Protein AF-L1IZF7-F1 (afdb_monomer_lite)

Structure (mmCIF, N/CA/C/O backbone):
data_AF-L1IZF7-F1
#
_entry.id   AF-L1IZF7-F1
#
loop_
_atom_site.group_PDB
_atom_site.id
_atom_site.type_symbol
_atom_site.label_atom_id
_atom_site.label_alt_id
_atom_site.label_comp_id
_atom_site.label_asym_id
_atom_site.label_entity_id
_atom_site.label_seq_id
_atom_site.pdbx_PDB_ins_code
_atom_site.Cartn_x
_atom_site.Cartn_y
_atom_site.Cartn_z
_atom_site.occupancy
_atom_site.B_iso_or_equiv
_atom_site.auth_seq_id
_atom_site.auth_comp_id
_atom_site.auth_asym_id
_atom_site.auth_atom_id
_atom_site.pdbx_PDB_model_num
ATOM 1 N N . MET A 1 1 ? -32.899 -19.266 -0.370 1.00 35.06 1 MET A N 1
ATOM 2 C CA . MET A 1 1 ? -34.193 -18.893 0.239 1.00 35.06 1 MET A CA 1
ATOM 3 C C . MET A 1 1 ? -34.477 -19.880 1.362 1.00 35.06 1 MET A C 1
ATOM 5 O O . MET A 1 1 ? -35.020 -20.938 1.061 1.00 35.06 1 MET A O 1
ATOM 9 N N . PRO A 1 2 ? -34.074 -19.610 2.613 1.00 37.34 2 PRO A N 1
ATOM 10 C CA . PRO A 1 2 ? -34.600 -20.327 3.761 1.00 37.34 2 PRO A CA 1
ATOM 11 C C . PRO A 1 2 ? -35.810 -19.590 4.349 1.00 37.34 2 PRO A C 1
ATOM 13 O O . PRO A 1 2 ? -35.950 -18.375 4.216 1.00 37.34 2 PRO A O 1
ATOM 16 N N . ARG A 1 3 ? -36.713 -20.398 4.902 1.00 35.22 3 ARG A N 1
ATOM 17 C CA . ARG A 1 3 ? -38.053 -20.082 5.401 1.00 35.22 3 ARG A CA 1
ATOM 18 C C . ARG A 1 3 ? -38.032 -19.204 6.650 1.00 35.22 3 ARG A C 1
ATOM 20 O O . ARG A 1 3 ? -37.208 -19.403 7.533 1.00 35.22 3 ARG A O 1
ATOM 27 N N . ASP A 1 4 ? -39.032 -18.329 6.711 1.00 38.19 4 ASP A N 1
ATOM 28 C CA . ASP A 1 4 ? -39.434 -17.505 7.847 1.00 38.19 4 ASP A CA 1
ATOM 29 C C . ASP A 1 4 ? -39.510 -18.294 9.165 1.00 38.19 4 ASP A C 1
ATOM 31 O O . ASP A 1 4 ? -40.453 -19.053 9.405 1.00 38.19 4 ASP A O 1
ATOM 35 N N . SER A 1 5 ? -38.560 -18.045 10.063 1.00 36.78 5 SER A N 1
ATOM 36 C CA . SER A 1 5 ? -38.731 -18.248 11.498 1.00 36.78 5 SER A CA 1
ATOM 37 C C . SER A 1 5 ? -39.550 -17.079 12.048 1.00 36.78 5 SER A C 1
ATOM 39 O O . SER A 1 5 ? -39.012 -16.061 12.487 1.00 36.78 5 SER A O 1
ATOM 41 N N . ARG A 1 6 ? -40.879 -17.214 11.993 1.00 37.16 6 ARG A N 1
ATOM 42 C CA . ARG A 1 6 ? -41.798 -16.423 12.819 1.00 37.16 6 ARG A CA 1
ATOM 43 C C . ARG A 1 6 ? -41.490 -16.727 14.287 1.00 37.16 6 ARG A C 1
ATOM 45 O O . ARG A 1 6 ? -42.014 -17.687 14.840 1.00 37.16 6 ARG A O 1
ATOM 52 N N . GLN A 1 7 ? -40.636 -15.915 14.904 1.00 38.44 7 GLN A N 1
ATOM 53 C CA . GLN A 1 7 ? -40.633 -15.761 16.352 1.00 38.44 7 GLN A CA 1
ATOM 54 C C . GLN A 1 7 ? -41.974 -15.133 16.736 1.00 38.44 7 GLN A C 1
ATOM 56 O O . GLN A 1 7 ? -42.218 -13.949 16.505 1.00 38.44 7 GLN A O 1
ATOM 61 N N . GLU A 1 8 ? -42.868 -15.955 17.278 1.00 35.47 8 GLU A N 1
ATOM 62 C CA . GLU A 1 8 ? -43.982 -15.487 18.088 1.00 35.47 8 GLU A CA 1
ATOM 63 C C . GLU A 1 8 ? -43.396 -14.734 19.287 1.00 35.47 8 GLU A C 1
ATOM 65 O O . GLU A 1 8 ? -43.051 -15.325 20.308 1.00 35.47 8 GLU A O 1
ATOM 70 N N . GLN A 1 9 ? -43.276 -13.411 19.167 1.00 35.44 9 GLN A N 1
ATOM 71 C CA . GLN A 1 9 ? -43.191 -12.537 20.328 1.00 35.44 9 GLN A CA 1
ATOM 72 C C . GLN A 1 9 ? -44.522 -12.647 21.076 1.00 35.44 9 GLN A C 1
ATOM 74 O O . GLN A 1 9 ? -45.452 -11.865 20.870 1.00 35.44 9 GLN A O 1
ATOM 79 N N . ARG A 1 10 ? -44.632 -13.655 21.944 1.00 34.66 10 ARG A N 1
ATOM 80 C CA . ARG A 1 10 ? -45.578 -13.617 23.052 1.00 34.66 10 ARG A CA 1
ATOM 81 C C . ARG A 1 10 ? -45.154 -12.432 23.908 1.00 34.66 10 ARG A C 1
ATOM 83 O O . ARG A 1 10 ? -44.202 -12.531 24.673 1.00 34.66 10 ARG A O 1
ATOM 90 N N . LYS A 1 11 ? -45.834 -11.297 23.730 1.00 37.59 11 LYS A N 1
ATOM 91 C CA . LYS A 1 11 ? -45.825 -10.204 24.701 1.00 37.59 11 LYS A CA 1
ATOM 92 C C . LYS A 1 11 ? -46.247 -10.815 26.035 1.00 37.59 11 LYS A C 1
ATOM 94 O O . LYS A 1 11 ? -47.429 -11.086 26.241 1.00 37.59 11 LYS A O 1
ATOM 99 N N . LEU A 1 12 ? -45.272 -11.111 26.890 1.00 37.41 12 LEU A N 1
ATOM 100 C CA . LEU A 1 12 ? -45.535 -11.399 28.289 1.00 37.41 12 LEU A CA 1
ATOM 101 C C . LEU A 1 12 ? -46.241 -10.153 28.853 1.00 37.41 12 LEU A C 1
ATOM 103 O O . LEU A 1 12 ? -45.780 -9.036 28.596 1.00 37.41 12 LEU A O 1
ATOM 107 N N . PRO A 1 13 ? -47.400 -10.303 29.513 1.00 39.31 13 PRO A N 1
ATOM 108 C CA . PRO A 1 13 ? -48.092 -9.171 30.114 1.00 39.31 13 PRO A CA 1
ATOM 109 C C . PRO A 1 13 ? -47.156 -8.493 31.122 1.00 39.31 13 PRO A C 1
ATOM 111 O O . PRO A 1 13 ? -46.421 -9.176 31.833 1.00 39.31 13 PRO A O 1
ATOM 114 N N . ALA A 1 14 ? -47.164 -7.158 31.158 1.00 39.84 14 ALA A N 1
ATOM 115 C CA . ALA A 1 14 ? -46.320 -6.371 32.053 1.00 39.84 14 ALA A CA 1
ATOM 116 C C . ALA A 1 14 ? -46.393 -6.910 33.507 1.00 39.84 14 ALA A C 1
ATOM 118 O O . ALA A 1 14 ? -47.497 -7.044 34.044 1.00 39.84 14 ALA A O 1
ATOM 119 N N . PRO A 1 15 ? -45.255 -7.224 34.158 1.00 48.81 15 PRO A N 1
ATOM 120 C CA . PRO A 1 15 ? -45.225 -8.005 35.402 1.00 48.81 15 PRO A CA 1
ATOM 121 C C . PRO A 1 15 ? -45.613 -7.225 36.671 1.00 48.81 15 PRO A C 1
ATOM 123 O O . PRO A 1 15 ? -45.678 -7.808 37.752 1.00 48.81 15 PRO A O 1
ATOM 126 N N . ALA A 1 16 ? -45.934 -5.932 36.572 1.00 46.88 16 ALA A N 1
ATOM 127 C CA . ALA A 1 16 ? -46.246 -5.090 37.731 1.00 46.88 16 ALA A CA 1
ATOM 128 C C . ALA A 1 16 ? -47.527 -5.506 38.495 1.00 46.88 16 ALA A C 1
ATOM 130 O O . ALA A 1 16 ? -47.706 -5.128 39.649 1.00 46.88 16 ALA A O 1
ATOM 131 N N . GLY A 1 17 ? -48.416 -6.299 37.884 1.00 42.44 17 GLY A N 1
ATOM 132 C CA . GLY A 1 17 ? -49.736 -6.604 38.451 1.00 42.44 17 GLY A CA 1
ATOM 133 C C . GLY A 1 17 ? -49.812 -7.774 39.440 1.00 42.44 17 GLY A C 1
ATOM 134 O O . GLY A 1 17 ? -50.772 -7.841 40.203 1.00 42.44 17 GLY A O 1
ATOM 135 N N . TRP A 1 18 ? -48.847 -8.703 39.456 1.00 48.69 18 TRP A N 1
ATOM 136 C CA . TRP A 1 18 ? -48.986 -9.936 40.255 1.00 48.69 18 TRP A CA 1
ATOM 137 C C . TRP A 1 18 ? -48.656 -9.750 41.742 1.00 48.69 18 TRP A C 1
ATOM 139 O O . TRP A 1 18 ? -49.381 -10.269 42.584 1.00 48.69 18 TRP A O 1
ATOM 149 N N . MET A 1 19 ? -47.646 -8.947 42.094 1.00 49.00 19 MET A N 1
ATOM 150 C CA . MET A 1 19 ? -47.310 -8.717 43.511 1.00 49.00 19 MET A CA 1
ATOM 151 C C . MET A 1 19 ? -48.323 -7.823 44.247 1.00 49.00 19 MET A C 1
ATOM 153 O O . MET A 1 19 ? -48.448 -7.907 45.465 1.00 49.00 19 MET A O 1
ATOM 157 N N . GLN A 1 20 ? -49.077 -6.981 43.532 1.00 47.53 20 GLN A N 1
ATOM 158 C CA . GLN A 1 20 ? -50.066 -6.087 44.150 1.00 47.53 20 GLN A CA 1
ATOM 159 C C . GLN A 1 20 ? -51.388 -6.790 44.502 1.00 47.53 20 GLN A C 1
ATOM 161 O O . GLN A 1 20 ? -52.106 -6.331 45.390 1.00 47.53 20 GLN A O 1
ATOM 166 N N . ALA A 1 21 ? -51.708 -7.908 43.843 1.00 49.97 21 ALA A N 1
ATOM 167 C CA . ALA A 1 21 ? -52.974 -8.614 44.035 1.00 49.97 21 ALA A CA 1
ATOM 168 C C . ALA A 1 21 ? -53.045 -9.397 45.362 1.00 49.97 21 ALA A C 1
ATOM 170 O O . ALA A 1 21 ? -54.133 -9.548 45.917 1.00 49.97 21 ALA A O 1
ATOM 171 N N . GLU A 1 22 ? -51.913 -9.835 45.919 1.00 50.59 22 GLU A N 1
ATOM 172 C CA . GLU A 1 22 ? -51.895 -10.638 47.154 1.00 50.59 22 GLU A CA 1
ATOM 173 C C . GLU A 1 22 ? -52.050 -9.808 48.444 1.00 50.59 22 GLU A C 1
ATOM 175 O O . GLU A 1 22 ? -52.328 -10.358 49.507 1.00 50.59 22 GLU A O 1
ATOM 180 N N . PHE A 1 23 ? -51.965 -8.475 48.372 1.00 49.16 23 PHE A N 1
ATOM 181 C CA . PHE A 1 23 ? -51.952 -7.610 49.561 1.00 49.16 23 PHE A CA 1
ATOM 182 C C . PHE A 1 23 ? -53.331 -7.206 50.115 1.00 49.16 23 PHE A C 1
ATOM 184 O O . PHE A 1 23 ? -53.407 -6.642 51.204 1.00 49.16 23 PHE A O 1
ATOM 191 N N . THR A 1 24 ? -54.436 -7.462 49.407 1.00 51.88 24 THR A N 1
ATOM 192 C CA . THR A 1 24 ? -55.748 -6.862 49.754 1.00 51.88 24 THR A CA 1
ATOM 193 C C . THR A 1 24 ? -56.676 -7.732 50.618 1.00 51.88 24 THR A C 1
ATOM 195 O O . THR A 1 24 ? -57.789 -7.309 50.920 1.00 51.88 24 THR A O 1
ATOM 198 N N . GLY A 1 25 ? -56.247 -8.922 51.059 1.00 46.09 25 GLY A N 1
ATOM 199 C CA . GLY A 1 25 ? -57.148 -9.932 51.645 1.00 46.09 25 GLY A CA 1
ATOM 200 C C . GLY A 1 25 ? -57.039 -10.261 53.145 1.00 46.09 25 GLY A C 1
ATOM 201 O O . GLY A 1 25 ? -57.684 -11.214 53.568 1.00 46.09 25 GLY A O 1
ATOM 202 N N . VAL A 1 26 ? -56.243 -9.558 53.957 1.00 42.91 26 VAL A N 1
ATOM 203 C CA . VAL A 1 26 ? -55.770 -10.085 55.263 1.00 42.91 26 VAL A CA 1
ATOM 204 C C . VAL A 1 26 ? -56.316 -9.250 56.439 1.00 42.91 26 VAL A C 1
ATOM 206 O O . VAL A 1 26 ? -55.850 -8.135 56.666 1.00 42.91 26 VAL A O 1
ATOM 209 N N . THR A 1 27 ? -57.346 -9.748 57.150 1.00 43.06 27 THR A N 1
ATOM 210 C CA . THR A 1 27 ? -57.890 -9.133 58.389 1.00 43.06 27 THR A CA 1
ATOM 211 C C . THR A 1 27 ? -58.424 -10.173 59.406 1.00 43.06 27 THR A C 1
ATOM 213 O O . THR A 1 27 ? -59.620 -10.443 59.446 1.00 43.06 27 THR A O 1
ATOM 216 N N . SER A 1 28 ? -57.571 -10.749 60.268 1.00 48.47 28 SER A N 1
ATOM 217 C CA . SER A 1 28 ? -57.886 -11.297 61.613 1.00 48.47 28 SER A CA 1
ATOM 218 C C . SER A 1 28 ? -56.651 -11.848 62.369 1.00 48.47 28 SER A C 1
ATOM 220 O O . SER A 1 28 ? -55.726 -12.401 61.785 1.00 48.47 28 SER A O 1
ATOM 222 N N . ASP A 1 29 ? -56.649 -11.762 63.706 1.00 48.00 29 ASP A N 1
ATOM 223 C CA . ASP A 1 29 ? -55.490 -11.934 64.614 1.00 48.00 29 ASP A CA 1
ATOM 224 C C . ASP A 1 29 ? -54.727 -13.286 64.598 1.00 48.00 29 ASP A C 1
ATOM 226 O O . ASP A 1 29 ? -53.644 -13.384 65.180 1.00 48.00 29 ASP A O 1
ATOM 230 N N . THR A 1 30 ? -55.197 -14.322 63.893 1.00 52.34 30 THR A N 1
ATOM 231 C CA . THR A 1 30 ? -54.391 -15.531 63.589 1.00 52.34 30 THR A CA 1
ATOM 232 C C . THR A 1 30 ? -53.387 -15.334 62.440 1.00 52.34 30 THR A C 1
ATOM 234 O O . THR A 1 30 ? -52.627 -16.245 62.119 1.00 52.34 30 THR A O 1
ATOM 237 N N . GLU A 1 31 ? -53.356 -14.154 61.815 1.00 53.88 31 GLU A N 1
ATOM 238 C CA . GLU A 1 31 ? -52.564 -13.852 60.615 1.00 53.88 31 GLU A CA 1
ATOM 239 C C . GLU A 1 31 ? -51.146 -13.323 60.894 1.00 53.88 31 GLU A C 1
ATOM 241 O O . GLU A 1 31 ? -50.328 -13.307 59.980 1.00 53.88 31 GLU A O 1
ATOM 246 N N . ARG A 1 32 ? -50.780 -12.968 62.137 1.00 56.44 32 ARG A N 1
ATOM 247 C CA . ARG A 1 32 ? -49.423 -12.454 62.453 1.00 56.44 32 ARG A CA 1
ATOM 248 C C . ARG A 1 32 ? -48.290 -13.452 62.190 1.00 56.44 32 ARG A C 1
ATOM 250 O O . ARG A 1 32 ? -47.156 -13.045 61.944 1.00 56.44 32 ARG A O 1
ATOM 257 N N . SER A 1 33 ? -48.561 -14.754 62.282 1.00 59.12 33 SER A N 1
ATOM 258 C CA . SER A 1 33 ? -47.608 -15.794 61.872 1.00 59.12 33 SER A CA 1
ATOM 259 C C . SER A 1 33 ? -47.566 -15.957 60.350 1.00 59.12 33 SER A C 1
ATOM 261 O O . SER A 1 33 ? -46.487 -16.186 59.809 1.00 59.12 33 SER A O 1
ATOM 263 N N . ARG A 1 34 ? -48.696 -15.752 59.657 1.00 64.75 34 ARG A N 1
ATOM 264 C CA . ARG A 1 34 ? -48.788 -15.817 58.189 1.00 64.75 34 ARG A CA 1
ATOM 265 C C . ARG A 1 34 ? -48.078 -14.651 57.510 1.00 64.75 34 ARG A C 1
ATOM 267 O O . ARG A 1 34 ? -47.304 -14.892 56.600 1.00 64.75 34 ARG A O 1
ATOM 274 N N . THR A 1 35 ? -48.199 -13.423 58.018 1.00 70.44 35 THR A N 1
ATOM 275 C CA . THR A 1 35 ? -47.506 -12.260 57.429 1.00 70.44 35 THR A CA 1
ATOM 276 C C . THR A 1 35 ? -45.982 -12.401 57.456 1.00 70.44 35 THR A C 1
ATOM 278 O O . THR A 1 35 ? -45.311 -11.999 56.510 1.00 70.44 35 THR A O 1
ATOM 281 N N . LYS A 1 36 ? -45.409 -13.028 58.494 1.00 75.38 36 LYS A N 1
ATOM 282 C CA . LYS A 1 36 ? -43.968 -13.340 58.539 1.00 75.38 36 LYS A CA 1
ATOM 283 C C . LYS A 1 36 ? -43.570 -14.416 57.526 1.00 75.38 36 LYS A C 1
ATOM 285 O O . LYS A 1 36 ? -42.488 -14.325 56.950 1.00 75.38 36 LYS A O 1
ATOM 290 N N . GLU A 1 37 ? -44.406 -15.431 57.327 1.00 77.88 37 GLU A N 1
ATOM 291 C CA . GLU A 1 37 ? -44.184 -16.465 56.308 1.00 77.88 37 GLU A CA 1
ATOM 292 C C . GLU A 1 37 ? -44.324 -15.902 54.888 1.00 77.88 37 GLU A C 1
ATOM 294 O O . GLU A 1 37 ? -43.490 -16.210 54.040 1.00 77.88 37 GLU A O 1
ATOM 299 N N . ASP A 1 38 ? -45.295 -15.024 54.646 1.00 77.44 38 ASP A N 1
ATOM 300 C CA . ASP A 1 38 ? -45.519 -14.380 53.350 1.00 77.44 38 ASP A CA 1
ATOM 301 C C . ASP A 1 38 ? -44.386 -13.403 53.000 1.00 77.44 38 ASP A C 1
ATOM 303 O O . ASP A 1 38 ? -43.889 -13.423 51.875 1.00 77.44 38 ASP A O 1
ATOM 307 N N . ILE A 1 39 ? -43.870 -12.634 53.973 1.00 77.31 39 ILE A N 1
ATOM 308 C CA . ILE A 1 39 ? -42.662 -11.808 53.782 1.00 77.31 39 ILE A CA 1
ATOM 309 C C . ILE A 1 39 ? -41.464 -12.688 53.410 1.00 77.31 39 ILE A C 1
ATOM 311 O O . ILE A 1 39 ? -40.759 -12.377 52.455 1.00 77.31 39 ILE A O 1
ATOM 315 N N . ARG A 1 40 ? -41.247 -13.814 54.106 1.00 81.81 40 ARG A N 1
ATOM 316 C CA . ARG A 1 40 ? -40.154 -14.745 53.767 1.00 81.81 40 ARG A CA 1
ATOM 317 C C . ARG A 1 40 ? -40.312 -15.335 52.365 1.00 81.81 40 ARG A C 1
ATOM 319 O O . ARG A 1 40 ? -39.318 -15.477 51.662 1.00 81.81 40 ARG A O 1
ATOM 326 N N . ARG A 1 41 ? -41.538 -15.667 51.945 1.00 83.88 41 ARG A N 1
ATOM 327 C CA . ARG A 1 41 ? -41.822 -16.163 50.586 1.00 83.88 41 ARG A CA 1
ATOM 328 C C . ARG A 1 41 ? -41.537 -15.105 49.526 1.00 83.88 41 ARG A C 1
ATOM 330 O O . ARG A 1 41 ? -40.911 -15.432 48.524 1.00 83.88 41 ARG A O 1
ATOM 337 N N . LEU A 1 42 ? -41.938 -13.855 49.758 1.00 81.56 42 LEU A N 1
ATOM 338 C CA . LEU A 1 42 ? -41.636 -12.736 48.862 1.00 81.56 42 LEU A CA 1
ATOM 339 C C . LEU A 1 42 ? -40.130 -12.464 48.787 1.00 81.56 42 LEU A C 1
ATOM 341 O O . LEU A 1 42 ? -39.592 -12.300 47.695 1.00 81.56 42 LEU A O 1
ATOM 345 N N . GLU A 1 43 ? -39.428 -12.480 49.923 1.00 83.56 43 GLU A N 1
ATOM 346 C CA . GLU A 1 43 ? -37.972 -12.327 49.947 1.00 83.56 43 GLU A CA 1
ATOM 347 C C . GLU A 1 43 ? -37.258 -13.444 49.184 1.00 83.56 43 GLU A C 1
ATOM 349 O O . GLU A 1 43 ? -36.295 -13.161 48.470 1.00 83.56 43 GLU A O 1
ATOM 354 N N . LEU A 1 44 ? -37.735 -14.687 49.311 1.00 89.00 44 LEU A N 1
ATOM 355 C CA . LEU A 1 44 ? -37.211 -15.831 48.572 1.00 89.00 44 LEU A CA 1
ATOM 356 C C . LEU A 1 44 ? -37.498 -15.703 47.071 1.00 89.00 44 LEU A C 1
ATOM 358 O O . LEU A 1 44 ? -36.588 -15.883 46.271 1.00 89.00 44 LEU A O 1
ATOM 362 N N . ALA A 1 45 ? -38.722 -15.338 46.680 1.00 84.94 45 ALA A N 1
ATOM 363 C CA . ALA A 1 45 ? -39.100 -15.153 45.278 1.00 84.94 45 ALA A CA 1
ATOM 364 C C . ALA A 1 45 ? -38.262 -14.062 44.593 1.00 84.94 45 ALA A C 1
ATOM 366 O O . ALA A 1 45 ? -37.805 -14.231 43.465 1.00 84.94 45 ALA A O 1
ATOM 367 N N . TRP A 1 46 ? -38.002 -12.959 45.293 1.00 86.44 46 TRP A N 1
ATOM 368 C CA . TRP A 1 46 ? -37.107 -11.909 44.818 1.00 86.44 46 TRP A CA 1
ATOM 369 C C . TRP A 1 46 ? -35.652 -12.333 44.734 1.00 86.44 46 TRP A C 1
ATOM 371 O O . TRP A 1 46 ? -34.969 -11.984 43.777 1.00 86.44 46 TRP A O 1
ATOM 381 N N . GLN A 1 47 ? -35.172 -13.090 45.716 1.00 89.06 47 GLN A N 1
ATOM 382 C CA . GLN A 1 47 ? -33.820 -13.624 45.664 1.00 89.06 47 GLN A CA 1
ATOM 383 C C . GLN A 1 47 ? -33.653 -14.603 44.499 1.00 89.06 47 GLN A C 1
ATOM 385 O O . GLN A 1 47 ? -32.658 -14.524 43.793 1.00 89.06 47 GLN A O 1
ATOM 390 N N . MET A 1 48 ? -34.650 -15.453 44.237 1.00 90.12 48 MET A N 1
ATOM 391 C CA . MET A 1 48 ? -34.660 -16.322 43.059 1.00 90.12 48 MET A CA 1
ATOM 392 C C . MET A 1 48 ? -34.630 -15.521 41.755 1.00 90.12 48 MET A C 1
ATOM 394 O O . MET A 1 48 ? -33.900 -15.895 40.847 1.00 90.12 48 MET A O 1
ATOM 398 N N . ARG A 1 49 ? -35.376 -14.414 41.661 1.00 88.75 49 ARG A N 1
ATOM 399 C CA . ARG A 1 49 ? -35.354 -13.551 40.474 1.00 88.75 49 ARG A CA 1
ATOM 400 C C . ARG A 1 49 ? -33.983 -12.912 40.244 1.00 88.75 49 ARG A C 1
ATOM 402 O O . ARG A 1 49 ? -33.452 -13.035 39.152 1.00 88.75 49 ARG A O 1
ATOM 409 N N . ILE A 1 50 ? -33.392 -12.317 41.281 1.00 87.50 50 ILE A N 1
ATOM 410 C CA . ILE A 1 50 ? -32.047 -11.728 41.195 1.00 87.50 50 ILE A CA 1
ATOM 411 C C . ILE A 1 50 ? -31.021 -12.792 40.788 1.00 87.50 50 ILE A C 1
ATOM 413 O O . ILE A 1 50 ? -30.165 -12.516 39.957 1.00 87.50 50 ILE A O 1
ATOM 417 N N . ASN A 1 51 ? -31.116 -14.007 41.338 1.00 93.00 51 ASN A N 1
ATOM 418 C CA . ASN A 1 51 ? -30.230 -15.105 40.958 1.00 93.00 51 ASN A CA 1
ATOM 419 C C . ASN A 1 51 ? -30.400 -15.492 39.480 1.00 93.00 51 ASN A C 1
ATOM 421 O O . ASN A 1 51 ? -29.401 -15.661 38.793 1.00 93.00 51 ASN A O 1
ATOM 425 N N . LEU A 1 52 ? -31.636 -15.572 38.972 1.00 94.00 52 LEU A N 1
ATOM 426 C CA . LEU A 1 52 ? -31.893 -15.842 37.552 1.00 94.00 52 LEU A CA 1
ATOM 427 C C . LEU A 1 52 ? -31.316 -14.745 36.646 1.00 94.00 52 LEU A C 1
ATOM 429 O O . LEU A 1 52 ? -30.685 -15.057 35.640 1.00 94.00 52 LEU A O 1
ATOM 433 N N . ASP A 1 53 ? -31.477 -13.473 37.013 1.00 91.12 53 ASP A N 1
ATOM 434 C CA . ASP A 1 53 ? -30.922 -12.362 36.236 1.00 91.12 53 ASP A CA 1
ATOM 435 C C . ASP A 1 53 ? -29.380 -12.341 36.294 1.00 91.12 53 ASP A C 1
ATOM 437 O O . ASP A 1 53 ? -28.725 -12.012 35.304 1.00 91.12 53 ASP A O 1
ATOM 441 N N . LEU A 1 54 ? -28.778 -12.733 37.426 1.00 91.44 54 LEU A N 1
ATOM 442 C CA . LEU A 1 54 ? -27.327 -12.921 37.552 1.00 91.44 54 LEU A CA 1
ATOM 443 C C . LEU A 1 54 ? -26.822 -14.070 36.666 1.00 91.44 54 LEU A C 1
ATOM 445 O O . LEU A 1 54 ? -25.846 -13.878 35.945 1.00 91.44 54 LEU A O 1
ATOM 449 N N . GLU A 1 55 ? -27.516 -15.211 36.625 1.00 95.62 55 GLU A N 1
ATOM 450 C CA . GLU A 1 55 ? -27.195 -16.308 35.698 1.00 95.62 55 GLU A CA 1
ATOM 451 C C . GLU A 1 55 ? -27.304 -15.866 34.226 1.00 95.62 55 GLU A C 1
ATOM 453 O O . GLU A 1 55 ? -26.523 -16.294 33.374 1.00 95.62 55 GLU A O 1
ATOM 458 N N . GLU A 1 56 ? -28.272 -15.006 33.884 1.00 94.75 56 GLU A N 1
ATOM 459 C CA . GLU A 1 56 ? -28.381 -14.432 32.537 1.00 94.75 56 GLU A CA 1
ATOM 460 C C . GLU A 1 56 ? -27.218 -13.486 32.204 1.00 94.75 56 GLU A C 1
ATOM 462 O O . GLU A 1 56 ? -26.743 -13.476 31.061 1.00 94.75 56 GLU A O 1
ATOM 467 N N . VAL A 1 57 ? -26.737 -12.712 33.185 1.00 94.56 57 VAL A N 1
ATOM 468 C CA . VAL A 1 57 ? -25.527 -11.887 33.054 1.00 94.56 57 VAL A CA 1
ATOM 469 C C . VAL A 1 57 ? -24.304 -12.771 32.817 1.00 94.56 57 VAL A C 1
ATOM 471 O O . VAL A 1 57 ? -23.570 -12.519 31.863 1.00 94.56 57 VAL A O 1
ATOM 474 N N . GLU A 1 58 ? -24.117 -13.824 33.612 1.00 95.38 58 GLU A N 1
ATOM 475 C CA . GLU A 1 58 ? -22.997 -14.766 33.479 1.00 95.38 58 GLU A CA 1
ATOM 476 C C . GLU A 1 58 ? -22.985 -15.441 32.102 1.00 95.38 58 GLU A C 1
ATOM 478 O O . GLU A 1 58 ? -21.974 -15.393 31.397 1.00 95.38 58 GLU A O 1
ATOM 483 N N . LYS A 1 59 ? -24.134 -15.952 31.639 1.00 97.06 59 LYS A N 1
ATOM 484 C CA . LYS A 1 59 ? -24.273 -16.532 30.289 1.00 97.06 59 LYS A CA 1
ATOM 485 C C . LYS A 1 59 ? -23.912 -15.529 29.192 1.00 97.06 59 LYS A C 1
ATOM 487 O O . LYS A 1 59 ? -23.212 -15.864 28.237 1.00 97.06 59 LYS A O 1
ATOM 492 N N . ALA A 1 60 ? -24.364 -14.281 29.315 1.00 94.44 60 ALA A N 1
ATOM 493 C CA . ALA A 1 60 ? -24.041 -13.241 28.343 1.00 94.44 60 ALA A CA 1
ATOM 494 C C . ALA A 1 60 ? -22.556 -12.819 28.401 1.00 94.44 60 ALA A C 1
ATOM 496 O O . ALA A 1 60 ? -21.984 -12.436 27.379 1.00 94.44 60 ALA A O 1
ATOM 497 N N . GLU A 1 61 ? -21.899 -12.918 29.556 1.00 94.44 61 GLU A N 1
ATOM 498 C CA . GLU A 1 61 ? -20.456 -12.700 29.698 1.00 94.44 61 GLU A CA 1
ATOM 499 C C . GLU A 1 61 ? -19.627 -13.833 29.081 1.00 94.44 61 GLU A C 1
ATOM 501 O O . GLU A 1 61 ? -18.626 -13.564 28.411 1.00 94.44 61 GLU A O 1
ATOM 506 N N . GLU A 1 62 ? -20.060 -15.085 29.218 1.00 96.75 62 GLU A N 1
ATOM 507 C CA . GLU A 1 62 ? -19.471 -16.217 28.496 1.00 96.75 62 GLU A CA 1
ATOM 508 C C . GLU A 1 62 ? -19.593 -16.054 26.975 1.00 96.75 62 GLU A C 1
ATOM 510 O O . GLU A 1 62 ? -18.633 -16.304 26.242 1.00 96.75 62 GLU A O 1
ATOM 515 N N . GLU A 1 63 ? -20.737 -15.569 26.480 1.00 95.75 63 GLU A N 1
ATOM 516 C CA . GLU A 1 63 ? -20.906 -15.226 25.063 1.00 95.75 63 GLU A CA 1
ATOM 517 C C . GLU A 1 63 ? -19.920 -14.131 24.615 1.00 95.75 63 GLU A C 1
ATOM 519 O O . GLU A 1 63 ? -19.356 -14.221 23.521 1.00 95.75 63 GLU A O 1
ATOM 524 N N . ILE A 1 64 ? -19.644 -13.121 25.455 1.00 95.94 64 ILE A N 1
ATOM 525 C CA . ILE A 1 64 ? -18.617 -12.104 25.162 1.00 95.94 64 ILE A CA 1
ATOM 526 C C . ILE A 1 64 ? -17.231 -12.740 25.058 1.00 95.94 64 ILE A C 1
ATOM 528 O O . ILE A 1 64 ? -16.504 -12.403 24.120 1.00 95.94 64 ILE A O 1
ATOM 532 N N . LYS A 1 65 ? -16.869 -13.652 25.972 1.00 96.50 65 LYS A N 1
ATOM 533 C CA . LYS A 1 65 ? -15.580 -14.368 25.932 1.00 96.50 65 LYS A CA 1
ATOM 534 C C . LYS A 1 65 ? -15.434 -15.153 24.623 1.00 96.50 65 LYS A C 1
ATOM 536 O O . LYS A 1 65 ? -14.462 -14.942 23.898 1.00 96.50 65 LYS A O 1
ATOM 541 N N . LYS A 1 66 ? -16.454 -15.932 24.239 1.00 97.25 66 LYS A N 1
ATOM 542 C CA . LYS A 1 66 ? -16.485 -16.671 22.960 1.00 97.25 66 LYS A CA 1
ATOM 543 C C . LYS A 1 66 ? -16.344 -15.741 21.750 1.00 97.25 66 LYS A C 1
ATOM 545 O O . LYS A 1 66 ? -15.562 -16.004 20.838 1.00 97.25 66 LYS A O 1
ATOM 550 N N . MET A 1 67 ? -17.052 -14.609 21.732 1.00 96.12 67 MET A N 1
ATOM 551 C CA . MET A 1 67 ? -16.926 -13.632 20.640 1.00 96.12 67 MET A CA 1
ATOM 552 C C . MET A 1 67 ? -15.560 -12.937 20.625 1.00 96.12 67 MET A C 1
ATOM 554 O O . MET A 1 67 ? -15.055 -12.592 19.556 1.00 96.12 67 MET A O 1
ATOM 558 N N . GLN A 1 68 ? -14.934 -12.732 21.783 1.00 96.31 68 GLN A N 1
ATOM 559 C CA . GLN A 1 68 ? -13.587 -12.178 21.883 1.00 96.31 68 GLN A CA 1
ATOM 560 C C . GLN A 1 68 ? -12.537 -13.131 21.299 1.00 96.31 68 GLN A C 1
ATOM 562 O O . GLN A 1 68 ? -11.665 -12.673 20.557 1.00 96.31 68 GLN A O 1
ATOM 567 N N . GLU A 1 69 ? -12.661 -14.436 21.536 1.00 96.88 69 GLU A N 1
ATOM 568 C CA . GLU A 1 69 ? -11.828 -15.459 20.891 1.00 96.88 69 GLU A CA 1
ATOM 569 C C . GLU A 1 69 ? -12.007 -15.450 19.368 1.00 96.88 69 GLU A C 1
ATOM 571 O O . GLU A 1 69 ? -11.025 -15.400 18.627 1.00 96.88 69 GLU A O 1
ATOM 576 N N . GLN A 1 70 ? -13.250 -15.388 18.876 1.00 96.62 70 GLN A N 1
ATOM 577 C CA . GLN A 1 70 ? -13.527 -15.309 17.435 1.00 96.62 70 GLN A CA 1
ATOM 578 C C . GLN A 1 70 ? -12.943 -14.048 16.781 1.00 96.62 70 GLN A C 1
ATOM 580 O O . GLN A 1 70 ? -12.406 -14.116 15.671 1.00 96.62 70 GLN A O 1
ATOM 585 N N . VAL A 1 71 ? -13.021 -12.897 17.457 1.00 95.88 71 VAL A N 1
ATOM 586 C CA . VAL A 1 71 ? -12.368 -11.653 17.015 1.00 95.88 71 VAL A CA 1
ATOM 587 C C . VAL A 1 71 ? -10.845 -11.830 16.987 1.00 95.88 71 VAL A C 1
ATOM 589 O O . VAL A 1 71 ? -10.204 -11.378 16.037 1.00 95.88 71 VAL A O 1
ATOM 592 N N . GLY A 1 72 ? -10.270 -12.536 17.965 1.00 95.38 72 GLY A N 1
ATOM 593 C CA . GLY A 1 72 ? -8.854 -12.910 17.992 1.00 95.38 72 GLY A CA 1
ATOM 594 C C . GLY A 1 72 ? -8.442 -13.772 16.794 1.00 95.38 72 GLY A C 1
ATOM 595 O O . GLY A 1 72 ? -7.470 -13.448 16.110 1.00 95.38 72 GLY A O 1
ATOM 596 N N . ILE A 1 73 ? -9.225 -14.804 16.465 1.00 96.62 73 ILE A N 1
ATOM 597 C CA . ILE A 1 73 ? -8.995 -15.675 15.299 1.00 96.62 73 ILE A CA 1
ATOM 598 C C . ILE A 1 73 ? -9.024 -14.862 13.996 1.00 96.62 73 ILE A C 1
ATOM 600 O O . ILE A 1 73 ? -8.109 -14.975 13.174 1.00 96.62 73 ILE A O 1
ATOM 604 N N . CYS A 1 74 ? -10.026 -13.994 13.816 1.00 95.12 74 CYS A N 1
ATOM 605 C CA . CYS A 1 74 ? -10.119 -13.125 12.638 1.00 95.12 74 CYS A CA 1
ATOM 606 C C . CYS A 1 74 ? -8.971 -12.115 12.561 1.00 95.12 74 CYS A C 1
ATOM 608 O O . CYS A 1 74 ? -8.431 -11.884 11.480 1.00 95.12 74 CYS A O 1
ATOM 610 N N . SER A 1 75 ? -8.550 -11.554 13.696 1.00 95.44 75 SER A N 1
ATOM 611 C CA . SER A 1 75 ? -7.373 -10.683 13.764 1.00 95.44 75 SER A CA 1
ATOM 612 C C . SER A 1 75 ? -6.104 -11.428 13.339 1.00 95.44 75 SER A C 1
ATOM 614 O O . SER A 1 75 ? -5.315 -10.906 12.555 1.00 95.44 75 SER A O 1
ATOM 616 N N . GLY A 1 76 ? -5.914 -12.668 13.798 1.00 95.69 76 GLY A N 1
ATOM 617 C CA . GLY A 1 76 ? -4.781 -13.506 13.402 1.00 95.69 76 GLY A CA 1
ATOM 618 C C . GLY A 1 76 ? -4.795 -13.880 11.915 1.00 95.69 76 GLY A C 1
ATOM 619 O O . GLY A 1 76 ? -3.748 -13.896 11.266 1.00 95.69 76 GLY A O 1
ATOM 620 N N . ALA A 1 77 ? -5.969 -14.157 11.339 1.00 95.69 77 ALA A N 1
ATOM 621 C CA . ALA A 1 77 ? -6.121 -14.380 9.898 1.00 95.69 77 ALA A CA 1
ATOM 622 C C . ALA A 1 77 ? -5.791 -13.116 9.082 1.00 95.69 77 ALA A C 1
ATOM 624 O O . ALA A 1 77 ? -5.074 -13.191 8.083 1.00 95.69 77 ALA A O 1
ATOM 625 N N . LEU A 1 78 ? -6.247 -11.947 9.541 1.00 95.44 78 LEU A N 1
ATOM 626 C CA . LEU A 1 78 ? -5.933 -10.658 8.928 1.00 95.44 78 LEU A CA 1
ATOM 627 C C . LEU A 1 78 ? -4.443 -10.338 8.939 1.00 95.44 78 LEU A C 1
ATOM 629 O O . LEU A 1 78 ? -3.914 -9.912 7.914 1.00 95.44 78 LEU A O 1
ATOM 633 N N . SER A 1 79 ? -3.766 -10.566 10.066 1.00 95.19 79 SER A N 1
ATOM 634 C CA . SER A 1 79 ? -2.323 -10.351 10.181 1.00 95.19 79 SER A CA 1
ATOM 635 C C . SER A 1 79 ? -1.539 -11.216 9.195 1.00 95.19 79 SER A C 1
ATOM 637 O O . SER A 1 79 ? -0.668 -10.692 8.504 1.00 95.19 79 SER A O 1
ATOM 639 N N . ARG A 1 80 ? -1.900 -12.501 9.055 1.00 97.12 80 ARG A N 1
ATOM 640 C CA . ARG A 1 80 ? -1.272 -13.420 8.088 1.00 97.12 80 ARG A CA 1
ATOM 641 C C . ARG A 1 80 ? -1.436 -12.940 6.644 1.00 97.12 80 ARG A C 1
ATOM 643 O O . ARG A 1 80 ? -0.452 -12.823 5.922 1.00 97.12 80 ARG A O 1
ATOM 650 N N . ILE A 1 81 ? -2.650 -12.562 6.241 1.00 96.19 81 ILE A N 1
ATOM 651 C CA . ILE A 1 81 ? -2.900 -12.061 4.878 1.00 96.19 81 ILE A CA 1
ATOM 652 C C . ILE A 1 81 ? -2.183 -10.727 4.635 1.00 96.19 81 ILE A C 1
ATOM 654 O O . ILE A 1 81 ? -1.618 -10.508 3.564 1.00 96.19 81 ILE A O 1
ATOM 658 N N . ALA A 1 82 ? -2.176 -9.823 5.617 1.00 94.06 82 ALA A N 1
ATOM 659 C CA . ALA A 1 82 ? -1.463 -8.556 5.503 1.00 94.06 82 ALA A CA 1
ATOM 660 C C . ALA A 1 82 ? 0.052 -8.770 5.339 1.00 94.06 82 ALA A C 1
ATOM 662 O O . ALA A 1 82 ? 0.702 -8.039 4.588 1.00 94.06 82 ALA A O 1
ATOM 663 N N . GLU A 1 83 ? 0.616 -9.776 6.007 1.00 96.44 83 GLU A N 1
ATOM 664 C CA . GLU A 1 83 ? 2.013 -10.168 5.847 1.00 96.44 83 GLU A CA 1
ATOM 665 C C . GLU A 1 83 ? 2.292 -10.754 4.457 1.00 96.44 83 GLU A C 1
ATOM 667 O O . GLU A 1 83 ? 3.221 -10.299 3.791 1.00 96.44 83 GLU A O 1
ATOM 672 N N . GLU A 1 84 ? 1.443 -11.651 3.951 1.00 96.44 84 GLU A N 1
ATOM 673 C CA . GLU A 1 84 ? 1.544 -12.172 2.579 1.00 96.44 84 GLU A CA 1
ATOM 674 C C . GLU A 1 84 ? 1.485 -11.050 1.528 1.00 96.44 84 GLU A C 1
ATOM 676 O O . GLU A 1 84 ? 2.266 -11.037 0.572 1.00 96.44 84 GLU A O 1
ATOM 681 N N . VAL A 1 85 ? 0.608 -10.053 1.713 1.00 95.81 85 VAL A N 1
ATOM 682 C CA . VAL A 1 85 ? 0.544 -8.869 0.839 1.00 95.81 85 VAL A CA 1
ATOM 683 C C . VAL A 1 85 ? 1.866 -8.096 0.863 1.00 95.81 85 VAL A C 1
ATOM 685 O O . VAL A 1 85 ? 2.332 -7.660 -0.195 1.00 95.81 85 VAL A O 1
ATOM 688 N N . ARG A 1 86 ? 2.496 -7.935 2.035 1.00 94.81 86 ARG A N 1
ATOM 689 C CA . ARG A 1 86 ? 3.809 -7.275 2.156 1.00 94.81 86 ARG A CA 1
ATOM 690 C C . ARG A 1 86 ? 4.913 -8.089 1.488 1.00 94.81 86 ARG A C 1
ATOM 692 O O . ARG A 1 86 ? 5.691 -7.508 0.734 1.00 94.81 86 ARG A O 1
ATOM 699 N N . GLN A 1 87 ? 4.953 -9.404 1.699 1.00 95.38 87 GLN A N 1
ATOM 700 C CA . GLN A 1 87 ? 5.923 -10.299 1.059 1.00 95.38 87 GLN A CA 1
ATOM 701 C C . GLN A 1 87 ? 5.800 -10.230 -0.473 1.00 95.38 87 GLN A C 1
ATOM 703 O O . GLN A 1 87 ? 6.784 -10.001 -1.174 1.00 95.38 87 GLN A O 1
ATOM 708 N N . GLN A 1 88 ? 4.579 -10.295 -1.016 1.00 94.00 88 GLN A N 1
ATOM 709 C CA . GLN A 1 88 ? 4.339 -10.129 -2.456 1.00 94.00 88 GLN A CA 1
ATOM 710 C C . GLN A 1 88 ? 4.744 -8.738 -2.962 1.00 94.00 88 GLN A C 1
ATOM 712 O O . GLN A 1 88 ? 5.234 -8.592 -4.082 1.00 94.00 88 GLN A O 1
ATOM 717 N N . GLN A 1 89 ? 4.573 -7.695 -2.149 1.00 93.75 89 GLN A N 1
ATOM 718 C CA . GLN A 1 89 ? 5.010 -6.348 -2.504 1.00 93.75 89 GLN A CA 1
ATOM 719 C C . GLN A 1 89 ? 6.539 -6.219 -2.545 1.00 93.75 89 GLN A C 1
ATOM 721 O O . GLN A 1 89 ? 7.055 -5.570 -3.458 1.00 93.75 89 GLN A O 1
ATOM 726 N N . GLN A 1 90 ? 7.258 -6.877 -1.632 1.00 94.69 90 GLN A N 1
ATOM 727 C CA . GLN A 1 90 ? 8.722 -6.960 -1.658 1.00 94.69 90 GLN A CA 1
ATOM 728 C C . GLN A 1 90 ? 9.217 -7.694 -2.910 1.00 94.69 90 GLN A C 1
ATOM 730 O O . GLN A 1 90 ? 10.136 -7.214 -3.571 1.00 94.69 90 GLN A O 1
ATOM 735 N N . LEU A 1 91 ? 8.545 -8.776 -3.321 1.00 93.94 91 LEU A N 1
ATOM 736 C CA . LEU A 1 91 ? 8.877 -9.503 -4.554 1.00 93.94 91 LEU A CA 1
ATOM 737 C C . LEU A 1 91 ? 8.689 -8.665 -5.826 1.00 93.94 91 LEU A C 1
ATOM 739 O O . LEU A 1 91 ? 9.374 -8.899 -6.817 1.00 93.94 91 LEU A O 1
ATOM 743 N N . VAL A 1 92 ? 7.796 -7.671 -5.831 1.00 94.12 92 VAL A N 1
ATOM 744 C CA . VAL A 1 92 ? 7.572 -6.797 -6.998 1.00 94.12 92 VAL A CA 1
ATOM 745 C C . VAL A 1 92 ? 8.696 -5.767 -7.187 1.00 94.12 92 VAL A C 1
ATOM 747 O O . VAL A 1 92 ? 8.964 -5.369 -8.325 1.00 94.12 92 VAL A O 1
ATOM 750 N N . ALA A 1 93 ? 9.365 -5.338 -6.115 1.00 91.81 93 ALA A N 1
ATOM 751 C CA . ALA A 1 93 ? 10.433 -4.337 -6.164 1.00 91.81 93 ALA A CA 1
ATOM 752 C C . ALA A 1 93 ? 11.595 -4.690 -7.127 1.00 91.81 93 ALA A C 1
ATOM 754 O O . ALA A 1 93 ? 11.894 -3.863 -7.999 1.00 91.81 93 ALA A O 1
ATOM 755 N N . PRO A 1 94 ? 12.203 -5.896 -7.090 1.00 94.75 94 PRO A N 1
ATOM 756 C CA . PRO A 1 94 ? 13.292 -6.250 -8.004 1.00 94.75 94 PRO A CA 1
ATOM 757 C C . PRO A 1 94 ? 12.857 -6.254 -9.476 1.00 94.75 94 PRO A C 1
ATOM 759 O O . PRO A 1 94 ? 13.614 -5.811 -10.339 1.00 94.75 94 PRO A O 1
ATOM 762 N N . PHE A 1 95 ? 11.617 -6.652 -9.793 1.00 94.00 95 PHE A N 1
ATOM 763 C CA . PHE A 1 95 ? 11.104 -6.564 -11.168 1.00 94.00 95 PHE A CA 1
ATOM 764 C C . PHE A 1 95 ? 10.943 -5.117 -11.632 1.00 94.00 95 PHE A C 1
ATOM 766 O O . PHE A 1 95 ? 11.187 -4.821 -12.800 1.00 94.00 95 PHE A O 1
ATOM 773 N N . GLN A 1 96 ? 10.560 -4.200 -10.739 1.00 93.81 96 GLN A N 1
ATOM 774 C CA . GLN A 1 96 ? 10.509 -2.775 -11.068 1.00 93.81 96 GLN A CA 1
ATOM 775 C C . GLN A 1 96 ? 11.909 -2.200 -11.306 1.00 93.81 96 GLN A C 1
ATOM 777 O O . GLN A 1 96 ? 12.083 -1.466 -12.280 1.00 93.81 96 GLN A O 1
ATOM 782 N N . LYS A 1 97 ? 12.899 -2.562 -10.475 1.00 96.19 97 LYS A N 1
ATOM 783 C CA . LYS A 1 97 ? 14.312 -2.173 -10.653 1.00 96.19 97 LYS A CA 1
ATOM 784 C C . LYS A 1 97 ? 14.843 -2.694 -11.994 1.00 96.19 97 LYS A C 1
ATOM 786 O O . LYS A 1 97 ? 15.310 -1.906 -12.812 1.00 96.19 97 LYS A O 1
ATOM 791 N N . ARG A 1 98 ? 14.631 -3.982 -12.294 1.00 96.38 98 ARG A N 1
ATOM 792 C CA . ARG A 1 98 ? 15.023 -4.603 -13.571 1.00 96.38 98 ARG A CA 1
ATOM 793 C C . ARG A 1 98 ? 14.325 -3.972 -14.778 1.00 96.38 98 ARG A C 1
ATOM 795 O O . ARG A 1 98 ? 14.974 -3.687 -15.778 1.00 96.38 98 ARG A O 1
ATOM 802 N N . MET A 1 99 ? 13.020 -3.711 -14.694 1.00 96.38 99 MET A N 1
ATOM 803 C CA . MET A 1 99 ? 12.265 -3.057 -15.769 1.00 96.38 99 MET A CA 1
ATOM 804 C C . MET A 1 99 ? 12.776 -1.638 -16.044 1.00 96.38 99 MET A C 1
ATOM 806 O O . MET A 1 99 ? 12.904 -1.264 -17.206 1.00 96.38 99 MET A O 1
ATOM 810 N N . LYS A 1 100 ? 13.085 -0.857 -14.999 1.00 96.81 100 LYS A N 1
ATOM 811 C CA . LYS A 1 100 ? 13.699 0.471 -15.148 1.00 96.81 100 LYS A CA 1
ATOM 812 C C . LYS A 1 100 ? 15.075 0.375 -15.809 1.00 96.81 100 LYS A C 1
ATOM 814 O O . LYS A 1 100 ? 15.312 1.104 -16.763 1.00 96.81 100 LYS A O 1
ATOM 819 N N . GLY A 1 101 ? 15.924 -0.556 -15.368 1.00 97.00 101 GLY A N 1
ATOM 820 C CA . GLY A 1 101 ? 17.244 -0.783 -15.967 1.00 97.00 101 GLY A CA 1
ATOM 821 C C . GLY A 1 101 ? 17.171 -1.107 -17.462 1.00 97.00 101 GLY A C 1
ATOM 822 O O . GLY A 1 101 ? 17.864 -0.486 -18.260 1.00 97.00 101 GLY A O 1
ATOM 823 N N . ILE A 1 102 ? 16.258 -2.000 -17.865 1.00 96.56 102 ILE A N 1
ATOM 824 C CA . ILE A 1 102 ? 16.052 -2.338 -19.285 1.00 96.56 102 ILE A CA 1
ATOM 825 C C . ILE A 1 102 ? 15.562 -1.124 -20.091 1.00 96.56 102 ILE A C 1
ATOM 827 O O . ILE A 1 102 ? 15.984 -0.935 -21.228 1.00 96.56 102 ILE A O 1
ATOM 831 N N . LEU A 1 103 ? 14.676 -0.294 -19.529 1.00 96.94 103 LEU A N 1
ATOM 832 C CA . LEU A 1 103 ? 14.182 0.908 -20.211 1.00 96.94 103 LEU A CA 1
ATOM 833 C C . LEU A 1 103 ? 15.279 1.961 -20.413 1.00 96.94 103 LEU A C 1
ATOM 835 O O . LEU A 1 103 ? 15.339 2.542 -21.492 1.00 96.94 103 LEU A O 1
ATOM 839 N N . ILE A 1 104 ? 16.143 2.167 -19.416 1.00 97.31 104 ILE A N 1
ATOM 840 C CA . ILE A 1 104 ? 17.297 3.075 -19.512 1.00 97.31 104 ILE A CA 1
ATOM 841 C C . ILE A 1 104 ? 18.269 2.581 -20.590 1.00 97.31 104 ILE A C 1
ATOM 843 O O . ILE A 1 104 ? 18.703 3.357 -21.436 1.00 97.31 104 ILE A O 1
ATOM 847 N N . GLU A 1 105 ? 18.565 1.279 -20.619 1.00 96.44 105 GLU A N 1
ATOM 848 C CA . GLU A 1 105 ? 19.464 0.718 -21.633 1.00 96.44 105 GLU A CA 1
ATOM 849 C C . GLU A 1 105 ? 18.855 0.786 -23.044 1.00 96.44 105 GLU A C 1
ATOM 851 O O . GLU A 1 105 ? 19.554 1.081 -24.013 1.00 96.44 105 GLU A O 1
ATOM 856 N N . LEU A 1 106 ? 17.538 0.591 -23.182 1.00 96.31 106 LEU A N 1
ATOM 857 C CA . LEU A 1 106 ? 16.839 0.809 -24.451 1.00 96.31 106 LEU A CA 1
ATOM 858 C C . LEU A 1 106 ? 16.904 2.270 -24.907 1.00 96.31 106 LEU A C 1
ATOM 860 O O . LEU A 1 106 ? 17.062 2.516 -26.101 1.00 96.31 106 LEU A O 1
ATOM 864 N N . GLU A 1 107 ? 16.782 3.232 -23.991 1.00 96.12 107 GLU A N 1
ATOM 865 C CA . GLU A 1 107 ? 16.939 4.658 -24.295 1.00 96.12 107 GLU A CA 1
ATOM 866 C C . GLU A 1 107 ? 18.369 4.966 -24.762 1.00 96.12 107 GLU A C 1
ATOM 868 O O . GLU A 1 107 ? 18.546 5.559 -25.828 1.00 96.12 107 GLU A O 1
ATOM 873 N N . ARG A 1 108 ? 19.381 4.434 -24.066 1.00 97.25 108 ARG A N 1
ATOM 874 C CA . ARG A 1 108 ? 20.796 4.533 -24.458 1.00 97.25 108 ARG A CA 1
ATOM 875 C C . ARG A 1 108 ? 21.052 3.974 -25.861 1.00 97.25 108 ARG A C 1
ATOM 877 O O . ARG A 1 108 ? 21.669 4.639 -26.691 1.00 97.25 108 ARG A O 1
ATOM 884 N N . LEU A 1 109 ? 20.529 2.785 -26.174 1.00 96.31 109 LEU A N 1
ATOM 885 C CA . LEU A 1 109 ? 20.655 2.190 -27.513 1.00 96.31 109 LEU A CA 1
ATOM 886 C C . LEU A 1 109 ? 19.876 2.968 -28.584 1.00 96.31 109 LEU A C 1
ATOM 888 O O . LEU A 1 109 ? 20.277 2.991 -29.748 1.00 96.31 109 LEU A O 1
ATOM 892 N N . GLN A 1 110 ? 18.767 3.624 -28.229 1.00 96.00 110 GLN A N 1
ATOM 893 C CA . GLN A 1 110 ? 18.055 4.507 -29.156 1.00 96.00 110 GLN A CA 1
ATOM 894 C C . GLN A 1 110 ? 18.870 5.756 -29.495 1.00 96.00 110 GLN A C 1
ATOM 896 O O . GLN A 1 110 ? 18.836 6.195 -30.647 1.00 96.00 110 GLN A O 1
ATOM 901 N N . GLU A 1 111 ? 19.589 6.323 -28.530 1.00 96.25 111 GLU A N 1
ATOM 902 C CA . GLU A 1 111 ? 20.528 7.422 -28.759 1.00 96.25 111 GLU A CA 1
ATOM 903 C C . GLU A 1 111 ? 21.712 6.970 -29.617 1.00 96.25 111 GLU A C 1
ATOM 905 O O . GLU A 1 111 ? 22.021 7.623 -30.614 1.00 96.25 111 GLU A O 1
ATOM 910 N N . GLU A 1 112 ? 22.294 5.803 -29.325 1.00 95.50 112 GLU A N 1
ATOM 911 C CA . GLU A 1 112 ? 23.356 5.205 -30.144 1.00 95.50 112 GLU A CA 1
ATOM 912 C C . GLU A 1 112 ? 22.880 4.971 -31.586 1.00 95.50 112 GLU A C 1
ATOM 914 O O . GLU A 1 112 ? 23.561 5.334 -32.543 1.00 95.50 112 GLU A O 1
ATOM 919 N N . ARG A 1 113 ? 21.650 4.478 -31.774 1.00 95.06 113 ARG A N 1
ATOM 920 C CA . ARG A 1 113 ? 21.036 4.324 -33.100 1.00 95.06 113 ARG A CA 1
ATOM 921 C C . ARG A 1 113 ? 20.849 5.658 -33.826 1.00 95.06 113 ARG A C 1
ATOM 923 O O . ARG A 1 113 ? 20.944 5.689 -35.053 1.00 95.06 113 ARG A O 1
ATOM 930 N N . ARG A 1 114 ? 20.538 6.750 -33.117 1.00 94.38 114 ARG A N 1
ATOM 931 C CA . ARG A 1 114 ? 20.456 8.095 -33.720 1.00 94.38 114 ARG A CA 1
ATOM 932 C C . ARG A 1 114 ? 21.839 8.573 -34.152 1.00 94.38 114 ARG A C 1
ATOM 934 O O . ARG A 1 114 ? 21.969 8.985 -35.297 1.00 94.38 114 ARG A O 1
ATOM 941 N N . SER A 1 115 ? 22.851 8.405 -33.301 1.00 95.31 115 SER A N 1
ATOM 942 C CA . SER A 1 115 ? 24.249 8.711 -33.629 1.00 95.31 115 SER A CA 1
ATOM 943 C C . SER A 1 115 ? 24.724 7.936 -34.865 1.00 95.31 115 SER A C 1
ATOM 945 O O . SER A 1 115 ? 25.206 8.523 -35.827 1.00 95.31 115 SER A O 1
ATOM 947 N N . ILE A 1 116 ? 24.463 6.625 -34.925 1.00 94.12 116 ILE A N 1
ATOM 948 C CA . ILE A 1 116 ? 24.808 5.782 -36.082 1.00 94.12 116 ILE A CA 1
ATOM 949 C C . ILE A 1 116 ? 24.084 6.239 -37.357 1.00 94.12 116 ILE A C 1
ATOM 951 O O . ILE A 1 116 ? 24.653 6.157 -38.441 1.00 94.12 116 ILE A O 1
ATOM 955 N N . ARG A 1 117 ? 22.843 6.736 -37.265 1.00 92.75 117 ARG A N 1
ATOM 956 C CA . ARG A 1 117 ? 22.132 7.301 -38.427 1.00 92.75 117 ARG A CA 1
ATOM 957 C C . ARG A 1 117 ? 22.750 8.610 -38.899 1.00 92.75 117 ARG A C 1
ATOM 959 O O . ARG A 1 117 ? 22.834 8.818 -40.104 1.00 92.75 117 ARG A O 1
ATOM 966 N N . GLU A 1 118 ? 23.175 9.472 -37.981 1.00 93.88 118 GLU A N 1
ATOM 967 C CA . GLU A 1 118 ? 23.900 10.699 -38.320 1.00 93.88 118 GLU A CA 1
ATOM 968 C C . GLU A 1 118 ? 25.235 10.358 -38.998 1.00 93.88 118 GLU A C 1
ATOM 970 O O . GLU A 1 118 ? 25.521 10.880 -40.077 1.00 93.88 118 GLU A O 1
ATOM 975 N N . GLU A 1 119 ? 25.983 9.389 -38.459 1.00 91.75 119 GLU A N 1
ATOM 976 C CA . GLU A 1 119 ? 27.188 8.845 -39.096 1.00 91.75 119 GLU A CA 1
ATOM 977 C C . GLU A 1 119 ? 26.878 8.233 -40.476 1.00 91.75 119 GLU A C 1
ATOM 979 O O . GLU A 1 119 ? 27.610 8.465 -41.437 1.00 91.75 119 GLU A O 1
ATOM 984 N N . GLU A 1 120 ? 25.779 7.485 -40.629 1.00 90.88 120 GLU A N 1
ATOM 985 C CA . GLU A 1 120 ? 25.362 6.919 -41.918 1.00 90.88 120 GLU A CA 1
ATOM 986 C C . GLU A 1 120 ? 25.014 8.020 -42.931 1.00 90.88 120 GLU A C 1
ATOM 988 O O . GLU A 1 120 ? 25.369 7.910 -44.106 1.00 90.88 120 GLU A O 1
ATOM 993 N N . GLU A 1 121 ? 24.360 9.102 -42.501 1.00 90.12 121 GLU A N 1
ATOM 994 C CA . GLU A 1 121 ? 24.076 10.273 -43.333 1.00 90.12 121 GLU A CA 1
ATOM 995 C C . GLU A 1 121 ? 25.350 11.026 -43.736 1.00 90.12 121 GLU A C 1
ATOM 997 O O . GLU A 1 121 ? 25.457 11.480 -44.880 1.00 90.12 121 GLU A O 1
ATOM 1002 N N . GLU A 1 122 ? 26.329 11.145 -42.839 1.00 88.00 122 GLU A N 1
ATOM 1003 C CA . GLU A 1 122 ? 27.642 11.719 -43.138 1.00 88.00 122 GLU A CA 1
ATOM 1004 C C . GLU A 1 122 ? 28.421 10.861 -44.129 1.00 88.00 122 GLU A C 1
ATOM 1006 O O . GLU A 1 122 ? 28.882 11.365 -45.157 1.00 88.00 122 GLU A O 1
ATOM 1011 N N . VAL A 1 123 ? 28.484 9.549 -43.897 1.00 86.56 123 VAL A N 1
ATOM 1012 C CA . VAL A 1 123 ? 29.084 8.604 -44.838 1.00 86.56 123 VAL A CA 1
ATOM 1013 C C . VAL A 1 123 ? 28.339 8.665 -46.173 1.00 86.56 123 VAL A C 1
ATOM 1015 O O . VAL A 1 123 ? 28.965 8.681 -47.229 1.00 86.56 123 VAL A O 1
ATOM 1018 N N . ARG A 1 124 ? 27.014 8.816 -46.192 1.00 82.88 124 ARG A N 1
ATOM 1019 C CA . ARG A 1 124 ? 26.240 8.933 -47.438 1.00 82.88 124 ARG A CA 1
ATOM 1020 C C . ARG A 1 124 ? 26.559 10.190 -48.254 1.00 82.88 124 ARG A C 1
ATOM 1022 O O . ARG A 1 124 ? 26.374 10.160 -49.471 1.00 82.88 124 ARG A O 1
ATOM 1029 N N . LYS A 1 125 ? 27.049 11.274 -47.641 1.00 82.62 125 LYS A N 1
ATOM 1030 C CA . LYS A 1 125 ? 27.481 12.487 -48.368 1.00 82.62 125 LYS A CA 1
ATOM 1031 C C . LYS A 1 125 ? 28.750 12.251 -49.207 1.00 82.62 125 LYS A C 1
ATOM 1033 O O . LYS A 1 125 ? 28.999 13.015 -50.144 1.00 82.62 125 LYS A O 1
ATOM 1038 N N . GLY A 1 126 ? 29.478 11.160 -48.947 1.00 73.38 126 GLY A N 1
ATOM 1039 C CA . GLY A 1 126 ? 30.732 10.815 -49.616 1.00 73.38 126 GLY A CA 1
ATOM 1040 C C . GLY A 1 126 ? 31.914 11.644 -49.095 1.00 73.38 126 GLY A C 1
ATOM 1041 O O . GLY A 1 126 ? 31.710 12.650 -48.413 1.00 73.38 126 GLY A O 1
ATOM 1042 N N . PRO A 1 127 ? 33.163 11.254 -49.400 1.00 73.12 127 PRO A N 1
ATOM 1043 C CA . PRO A 1 127 ? 34.325 12.053 -49.034 1.00 73.12 127 PRO A CA 1
ATOM 1044 C C . PRO A 1 127 ? 34.253 13.429 -49.713 1.00 73.12 127 PRO A C 1
ATOM 1046 O O . PRO A 1 127 ? 34.008 13.544 -50.919 1.00 73.12 127 PRO A O 1
ATOM 1049 N N . THR A 1 128 ? 34.458 14.491 -48.934 1.00 67.06 128 THR A N 1
ATOM 1050 C CA . THR A 1 128 ? 34.488 15.869 -49.428 1.00 67.06 128 THR A CA 1
ATOM 1051 C C . THR A 1 128 ? 35.734 16.077 -50.284 1.00 67.06 128 THR A C 1
ATOM 1053 O O . THR A 1 128 ? 36.815 16.371 -49.785 1.00 67.06 128 THR A O 1
ATOM 1056 N N . LEU A 1 129 ? 35.596 15.905 -51.598 1.00 62.69 129 LEU A N 1
ATOM 1057 C CA . LEU A 1 129 ? 36.625 16.288 -52.562 1.00 62.69 129 LEU A CA 1
ATOM 1058 C C . LEU A 1 129 ? 36.627 17.817 -52.697 1.00 62.69 129 LEU A C 1
ATOM 1060 O O . LEU A 1 129 ? 35.879 18.371 -53.506 1.00 62.69 129 LEU A O 1
ATOM 1064 N N . GLU A 1 130 ? 37.446 18.493 -51.890 1.00 60.00 130 GLU A N 1
ATOM 1065 C CA . GLU A 1 130 ? 37.619 19.956 -51.933 1.00 60.00 130 GLU A CA 1
ATOM 1066 C C . GLU A 1 130 ? 38.198 20.447 -53.277 1.00 60.00 130 GLU A C 1
ATOM 1068 O O . GLU A 1 130 ? 37.931 21.572 -53.698 1.00 60.00 130 GLU A O 1
ATOM 1073 N N . ASP A 1 131 ? 38.855 19.575 -54.045 1.00 51.91 131 ASP A N 1
ATOM 1074 C CA . ASP A 1 131 ? 39.446 19.910 -55.344 1.00 51.91 131 ASP A CA 1
ATOM 1075 C C . ASP A 1 131 ? 38.541 19.539 -56.533 1.00 51.91 131 ASP A C 1
ATOM 1077 O O . ASP A 1 131 ? 38.831 18.645 -57.332 1.00 51.91 131 ASP A O 1
ATOM 1081 N N . ARG A 1 132 ? 37.418 20.246 -56.713 1.00 52.66 132 ARG A N 1
ATOM 1082 C CA . ARG A 1 132 ? 36.588 20.086 -57.924 1.00 52.66 132 ARG A CA 1
ATOM 1083 C C . ARG A 1 132 ? 37.039 20.987 -59.072 1.00 52.66 132 ARG A C 1
ATOM 1085 O O . ARG A 1 132 ? 36.472 22.050 -59.327 1.00 52.66 132 ARG A O 1
ATOM 1092 N N . ASN A 1 133 ? 37.927 20.446 -59.904 1.00 50.31 133 ASN A N 1
ATOM 1093 C CA . ASN A 1 133 ? 37.836 20.692 -61.341 1.00 50.31 133 ASN A CA 1
ATOM 1094 C C . ASN A 1 133 ? 36.598 19.952 -61.885 1.00 50.31 133 ASN A C 1
ATOM 1096 O O . ASN A 1 133 ? 36.480 18.739 -61.772 1.00 50.31 133 ASN A O 1
ATOM 1100 N N . LYS A 1 134 ? 35.655 20.705 -62.465 1.00 53.34 134 LYS A N 1
ATOM 1101 C CA . LYS A 1 134 ? 34.292 20.310 -62.896 1.00 53.34 134 LYS A CA 1
ATOM 1102 C C . LYS A 1 134 ? 34.202 19.259 -64.025 1.00 53.34 134 LYS A C 1
ATOM 1104 O O . LYS A 1 134 ? 33.321 19.363 -64.878 1.00 53.34 134 LYS A O 1
ATOM 1109 N N . ARG A 1 135 ? 35.107 18.289 -64.133 1.00 52.91 135 ARG A N 1
ATOM 1110 C CA . ARG A 1 135 ? 35.170 17.420 -65.318 1.00 52.91 135 ARG A CA 1
ATOM 1111 C C . ARG A 1 135 ? 34.684 16.006 -65.003 1.00 52.91 135 ARG A C 1
ATOM 1113 O O . ARG A 1 135 ? 35.452 15.153 -64.593 1.00 52.91 135 ARG A O 1
ATOM 1120 N N . THR A 1 136 ? 33.399 15.820 -65.325 1.00 61.91 136 THR A N 1
ATOM 1121 C CA . THR A 1 136 ? 32.588 14.590 -65.468 1.00 61.91 136 THR A CA 1
ATOM 1122 C C . THR A 1 136 ? 31.767 14.159 -64.242 1.00 61.91 136 THR A C 1
ATOM 1124 O O . THR A 1 136 ? 32.286 13.937 -63.153 1.00 61.91 136 THR A O 1
ATOM 1127 N N . MET A 1 137 ? 30.440 14.061 -64.439 1.00 65.69 137 MET A N 1
ATOM 1128 C CA . MET A 1 137 ? 29.482 13.554 -63.441 1.00 65.69 137 MET A CA 1
ATOM 1129 C C . MET A 1 137 ? 29.785 12.105 -63.029 1.00 65.69 137 MET A C 1
ATOM 1131 O O . MET A 1 137 ? 29.460 11.701 -61.913 1.00 65.69 137 MET A O 1
ATOM 1135 N N . GLU A 1 138 ? 30.433 11.350 -63.915 1.00 69.00 138 GLU A N 1
ATOM 1136 C CA . GLU A 1 138 ? 30.772 9.938 -63.739 1.00 69.00 138 GLU A CA 1
ATOM 1137 C C . GLU A 1 138 ? 31.706 9.732 -62.539 1.00 69.00 138 GLU A C 1
ATOM 1139 O O . GLU A 1 138 ? 31.362 8.967 -61.639 1.00 69.00 138 GLU A O 1
ATOM 1144 N N . PHE A 1 139 ? 32.793 10.506 -62.410 1.00 69.00 139 PHE A N 1
ATOM 1145 C CA . PHE A 1 139 ? 33.689 10.396 -61.247 1.00 69.00 139 PHE A CA 1
ATOM 1146 C C . PHE A 1 139 ? 33.025 10.820 -59.936 1.00 69.00 139 PHE A C 1
ATOM 1148 O O . PHE A 1 139 ? 33.254 10.198 -58.902 1.00 69.00 139 PHE A O 1
ATOM 1155 N N . SER A 1 140 ? 32.159 11.839 -59.955 1.00 70.38 140 SER A N 1
ATOM 1156 C CA . SER A 1 140 ? 31.416 12.219 -58.747 1.00 70.38 140 SER A CA 1
ATOM 1157 C C . SER A 1 140 ? 30.410 11.154 -58.313 1.00 70.38 140 SER A C 1
ATOM 1159 O O . SER A 1 140 ? 30.235 10.955 -57.115 1.00 70.38 140 SER A O 1
ATOM 1161 N N . SER A 1 141 ? 29.783 10.457 -59.267 1.00 76.06 141 SER A N 1
ATOM 1162 C CA . SER A 1 141 ? 28.856 9.362 -58.967 1.00 76.06 141 SER A CA 1
ATOM 1163 C C . SER A 1 141 ? 29.583 8.138 -58.409 1.00 76.06 141 SER A C 1
ATOM 1165 O O . SER A 1 141 ? 29.116 7.542 -57.441 1.00 76.06 141 SER A O 1
ATOM 1167 N N . LEU A 1 142 ? 30.773 7.841 -58.942 1.00 75.62 142 LEU A N 1
ATOM 1168 C CA . LEU A 1 142 ? 31.621 6.746 -58.489 1.00 75.62 142 LEU A CA 1
ATOM 1169 C C . LEU A 1 142 ? 32.115 6.968 -57.053 1.00 75.62 142 LEU A C 1
ATOM 1171 O O . LEU A 1 142 ? 32.099 6.049 -56.247 1.00 75.62 142 LEU A O 1
ATOM 1175 N N . VAL A 1 143 ? 32.478 8.202 -56.700 1.00 73.00 143 VAL A N 1
ATOM 1176 C CA . VAL A 1 143 ? 32.946 8.540 -55.346 1.00 73.00 143 VAL A CA 1
ATOM 1177 C C . VAL A 1 143 ? 31.808 8.587 -54.316 1.00 73.00 143 VAL A C 1
ATOM 1179 O O . VAL A 1 143 ? 32.034 8.311 -53.143 1.00 73.00 143 VAL A O 1
ATOM 1182 N N . GLN A 1 144 ? 30.583 8.941 -54.719 1.00 71.44 144 GLN A N 1
ATOM 1183 C CA . GLN A 1 144 ? 29.442 9.026 -53.795 1.00 71.44 144 GLN A CA 1
ATOM 1184 C C . GLN A 1 144 ? 28.706 7.696 -53.600 1.00 71.44 144 GLN A C 1
ATOM 1186 O O . GLN A 1 144 ? 28.170 7.438 -52.521 1.00 71.44 144 GLN A O 1
ATOM 1191 N N . TYR A 1 145 ? 28.639 6.866 -54.641 1.00 74.12 145 TYR A N 1
ATOM 1192 C CA . TYR A 1 145 ? 27.780 5.681 -54.656 1.00 74.12 145 TYR A CA 1
ATOM 1193 C C . TYR A 1 145 ? 28.466 4.414 -55.168 1.00 74.12 145 TYR A C 1
ATOM 1195 O O . TYR A 1 145 ? 27.888 3.338 -55.009 1.00 74.12 145 TYR A O 1
ATOM 1203 N N . GLY A 1 146 ? 29.653 4.529 -55.764 1.00 69.75 146 GLY A N 1
ATOM 1204 C CA . GLY A 1 146 ? 30.352 3.412 -56.384 1.00 69.75 146 GLY A CA 1
ATOM 1205 C C . GLY A 1 146 ? 30.960 2.455 -55.367 1.00 69.75 146 GLY A C 1
ATOM 1206 O O . GLY A 1 146 ? 31.414 2.849 -54.292 1.00 69.75 146 GLY A O 1
ATOM 1207 N N . ARG A 1 147 ? 30.964 1.175 -55.722 1.00 80.69 147 ARG A N 1
ATOM 1208 C CA . ARG A 1 147 ? 31.789 0.144 -55.091 1.00 80.69 147 ARG A CA 1
ATOM 1209 C C . ARG A 1 147 ? 33.198 0.162 -55.699 1.00 80.69 147 ARG A C 1
ATOM 1211 O O . ARG A 1 147 ? 33.368 0.667 -56.811 1.00 80.69 147 ARG A O 1
ATOM 1218 N N . PRO A 1 148 ? 34.205 -0.424 -55.029 1.00 78.19 148 PRO A N 1
ATOM 1219 C CA . PRO A 1 148 ? 35.539 -0.596 -55.611 1.00 78.19 148 PRO A CA 1
ATOM 1220 C C . PRO A 1 148 ? 35.494 -1.283 -56.987 1.00 78.19 148 PRO A C 1
ATOM 1222 O O . PRO A 1 148 ? 36.181 -0.858 -57.916 1.00 78.19 148 PRO A O 1
ATOM 1225 N N . ASP A 1 149 ? 34.598 -2.260 -57.150 1.00 81.88 149 ASP A N 1
ATOM 1226 C CA . ASP A 1 149 ? 34.371 -2.977 -58.411 1.00 81.88 149 ASP A CA 1
ATOM 1227 C C . ASP A 1 149 ? 33.878 -2.055 -59.539 1.00 81.88 149 ASP A C 1
ATOM 1229 O O . ASP A 1 149 ? 34.276 -2.209 -60.695 1.00 81.88 149 ASP A O 1
ATOM 1233 N N . ASP A 1 150 ? 33.060 -1.047 -59.216 1.00 82.44 150 ASP A N 1
ATOM 1234 C CA . ASP A 1 150 ? 32.548 -0.083 -60.197 1.00 82.44 150 ASP A CA 1
ATOM 1235 C C . ASP A 1 150 ? 33.682 0.799 -60.743 1.00 82.44 150 ASP A C 1
ATOM 1237 O O . ASP A 1 150 ? 33.657 1.208 -61.907 1.00 82.44 150 ASP A O 1
ATOM 1241 N N . ALA A 1 151 ? 34.709 1.064 -59.925 1.00 81.31 151 ALA A N 1
ATOM 1242 C CA . ALA A 1 151 ? 35.888 1.814 -60.345 1.00 81.31 151 ALA A CA 1
ATOM 1243 C C . ALA A 1 151 ? 36.731 0.998 -61.332 1.00 81.31 151 ALA A C 1
ATOM 1245 O O . ALA A 1 151 ? 37.196 1.536 -62.338 1.00 81.31 151 ALA A O 1
ATOM 1246 N N . GLU A 1 152 ? 36.876 -0.308 -61.093 1.00 83.38 152 GLU A N 1
ATOM 1247 C CA . GLU A 1 152 ? 37.544 -1.216 -62.028 1.00 83.38 152 GLU A CA 1
ATOM 1248 C C . GLU A 1 152 ? 36.763 -1.385 -63.332 1.00 83.38 152 GLU A C 1
ATOM 1250 O O . GLU A 1 152 ? 37.355 -1.375 -64.412 1.00 83.38 152 GLU A O 1
ATOM 1255 N N . HIS A 1 153 ? 35.436 -1.496 -63.258 1.00 84.88 153 HIS A N 1
ATOM 1256 C CA . HIS A 1 153 ? 34.581 -1.548 -64.440 1.00 84.88 153 HIS A CA 1
ATOM 1257 C C . HIS A 1 153 ? 34.681 -0.270 -65.277 1.00 84.88 153 HIS A C 1
ATOM 1259 O O . HIS A 1 153 ? 34.755 -0.356 -66.505 1.00 84.88 153 HIS A O 1
ATOM 1265 N N . LEU A 1 154 ? 34.749 0.903 -64.639 1.00 83.38 154 LEU A N 1
ATOM 1266 C CA . LEU A 1 154 ? 34.927 2.175 -65.336 1.00 83.38 154 LEU A CA 1
ATOM 1267 C C . LEU A 1 154 ? 36.302 2.266 -66.016 1.00 83.38 154 LEU A C 1
ATOM 1269 O O . LEU A 1 154 ? 36.378 2.710 -67.160 1.00 83.38 154 LEU A O 1
ATOM 1273 N N . ILE A 1 155 ? 37.371 1.795 -65.359 1.00 85.38 155 ILE A N 1
ATOM 1274 C CA . ILE A 1 155 ? 38.707 1.692 -65.972 1.00 85.38 155 ILE A CA 1
ATOM 1275 C C . ILE A 1 155 ? 38.645 0.804 -67.220 1.00 85.38 155 ILE A C 1
ATOM 1277 O O . ILE A 1 155 ? 39.016 1.263 -68.299 1.00 85.38 155 ILE A O 1
ATOM 1281 N N . ARG A 1 156 ? 38.089 -0.411 -67.107 1.00 87.50 156 ARG A N 1
ATOM 1282 C CA . ARG A 1 156 ? 37.967 -1.350 -68.238 1.00 87.50 156 ARG A CA 1
ATOM 1283 C C . ARG A 1 156 ? 37.112 -0.787 -69.378 1.00 87.50 156 ARG A C 1
ATOM 1285 O O . ARG A 1 156 ? 37.419 -1.015 -70.544 1.00 87.50 156 ARG A O 1
ATOM 1292 N N . SER A 1 157 ? 36.055 -0.035 -69.063 1.00 86.88 157 SER A N 1
ATOM 1293 C CA . SER A 1 157 ? 35.215 0.633 -70.068 1.00 86.88 157 SER A CA 1
ATOM 1294 C C . SER A 1 157 ? 35.991 1.709 -70.828 1.00 86.88 157 SER A C 1
ATOM 1296 O O . SER A 1 157 ? 35.919 1.763 -72.052 1.00 86.88 157 SER A O 1
ATOM 1298 N N . ILE A 1 158 ? 36.769 2.540 -70.125 1.00 85.31 158 ILE A N 1
ATOM 1299 C CA . ILE A 1 158 ? 37.600 3.587 -70.742 1.00 85.31 158 ILE A CA 1
ATOM 1300 C C . ILE A 1 158 ? 38.717 2.970 -71.591 1.00 85.31 158 ILE A C 1
ATOM 1302 O O . ILE A 1 158 ? 39.004 3.471 -72.679 1.00 85.31 158 ILE A O 1
ATOM 1306 N N . GLU A 1 159 ? 39.335 1.887 -71.118 1.00 85.38 159 GLU A N 1
ATOM 1307 C CA . GLU A 1 159 ? 40.340 1.130 -71.871 1.00 85.38 159 GLU A CA 1
ATOM 1308 C C . GLU A 1 159 ? 39.734 0.532 -73.148 1.00 85.38 159 GLU A C 1
ATOM 1310 O O . GLU A 1 159 ? 40.280 0.734 -74.229 1.00 85.38 159 GLU A O 1
ATOM 1315 N N . SER A 1 160 ? 38.550 -0.085 -73.069 1.00 85.94 160 SER A N 1
ATOM 1316 C CA . SER A 1 160 ? 37.850 -0.642 -74.235 1.00 85.94 160 SER A CA 1
ATOM 1317 C C . SER A 1 160 ? 37.402 0.431 -75.245 1.00 85.94 160 SER A C 1
ATOM 1319 O O . SER A 1 160 ? 37.552 0.266 -76.461 1.00 85.94 160 SER A O 1
ATOM 1321 N N . GLU A 1 161 ? 36.902 1.579 -74.775 1.00 84.50 161 GLU A N 1
ATOM 1322 C CA . GLU A 1 161 ? 36.603 2.733 -75.634 1.00 84.50 161 GLU A CA 1
ATOM 1323 C C . GLU A 1 161 ? 37.864 3.270 -76.319 1.00 84.50 161 GLU A C 1
ATOM 1325 O O . GLU A 1 161 ? 37.830 3.678 -77.482 1.00 84.50 161 GLU A O 1
ATOM 1330 N N . PHE A 1 162 ? 39.000 3.273 -75.624 1.00 84.62 162 PHE A N 1
ATOM 1331 C CA . PHE A 1 162 ? 40.265 3.671 -76.219 1.00 84.62 162 PHE A CA 1
ATOM 1332 C C . PHE A 1 162 ? 40.730 2.664 -77.275 1.00 84.62 162 PHE A C 1
ATOM 1334 O O . PHE A 1 162 ? 41.020 3.072 -78.396 1.00 84.62 162 PHE A O 1
ATOM 1341 N N . GLU A 1 163 ? 40.723 1.366 -76.971 1.00 83.56 163 GLU A N 1
ATOM 1342 C CA . GLU A 1 163 ? 41.100 0.290 -77.898 1.00 83.56 163 GLU A CA 1
ATOM 1343 C C . GLU A 1 163 ? 40.263 0.312 -79.182 1.00 83.56 163 GLU A C 1
ATOM 1345 O O . GLU A 1 163 ? 40.803 0.219 -80.286 1.00 83.56 163 GLU A O 1
ATOM 1350 N N . THR A 1 164 ? 38.948 0.509 -79.066 1.00 84.12 164 THR A N 1
ATOM 1351 C CA . THR A 1 164 ? 38.053 0.619 -80.231 1.00 84.12 164 THR A CA 1
ATOM 1352 C C . THR A 1 164 ? 38.330 1.876 -81.063 1.00 84.12 164 THR A C 1
ATOM 1354 O O . THR A 1 164 ? 38.336 1.813 -82.298 1.00 84.12 164 THR A O 1
ATOM 1357 N N . ASN A 1 165 ? 38.627 3.009 -80.418 1.00 81.06 165 ASN A N 1
ATOM 1358 C CA . ASN A 1 165 ? 39.016 4.247 -81.098 1.00 81.06 165 ASN A CA 1
ATOM 1359 C C . ASN A 1 165 ? 40.392 4.140 -81.781 1.00 81.06 165 ASN A C 1
ATOM 1361 O O . ASN A 1 165 ? 40.553 4.636 -82.901 1.00 81.06 165 ASN A O 1
ATOM 1365 N N . VAL A 1 166 ? 41.360 3.467 -81.148 1.00 81.62 166 VAL A N 1
ATOM 1366 C CA . VAL A 1 166 ? 42.689 3.172 -81.708 1.00 81.62 166 VAL A CA 1
ATOM 1367 C C . VAL A 1 166 ? 42.556 2.250 -82.911 1.00 81.62 166 VAL A C 1
ATOM 1369 O O . VAL A 1 166 ? 42.989 2.630 -83.995 1.00 81.62 166 VAL A O 1
ATOM 1372 N N . ALA A 1 167 ? 41.859 1.119 -82.783 1.00 80.81 167 ALA A N 1
ATOM 1373 C CA . ALA A 1 167 ? 41.636 0.183 -83.884 1.00 80.81 167 ALA A CA 1
ATOM 1374 C C . ALA A 1 167 ? 40.940 0.856 -85.084 1.00 80.81 167 ALA A C 1
ATOM 1376 O O . ALA A 1 167 ? 41.328 0.664 -86.239 1.00 80.81 167 ALA A O 1
ATOM 1377 N N . GLY A 1 168 ? 39.942 1.711 -84.827 1.00 81.50 168 GLY A N 1
ATOM 1378 C CA . GLY A 1 168 ? 39.258 2.482 -85.867 1.00 81.50 168 GLY A CA 1
ATOM 1379 C C . GLY A 1 168 ? 40.150 3.524 -86.556 1.00 81.50 168 GLY A C 1
ATOM 1380 O O . GLY A 1 168 ? 39.977 3.799 -87.748 1.00 81.50 168 GLY A O 1
ATOM 1381 N N . ALA A 1 169 ? 41.105 4.111 -85.837 1.00 77.56 169 ALA A N 1
ATOM 1382 C CA . ALA A 1 169 ? 42.046 5.086 -86.378 1.00 77.56 169 ALA A CA 1
ATOM 1383 C C . ALA A 1 169 ? 43.239 4.423 -87.094 1.00 77.56 169 ALA A C 1
ATOM 1385 O O . ALA A 1 169 ? 43.630 4.883 -88.169 1.00 77.56 169 ALA A O 1
ATOM 1386 N N . GLU A 1 170 ? 43.748 3.300 -86.587 1.00 77.44 170 GLU A N 1
ATOM 1387 C CA . GLU A 1 170 ? 44.762 2.462 -87.236 1.00 77.44 170 GLU A CA 1
ATOM 1388 C C . GLU A 1 170 ? 44.249 1.868 -88.550 1.00 77.44 170 GLU A C 1
ATOM 1390 O O . GLU A 1 170 ? 44.949 1.924 -89.561 1.00 77.44 170 GLU A O 1
ATOM 1395 N N . ALA A 1 171 ? 42.996 1.400 -88.594 1.00 80.62 171 ALA A N 1
ATOM 1396 C CA . ALA A 1 171 ? 42.367 0.939 -89.832 1.00 80.62 171 ALA A CA 1
ATOM 1397 C C . ALA A 1 171 ? 42.302 2.054 -90.896 1.00 80.62 171 ALA A C 1
ATOM 1399 O O . ALA A 1 171 ? 42.622 1.832 -92.069 1.00 80.62 171 ALA A O 1
ATOM 1400 N N . LYS A 1 172 ? 41.953 3.287 -90.493 1.00 77.69 172 LYS A N 1
ATOM 1401 C CA . LYS A 1 172 ? 41.965 4.466 -91.383 1.00 77.69 172 LYS A CA 1
ATOM 1402 C C . LYS A 1 172 ? 43.382 4.819 -91.842 1.00 77.69 172 LYS A C 1
ATOM 1404 O O . LYS A 1 172 ? 43.567 5.185 -93.006 1.00 77.69 172 LYS A O 1
ATOM 1409 N N . PHE A 1 173 ? 44.374 4.683 -90.965 1.00 73.69 173 PHE A N 1
ATOM 1410 C CA . PHE A 1 173 ? 45.781 4.934 -91.272 1.00 73.69 173 PHE A CA 1
ATOM 1411 C C . PHE A 1 173 ? 46.347 3.894 -92.255 1.00 73.69 173 PHE A C 1
ATOM 1413 O O . PHE A 1 173 ? 46.949 4.263 -93.264 1.00 73.69 173 PHE A O 1
ATOM 1420 N N . ALA A 1 174 ? 46.062 2.606 -92.047 1.00 77.81 174 ALA A N 1
ATOM 1421 C CA . ALA A 1 174 ? 46.438 1.517 -92.950 1.00 77.81 174 ALA A CA 1
ATOM 1422 C C . ALA A 1 174 ? 45.820 1.684 -94.353 1.00 77.81 174 ALA A C 1
ATOM 1424 O O . ALA A 1 174 ? 46.500 1.514 -95.368 1.00 77.81 174 ALA A O 1
ATOM 1425 N N . MET A 1 175 ? 44.551 2.107 -94.437 1.00 74.62 175 MET A N 1
ATOM 1426 C CA . MET A 1 175 ? 43.898 2.431 -95.715 1.00 74.62 175 MET A CA 1
ATOM 1427 C C . MET A 1 175 ? 44.522 3.633 -96.436 1.00 74.62 175 MET A C 1
ATOM 1429 O O . MET A 1 175 ? 44.474 3.704 -97.668 1.00 74.62 175 MET A O 1
ATOM 1433 N N . LEU A 1 176 ? 45.066 4.601 -95.695 1.00 69.56 176 LEU A N 1
ATOM 1434 C CA . LEU A 1 176 ? 45.754 5.758 -96.266 1.00 69.56 176 LEU A CA 1
ATOM 1435 C C . LEU A 1 176 ? 47.133 5.368 -96.809 1.00 69.56 176 LEU A C 1
ATOM 1437 O O . LEU A 1 176 ? 47.439 5.754 -97.934 1.00 69.56 176 LEU A O 1
ATOM 1441 N N . MET A 1 177 ? 47.909 4.561 -96.078 1.00 71.00 177 MET A N 1
ATOM 1442 C CA . MET A 1 177 ? 49.270 4.142 -96.457 1.00 71.00 177 MET A CA 1
ATOM 1443 C C . MET A 1 177 ? 49.319 3.203 -97.673 1.00 71.00 177 MET A C 1
ATOM 1445 O O . MET A 1 177 ? 50.297 3.213 -98.415 1.00 71.00 177 MET A O 1
ATOM 1449 N N . ASN A 1 178 ? 48.246 2.455 -97.943 1.00 72.69 178 ASN A N 1
ATOM 1450 C CA . ASN A 1 178 ? 48.155 1.554 -99.099 1.00 72.69 178 ASN A CA 1
ATOM 1451 C C . ASN A 1 178 ? 47.813 2.254 -100.435 1.00 72.69 178 ASN A C 1
ATOM 1453 O O . ASN A 1 178 ? 47.654 1.585 -101.457 1.00 72.69 178 ASN A O 1
ATOM 1457 N N . LYS A 1 179 ? 47.685 3.590 -100.471 1.00 71.88 179 LYS A N 1
ATOM 1458 C CA . LYS A 1 179 ? 47.409 4.346 -101.708 1.00 71.88 179 LYS A CA 1
ATOM 1459 C C . LYS A 1 179 ? 48.717 4.867 -102.332 1.00 71.88 179 LYS A C 1
ATOM 1461 O O . LYS A 1 179 ? 49.350 5.729 -101.731 1.00 71.88 179 LYS A O 1
ATOM 1466 N N . PRO A 1 180 ? 49.101 4.462 -103.561 1.00 57.88 180 PRO A N 1
ATOM 1467 C CA . PRO A 1 180 ? 50.420 4.767 -104.137 1.00 57.88 180 PRO A CA 1
ATOM 1468 C C . PRO A 1 180 ? 50.666 6.236 -104.553 1.00 57.88 180 PRO A C 1
ATOM 1470 O O . PRO A 1 180 ? 51.696 6.520 -105.145 1.00 57.88 180 PRO A O 1
ATOM 1473 N N . ASN A 1 181 ? 49.769 7.182 -104.242 1.00 64.19 181 ASN A N 1
ATOM 1474 C CA . ASN A 1 181 ? 49.933 8.625 -104.493 1.00 64.19 181 ASN A CA 1
ATOM 1475 C C . ASN A 1 181 ? 49.131 9.448 -103.462 1.00 64.19 181 ASN A C 1
ATOM 1477 O O . ASN A 1 181 ? 48.118 10.073 -103.786 1.00 64.19 181 ASN A O 1
ATOM 1481 N N . ILE A 1 182 ? 49.534 9.418 -102.188 1.00 60.78 182 ILE A N 1
ATOM 1482 C CA . ILE A 1 182 ? 48.893 10.223 -101.134 1.00 60.78 182 ILE A CA 1
ATOM 1483 C C . ILE A 1 182 ? 49.144 11.709 -101.415 1.00 60.78 182 ILE A C 1
ATOM 1485 O O . ILE A 1 182 ? 50.282 12.176 -101.452 1.00 60.78 182 ILE A O 1
ATOM 1489 N N . SER A 1 183 ? 48.073 12.481 -101.602 1.00 66.19 183 SER A N 1
ATOM 1490 C CA . SER A 1 183 ? 48.172 13.932 -101.767 1.00 66.19 183 SER A CA 1
ATOM 1491 C C . SER A 1 183 ? 48.788 14.584 -100.519 1.00 66.19 183 SER A C 1
ATOM 1493 O O . SER A 1 183 ? 48.585 14.124 -99.394 1.00 66.19 183 SER A O 1
ATOM 1495 N N . LYS A 1 184 ? 49.459 15.737 -100.672 1.00 69.25 184 LYS A N 1
ATOM 1496 C CA . LYS A 1 184 ? 49.951 16.544 -99.529 1.00 69.25 184 LYS A CA 1
ATOM 1497 C C . LYS A 1 184 ? 48.854 16.849 -98.490 1.00 69.25 184 LYS A C 1
ATOM 1499 O O . LYS A 1 184 ? 49.155 17.073 -97.321 1.00 69.25 184 LYS A O 1
ATOM 1504 N N . THR A 1 185 ? 47.583 16.857 -98.901 1.00 68.88 185 THR A N 1
ATOM 1505 C CA . THR A 1 185 ? 46.419 17.015 -98.016 1.00 68.88 185 THR A CA 1
ATOM 1506 C C . THR A 1 185 ? 46.049 15.733 -97.260 1.00 68.88 185 THR A C 1
ATOM 1508 O O . THR A 1 185 ? 45.625 15.830 -96.112 1.00 68.88 185 THR A O 1
ATOM 1511 N N . GLY A 1 186 ? 46.251 14.547 -97.844 1.00 70.19 186 GLY A N 1
ATOM 1512 C CA . GLY A 1 186 ? 46.078 13.254 -97.171 1.00 70.19 186 GLY A CA 1
ATOM 1513 C C . GLY A 1 186 ? 47.133 13.001 -96.092 1.00 70.19 186 GLY A C 1
ATOM 1514 O O . GLY A 1 186 ? 46.788 12.550 -95.005 1.00 70.19 186 GLY A O 1
ATOM 1515 N N . LEU A 1 187 ? 48.386 13.404 -96.339 1.00 71.56 187 LEU A N 1
ATOM 1516 C CA . LEU A 1 187 ? 49.466 13.305 -95.350 1.00 71.56 187 LEU A CA 1
ATOM 1517 C C . LEU A 1 187 ? 49.210 14.205 -94.127 1.00 71.56 187 LEU A C 1
ATOM 1519 O O . LEU A 1 187 ? 49.355 13.758 -92.996 1.00 71.56 187 LEU A O 1
ATOM 1523 N N . LYS A 1 188 ? 48.740 15.447 -94.339 1.00 76.25 188 LYS A N 1
ATOM 1524 C CA . LYS A 1 188 ? 48.364 16.363 -93.243 1.00 76.25 188 LYS A CA 1
ATOM 1525 C C . LYS A 1 188 ? 47.200 15.840 -92.397 1.00 76.25 188 LYS A C 1
ATOM 1527 O O . LYS A 1 188 ? 47.186 16.065 -91.189 1.00 76.25 188 LYS A O 1
ATOM 1532 N N . LYS A 1 189 ? 46.226 15.159 -93.016 1.00 77.88 189 LYS A N 1
ATOM 1533 C CA . LYS A 1 189 ? 45.124 14.508 -92.290 1.00 77.88 189 LYS A CA 1
ATOM 1534 C C . LYS A 1 189 ? 45.638 13.344 -91.448 1.00 77.88 189 LYS A C 1
ATOM 1536 O O . LYS A 1 189 ? 45.384 13.347 -90.256 1.00 77.88 189 LYS A O 1
ATOM 1541 N N . ALA A 1 190 ? 46.462 12.464 -92.018 1.00 74.62 190 ALA A N 1
ATOM 1542 C CA . ALA A 1 190 ? 47.071 11.355 -91.283 1.00 74.62 190 ALA A CA 1
ATOM 1543 C C . ALA A 1 190 ? 47.896 11.829 -90.068 1.00 74.62 190 ALA A C 1
ATOM 1545 O O . ALA A 1 190 ? 47.753 11.282 -88.980 1.00 74.62 190 ALA A O 1
ATOM 1546 N N . THR A 1 191 ? 48.692 12.898 -90.206 1.00 77.19 191 THR A N 1
ATOM 1547 C CA . THR A 1 191 ? 49.444 13.474 -89.074 1.00 77.19 191 THR A CA 1
ATOM 1548 C C . THR A 1 191 ? 48.546 14.150 -88.034 1.00 77.19 191 THR A C 1
ATOM 1550 O O . THR A 1 191 ? 48.851 14.119 -86.845 1.00 77.19 191 THR A O 1
ATOM 1553 N N . ASN A 1 192 ? 47.439 14.771 -88.458 1.00 81.69 192 ASN A N 1
ATOM 1554 C CA . ASN A 1 192 ? 46.484 15.381 -87.533 1.00 81.69 192 ASN A CA 1
ATOM 1555 C C . ASN A 1 192 ? 45.706 14.306 -86.763 1.00 81.69 192 ASN A C 1
ATOM 1557 O O . ASN A 1 192 ? 45.574 14.424 -85.549 1.00 81.69 192 ASN A O 1
ATOM 1561 N N . ASP A 1 193 ? 45.288 13.236 -87.441 1.00 78.44 193 ASP A N 1
ATOM 1562 C CA . ASP A 1 193 ? 44.608 12.079 -86.852 1.00 78.44 193 ASP A CA 1
ATOM 1563 C C . ASP A 1 193 ? 45.534 11.339 -85.870 1.00 78.44 193 ASP A C 1
ATOM 1565 O O . ASP A 1 193 ? 45.120 11.026 -84.758 1.00 78.44 193 ASP A O 1
ATOM 1569 N N . GLN A 1 194 ? 46.821 11.177 -86.205 1.00 78.44 194 GLN A N 1
ATOM 1570 C CA . GLN A 1 194 ? 47.835 10.650 -85.282 1.00 78.44 194 GLN A CA 1
ATOM 1571 C C . GLN A 1 194 ? 48.037 11.569 -84.064 1.00 78.44 194 GLN A C 1
ATOM 1573 O O . GLN A 1 194 ? 48.135 11.103 -82.932 1.00 78.44 194 GLN A O 1
ATOM 1578 N N . SER A 1 195 ? 48.047 12.892 -84.261 1.00 79.12 195 SER A N 1
ATOM 1579 C CA . SER A 1 195 ? 48.127 13.843 -83.144 1.00 79.12 195 SER A CA 1
ATOM 1580 C C . SER A 1 195 ? 46.853 13.873 -82.287 1.00 79.12 195 SER A C 1
ATOM 1582 O O . SER A 1 195 ? 46.930 14.158 -81.094 1.00 79.12 195 SER A O 1
ATOM 1584 N N . ALA A 1 196 ? 45.688 13.576 -82.871 1.00 79.00 196 ALA A N 1
ATOM 1585 C CA . ALA A 1 196 ? 44.419 13.451 -82.164 1.00 79.00 196 ALA A CA 1
ATOM 1586 C C . ALA A 1 196 ? 44.369 12.159 -81.337 1.00 79.00 196 ALA A C 1
ATOM 1588 O O . ALA A 1 196 ? 43.952 12.214 -80.184 1.00 79.00 196 ALA A O 1
ATOM 1589 N N . LEU A 1 197 ? 44.882 11.048 -81.877 1.00 80.75 197 LEU A N 1
ATOM 1590 C CA . LEU A 1 197 ? 45.096 9.789 -81.157 1.00 80.75 197 LEU A CA 1
ATOM 1591 C C . LEU A 1 197 ? 45.995 9.976 -79.935 1.00 80.75 197 LEU A C 1
ATOM 1593 O O . LEU A 1 197 ? 45.585 9.637 -78.836 1.00 80.75 197 LEU A O 1
ATOM 1597 N N . LEU A 1 198 ? 47.163 10.610 -80.091 1.00 82.50 198 LEU A N 1
ATOM 1598 C CA . LEU A 1 198 ? 48.074 10.872 -78.967 1.00 82.50 198 LEU A CA 1
ATOM 1599 C C . LEU A 1 198 ? 47.449 11.790 -77.900 1.00 82.50 198 LEU A C 1
ATOM 1601 O O . LEU A 1 198 ? 47.739 11.668 -76.711 1.00 82.50 198 LEU A O 1
ATOM 1605 N N . ARG A 1 199 ? 46.575 12.729 -78.297 1.00 82.88 199 ARG A N 1
ATOM 1606 C CA . ARG A 1 199 ? 45.807 13.545 -77.339 1.00 82.88 199 ARG A CA 1
ATOM 1607 C C . ARG A 1 199 ? 44.726 12.726 -76.634 1.00 82.88 199 ARG A C 1
ATOM 1609 O O . ARG A 1 199 ? 44.528 12.949 -75.444 1.00 82.88 199 ARG A O 1
ATOM 1616 N N . ALA A 1 200 ? 44.052 11.819 -77.340 1.00 80.62 200 ALA A N 1
ATOM 1617 C CA . ALA A 1 200 ? 43.066 10.909 -76.763 1.00 80.62 200 ALA A CA 1
ATOM 1618 C C . ALA A 1 200 ? 43.729 9.925 -75.787 1.00 80.62 200 ALA A C 1
ATOM 1620 O O . ALA A 1 200 ? 43.256 9.791 -74.669 1.00 80.62 200 ALA A O 1
ATOM 1621 N N . GLU A 1 201 ? 44.879 9.355 -76.150 1.00 83.25 201 GLU A N 1
ATOM 1622 C CA . GLU A 1 201 ? 45.703 8.486 -75.300 1.00 83.25 201 GLU A CA 1
ATOM 1623 C C . GLU A 1 201 ? 46.166 9.209 -74.034 1.00 83.25 201 GLU A C 1
ATOM 1625 O O . GLU A 1 201 ? 46.007 8.729 -72.916 1.00 83.25 201 GLU A O 1
ATOM 1630 N N . LYS A 1 202 ? 46.671 10.439 -74.181 1.00 86.00 202 LYS A N 1
ATOM 1631 C CA . LYS A 1 202 ? 47.035 11.257 -73.022 1.00 86.00 202 LYS A CA 1
ATOM 1632 C C . LYS A 1 202 ? 45.828 11.527 -72.115 1.00 86.00 202 LYS A C 1
ATOM 1634 O O . LYS A 1 202 ? 45.986 11.563 -70.899 1.00 86.00 202 LYS A O 1
ATOM 1639 N N . GLN A 1 203 ? 44.637 11.724 -72.685 1.00 83.56 203 GLN A N 1
ATOM 1640 C CA . GLN A 1 203 ? 43.405 11.931 -71.921 1.00 83.56 203 GLN A CA 1
ATOM 1641 C C . GLN A 1 203 ? 42.914 10.651 -71.233 1.00 83.56 203 GLN A C 1
ATOM 1643 O O . GLN A 1 203 ? 42.441 10.743 -70.103 1.00 83.56 203 GLN A O 1
ATOM 1648 N N . THR A 1 204 ? 43.036 9.478 -71.856 1.00 82.94 204 THR A N 1
ATOM 1649 C CA . THR A 1 204 ? 42.633 8.194 -71.258 1.00 82.94 204 THR A CA 1
ATOM 1650 C C . THR A 1 204 ? 43.592 7.779 -70.152 1.00 82.94 204 THR A C 1
ATOM 1652 O O . THR A 1 204 ? 43.130 7.489 -69.053 1.00 82.94 204 THR A O 1
ATOM 1655 N N . ILE A 1 205 ? 44.909 7.891 -70.364 1.00 83.75 205 ILE A N 1
ATOM 1656 C CA . ILE A 1 205 ? 45.921 7.688 -69.312 1.00 83.75 205 ILE A CA 1
ATOM 1657 C C . ILE A 1 205 ? 45.663 8.636 -68.138 1.00 83.75 205 ILE A C 1
ATOM 1659 O O . ILE A 1 205 ? 45.713 8.223 -66.980 1.00 83.75 205 ILE A O 1
ATOM 1663 N N . GLN A 1 206 ? 45.343 9.904 -68.418 1.00 85.75 206 GLN A N 1
ATOM 1664 C CA . GLN A 1 206 ? 45.020 10.863 -67.369 1.00 85.75 206 GLN A CA 1
ATOM 1665 C C . GLN A 1 206 ? 43.760 10.445 -66.589 1.00 85.75 206 GLN A C 1
ATOM 1667 O O . GLN A 1 206 ? 43.820 10.400 -65.362 1.00 85.75 206 GLN A O 1
ATOM 1672 N N . ARG A 1 207 ? 42.670 10.057 -67.266 1.00 81.19 207 ARG A N 1
ATOM 1673 C CA . ARG A 1 207 ? 41.435 9.566 -66.621 1.00 81.19 207 ARG A CA 1
ATOM 1674 C C . ARG A 1 207 ? 41.665 8.304 -65.788 1.00 81.19 207 ARG A C 1
ATOM 1676 O O . ARG A 1 207 ? 41.221 8.254 -64.649 1.00 81.19 207 ARG A O 1
ATOM 1683 N N . ILE A 1 208 ? 42.400 7.319 -66.306 1.00 84.56 208 ILE A N 1
ATOM 1684 C CA . ILE A 1 208 ? 42.735 6.085 -65.573 1.00 84.56 208 ILE A CA 1
ATOM 1685 C C . ILE A 1 208 ? 43.591 6.414 -64.345 1.00 84.56 208 ILE A C 1
ATOM 1687 O O . ILE A 1 208 ? 43.340 5.901 -63.258 1.00 84.56 208 ILE A O 1
ATOM 1691 N N . SER A 1 209 ? 44.560 7.328 -64.472 1.00 84.44 209 SER A N 1
ATOM 1692 C CA . SER A 1 209 ? 45.370 7.776 -63.333 1.00 84.44 209 SER A CA 1
ATOM 1693 C C . SER A 1 209 ? 44.545 8.510 -62.268 1.00 84.44 209 SER A C 1
ATOM 1695 O O . SER A 1 209 ? 44.833 8.386 -61.080 1.00 84.44 209 SER A O 1
ATOM 1697 N N . GLU A 1 210 ? 43.515 9.257 -62.676 1.00 83.81 210 GLU A N 1
ATOM 1698 C CA . GLU A 1 210 ? 42.574 9.924 -61.776 1.00 83.81 210 GLU A CA 1
ATOM 1699 C C . GLU A 1 210 ? 41.677 8.894 -61.064 1.00 83.81 210 GLU A C 1
ATOM 1701 O O . GLU A 1 210 ? 41.542 8.977 -59.846 1.00 83.81 210 GLU A O 1
ATOM 1706 N N . ILE A 1 211 ? 41.172 7.861 -61.758 1.00 83.12 211 ILE A N 1
ATOM 1707 C CA . ILE A 1 211 ? 40.423 6.760 -61.116 1.00 83.12 211 ILE A CA 1
ATOM 1708 C C . ILE A 1 211 ? 41.305 5.992 -60.129 1.00 83.12 211 ILE A C 1
ATOM 1710 O O . ILE A 1 211 ? 40.888 5.755 -58.999 1.00 83.12 211 ILE A O 1
ATOM 1714 N N . ASN A 1 212 ? 42.541 5.654 -60.502 1.00 83.94 212 ASN A N 1
ATOM 1715 C CA . ASN A 1 212 ? 43.460 4.928 -59.620 1.00 83.94 212 ASN A CA 1
ATOM 1716 C C . ASN A 1 212 ? 43.817 5.720 -58.352 1.00 83.94 212 ASN A C 1
ATOM 1718 O O . ASN A 1 212 ? 44.048 5.122 -57.306 1.00 83.94 212 ASN A O 1
ATOM 1722 N N . LYS A 1 213 ? 43.820 7.059 -58.411 1.00 85.69 213 LYS A N 1
ATOM 1723 C CA . LYS A 1 213 ? 43.958 7.912 -57.218 1.00 85.69 213 LYS A CA 1
ATOM 1724 C C . LYS A 1 213 ? 42.701 7.916 -56.344 1.00 85.69 213 LYS A C 1
ATOM 1726 O O . LYS A 1 213 ? 42.816 8.072 -55.134 1.00 85.69 213 LYS A O 1
ATOM 1731 N N . LEU A 1 214 ? 41.519 7.760 -56.942 1.00 80.88 214 LEU A N 1
ATOM 1732 C CA . LEU A 1 214 ? 40.235 7.726 -56.235 1.00 80.88 214 LEU A CA 1
ATOM 1733 C C . LEU A 1 214 ? 39.909 6.345 -55.648 1.00 80.88 214 LEU A C 1
ATOM 1735 O O . LEU A 1 214 ? 39.221 6.280 -54.634 1.00 80.88 214 LEU A O 1
ATOM 1739 N N . LYS A 1 215 ? 40.425 5.257 -56.231 1.00 82.31 215 LYS A N 1
ATOM 1740 C CA . LYS A 1 215 ? 40.201 3.875 -55.778 1.00 82.31 215 LYS A CA 1
ATOM 1741 C C . LYS A 1 215 ? 40.435 3.654 -54.269 1.00 82.31 215 LYS A C 1
ATOM 1743 O O . LYS A 1 215 ? 39.492 3.210 -53.620 1.00 82.31 215 LYS A O 1
ATOM 1748 N N . PRO A 1 216 ? 41.582 4.035 -53.664 1.00 83.31 216 PRO A N 1
ATOM 1749 C CA . PRO A 1 216 ? 41.791 3.832 -52.226 1.00 83.31 216 PRO A CA 1
ATOM 1750 C C . PRO A 1 216 ? 40.830 4.658 -51.356 1.00 83.31 216 PRO A C 1
ATOM 1752 O O . PRO A 1 216 ? 40.484 4.246 -50.254 1.00 83.31 216 PRO A O 1
ATOM 1755 N N . LEU A 1 217 ? 40.360 5.814 -51.842 1.00 81.38 217 LEU A N 1
ATOM 1756 C CA . LEU A 1 217 ? 39.364 6.623 -51.130 1.00 81.38 217 LEU A CA 1
ATOM 1757 C C . LEU A 1 217 ? 37.972 5.980 -51.182 1.00 81.38 217 LEU A C 1
ATOM 1759 O O . LEU A 1 217 ? 37.227 6.071 -50.209 1.00 81.38 217 LEU A O 1
ATOM 1763 N N . ILE A 1 218 ? 37.630 5.327 -52.298 1.00 82.75 218 ILE A N 1
ATOM 1764 C CA . ILE A 1 218 ? 36.384 4.564 -52.462 1.00 82.75 218 ILE A CA 1
ATOM 1765 C C . ILE A 1 218 ? 36.410 3.309 -51.582 1.00 82.75 218 ILE A C 1
ATOM 1767 O O . ILE A 1 218 ? 35.419 3.026 -50.917 1.00 82.75 218 ILE A O 1
ATOM 1771 N N . GLU A 1 219 ? 37.538 2.599 -51.519 1.00 85.69 219 GLU A N 1
ATOM 1772 C CA . GLU A 1 219 ? 37.728 1.436 -50.637 1.00 85.69 219 GLU A CA 1
ATOM 1773 C C . GLU A 1 219 ? 37.578 1.825 -49.159 1.00 85.69 219 GLU A C 1
ATOM 1775 O O . GLU A 1 219 ? 36.721 1.277 -48.469 1.00 85.69 219 GLU A O 1
ATOM 1780 N N . GLN A 1 220 ? 38.289 2.859 -48.695 1.00 86.12 220 GLN A N 1
ATOM 1781 C CA . GLN A 1 220 ? 38.159 3.360 -47.317 1.00 86.12 220 GLN A CA 1
ATOM 1782 C C . GLN A 1 220 ? 36.740 3.840 -46.983 1.00 86.12 220 GLN A C 1
ATOM 1784 O O . GLN A 1 220 ? 36.284 3.739 -45.843 1.00 86.12 220 GLN A O 1
ATOM 1789 N N . HIS A 1 221 ? 36.034 4.417 -47.956 1.00 82.81 221 HIS A N 1
ATOM 1790 C CA . HIS A 1 221 ? 34.653 4.855 -47.772 1.00 82.81 221 HIS A CA 1
ATOM 1791 C C . HIS A 1 221 ? 33.681 3.676 -47.696 1.00 82.81 221 HIS A C 1
ATOM 1793 O O . HIS A 1 221 ? 32.788 3.676 -46.847 1.00 82.81 221 HIS A O 1
ATOM 1799 N N . ALA A 1 222 ? 33.884 2.656 -48.532 1.00 84.50 222 ALA A N 1
ATOM 1800 C CA . ALA A 1 222 ? 33.112 1.422 -48.512 1.00 84.50 222 ALA A CA 1
ATOM 1801 C C . ALA A 1 222 ? 33.287 0.669 -47.184 1.00 84.50 222 ALA A C 1
ATOM 1803 O O . ALA A 1 222 ? 32.281 0.303 -46.580 1.00 84.50 222 ALA A O 1
ATOM 1804 N N . GLU A 1 223 ? 34.519 0.544 -46.682 1.00 88.62 223 GLU A N 1
ATOM 1805 C CA . GLU A 1 223 ? 34.819 -0.056 -45.373 1.00 88.62 223 GLU A CA 1
ATOM 1806 C C . GLU A 1 223 ? 34.135 0.704 -44.229 1.00 88.62 223 GLU A C 1
ATOM 1808 O O . GLU A 1 223 ? 33.456 0.109 -43.395 1.00 88.62 223 GLU A O 1
ATOM 1813 N N . LYS A 1 224 ? 34.225 2.043 -44.214 1.00 89.12 224 LYS A N 1
ATOM 1814 C CA . LYS A 1 224 ? 33.519 2.867 -43.215 1.00 89.12 224 LYS A CA 1
ATOM 1815 C C . LYS A 1 224 ? 32.006 2.675 -43.280 1.00 89.12 224 LYS A C 1
ATOM 1817 O O . LYS A 1 224 ? 31.346 2.589 -42.248 1.00 89.12 224 LYS A O 1
ATOM 1822 N N . LYS A 1 225 ? 31.445 2.598 -44.487 1.00 88.88 225 LYS A N 1
ATOM 1823 C CA . LYS A 1 225 ? 30.012 2.374 -44.709 1.00 88.88 225 LYS A CA 1
ATOM 1824 C C . LYS A 1 225 ? 29.566 0.991 -44.246 1.00 88.88 225 LYS A C 1
ATOM 1826 O O . LYS A 1 225 ? 28.462 0.860 -43.724 1.00 88.88 225 LYS A O 1
ATOM 1831 N N . GLU A 1 226 ? 30.391 -0.027 -44.446 1.00 89.50 226 GLU A N 1
ATOM 1832 C CA . GLU A 1 226 ? 30.141 -1.377 -43.949 1.00 89.50 226 GLU A CA 1
ATOM 1833 C C . GLU A 1 226 ? 30.221 -1.427 -42.420 1.00 89.50 226 GLU A C 1
ATOM 1835 O O . GLU A 1 226 ? 29.255 -1.855 -41.794 1.00 89.50 226 GLU A O 1
ATOM 1840 N N . GLY A 1 227 ? 31.249 -0.831 -41.808 1.00 92.56 227 GLY A N 1
ATOM 1841 C CA . GLY A 1 227 ? 31.377 -0.760 -40.348 1.00 92.56 227 GLY A CA 1
ATOM 1842 C C . GLY A 1 227 ? 30.252 0.023 -39.650 1.00 92.56 227 GLY A C 1
ATOM 1843 O O . GLY A 1 227 ? 29.829 -0.335 -38.553 1.00 92.56 227 GLY A O 1
ATOM 1844 N N . VAL A 1 228 ? 29.706 1.077 -40.273 1.00 93.44 228 VAL A N 1
ATOM 1845 C CA . VAL A 1 228 ? 28.497 1.768 -39.768 1.00 93.44 228 VAL A CA 1
ATOM 1846 C C . VAL A 1 228 ? 27.266 0.856 -39.851 1.00 93.44 228 VAL A C 1
ATOM 1848 O O . VAL A 1 228 ? 26.458 0.827 -38.924 1.00 93.44 228 VAL A O 1
ATOM 1851 N N . ARG A 1 229 ? 27.126 0.067 -40.925 1.00 91.19 229 ARG A N 1
ATOM 1852 C CA . ARG A 1 229 ? 26.009 -0.882 -41.088 1.00 91.19 229 ARG A CA 1
ATOM 1853 C C . ARG A 1 229 ? 26.084 -2.055 -40.121 1.00 91.19 229 ARG A C 1
ATOM 1855 O O . ARG A 1 229 ? 25.041 -2.493 -39.645 1.00 91.19 229 ARG A O 1
ATOM 1862 N N . GLU A 1 230 ? 27.275 -2.571 -39.847 1.00 94.50 230 GLU A N 1
ATOM 1863 C CA . GLU A 1 230 ? 27.480 -3.631 -38.857 1.00 94.50 230 GLU A CA 1
ATOM 1864 C C . GLU A 1 230 ? 27.110 -3.140 -37.458 1.00 94.50 230 GLU A C 1
ATOM 1866 O O . GLU A 1 230 ? 26.232 -3.733 -36.833 1.00 94.50 230 GLU A O 1
ATOM 1871 N N . ARG A 1 231 ? 27.630 -1.978 -37.033 1.00 94.69 231 ARG A N 1
ATOM 1872 C CA . ARG A 1 231 ? 27.225 -1.343 -35.765 1.00 94.69 231 ARG A CA 1
ATOM 1873 C C . ARG A 1 231 ? 25.715 -1.097 -35.693 1.00 94.69 231 ARG A C 1
ATOM 1875 O O . ARG A 1 231 ? 25.099 -1.360 -34.664 1.00 94.69 231 ARG A O 1
ATOM 1882 N N . ALA A 1 232 ? 25.086 -0.658 -36.789 1.00 94.50 232 ALA A N 1
ATOM 1883 C CA . ALA A 1 232 ? 23.633 -0.481 -36.843 1.00 94.50 232 ALA A CA 1
ATOM 1884 C C . ALA A 1 232 ? 22.870 -1.795 -36.592 1.00 94.50 232 ALA A C 1
ATOM 1886 O O . ALA A 1 232 ? 21.882 -1.794 -35.855 1.00 94.50 232 ALA A O 1
ATOM 1887 N N . ARG A 1 233 ? 23.326 -2.910 -37.182 1.00 95.06 233 ARG A N 1
ATOM 1888 C CA . ARG A 1 233 ? 22.733 -4.242 -36.978 1.00 95.06 233 ARG A CA 1
ATOM 1889 C C . ARG A 1 233 ? 22.937 -4.738 -35.550 1.00 95.06 233 ARG A C 1
ATOM 1891 O O . ARG A 1 233 ? 21.987 -5.241 -34.962 1.00 95.06 233 ARG A O 1
ATOM 1898 N N . GLU A 1 234 ? 24.130 -4.560 -34.986 1.00 96.00 234 GLU A N 1
ATOM 1899 C CA . GLU A 1 234 ? 24.431 -4.947 -33.602 1.00 96.00 234 GLU A CA 1
ATOM 1900 C C . GLU A 1 234 ? 23.552 -4.199 -32.594 1.00 96.00 234 GLU A C 1
ATOM 1902 O O . GLU A 1 234 ? 22.983 -4.813 -31.689 1.00 96.00 234 GLU A O 1
ATOM 1907 N N . VAL A 1 235 ? 23.398 -2.880 -32.759 1.00 95.94 235 VAL A N 1
ATOM 1908 C CA . VAL A 1 235 ? 22.511 -2.066 -31.913 1.00 95.94 235 VAL A CA 1
ATOM 1909 C C . VAL A 1 235 ? 21.057 -2.506 -32.074 1.00 95.94 235 VAL A C 1
ATOM 1911 O O . VAL A 1 235 ? 20.348 -2.652 -31.080 1.00 95.94 235 VAL A O 1
ATOM 1914 N N . GLU A 1 236 ? 20.604 -2.780 -33.300 1.00 95.62 236 GLU A N 1
ATOM 1915 C CA . GLU A 1 236 ? 19.243 -3.264 -33.543 1.00 95.62 236 GLU A CA 1
ATOM 1916 C C . GLU A 1 236 ? 18.988 -4.642 -32.909 1.00 95.62 236 GLU A C 1
ATOM 1918 O O . GLU A 1 236 ? 17.928 -4.865 -32.322 1.00 95.62 236 GLU A O 1
ATOM 1923 N N . GLU A 1 237 ? 19.956 -5.556 -32.962 1.00 96.62 237 GLU A N 1
ATOM 1924 C CA . GLU A 1 237 ? 19.845 -6.865 -32.323 1.00 96.62 237 GLU A CA 1
ATOM 1925 C C . GLU A 1 237 ? 19.817 -6.754 -30.791 1.00 96.62 237 GLU A C 1
ATOM 1927 O O . GLU A 1 237 ? 18.963 -7.371 -30.146 1.00 96.62 237 GLU A O 1
ATOM 1932 N N . LYS A 1 238 ? 20.680 -5.914 -30.199 1.00 96.94 238 LYS A N 1
ATOM 1933 C CA . LYS A 1 238 ? 20.657 -5.616 -28.756 1.00 96.94 238 LYS A CA 1
ATOM 1934 C C . LYS A 1 238 ? 19.314 -5.022 -28.325 1.00 96.94 238 LYS A C 1
ATOM 1936 O O . LYS A 1 238 ? 18.753 -5.466 -27.324 1.00 96.94 238 LYS A O 1
ATOM 1941 N N . MET A 1 239 ? 18.757 -4.090 -29.105 1.00 96.56 239 MET A N 1
ATOM 1942 C CA . MET A 1 239 ? 17.424 -3.535 -28.848 1.00 96.56 239 MET A CA 1
ATOM 1943 C C . MET A 1 239 ? 16.345 -4.625 -28.861 1.00 96.56 239 MET A C 1
ATOM 1945 O O . MET A 1 239 ? 15.555 -4.695 -27.924 1.00 96.56 239 MET A O 1
ATOM 1949 N N . ARG A 1 240 ? 16.337 -5.522 -29.860 1.00 97.00 240 ARG A N 1
ATOM 1950 C CA . ARG A 1 240 ? 15.358 -6.626 -29.935 1.00 97.00 240 ARG A CA 1
ATOM 1951 C C . ARG A 1 240 ? 15.454 -7.576 -28.736 1.00 97.00 240 ARG A C 1
ATOM 1953 O O . ARG A 1 240 ? 14.424 -7.998 -28.213 1.00 97.00 240 ARG A O 1
ATOM 1960 N N . ARG A 1 241 ? 16.672 -7.898 -28.279 1.00 97.31 241 ARG A N 1
ATOM 1961 C CA . ARG A 1 241 ? 16.894 -8.735 -27.084 1.00 97.31 241 ARG A CA 1
ATOM 1962 C C . ARG A 1 241 ? 16.343 -8.062 -25.821 1.00 97.31 241 ARG A C 1
ATOM 1964 O O . ARG A 1 241 ? 15.580 -8.682 -25.087 1.00 97.31 241 ARG A O 1
ATOM 1971 N N . LEU A 1 242 ? 16.636 -6.777 -25.616 1.00 96.94 242 LEU A N 1
ATOM 1972 C CA . LEU A 1 242 ? 16.120 -6.020 -24.471 1.00 96.94 242 LEU A CA 1
ATOM 1973 C C . LEU A 1 242 ? 14.598 -5.819 -24.519 1.00 96.94 242 LEU A C 1
ATOM 1975 O O . LEU A 1 242 ? 13.942 -5.869 -23.482 1.00 96.94 242 LEU A O 1
ATOM 1979 N N . GLU A 1 243 ? 14.005 -5.631 -25.700 1.00 97.19 243 GLU A N 1
ATOM 1980 C CA . GLU A 1 243 ? 12.546 -5.588 -25.867 1.00 97.19 243 GLU A CA 1
ATOM 1981 C C . GLU A 1 243 ? 11.890 -6.928 -25.503 1.00 97.19 243 GLU A C 1
ATOM 1983 O O . GLU A 1 243 ? 10.833 -6.952 -24.859 1.00 97.19 243 GLU A O 1
ATOM 1988 N N . HIS A 1 244 ? 12.526 -8.044 -25.868 1.00 97.50 244 HIS A N 1
ATOM 1989 C CA . HIS A 1 244 ? 12.083 -9.375 -25.471 1.00 97.50 244 HIS A CA 1
ATOM 1990 C C . HIS A 1 244 ? 12.146 -9.553 -23.948 1.00 97.50 244 HIS A C 1
ATOM 1992 O O . HIS A 1 244 ? 11.124 -9.886 -23.340 1.00 97.50 244 HIS A O 1
ATOM 1998 N N . ASP A 1 245 ? 13.276 -9.232 -23.316 1.00 96.62 245 ASP A N 1
ATOM 1999 C CA . ASP A 1 245 ? 13.440 -9.287 -21.858 1.00 96.62 245 ASP A CA 1
ATOM 2000 C C . ASP A 1 245 ? 12.438 -8.381 -21.133 1.00 96.62 245 ASP A C 1
ATOM 2002 O O . ASP A 1 245 ? 11.815 -8.787 -20.147 1.00 96.62 245 ASP A O 1
ATOM 2006 N N . LEU A 1 246 ? 12.202 -7.174 -21.657 1.00 96.81 246 LEU A N 1
ATOM 2007 C CA . LEU A 1 246 ? 11.191 -6.255 -21.142 1.00 96.81 246 LEU A CA 1
ATOM 2008 C C . LEU A 1 246 ? 9.796 -6.889 -21.180 1.00 96.81 246 LEU A C 1
ATOM 2010 O O . LEU A 1 246 ? 9.009 -6.702 -20.252 1.00 96.81 246 LEU A O 1
ATOM 2014 N N . SER A 1 247 ? 9.473 -7.637 -22.237 1.00 96.88 247 SER A N 1
ATOM 2015 C CA . SER A 1 247 ? 8.191 -8.338 -22.352 1.00 96.88 247 SER A CA 1
ATOM 2016 C C . SER A 1 247 ? 8.045 -9.457 -21.312 1.00 96.88 247 SER A C 1
ATOM 2018 O O . SER A 1 247 ? 6.967 -9.603 -20.729 1.00 96.88 247 SER A O 1
ATOM 2020 N N . ILE A 1 248 ? 9.125 -10.191 -21.017 1.00 97.31 248 ILE A N 1
ATOM 2021 C CA . ILE A 1 248 ? 9.151 -11.241 -19.989 1.00 97.31 248 ILE A CA 1
ATOM 2022 C C . ILE A 1 248 ? 8.950 -10.621 -18.604 1.00 97.31 248 ILE A C 1
ATOM 2024 O O . ILE A 1 248 ? 8.035 -11.019 -17.880 1.00 97.31 248 ILE A O 1
ATOM 2028 N N . VAL A 1 249 ? 9.741 -9.596 -18.265 1.00 97.25 249 VAL A N 1
ATOM 2029 C CA . VAL A 1 249 ? 9.657 -8.896 -16.973 1.00 97.25 249 VAL A CA 1
ATOM 2030 C C . VAL A 1 249 ? 8.277 -8.266 -16.783 1.00 97.25 249 VAL A C 1
ATOM 2032 O O . VAL A 1 249 ? 7.700 -8.360 -15.699 1.00 97.25 249 VAL A O 1
ATOM 2035 N N . LYS A 1 250 ? 7.686 -7.687 -17.838 1.00 96.38 250 LYS A N 1
ATOM 2036 C CA . LYS A 1 250 ? 6.312 -7.163 -17.791 1.00 96.38 250 LYS A CA 1
ATOM 2037 C C . LYS A 1 250 ? 5.302 -8.258 -17.462 1.00 96.38 250 LYS A C 1
ATOM 2039 O O . LYS A 1 250 ? 4.537 -8.073 -16.519 1.00 96.38 250 LYS A O 1
ATOM 2044 N N . ARG A 1 251 ? 5.331 -9.406 -18.152 1.00 96.75 251 ARG A N 1
ATOM 2045 C CA . ARG A 1 251 ? 4.420 -10.535 -17.873 1.00 96.75 251 ARG A CA 1
ATOM 2046 C C . ARG A 1 251 ? 4.566 -11.056 -16.443 1.00 96.75 251 ARG A C 1
ATOM 2048 O O . ARG A 1 251 ? 3.557 -11.261 -15.773 1.00 96.75 251 ARG A O 1
ATOM 2055 N N . GLN A 1 252 ? 5.798 -11.217 -15.959 1.00 96.44 252 GLN A N 1
ATOM 2056 C CA . GLN A 1 252 ? 6.064 -11.641 -14.579 1.00 96.44 252 GLN A CA 1
ATOM 2057 C C . GLN A 1 252 ? 5.527 -10.620 -13.567 1.00 96.44 252 GLN A C 1
ATOM 2059 O O . GLN A 1 252 ? 4.803 -10.984 -12.640 1.00 96.44 252 GLN A O 1
ATOM 2064 N N . SER A 1 253 ? 5.785 -9.327 -13.792 1.00 95.31 253 SER A N 1
ATOM 2065 C CA . SER A 1 253 ? 5.279 -8.254 -12.930 1.00 95.31 253 SER A CA 1
ATOM 2066 C C . SER A 1 253 ? 3.748 -8.160 -12.936 1.00 95.31 253 SER A C 1
ATOM 2068 O O . SER A 1 253 ? 3.139 -7.888 -11.904 1.00 95.31 253 SER A O 1
ATOM 2070 N N . GLU A 1 254 ? 3.099 -8.407 -14.077 1.00 95.19 254 GLU A N 1
ATOM 2071 C CA . GLU A 1 254 ? 1.641 -8.433 -14.191 1.00 95.19 254 GLU A CA 1
ATOM 2072 C C . GLU A 1 254 ? 1.041 -9.636 -13.467 1.00 95.19 254 GLU A C 1
ATOM 2074 O O . GLU A 1 254 ? 0.017 -9.480 -12.804 1.00 95.19 254 GLU A O 1
ATOM 2079 N N . SER A 1 255 ? 1.684 -10.804 -13.547 1.00 96.31 255 SER A N 1
ATOM 2080 C CA . SER A 1 255 ? 1.276 -11.995 -12.799 1.00 96.31 255 SER A CA 1
ATOM 2081 C C . SER A 1 255 ? 1.292 -11.732 -11.290 1.00 96.31 255 SER A C 1
ATOM 2083 O O . SER A 1 255 ? 0.278 -11.940 -10.629 1.00 96.31 255 SER A O 1
ATOM 2085 N N . LEU A 1 256 ? 2.385 -11.168 -10.759 1.00 95.44 256 LEU A N 1
ATOM 2086 C CA . LEU A 1 256 ? 2.494 -10.793 -9.340 1.00 95.44 256 LEU A CA 1
ATOM 2087 C C . LEU A 1 256 ? 1.502 -9.695 -8.931 1.00 95.44 256 LEU A C 1
ATOM 2089 O O . LEU A 1 256 ? 0.980 -9.674 -7.819 1.00 95.44 256 LEU A O 1
ATOM 2093 N N . ARG A 1 257 ? 1.191 -8.758 -9.831 1.00 94.62 257 ARG A N 1
ATOM 2094 C CA . ARG A 1 257 ? 0.154 -7.750 -9.560 1.00 94.62 257 ARG A CA 1
ATOM 2095 C C . ARG A 1 257 ? -1.237 -8.372 -9.463 1.00 94.62 257 ARG A C 1
ATOM 2097 O O . ARG A 1 257 ? -2.041 -7.881 -8.675 1.00 94.62 257 ARG A O 1
ATOM 2104 N N . ARG A 1 258 ? -1.540 -9.416 -10.243 1.00 95.94 258 ARG A N 1
ATOM 2105 C CA . ARG A 1 258 ? -2.829 -10.127 -10.162 1.00 95.94 258 ARG A CA 1
ATOM 2106 C C . ARG A 1 258 ? -2.967 -10.857 -8.829 1.00 95.94 258 ARG A C 1
ATOM 2108 O O . ARG A 1 258 ? -3.962 -10.621 -8.149 1.00 95.94 258 ARG A O 1
ATOM 2115 N N . THR A 1 259 ? -1.950 -11.614 -8.413 1.00 96.31 259 THR A N 1
ATOM 2116 C CA . THR A 1 259 ? -1.948 -12.302 -7.108 1.00 96.31 259 THR A CA 1
ATOM 2117 C C . THR A 1 259 ? -2.063 -11.306 -5.952 1.00 96.31 259 THR A C 1
ATOM 2119 O O . THR A 1 259 ? -2.871 -11.490 -5.048 1.00 96.31 259 THR A O 1
ATOM 2122 N N . MET A 1 260 ? -1.362 -10.169 -6.015 1.00 96.56 260 MET A N 1
ATOM 2123 C CA . MET A 1 260 ? -1.485 -9.108 -5.009 1.00 96.56 260 MET A CA 1
ATOM 2124 C C . MET A 1 260 ? -2.894 -8.494 -4.956 1.00 96.56 260 MET A C 1
ATOM 2126 O O . MET A 1 260 ? -3.384 -8.152 -3.881 1.00 96.56 260 MET A O 1
ATOM 2130 N N . VAL A 1 261 ? -3.563 -8.320 -6.100 1.00 96.75 261 VAL A N 1
ATOM 2131 C CA . VAL A 1 261 ? -4.950 -7.825 -6.133 1.00 96.75 261 VAL A CA 1
ATOM 2132 C C . VAL A 1 261 ? -5.914 -8.852 -5.539 1.00 96.75 261 VAL A C 1
ATOM 2134 O O . VAL A 1 261 ? -6.862 -8.455 -4.863 1.00 96.75 261 VAL A O 1
ATOM 2137 N N . GLU A 1 262 ? -5.686 -10.143 -5.767 1.00 96.69 262 GLU A N 1
ATOM 2138 C CA . GLU A 1 262 ? -6.463 -11.225 -5.154 1.00 96.69 262 GLU A CA 1
ATOM 2139 C C . GLU A 1 262 ? -6.277 -11.250 -3.634 1.00 96.69 262 GLU A C 1
ATOM 2141 O O . GLU A 1 262 ? -7.276 -11.195 -2.918 1.00 96.69 262 GLU A O 1
ATOM 2146 N N . LEU A 1 263 ? -5.038 -11.174 -3.138 1.00 96.38 263 LEU A N 1
ATOM 2147 C CA . LEU A 1 263 ? -4.752 -11.088 -1.701 1.00 96.38 263 LEU A CA 1
ATOM 2148 C C . LEU A 1 263 ? -5.356 -9.836 -1.049 1.00 96.38 263 LEU A C 1
ATOM 2150 O O . LEU A 1 263 ? -5.923 -9.898 0.033 1.00 96.38 263 LEU A O 1
ATOM 2154 N N . LYS A 1 264 ? -5.337 -8.683 -1.723 1.00 96.50 264 LYS A N 1
ATOM 2155 C CA . LYS A 1 264 ? -6.013 -7.478 -1.205 1.00 96.50 264 LYS A CA 1
ATOM 2156 C C . LYS A 1 264 ? -7.534 -7.626 -1.158 1.00 96.50 264 LYS A C 1
ATOM 2158 O O . LYS A 1 264 ? -8.194 -6.992 -0.335 1.00 96.50 264 LYS A O 1
ATOM 2163 N N . ARG A 1 265 ? -8.122 -8.431 -2.049 1.00 97.19 265 ARG A N 1
ATOM 2164 C CA . ARG A 1 265 ? -9.559 -8.744 -2.001 1.00 97.19 265 ARG A CA 1
ATOM 2165 C C . ARG A 1 265 ? -9.880 -9.683 -0.843 1.00 97.19 265 ARG A C 1
ATOM 2167 O O . ARG A 1 265 ? -10.893 -9.447 -0.188 1.00 97.19 265 ARG A O 1
ATOM 2174 N N . THR A 1 266 ? -9.050 -10.696 -0.586 1.00 96.50 266 THR A N 1
ATOM 2175 C CA . THR A 1 266 ? -9.225 -11.588 0.571 1.00 96.50 266 THR A CA 1
ATOM 2176 C C . THR A 1 266 ? -9.012 -10.829 1.878 1.00 96.50 266 THR A C 1
ATOM 2178 O O . THR A 1 266 ? -9.850 -10.934 2.766 1.00 96.50 266 THR A O 1
ATOM 2181 N N . GLU A 1 267 ? -8.007 -9.952 1.955 1.00 96.69 267 GLU A N 1
ATOM 2182 C CA . GLU A 1 267 ? -7.789 -9.044 3.087 1.00 96.69 267 GLU A CA 1
ATOM 2183 C C . GLU A 1 267 ? -9.027 -8.175 3.350 1.00 96.69 267 GLU A C 1
ATOM 2185 O O . GLU A 1 267 ? -9.536 -8.117 4.466 1.00 96.69 267 GLU A O 1
ATOM 2190 N N . ALA A 1 268 ? -9.575 -7.532 2.314 1.00 95.62 268 ALA A N 1
ATOM 2191 C CA . ALA A 1 268 ? -10.768 -6.701 2.452 1.00 95.62 268 ALA A CA 1
ATOM 2192 C C . ALA A 1 268 ? -12.022 -7.501 2.852 1.00 95.62 268 ALA A C 1
ATOM 2194 O O . ALA A 1 268 ? -12.914 -6.949 3.497 1.00 95.62 268 ALA A O 1
ATOM 2195 N N . ALA A 1 269 ? -12.123 -8.773 2.456 1.00 96.88 269 ALA A N 1
ATOM 2196 C CA . ALA A 1 269 ? -13.200 -9.659 2.893 1.00 96.88 269 ALA A CA 1
ATOM 2197 C C . ALA A 1 269 ? -13.046 -10.027 4.376 1.00 96.88 269 ALA A C 1
ATOM 2199 O O . ALA A 1 269 ? -14.003 -9.884 5.133 1.00 96.88 269 ALA A O 1
ATOM 2200 N N . GLN A 1 270 ? -11.834 -10.385 4.800 1.00 95.62 270 GLN A N 1
ATOM 2201 C CA . GLN A 1 270 ? -11.513 -10.704 6.192 1.00 95.62 270 GLN A CA 1
ATOM 2202 C C . GLN A 1 270 ? -11.679 -9.496 7.121 1.00 95.62 270 GLN A C 1
ATOM 2204 O O . GLN A 1 270 ? -12.160 -9.643 8.239 1.00 95.62 270 GLN A O 1
ATOM 2209 N N . ARG A 1 271 ? -11.385 -8.275 6.648 1.00 96.06 271 ARG A N 1
ATOM 2210 C CA . ARG A 1 271 ? -11.600 -7.047 7.436 1.00 96.06 271 ARG A CA 1
ATOM 2211 C C . ARG A 1 271 ? -13.081 -6.836 7.721 1.00 96.06 271 ARG A C 1
ATOM 2213 O O . ARG A 1 271 ? -13.453 -6.547 8.847 1.00 96.06 271 ARG A O 1
ATOM 2220 N N . LYS A 1 272 ? -13.937 -7.066 6.722 1.00 96.81 272 LYS A N 1
ATOM 2221 C CA . LYS A 1 272 ? -15.393 -6.992 6.908 1.00 96.81 272 LYS A CA 1
ATOM 2222 C C . LYS A 1 272 ? -15.911 -8.046 7.878 1.00 96.81 272 LYS A C 1
ATOM 2224 O O . LYS A 1 272 ? -16.846 -7.760 8.616 1.00 96.81 272 LYS A O 1
ATOM 2229 N N . GLU A 1 273 ? -15.345 -9.251 7.849 1.00 96.19 273 GLU A N 1
ATOM 2230 C CA . GLU A 1 273 ? -15.712 -10.314 8.787 1.00 96.19 273 GLU A CA 1
ATOM 2231 C C . GLU A 1 273 ? -15.292 -9.961 10.220 1.00 96.19 273 GLU A C 1
ATOM 2233 O O . GLU A 1 273 ? -16.102 -10.067 11.140 1.00 96.19 273 GLU A O 1
ATOM 2238 N N . TYR A 1 274 ? -14.066 -9.461 10.396 1.00 97.44 274 TYR A N 1
ATOM 2239 C CA . TYR A 1 274 ? -13.573 -8.942 11.670 1.00 97.44 274 TYR A CA 1
ATOM 2240 C C . TYR A 1 274 ? -14.467 -7.817 12.211 1.00 97.44 274 TYR A C 1
ATOM 2242 O O . TYR A 1 274 ? -14.914 -7.891 13.354 1.00 97.44 274 TYR A O 1
ATOM 2250 N N . ASP A 1 275 ? -14.799 -6.824 11.382 1.00 95.75 275 ASP A N 1
ATOM 2251 C CA . ASP A 1 275 ? -15.663 -5.704 11.770 1.00 95.75 275 ASP A CA 1
ATOM 2252 C C . ASP A 1 275 ? -17.074 -6.179 12.154 1.00 95.75 275 ASP A C 1
ATOM 2254 O O . ASP A 1 275 ? -17.663 -5.674 13.112 1.00 95.75 275 ASP A O 1
ATOM 2258 N N . ALA A 1 276 ? -17.622 -7.169 11.440 1.00 96.88 276 ALA A N 1
ATOM 2259 C CA . ALA A 1 276 ? -18.923 -7.754 11.758 1.00 96.88 276 ALA A CA 1
ATOM 2260 C C . ALA A 1 276 ? -18.909 -8.454 13.128 1.00 96.88 276 ALA A C 1
ATOM 2262 O O . ALA A 1 276 ? -19.767 -8.168 13.966 1.00 96.88 276 ALA A O 1
ATOM 2263 N N . LYS A 1 277 ? -17.898 -9.289 13.399 1.00 96.25 277 LYS A N 1
ATOM 2264 C CA . LYS A 1 277 ? -17.725 -9.965 14.698 1.00 96.25 277 LYS A CA 1
ATOM 2265 C C . LYS A 1 277 ? -17.482 -8.975 15.836 1.00 96.25 277 LYS A C 1
ATOM 2267 O O . LYS A 1 277 ? -18.028 -9.131 16.927 1.00 96.25 277 LYS A O 1
ATOM 2272 N N . LEU A 1 278 ? -16.728 -7.907 15.578 1.00 96.00 278 LEU A N 1
ATOM 2273 C CA . LEU A 1 278 ? -16.508 -6.827 16.538 1.00 96.00 278 LEU A CA 1
ATOM 2274 C C . LEU A 1 278 ? -17.821 -6.111 16.897 1.00 96.00 278 LEU A C 1
ATOM 2276 O O . LEU A 1 278 ? -18.080 -5.835 18.070 1.00 96.00 278 LEU A O 1
ATOM 2280 N N . GLN A 1 279 ? -18.674 -5.844 15.903 1.00 95.06 279 GLN A N 1
ATOM 2281 C CA . GLN A 1 279 ? -20.001 -5.265 16.124 1.00 95.06 279 GLN A CA 1
ATOM 2282 C C . GLN A 1 279 ? -20.916 -6.201 16.916 1.00 95.06 279 GLN A C 1
ATOM 2284 O O . GLN A 1 279 ? -21.636 -5.733 17.797 1.00 95.06 279 GLN A O 1
ATOM 2289 N N . GLU A 1 280 ? -20.900 -7.503 16.633 1.00 95.94 280 GLU A N 1
ATOM 2290 C CA . GLU A 1 280 ? -21.670 -8.497 17.389 1.00 95.94 280 GLU A CA 1
ATOM 2291 C C . GLU A 1 280 ? -21.215 -8.568 18.850 1.00 95.94 280 GLU A C 1
ATOM 2293 O O . GLU A 1 280 ? -22.046 -8.415 19.746 1.00 95.94 280 GLU A O 1
ATOM 2298 N N . ARG A 1 281 ? -19.903 -8.643 19.106 1.00 96.75 281 ARG A N 1
ATOM 2299 C CA . ARG A 1 281 ? -19.340 -8.562 20.464 1.00 96.75 281 ARG A CA 1
ATOM 2300 C C . ARG A 1 281 ? -19.801 -7.298 21.194 1.00 96.75 281 ARG A C 1
ATOM 2302 O O . ARG A 1 281 ? -20.220 -7.359 22.347 1.00 96.75 281 ARG A O 1
ATOM 2309 N N . ASN A 1 282 ? -19.752 -6.142 20.529 1.00 94.56 282 ASN A N 1
ATOM 2310 C CA . ASN A 1 282 ? -20.166 -4.874 21.133 1.00 94.56 282 ASN A CA 1
ATOM 2311 C C . ASN A 1 282 ? -21.676 -4.839 21.438 1.00 94.56 282 ASN A C 1
ATOM 2313 O O . ASN A 1 282 ? -22.073 -4.271 22.453 1.00 94.56 282 ASN A O 1
ATOM 2317 N N . LYS A 1 283 ? -22.526 -5.477 20.620 1.00 95.25 283 LYS A N 1
ATOM 2318 C CA . LYS A 1 283 ? -23.964 -5.620 20.920 1.00 95.25 283 LYS A CA 1
ATOM 2319 C C . LYS A 1 283 ? -24.201 -6.450 22.182 1.00 95.25 283 LYS A C 1
ATOM 2321 O O . LYS A 1 283 ? -25.027 -6.056 23.002 1.00 95.25 283 LYS A O 1
ATOM 2326 N N . ILE A 1 284 ? -23.478 -7.557 22.352 1.00 94.19 284 ILE A N 1
ATOM 2327 C CA . ILE A 1 284 ? -23.596 -8.407 23.549 1.00 94.19 284 ILE A CA 1
ATOM 2328 C C . ILE A 1 284 ? -23.077 -7.658 24.779 1.00 94.19 284 ILE A C 1
ATOM 2330 O O . ILE A 1 284 ? -23.748 -7.637 25.804 1.00 94.19 284 ILE A O 1
ATOM 2334 N N . ARG A 1 285 ? -21.962 -6.928 24.662 1.00 94.25 285 ARG A N 1
ATOM 2335 C CA . ARG A 1 285 ? -21.457 -6.062 25.740 1.00 94.25 285 ARG A CA 1
ATOM 2336 C C . ARG A 1 285 ? -22.496 -5.047 26.215 1.00 94.25 285 ARG A C 1
ATOM 2338 O O . ARG A 1 285 ? -22.720 -4.914 27.412 1.00 94.25 285 ARG A O 1
ATOM 2345 N N . MET A 1 286 ? -23.186 -4.390 25.285 1.00 92.94 286 MET A N 1
ATOM 2346 C CA . MET A 1 286 ? -24.282 -3.478 25.621 1.00 92.94 286 MET A CA 1
ATOM 2347 C C . MET A 1 286 ? -25.464 -4.195 26.293 1.00 92.94 286 MET A C 1
ATOM 2349 O O . MET A 1 286 ? -26.120 -3.605 27.148 1.00 92.94 286 MET A O 1
ATOM 2353 N N . LYS A 1 287 ? -25.751 -5.452 25.924 1.00 94.69 287 LYS A N 1
ATOM 2354 C CA . LYS A 1 287 ? -26.769 -6.282 26.589 1.00 94.69 287 LYS A CA 1
ATOM 2355 C C . LYS A 1 287 ? -26.358 -6.614 28.029 1.00 94.69 287 LYS A C 1
ATOM 2357 O O . LYS A 1 287 ? -27.173 -6.424 28.922 1.00 94.69 287 LYS A O 1
ATOM 2362 N N . VAL A 1 288 ? -25.108 -7.023 28.259 1.00 94.44 288 VAL A N 1
ATOM 2363 C CA . VAL A 1 288 ? -24.559 -7.281 29.605 1.00 94.44 288 VAL A CA 1
ATOM 2364 C C . VAL A 1 288 ? -24.609 -6.028 30.475 1.00 94.44 288 VAL A C 1
ATOM 2366 O O . VAL A 1 288 ? -25.047 -6.090 31.618 1.00 94.44 288 VAL A O 1
ATOM 2369 N N . GLU A 1 289 ? -24.216 -4.869 29.939 1.00 92.31 289 GLU A N 1
ATOM 2370 C CA . GLU A 1 289 ? -24.289 -3.599 30.673 1.00 92.31 289 GLU A CA 1
ATOM 2371 C C . GLU A 1 289 ? -25.726 -3.255 31.092 1.00 92.31 289 GLU A C 1
ATOM 2373 O O . GLU A 1 289 ? -25.930 -2.814 32.221 1.00 92.31 289 GLU A O 1
ATOM 2378 N N . ARG A 1 290 ? -26.718 -3.501 30.223 1.00 89.94 290 ARG A N 1
ATOM 2379 C CA . ARG A 1 290 ? -28.141 -3.317 30.555 1.00 89.94 290 ARG A CA 1
ATOM 2380 C C . ARG A 1 290 ? -28.607 -4.287 31.637 1.00 89.94 290 ARG A C 1
ATOM 2382 O O . ARG A 1 290 ? -29.134 -3.829 32.639 1.00 89.94 290 ARG A O 1
ATOM 2389 N N . LEU A 1 291 ? -28.329 -5.584 31.496 1.00 91.38 291 LEU A N 1
ATOM 2390 C CA . LEU A 1 291 ? -28.709 -6.581 32.504 1.00 91.38 291 LEU A CA 1
ATOM 2391 C C . LEU A 1 291 ? -28.082 -6.276 33.875 1.00 91.38 291 LEU A C 1
ATOM 2393 O O . LEU A 1 291 ? -28.760 -6.323 34.893 1.00 91.38 291 LEU A O 1
ATOM 2397 N N . ARG A 1 292 ? -26.811 -5.853 33.919 1.00 92.00 292 ARG A N 1
ATOM 2398 C CA . ARG A 1 292 ? -26.160 -5.413 35.167 1.00 92.00 292 ARG A CA 1
ATOM 2399 C C . ARG A 1 292 ? -26.835 -4.182 35.785 1.00 92.00 292 ARG A C 1
ATOM 2401 O O . ARG A 1 292 ? -26.851 -4.049 37.008 1.00 92.00 292 ARG A O 1
ATOM 2408 N N . GLN A 1 293 ? -27.346 -3.258 34.969 1.00 88.38 293 GLN A N 1
ATOM 2409 C CA . GLN A 1 293 ? -28.120 -2.110 35.452 1.00 88.38 293 GLN A CA 1
ATOM 2410 C C . GLN A 1 293 ? -29.485 -2.546 35.988 1.00 88.38 293 GLN A C 1
ATOM 2412 O O . GLN A 1 293 ? -29.866 -2.090 37.065 1.00 88.38 293 GLN A O 1
ATOM 2417 N N . ASP A 1 294 ? -30.163 -3.457 35.293 1.00 86.50 294 ASP A N 1
ATOM 2418 C CA . ASP A 1 294 ? -31.456 -4.007 35.703 1.00 86.50 294 ASP A CA 1
ATOM 2419 C C . ASP A 1 294 ? -31.323 -4.755 37.041 1.00 86.50 294 ASP A C 1
ATOM 2421 O O . ASP A 1 294 ? -32.025 -4.424 37.994 1.00 86.50 294 ASP A O 1
ATOM 2425 N N . VAL A 1 295 ? -30.323 -5.632 37.191 1.00 90.00 295 VAL A N 1
ATOM 2426 C CA . VAL A 1 295 ? -30.018 -6.328 38.458 1.00 90.00 295 VAL A CA 1
ATOM 2427 C C . VAL A 1 295 ? -29.746 -5.340 39.600 1.00 90.00 295 VAL A C 1
ATOM 2429 O O . VAL A 1 295 ? -30.242 -5.510 40.715 1.00 90.00 295 VAL A O 1
ATOM 2432 N N . LYS A 1 296 ? -28.981 -4.268 39.350 1.00 88.69 296 LYS A N 1
ATOM 2433 C CA . LYS A 1 296 ? -28.738 -3.220 40.358 1.00 88.69 296 LYS A CA 1
ATOM 2434 C C . LYS A 1 296 ? -30.020 -2.480 40.740 1.00 88.69 296 LYS A C 1
ATOM 2436 O O . LYS A 1 296 ? -30.213 -2.194 41.923 1.00 88.69 296 LYS A O 1
ATOM 2441 N N . ALA A 1 297 ? -30.882 -2.181 39.770 1.00 85.06 297 ALA A N 1
ATOM 2442 C CA . ALA A 1 297 ? -32.171 -1.544 40.013 1.00 85.06 297 ALA A CA 1
ATOM 2443 C C . ALA A 1 297 ? -33.097 -2.457 40.833 1.00 85.06 297 ALA A C 1
ATOM 2445 O O . ALA A 1 297 ? -33.671 -1.997 41.821 1.00 85.06 297 ALA A O 1
ATOM 2446 N N . GLU A 1 298 ? -33.162 -3.752 40.511 1.00 85.56 298 GLU A N 1
ATOM 2447 C CA . GLU A 1 298 ? -33.938 -4.738 41.271 1.00 85.56 298 GLU A CA 1
ATOM 2448 C C . GLU A 1 298 ? -33.411 -4.911 42.702 1.00 85.56 298 GLU A C 1
ATOM 2450 O O . GLU A 1 298 ? -34.191 -4.910 43.656 1.00 85.56 298 GLU A O 1
ATOM 2455 N N . MET A 1 299 ? -32.088 -4.970 42.901 1.00 85.81 299 MET A N 1
ATOM 2456 C CA . MET A 1 299 ? -31.490 -4.995 44.242 1.00 85.81 299 MET A CA 1
ATOM 2457 C C . MET A 1 299 ? -31.817 -3.730 45.052 1.00 85.81 299 MET A C 1
ATOM 2459 O O . MET A 1 299 ? -32.095 -3.806 46.255 1.00 85.81 299 MET A O 1
ATOM 2463 N N . ALA A 1 300 ? -31.803 -2.559 44.414 1.00 84.94 300 ALA A N 1
ATOM 2464 C CA . ALA A 1 300 ? -32.135 -1.301 45.072 1.00 84.94 300 ALA A CA 1
ATOM 2465 C C . ALA A 1 300 ? -33.632 -1.206 45.415 1.00 84.94 300 ALA A C 1
ATOM 2467 O O . ALA A 1 300 ? -33.986 -0.776 46.519 1.00 84.94 300 ALA A O 1
ATOM 2468 N N . GLU A 1 301 ? -34.516 -1.670 44.527 1.00 84.88 301 GLU A N 1
ATOM 2469 C CA . GLU A 1 301 ? -35.944 -1.812 44.817 1.00 84.88 301 GLU A CA 1
ATOM 2470 C C . GLU A 1 301 ? -36.173 -2.806 45.963 1.00 84.88 301 GLU A C 1
ATOM 2472 O O . GLU A 1 301 ? -36.987 -2.544 46.860 1.00 84.88 301 GLU A O 1
ATOM 2477 N N . ARG A 1 302 ? -35.381 -3.886 46.011 1.00 86.06 302 ARG A N 1
ATOM 2478 C CA . ARG A 1 302 ? -35.419 -4.852 47.107 1.00 86.06 302 ARG A CA 1
ATOM 2479 C C . ARG A 1 302 ? -35.120 -4.230 48.454 1.00 86.06 302 ARG A C 1
ATOM 2481 O O . ARG A 1 302 ? -35.887 -4.398 49.406 1.00 86.06 302 ARG A O 1
ATOM 2488 N N . ASN A 1 303 ? -34.040 -3.466 48.528 1.00 85.62 303 ASN A N 1
ATOM 2489 C CA . ASN A 1 303 ? -33.663 -2.759 49.745 1.00 85.62 303 ASN A CA 1
ATOM 2490 C C . ASN A 1 303 ? -34.710 -1.707 50.135 1.00 85.62 303 ASN A C 1
ATOM 2492 O O . ASN A 1 303 ? -35.070 -1.603 51.307 1.00 85.62 303 ASN A O 1
ATOM 2496 N N . LYS A 1 304 ? -35.291 -1.001 49.158 1.00 86.25 304 LYS A N 1
ATOM 2497 C CA . LYS A 1 304 ? -36.378 -0.042 49.393 1.00 86.25 304 LYS A CA 1
ATOM 2498 C C . LYS A 1 304 ? -37.610 -0.703 50.010 1.00 86.25 304 LYS A C 1
ATOM 2500 O O . LYS A 1 304 ? -38.196 -0.148 50.939 1.00 86.25 304 LYS A O 1
ATOM 2505 N N . GLN A 1 305 ? -38.021 -1.875 49.525 1.00 83.56 305 GLN A N 1
ATOM 2506 C CA . GLN A 1 305 ? -39.143 -2.595 50.128 1.00 83.56 305 GLN A CA 1
ATOM 2507 C C . GLN A 1 305 ? -38.796 -3.146 51.515 1.00 83.56 305 GLN A C 1
ATOM 2509 O O . GLN A 1 305 ? -39.616 -3.015 52.421 1.00 83.56 305 GLN A O 1
ATOM 2514 N N . ARG A 1 306 ? -37.582 -3.672 51.733 1.00 85.06 306 ARG A N 1
ATOM 2515 C CA . ARG A 1 306 ? -37.122 -4.102 53.067 1.00 85.06 306 ARG A CA 1
ATOM 2516 C C . ARG A 1 306 ? -37.201 -2.982 54.100 1.00 85.06 306 ARG A C 1
ATOM 2518 O O . ARG A 1 306 ? -37.725 -3.206 55.190 1.00 85.06 306 ARG A O 1
ATOM 2525 N N . GLU A 1 307 ? -36.761 -1.776 53.750 1.00 84.44 307 GLU A N 1
ATOM 2526 C CA . GLU A 1 307 ? -36.867 -0.619 54.647 1.00 84.44 307 GLU A CA 1
ATOM 2527 C C . GLU A 1 307 ? -38.319 -0.184 54.877 1.00 84.44 307 GLU A C 1
ATOM 2529 O O . GLU A 1 307 ? -38.703 0.114 56.007 1.00 84.44 307 GLU A O 1
ATOM 2534 N N . ARG A 1 308 ? -39.179 -0.239 53.848 1.00 84.88 308 ARG A N 1
ATOM 2535 C CA . ARG A 1 308 ? -40.626 -0.010 54.021 1.00 84.88 308 ARG A CA 1
ATOM 2536 C C . ARG A 1 308 ? -41.248 -1.010 55.000 1.00 84.88 308 ARG A C 1
ATOM 2538 O O . ARG A 1 308 ? -42.035 -0.604 55.851 1.00 84.88 308 ARG A O 1
ATOM 2545 N N . TYR A 1 309 ? -40.883 -2.291 54.924 1.00 83.94 309 TYR A N 1
ATOM 2546 C CA . TYR A 1 309 ? -41.359 -3.297 55.876 1.00 83.94 309 TYR A CA 1
ATOM 2547 C C . TYR A 1 309 ? -40.818 -3.059 57.290 1.00 83.94 309 TYR A C 1
ATOM 2549 O O . TYR A 1 309 ? -41.591 -3.135 58.243 1.00 83.94 309 TYR A O 1
ATOM 2557 N N . ARG A 1 310 ? -39.532 -2.713 57.447 1.00 82.00 310 ARG A N 1
ATOM 2558 C CA . ARG A 1 310 ? -38.946 -2.342 58.752 1.00 82.00 310 ARG A CA 1
ATOM 2559 C C . ARG A 1 310 ? -39.686 -1.166 59.383 1.00 82.00 310 ARG A C 1
ATOM 2561 O O . ARG A 1 310 ? -40.055 -1.238 60.554 1.00 82.00 310 ARG A O 1
ATOM 2568 N N . PHE A 1 311 ? -39.977 -0.137 58.590 1.00 85.81 311 PHE A N 1
ATOM 2569 C CA . PHE A 1 311 ? -40.764 1.013 59.020 1.00 85.81 311 PHE A CA 1
ATOM 2570 C C . PHE A 1 311 ? -42.180 0.616 59.462 1.00 85.81 311 PHE A C 1
ATOM 2572 O O . PHE A 1 311 ? -42.610 1.008 60.546 1.00 85.81 311 PHE A O 1
ATOM 2579 N N . LEU A 1 312 ? -42.894 -0.196 58.671 1.00 85.50 312 LEU A N 1
ATOM 2580 C CA . LEU A 1 312 ? -44.246 -0.655 59.015 1.00 85.50 312 LEU A CA 1
ATOM 2581 C C . LEU A 1 312 ? -44.264 -1.485 60.306 1.00 85.50 312 LEU A C 1
ATOM 2583 O O . LEU A 1 312 ? -45.127 -1.269 61.154 1.00 85.50 312 LEU A O 1
ATOM 2587 N N . ILE A 1 313 ? -43.290 -2.382 60.493 1.00 82.69 313 ILE A N 1
ATOM 2588 C CA . ILE A 1 313 ? -43.152 -3.182 61.720 1.00 82.69 313 ILE A CA 1
ATOM 2589 C C . ILE A 1 313 ? -42.883 -2.274 62.929 1.00 82.69 313 ILE A C 1
ATOM 2591 O O . ILE A 1 313 ? -43.509 -2.442 63.978 1.00 82.69 313 ILE A O 1
ATOM 2595 N N . ALA A 1 314 ? -41.984 -1.293 62.794 1.00 84.00 314 ALA A N 1
ATOM 2596 C CA . ALA A 1 314 ? -41.689 -0.335 63.858 1.00 84.00 314 ALA A CA 1
ATOM 2597 C C . ALA A 1 314 ? -42.914 0.533 64.202 1.00 84.00 314 ALA A C 1
ATOM 2599 O O . ALA A 1 314 ? -43.225 0.731 65.377 1.00 84.00 314 ALA A O 1
ATOM 2600 N N . GLN A 1 315 ? -43.664 0.981 63.190 1.00 88.50 315 GLN A N 1
ATOM 2601 C CA . GLN A 1 315 ? -44.909 1.730 63.360 1.00 88.50 315 GLN A CA 1
ATOM 2602 C C . GLN A 1 315 ? -45.999 0.898 64.049 1.00 88.50 315 GLN A C 1
ATOM 2604 O O . GLN A 1 315 ? -46.694 1.408 64.929 1.00 88.50 315 GLN A O 1
ATOM 2609 N N . GLU A 1 316 ? -46.163 -0.375 63.680 1.00 85.94 316 GLU A N 1
ATOM 2610 C CA . GLU A 1 316 ? -47.126 -1.263 64.333 1.00 85.94 316 GLU A CA 1
ATOM 2611 C C . GLU A 1 316 ? -46.750 -1.488 65.804 1.00 85.94 316 GLU A C 1
ATOM 2613 O O . GLU A 1 316 ? -47.608 -1.356 66.680 1.00 85.94 316 GLU A O 1
ATOM 2618 N N . ARG A 1 317 ? -45.465 -1.742 66.097 1.00 86.38 317 ARG A N 1
ATOM 2619 C CA . ARG A 1 317 ? -44.958 -1.892 67.471 1.00 86.38 317 ARG A CA 1
ATOM 2620 C C . ARG A 1 317 ? -45.196 -0.629 68.298 1.00 86.38 317 ARG A C 1
ATOM 2622 O O . ARG A 1 317 ? -45.698 -0.725 69.415 1.00 86.38 317 ARG A O 1
ATOM 2629 N N . GLU A 1 318 ? -44.918 0.547 67.739 1.00 89.31 318 GLU A N 1
ATOM 2630 C CA . GLU A 1 318 ? -45.216 1.837 68.370 1.00 89.31 318 GLU A CA 1
ATOM 2631 C C . GLU A 1 318 ? -46.717 1.966 68.694 1.00 89.31 318 GLU A C 1
ATOM 2633 O O . GLU A 1 318 ? -47.087 2.323 69.813 1.00 89.31 318 GLU A O 1
ATOM 2638 N N . MET A 1 319 ? -47.609 1.641 67.749 1.00 89.06 319 MET A N 1
ATOM 2639 C CA . MET A 1 319 ? -49.059 1.697 67.981 1.00 89.06 319 MET A CA 1
ATOM 2640 C C . MET A 1 319 ? -49.526 0.714 69.061 1.00 89.06 319 MET A C 1
ATOM 2642 O O . MET A 1 319 ? -50.357 1.085 69.897 1.00 89.06 319 MET A O 1
ATOM 2646 N N . GLN A 1 320 ? -48.992 -0.511 69.069 1.00 88.56 320 GLN A N 1
ATOM 2647 C CA . GLN A 1 320 ? -49.295 -1.527 70.080 1.00 88.56 320 GLN A CA 1
ATOM 2648 C C . GLN A 1 320 ? -48.844 -1.072 71.473 1.00 88.56 320 GLN A C 1
ATOM 2650 O O . GLN A 1 320 ? -49.636 -1.131 72.412 1.00 88.56 320 GLN A O 1
ATOM 2655 N N . LEU A 1 321 ? -47.629 -0.528 71.598 1.00 91.19 321 LEU A N 1
ATOM 2656 C CA . LEU A 1 321 ? -47.108 0.007 72.859 1.00 91.19 321 LEU A CA 1
ATOM 2657 C C . LEU A 1 321 ? -47.908 1.225 73.337 1.00 91.19 321 LEU A C 1
ATOM 2659 O O . LEU A 1 321 ? -48.255 1.301 74.511 1.00 91.19 321 LEU A O 1
ATOM 2663 N N . ARG A 1 322 ? -48.325 2.132 72.439 1.00 91.62 322 ARG A N 1
ATOM 2664 C CA . ARG A 1 322 ? -49.247 3.237 72.786 1.00 91.62 322 ARG A CA 1
ATOM 2665 C C . ARG A 1 322 ? -50.616 2.740 73.247 1.00 91.62 322 ARG A C 1
ATOM 2667 O O . ARG A 1 322 ? -51.283 3.403 74.041 1.00 91.62 322 ARG A O 1
ATOM 2674 N N . HIS A 1 323 ? -51.101 1.628 72.702 1.00 91.00 323 HIS A N 1
ATOM 2675 C CA . HIS A 1 323 ? -52.357 1.024 73.137 1.00 91.00 323 HIS A CA 1
ATOM 2676 C C . HIS A 1 323 ? -52.209 0.365 74.512 1.00 91.00 323 HIS A C 1
ATOM 2678 O O . HIS A 1 323 ? -53.021 0.643 75.392 1.00 91.00 323 HIS A O 1
ATOM 2684 N N . LEU A 1 324 ? -51.150 -0.424 74.720 1.00 89.94 324 LEU A N 1
ATOM 2685 C CA . LEU A 1 324 ? -50.816 -1.026 76.013 1.00 89.94 324 LEU A CA 1
ATOM 2686 C C . LEU A 1 324 ? -50.613 0.036 77.090 1.00 89.94 324 LEU A C 1
ATOM 2688 O O . LEU A 1 324 ? -51.185 -0.094 78.162 1.00 89.94 324 LEU A O 1
ATOM 2692 N N . LEU A 1 325 ? -49.908 1.128 76.779 1.00 92.38 325 LEU A N 1
ATOM 2693 C CA . LEU A 1 325 ? -49.719 2.258 77.687 1.00 92.38 325 LEU A CA 1
ATOM 2694 C C . LEU A 1 325 ? -51.054 2.891 78.105 1.00 92.38 325 LEU A C 1
ATOM 2696 O O . LEU A 1 325 ? -51.256 3.235 79.264 1.00 92.38 325 LEU A O 1
ATOM 2700 N N . ARG A 1 326 ? -51.996 3.040 77.166 1.00 92.44 326 ARG A N 1
ATOM 2701 C CA . ARG A 1 326 ? -53.341 3.543 77.481 1.00 92.44 326 ARG A CA 1
ATOM 2702 C C . ARG A 1 326 ? -54.135 2.551 78.326 1.00 92.44 326 ARG A C 1
ATOM 2704 O O . ARG A 1 326 ? -54.866 2.972 79.215 1.00 92.44 326 ARG A O 1
ATOM 2711 N N . GLN A 1 327 ? -54.009 1.252 78.062 1.00 89.38 327 GLN A N 1
ATOM 2712 C CA . GLN A 1 327 ? -54.676 0.218 78.854 1.00 89.38 327 GLN A CA 1
ATOM 2713 C C . GLN A 1 327 ? -54.112 0.127 80.274 1.00 89.38 327 GLN A C 1
ATOM 2715 O O . GLN A 1 327 ? -54.899 0.098 81.214 1.00 89.38 327 GLN A O 1
ATOM 2720 N N . SER A 1 328 ? -52.787 0.158 80.433 1.00 87.81 328 SER A N 1
ATOM 2721 C CA . SER A 1 328 ? -52.093 0.100 81.724 1.00 87.81 328 SER A CA 1
ATOM 2722 C C . SER A 1 328 ? -52.439 1.308 82.607 1.00 87.81 328 SER A C 1
ATOM 2724 O O . SER A 1 328 ? -52.781 1.163 83.783 1.00 87.81 328 SER A O 1
ATOM 2726 N N . GLN A 1 329 ? -52.504 2.507 82.013 1.00 88.81 329 GLN A N 1
ATOM 2727 C CA . GLN A 1 329 ? -52.993 3.719 82.685 1.00 88.81 329 GLN A CA 1
ATOM 2728 C C . GLN A 1 329 ? -54.443 3.596 83.181 1.00 88.81 329 GLN A C 1
ATOM 2730 O O . GLN A 1 329 ? -54.791 4.181 84.205 1.00 88.81 329 GLN A O 1
ATOM 2735 N N . LEU A 1 330 ? -55.294 2.850 82.470 1.00 89.12 330 LEU A N 1
ATOM 2736 C CA . LEU A 1 330 ? -56.694 2.639 82.846 1.00 89.12 330 LEU A CA 1
ATOM 2737 C C . LEU A 1 330 ? -56.877 1.497 83.858 1.00 89.12 330 LEU A C 1
ATOM 2739 O O . LEU A 1 330 ? -57.813 1.552 84.654 1.00 89.12 330 LEU A O 1
ATOM 2743 N N . SER A 1 331 ? -56.017 0.474 83.845 1.00 87.69 331 SER A N 1
ATOM 2744 C CA . SER A 1 331 ? -56.107 -0.684 84.745 1.00 87.69 331 SER A CA 1
ATOM 2745 C C . SER A 1 331 ? -55.454 -0.472 86.111 1.00 87.69 331 SER A C 1
ATOM 2747 O O . SER A 1 331 ? -55.663 -1.294 87.000 1.00 87.69 331 SER A O 1
ATOM 2749 N N . GLY A 1 332 ? -54.686 0.609 86.296 1.00 85.88 332 GLY A N 1
ATOM 2750 C CA . GLY A 1 332 ? -53.973 0.882 87.548 1.00 85.88 332 GLY A CA 1
ATOM 2751 C C . GLY A 1 332 ? -52.818 -0.088 87.804 1.00 85.88 332 GLY A C 1
ATOM 2752 O O . GLY A 1 332 ? -52.580 -0.459 88.949 1.00 85.88 332 GLY A O 1
ATOM 2753 N N . SER A 1 333 ? -52.149 -0.537 86.740 1.00 85.31 333 SER A N 1
ATOM 2754 C CA . SER A 1 333 ? -50.946 -1.379 86.817 1.00 85.31 333 SER A CA 1
ATOM 2755 C C . SER A 1 333 ? -49.791 -0.662 87.520 1.00 85.31 333 SER A C 1
ATOM 2757 O O . SER A 1 333 ? -49.747 0.571 87.567 1.00 85.31 333 SER A O 1
ATOM 2759 N N . ASP A 1 334 ? -48.853 -1.446 88.051 1.00 87.94 334 ASP A N 1
ATOM 2760 C CA . ASP A 1 334 ? -47.730 -0.944 88.835 1.00 87.94 334 ASP A CA 1
ATOM 2761 C C . ASP A 1 334 ? -46.880 0.055 88.034 1.00 87.94 334 ASP A C 1
ATOM 2763 O O . ASP A 1 334 ? -46.631 -0.112 86.838 1.00 87.94 334 ASP A O 1
ATOM 2767 N N . GLN A 1 335 ? -46.399 1.102 88.714 1.00 86.25 335 GLN A N 1
ATOM 2768 C CA . GLN A 1 335 ? -45.624 2.191 88.102 1.00 86.25 335 GLN A CA 1
ATOM 2769 C C . GLN A 1 335 ? -44.411 1.675 87.304 1.00 86.25 335 GLN A C 1
ATOM 2771 O O . GLN A 1 335 ? -44.050 2.244 86.281 1.00 86.25 335 GLN A O 1
ATOM 2776 N N . GLN A 1 336 ? -43.822 0.558 87.736 1.00 88.50 336 GLN A N 1
ATOM 2777 C CA . GLN A 1 336 ? -42.665 -0.051 87.087 1.00 88.50 336 GLN A CA 1
ATOM 2778 C C . GLN A 1 336 ? -42.991 -0.657 85.708 1.00 88.50 336 GLN A C 1
ATOM 2780 O O . GLN A 1 336 ? -42.169 -0.564 84.800 1.00 88.50 336 GLN A O 1
ATOM 2785 N N . GLU A 1 337 ? -44.183 -1.233 85.519 1.00 85.62 337 GLU A N 1
ATOM 2786 C CA . GLU A 1 337 ? -44.638 -1.730 84.208 1.00 85.62 337 GLU A CA 1
ATOM 2787 C C . GLU A 1 337 ? -44.943 -0.563 83.260 1.00 85.62 337 GLU A C 1
ATOM 2789 O O . GLU A 1 337 ? -44.651 -0.617 82.065 1.00 85.62 337 GLU A O 1
ATOM 2794 N N . LEU A 1 338 ? -45.490 0.528 83.805 1.00 87.25 338 LEU A N 1
ATOM 2795 C CA . LEU A 1 338 ? -45.732 1.774 83.078 1.00 87.25 338 LEU A CA 1
ATOM 2796 C C . LEU A 1 338 ? -44.434 2.394 82.547 1.00 87.25 338 LEU A C 1
ATOM 2798 O O . LEU A 1 338 ? -44.382 2.764 81.372 1.00 87.25 338 LEU A O 1
ATOM 2802 N N . ASP A 1 339 ? -43.394 2.459 83.380 1.00 90.38 339 ASP A N 1
ATOM 2803 C CA . ASP A 1 339 ? -42.088 3.001 82.997 1.00 90.38 339 ASP A CA 1
ATOM 2804 C C . ASP A 1 339 ? -41.397 2.110 81.941 1.00 90.38 339 ASP A C 1
ATOM 2806 O O . ASP A 1 339 ? -40.830 2.628 80.977 1.00 90.38 339 ASP A O 1
ATOM 2810 N N . GLN A 1 340 ? -41.514 0.777 82.045 1.00 90.75 340 GLN A N 1
ATOM 2811 C CA . GLN A 1 340 ? -41.002 -0.159 81.028 1.00 90.75 340 GLN A CA 1
ATOM 2812 C C . GLN A 1 340 ? -41.694 0.023 79.671 1.00 90.75 340 GLN A C 1
ATOM 2814 O O . GLN A 1 340 ? -41.019 0.172 78.653 1.00 90.75 340 GLN A O 1
ATOM 2819 N N . VAL A 1 341 ? -43.030 0.091 79.638 1.00 89.81 341 VAL A N 1
ATOM 2820 C CA . VAL A 1 341 ? -43.780 0.312 78.387 1.00 89.81 341 VAL A CA 1
ATOM 2821 C C . VAL A 1 341 ? -43.470 1.689 77.786 1.00 89.81 341 VAL A C 1
ATOM 2823 O O . VAL A 1 341 ? -43.426 1.827 76.563 1.00 89.81 341 VAL A O 1
ATOM 2826 N N . GLN A 1 342 ? -43.225 2.717 78.610 1.00 90.94 342 GLN A N 1
ATOM 2827 C CA . GLN A 1 342 ? -42.776 4.029 78.128 1.00 90.94 342 GLN A CA 1
ATOM 2828 C C . GLN A 1 342 ? -41.376 3.979 77.514 1.00 90.94 342 GLN A C 1
ATOM 2830 O O . GLN A 1 342 ? -41.165 4.576 76.458 1.00 90.94 342 GLN A O 1
ATOM 2835 N N . GLN A 1 343 ? -40.434 3.268 78.134 1.00 92.31 343 GLN A N 1
ATOM 2836 C CA . GLN A 1 343 ? -39.085 3.119 77.595 1.00 92.31 343 GLN A CA 1
ATOM 2837 C C . GLN A 1 343 ? -39.094 2.342 76.270 1.00 92.31 343 GLN A C 1
ATOM 2839 O O . GLN A 1 343 ? -38.528 2.812 75.283 1.00 92.31 343 GLN A O 1
ATOM 2844 N N . GLU A 1 344 ? -39.826 1.227 76.200 1.00 91.06 344 GLU A N 1
ATOM 2845 C CA . GLU A 1 344 ? -40.003 0.472 74.954 1.00 91.06 344 GLU A CA 1
ATOM 2846 C C . GLU A 1 344 ? -40.690 1.304 73.862 1.00 91.06 344 GLU A C 1
ATOM 2848 O O . GLU A 1 344 ? -40.383 1.153 72.678 1.00 91.06 344 GLU A O 1
ATOM 2853 N N . LEU A 1 345 ? -41.615 2.198 74.234 1.00 91.69 345 LEU A N 1
ATOM 2854 C CA . LEU A 1 345 ? -42.263 3.103 73.288 1.00 91.69 345 LEU A CA 1
ATOM 2855 C C . LEU A 1 345 ? -41.261 4.098 72.690 1.00 91.69 345 LEU A C 1
ATOM 2857 O O . LEU A 1 345 ? -41.296 4.325 71.483 1.00 91.69 345 LEU A O 1
ATOM 2861 N N . VAL A 1 346 ? -40.364 4.662 73.505 1.00 92.12 346 VAL A N 1
ATOM 2862 C CA . VAL A 1 346 ? -39.299 5.562 73.031 1.00 92.12 346 VAL A CA 1
ATOM 2863 C C . VAL A 1 346 ? -38.353 4.826 72.081 1.00 92.12 346 VAL A C 1
ATOM 2865 O O . VAL A 1 346 ? -38.032 5.349 71.014 1.00 92.12 346 VAL A O 1
ATOM 2868 N N . GLU A 1 347 ? -37.957 3.598 72.418 1.00 90.94 347 GLU A N 1
ATOM 2869 C CA . GLU A 1 347 ? -37.118 2.761 71.553 1.00 90.94 347 GLU A CA 1
ATOM 2870 C C . GLU A 1 347 ? -37.818 2.410 70.230 1.00 90.94 347 GLU A C 1
ATOM 2872 O O . GLU A 1 347 ? -37.209 2.506 69.165 1.00 90.94 347 GLU A O 1
ATOM 2877 N N . ALA A 1 348 ? -39.113 2.075 70.260 1.00 87.00 348 ALA A N 1
ATOM 2878 C CA . ALA A 1 348 ? -39.893 1.797 69.053 1.00 87.00 348 ALA A CA 1
ATOM 2879 C C . ALA A 1 348 ? -40.078 3.042 68.166 1.00 87.00 348 ALA A C 1
ATOM 2881 O O . ALA A 1 348 ? -39.972 2.941 66.942 1.00 87.00 348 ALA A O 1
ATOM 2882 N N . SER A 1 349 ? -40.314 4.219 68.759 1.00 88.62 349 SER A N 1
ATOM 2883 C CA . SER A 1 349 ? -40.377 5.488 68.023 1.00 88.62 349 SER A CA 1
ATOM 2884 C C . SER A 1 349 ? -39.030 5.841 67.384 1.00 88.62 349 SER A C 1
ATOM 2886 O O . SER A 1 349 ? -39.011 6.265 66.230 1.00 88.62 349 SER A O 1
ATOM 2888 N N . ARG A 1 350 ? -37.910 5.600 68.079 1.00 90.50 350 ARG A N 1
ATOM 2889 C CA . ARG A 1 350 ? -36.562 5.799 67.528 1.00 90.50 350 ARG A CA 1
ATOM 2890 C C . ARG A 1 350 ? -36.270 4.842 66.370 1.00 90.50 350 ARG A C 1
ATOM 2892 O O . ARG A 1 350 ? -35.836 5.287 65.315 1.00 90.50 350 ARG A O 1
ATOM 2899 N N . ALA A 1 351 ? -36.589 3.557 66.522 1.00 85.06 351 ALA A N 1
ATOM 2900 C CA . ALA A 1 351 ? -36.422 2.566 65.456 1.00 85.06 351 ALA A CA 1
ATOM 2901 C C . ALA A 1 351 ? -37.248 2.908 64.201 1.00 85.06 351 ALA A C 1
ATOM 2903 O O . ALA A 1 351 ? -36.812 2.676 63.074 1.00 85.06 351 ALA A O 1
ATOM 2904 N N . LYS A 1 352 ? -38.440 3.489 64.381 1.00 90.44 352 LYS A N 1
ATOM 2905 C CA . LYS A 1 352 ? -39.266 3.983 63.275 1.00 90.44 352 LYS A CA 1
ATOM 2906 C C . LYS A 1 352 ? -38.631 5.184 62.571 1.00 90.44 352 LYS A C 1
ATOM 2908 O O . LYS A 1 352 ? -38.623 5.213 61.344 1.00 90.44 352 LYS A O 1
ATOM 2913 N N . GLU A 1 353 ? -38.115 6.155 63.324 1.00 89.00 353 GLU A N 1
ATOM 2914 C CA . GLU A 1 353 ? -37.433 7.332 62.768 1.00 89.00 353 GLU A CA 1
ATOM 2915 C C . GLU A 1 353 ? -36.161 6.938 61.999 1.00 89.00 353 GLU A C 1
ATOM 2917 O O . GLU A 1 353 ? -35.939 7.420 60.890 1.00 89.00 353 GLU A O 1
ATOM 2922 N N . GLU A 1 354 ? -35.378 5.994 62.528 1.00 89.69 354 GLU A N 1
ATOM 2923 C CA . GLU A 1 354 ? -34.191 5.439 61.864 1.00 89.69 354 GLU A CA 1
ATOM 2924 C C . GLU A 1 354 ? -34.555 4.718 60.552 1.00 89.69 354 GLU A C 1
ATOM 2926 O O . GLU A 1 354 ? -33.931 4.969 59.518 1.00 89.69 354 GLU A O 1
ATOM 2931 N N . ALA A 1 355 ? -35.613 3.894 60.549 1.00 81.00 355 ALA A N 1
ATOM 2932 C CA . ALA A 1 355 ? -36.109 3.236 59.336 1.00 81.00 355 ALA A CA 1
ATOM 2933 C C . ALA A 1 355 ? -36.645 4.241 58.295 1.00 81.00 355 ALA A C 1
ATOM 2935 O O . ALA A 1 355 ? -36.430 4.080 57.092 1.00 81.00 355 ALA A O 1
ATOM 2936 N N . GLU A 1 356 ? -37.316 5.310 58.736 1.00 86.69 356 GLU A N 1
ATOM 2937 C CA . GLU A 1 356 ? -37.790 6.378 57.851 1.00 86.69 356 GLU A CA 1
ATOM 2938 C C . GLU A 1 356 ? -36.626 7.173 57.239 1.00 86.69 356 GLU A C 1
ATOM 2940 O O . GLU A 1 356 ? -36.629 7.455 56.037 1.00 86.69 356 GLU A O 1
ATOM 2945 N N . ALA A 1 357 ? -35.604 7.497 58.036 1.00 86.31 357 ALA A N 1
ATOM 2946 C CA . ALA A 1 357 ? -34.392 8.160 57.565 1.00 86.31 357 ALA A CA 1
ATOM 2947 C C . ALA A 1 357 ? -33.645 7.299 56.531 1.00 86.31 357 ALA A C 1
ATOM 2949 O O . ALA A 1 357 ? -33.266 7.806 55.471 1.00 86.31 357 ALA A O 1
ATOM 2950 N N . HIS A 1 358 ? -33.515 5.991 56.780 1.00 81.38 358 HIS A N 1
ATOM 2951 C CA . HIS A 1 358 ? -32.939 5.040 55.826 1.00 81.38 358 HIS A CA 1
ATOM 2952 C C . HIS A 1 358 ? -33.747 4.952 54.524 1.00 81.38 358 HIS A C 1
ATOM 2954 O O . HIS A 1 358 ? -33.173 5.027 53.436 1.00 81.38 358 HIS A O 1
ATOM 2960 N N . ALA A 1 359 ? -35.079 4.871 54.601 1.00 79.38 359 ALA A N 1
ATOM 2961 C CA . ALA A 1 359 ? -35.931 4.841 53.413 1.00 79.38 359 ALA A CA 1
ATOM 2962 C C . ALA A 1 359 ? -35.788 6.116 52.559 1.00 79.38 359 ALA A C 1
ATOM 2964 O O . ALA A 1 359 ? -35.712 6.033 51.329 1.00 79.38 359 ALA A O 1
ATOM 2965 N N . ARG A 1 360 ? -35.698 7.293 53.197 1.00 84.88 360 ARG A N 1
ATOM 2966 C CA . ARG A 1 360 ? -35.459 8.574 52.509 1.00 84.88 360 ARG A CA 1
ATOM 2967 C C . ARG A 1 360 ? -34.074 8.630 51.864 1.00 84.88 360 ARG A C 1
ATOM 2969 O O . ARG A 1 360 ? -33.959 9.104 50.737 1.00 84.88 360 ARG A O 1
ATOM 2976 N N . MET A 1 361 ? -33.044 8.116 52.537 1.00 86.44 361 MET A N 1
ATOM 2977 C CA . MET A 1 361 ? -31.681 8.047 52.001 1.00 86.44 361 MET A CA 1
ATOM 2978 C C . MET A 1 361 ? -31.614 7.181 50.734 1.00 86.44 361 MET A C 1
ATOM 2980 O O . MET A 1 361 ? -31.055 7.613 49.729 1.00 86.44 361 MET A O 1
ATOM 2984 N N . ILE A 1 362 ? -32.249 6.002 50.745 1.00 81.06 362 ILE A N 1
ATOM 2985 C CA . ILE A 1 362 ? -32.334 5.114 49.571 1.00 81.06 362 ILE A CA 1
ATOM 2986 C C . ILE A 1 362 ? -33.121 5.777 48.433 1.00 81.06 362 ILE A C 1
ATOM 2988 O O . ILE A 1 362 ? -32.774 5.649 47.262 1.00 81.06 362 ILE A O 1
ATOM 2992 N N . GLN A 1 363 ? -34.190 6.508 48.748 1.00 82.62 363 GLN A N 1
ATOM 2993 C CA . GLN A 1 363 ? -34.957 7.221 47.729 1.00 82.62 363 GLN A CA 1
ATOM 2994 C C . GLN A 1 363 ? -34.150 8.363 47.092 1.00 82.62 363 GLN A C 1
ATOM 2996 O O . GLN A 1 363 ? -34.232 8.560 45.881 1.00 82.62 363 GLN A O 1
ATOM 3001 N N . ALA A 1 364 ? -33.348 9.082 47.881 1.00 84.94 364 ALA A N 1
ATOM 3002 C CA . ALA A 1 364 ? -32.452 10.118 47.378 1.00 84.94 364 ALA A CA 1
ATOM 3003 C C . ALA A 1 364 ? -31.320 9.536 46.516 1.00 84.94 364 ALA A C 1
ATOM 3005 O O . ALA A 1 364 ? -30.997 10.106 45.475 1.00 84.94 364 ALA A O 1
ATOM 3006 N N . SER A 1 365 ? -30.744 8.390 46.902 1.00 78.69 365 SER A N 1
ATOM 3007 C CA . SER A 1 365 ? -29.709 7.738 46.093 1.00 78.69 365 SER A CA 1
ATOM 3008 C C . SER A 1 365 ? -30.264 7.246 44.755 1.00 78.69 365 SER A C 1
ATOM 3010 O O . SER A 1 365 ? -29.645 7.501 43.727 1.00 78.69 365 SER A O 1
ATOM 3012 N N . LEU A 1 366 ? -31.459 6.645 44.737 1.00 79.12 366 LEU A N 1
ATOM 3013 C CA . LEU A 1 366 ? -32.148 6.244 43.504 1.00 79.12 366 LEU A CA 1
ATOM 3014 C C . LEU A 1 366 ? -32.426 7.432 42.571 1.00 79.12 366 LEU A C 1
ATOM 3016 O O . LEU A 1 366 ? -32.109 7.355 41.388 1.00 79.12 366 LEU A O 1
ATOM 3020 N N . ALA A 1 367 ? -32.931 8.549 43.102 1.00 83.69 367 ALA A N 1
ATOM 3021 C CA . ALA A 1 367 ? -33.169 9.757 42.308 1.00 83.69 367 ALA A CA 1
ATOM 3022 C C . ALA A 1 367 ? -31.869 10.342 41.722 1.00 83.69 367 ALA A C 1
ATOM 3024 O O . ALA A 1 367 ? -31.853 10.846 40.599 1.00 83.69 367 ALA A O 1
ATOM 3025 N N . ASN A 1 368 ? -30.756 10.256 42.459 1.00 82.56 368 ASN A N 1
ATOM 3026 C CA . ASN A 1 368 ? -29.447 10.654 41.942 1.00 82.56 368 ASN A CA 1
ATOM 3027 C C . ASN A 1 368 ? -28.965 9.714 40.827 1.00 82.56 368 ASN A C 1
ATOM 3029 O O . ASN A 1 368 ? -28.429 10.195 39.832 1.00 82.56 368 ASN A O 1
ATOM 3033 N N . TYR A 1 369 ? -29.182 8.401 40.958 1.00 78.56 369 TYR A N 1
ATOM 3034 C CA . TYR A 1 369 ? -28.862 7.431 39.906 1.00 78.56 369 TYR A CA 1
ATOM 3035 C C . TYR A 1 369 ? -29.674 7.664 38.627 1.00 78.56 369 TYR A C 1
ATOM 3037 O O . TYR A 1 369 ? -29.104 7.598 37.541 1.00 78.56 369 TYR A O 1
ATOM 3045 N N . GLU A 1 370 ? -30.969 7.973 38.733 1.00 82.31 370 GLU A N 1
ATOM 3046 C CA . GLU A 1 370 ? -31.817 8.311 37.580 1.00 82.31 370 GLU A CA 1
ATOM 3047 C C . GLU A 1 370 ? -31.316 9.571 36.864 1.00 82.31 370 GLU A C 1
ATOM 3049 O O . GLU A 1 370 ? -31.127 9.544 35.651 1.00 82.31 370 GLU A O 1
ATOM 3054 N N . ARG A 1 371 ? -30.966 10.631 37.607 1.00 85.12 371 ARG A N 1
ATOM 3055 C CA . ARG A 1 371 ? -30.360 11.841 37.021 1.00 85.12 371 ARG A CA 1
ATOM 3056 C C . ARG A 1 371 ? -29.035 11.560 36.317 1.00 85.12 371 ARG A C 1
ATOM 3058 O O . ARG A 1 371 ? -28.816 12.040 35.211 1.00 85.12 371 ARG A O 1
ATOM 3065 N N . LEU A 1 372 ? -28.152 10.778 36.943 1.00 78.19 372 LEU A N 1
ATOM 3066 C CA . LEU A 1 372 ? -26.881 10.362 36.339 1.00 78.19 372 LEU A CA 1
ATOM 3067 C C . LEU A 1 372 ? -27.113 9.548 35.062 1.00 78.19 372 LEU A C 1
ATOM 3069 O O . LEU A 1 372 ? -26.405 9.732 34.073 1.00 78.19 372 LEU A O 1
ATOM 3073 N N . ARG A 1 373 ? -28.118 8.668 35.060 1.00 82.88 373 ARG A N 1
ATOM 3074 C CA . ARG A 1 373 ? -28.505 7.892 33.882 1.00 82.88 373 ARG A CA 1
ATOM 3075 C C . ARG A 1 373 ? -28.998 8.798 32.755 1.00 82.88 373 ARG A C 1
ATOM 3077 O O . ARG A 1 373 ? -28.503 8.664 31.639 1.00 82.88 373 ARG A O 1
ATOM 3084 N N . GLU A 1 374 ? -29.912 9.722 33.039 1.00 84.44 374 GLU A N 1
ATOM 3085 C CA . GLU A 1 374 ? -30.415 10.703 32.069 1.00 84.44 374 GLU A CA 1
ATOM 3086 C C . GLU A 1 374 ? -29.290 11.588 31.522 1.00 84.44 374 GLU A C 1
ATOM 3088 O O . GLU A 1 374 ? -29.234 11.854 30.323 1.00 84.44 374 GLU A O 1
ATOM 3093 N N . GLU A 1 375 ? -28.339 11.998 32.365 1.00 85.38 375 GLU A N 1
ATOM 3094 C CA . GLU A 1 375 ? -27.190 12.790 31.932 1.00 85.38 375 GLU A CA 1
ATOM 3095 C C . GLU A 1 375 ? -26.268 11.992 30.998 1.00 85.38 375 GLU A C 1
ATOM 3097 O O . GLU A 1 375 ? -25.838 12.500 29.958 1.00 85.38 375 GLU A O 1
ATOM 3102 N N . VAL A 1 376 ? -25.984 10.728 31.325 1.00 77.81 376 VAL A N 1
ATOM 3103 C CA . VAL A 1 376 ? -25.161 9.844 30.485 1.00 77.81 376 VAL A CA 1
ATOM 3104 C C . VAL A 1 376 ? -25.870 9.514 29.168 1.00 77.81 376 VAL A C 1
ATOM 3106 O O . VAL A 1 376 ? -25.236 9.553 28.110 1.00 77.81 376 VAL A O 1
ATOM 3109 N N . GLU A 1 377 ? -27.174 9.229 29.194 1.00 80.00 377 GLU A N 1
ATOM 3110 C CA . GLU A 1 377 ? -27.981 9.006 27.989 1.00 80.00 377 GLU A CA 1
ATOM 3111 C C . GLU A 1 377 ? -28.063 10.279 27.133 1.00 80.00 377 GLU A C 1
ATOM 3113 O O . GLU A 1 377 ? -27.838 10.214 25.923 1.00 80.00 377 GLU A O 1
ATOM 3118 N N . GLY A 1 378 ? -28.249 11.447 27.751 1.00 81.44 378 GLY A N 1
ATOM 3119 C CA . GLY A 1 378 ? -28.234 12.746 27.083 1.00 81.44 378 GLY A CA 1
ATOM 3120 C C . GLY A 1 378 ? -26.878 13.077 26.454 1.00 81.44 378 GLY A C 1
ATOM 3121 O O . GLY A 1 378 ? -26.820 13.562 25.322 1.00 81.44 378 GLY A O 1
ATOM 3122 N N . ARG A 1 379 ? -25.760 12.760 27.124 1.00 78.00 379 ARG A N 1
ATOM 3123 C CA . ARG A 1 379 ? -24.406 12.889 26.550 1.00 78.00 379 ARG A CA 1
ATOM 3124 C C . ARG A 1 379 ? -24.195 11.923 25.380 1.00 78.00 379 ARG A C 1
ATOM 3126 O O . ARG A 1 379 ? -23.663 12.342 24.353 1.00 78.00 379 ARG A O 1
ATOM 3133 N N . ARG A 1 380 ? -24.663 10.671 25.483 1.00 75.94 380 ARG A N 1
ATOM 3134 C CA . ARG A 1 380 ? -24.609 9.684 24.386 1.00 75.94 380 ARG A CA 1
ATOM 3135 C C . ARG A 1 380 ? -25.456 10.102 23.184 1.00 75.94 380 ARG A C 1
ATOM 3137 O O . ARG A 1 380 ? -24.996 9.969 22.053 1.00 75.94 380 ARG A O 1
ATOM 3144 N N . GLN A 1 381 ? -26.660 10.632 23.395 1.00 75.94 381 GLN A N 1
ATOM 3145 C CA . GLN A 1 381 ? -27.498 11.155 22.312 1.00 75.94 381 GLN A CA 1
ATOM 3146 C C . GLN A 1 381 ? -26.858 12.377 21.648 1.00 75.94 381 GLN A C 1
ATOM 3148 O O . GLN A 1 381 ? -26.827 12.451 20.423 1.00 75.94 381 GLN A O 1
ATOM 3153 N N . LYS A 1 382 ? -26.253 13.287 22.423 1.00 78.25 382 LYS A N 1
ATOM 3154 C CA . LYS A 1 382 ? -25.511 14.436 21.877 1.00 78.25 382 LYS A CA 1
ATOM 3155 C C . LYS A 1 382 ? -24.268 14.014 21.083 1.00 78.25 382 LYS A C 1
ATOM 3157 O O . LYS A 1 382 ? -24.015 14.585 20.025 1.00 78.25 382 LYS A O 1
ATOM 3162 N N . GLN A 1 383 ? -23.528 12.997 21.533 1.00 70.44 383 GLN A N 1
ATOM 3163 C CA . GLN A 1 383 ? -22.391 12.444 20.782 1.00 70.44 383 GLN A CA 1
ATOM 3164 C C . GLN A 1 383 ? -22.828 11.728 19.495 1.00 70.44 383 GLN A C 1
ATOM 3166 O O . GLN A 1 383 ? -22.196 11.907 18.458 1.00 70.44 383 GLN A O 1
ATOM 3171 N N . ASN A 1 384 ? -23.934 10.978 19.526 1.00 66.06 384 ASN A N 1
ATOM 3172 C CA . ASN A 1 384 ? -24.434 10.259 18.351 1.00 66.06 384 ASN A CA 1
ATOM 3173 C C . ASN A 1 384 ? -25.209 11.158 17.363 1.00 66.06 384 ASN A C 1
ATOM 3175 O O . ASN A 1 384 ? -25.240 10.857 16.172 1.00 66.06 384 ASN A O 1
ATOM 3179 N N . GLY A 1 385 ? -25.819 12.255 17.828 1.00 54.38 385 GLY A N 1
ATOM 3180 C CA . GLY A 1 385 ? -26.599 13.197 17.012 1.00 54.38 385 GLY A CA 1
ATOM 3181 C C . GLY A 1 385 ? -25.814 14.410 16.489 1.00 54.38 385 GLY A C 1
ATOM 3182 O O . GLY A 1 385 ? -26.178 14.987 15.468 1.00 54.38 385 GLY A O 1
ATOM 3183 N N . GLY A 1 386 ? -24.700 14.788 17.126 1.00 46.66 386 GLY A N 1
ATOM 3184 C CA . GLY A 1 386 ? -23.956 16.022 16.824 1.00 46.66 386 GLY A CA 1
ATOM 3185 C C . GLY A 1 386 ? -23.074 16.015 15.564 1.00 46.66 386 GLY A C 1
ATOM 3186 O O . GLY A 1 386 ? -22.389 17.003 15.301 1.00 46.66 386 GLY A O 1
ATOM 3187 N N . GLY A 1 387 ? -23.054 14.931 14.781 1.00 46.38 387 GLY A N 1
ATOM 3188 C CA . GLY A 1 387 ? -22.179 14.787 13.605 1.00 46.38 387 GLY A CA 1
ATOM 3189 C C . GLY A 1 387 ? -22.833 15.025 12.235 1.00 46.38 387 GLY A C 1
ATOM 3190 O O . GLY A 1 387 ? -22.141 14.926 11.222 1.00 46.38 387 GLY A O 1
ATOM 3191 N N . GLY A 1 388 ? -24.145 15.286 12.178 1.00 46.31 388 GLY A N 1
ATOM 3192 C CA . GLY A 1 388 ? -24.952 15.032 10.977 1.00 46.31 388 GLY A CA 1
ATOM 3193 C C . GLY A 1 388 ? -25.260 16.199 10.033 1.00 46.31 388 GLY A C 1
ATOM 3194 O O . GLY A 1 388 ? -24.893 16.123 8.862 1.00 46.31 388 GLY A O 1
ATOM 3195 N N . GLU A 1 389 ? -26.011 17.221 10.464 1.00 45.44 389 GLU A N 1
ATOM 3196 C CA . GLU A 1 389 ? -26.946 17.843 9.497 1.00 45.44 389 GLU A CA 1
ATOM 3197 C C . GLU A 1 389 ? -27.078 19.375 9.434 1.00 45.44 389 GLU A C 1
ATOM 3199 O O . GLU A 1 389 ? -27.782 19.854 8.551 1.00 45.44 389 GLU A O 1
ATOM 3204 N N . GLU A 1 390 ? -26.351 20.190 10.201 1.00 44.69 390 GLU A N 1
ATOM 3205 C CA . GLU A 1 390 ? -26.544 21.653 10.125 1.00 44.69 390 GLU A CA 1
ATOM 3206 C C . GLU A 1 390 ? -25.277 22.437 9.791 1.00 44.69 390 GLU A C 1
ATOM 3208 O O . GLU A 1 390 ? -24.582 22.945 10.671 1.00 44.69 390 GLU A O 1
ATOM 3213 N N . ARG A 1 391 ? -24.973 22.596 8.495 1.00 42.31 391 ARG A N 1
ATOM 3214 C CA . ARG A 1 391 ? -24.142 23.721 8.020 1.00 42.31 391 ARG A CA 1
ATOM 3215 C C . ARG A 1 391 ? -24.206 23.923 6.507 1.00 42.31 391 ARG A C 1
ATOM 3217 O O . ARG A 1 391 ? -23.206 23.772 5.822 1.00 42.31 391 ARG A O 1
ATOM 3224 N N . ASP A 1 392 ? -25.356 24.344 5.992 1.00 40.94 392 ASP A N 1
ATOM 3225 C CA . ASP A 1 392 ? -25.427 25.009 4.682 1.00 40.94 392 ASP A CA 1
ATOM 3226 C C . ASP A 1 392 ? -26.614 25.980 4.634 1.00 40.94 392 ASP A C 1
ATOM 3228 O O . ASP A 1 392 ? -27.677 25.688 4.096 1.00 40.94 392 ASP A O 1
ATOM 3232 N N . GLY A 1 393 ? -26.441 27.177 5.203 1.00 41.06 393 GLY A N 1
ATOM 3233 C CA . GLY A 1 393 ? -27.476 28.202 5.083 1.00 41.06 393 GLY A CA 1
ATOM 3234 C C . GLY A 1 393 ? -27.266 29.461 5.908 1.00 41.06 393 GLY A C 1
ATOM 3235 O O . GLY A 1 393 ? -28.062 29.726 6.792 1.00 41.06 393 GLY A O 1
ATOM 3236 N N . ARG A 1 394 ? -26.232 30.265 5.619 1.00 35.91 394 ARG A N 1
ATOM 3237 C CA . ARG A 1 394 ? -26.258 31.730 5.850 1.00 35.91 394 ARG A CA 1
ATOM 3238 C C . ARG A 1 394 ? -25.069 32.409 5.160 1.00 35.91 394 ARG A C 1
ATOM 3240 O O . ARG A 1 394 ? -23.931 32.364 5.618 1.00 35.91 394 ARG A O 1
ATOM 3247 N N . ARG A 1 395 ? -25.351 33.046 4.021 1.00 33.66 395 ARG A N 1
ATOM 3248 C CA . ARG A 1 395 ? -24.487 34.014 3.328 1.00 33.66 395 ARG A CA 1
ATOM 3249 C C . ARG A 1 395 ? -25.287 35.306 3.156 1.00 33.66 395 ARG A C 1
ATOM 3251 O O . ARG A 1 395 ? -26.186 35.332 2.327 1.00 33.66 395 ARG A O 1
ATOM 3258 N N . LEU A 1 396 ? -24.906 36.366 3.863 1.00 33.78 396 LEU A N 1
ATOM 3259 C CA . LEU A 1 396 ? -25.200 37.767 3.526 1.00 33.78 396 LEU A CA 1
ATOM 3260 C C . LEU A 1 396 ? -23.932 38.569 3.867 1.00 33.78 396 LEU A C 1
ATOM 3262 O O . LEU A 1 396 ? -23.399 38.450 4.963 1.00 33.78 396 LEU A O 1
ATOM 3266 N N . THR A 1 397 ? -23.170 38.997 2.859 1.00 32.88 397 THR A N 1
ATOM 3267 C CA . THR A 1 397 ? -23.209 40.302 2.164 1.00 32.88 397 THR A CA 1
ATOM 3268 C C . THR A 1 397 ? -22.660 41.468 2.985 1.00 32.88 397 THR A C 1
ATOM 3270 O O . THR A 1 397 ? -23.149 41.836 4.041 1.00 32.88 397 THR A O 1
ATOM 3273 N N . THR A 1 398 ? -21.612 42.034 2.404 1.00 33.66 398 THR A N 1
ATOM 3274 C CA . THR A 1 398 ? -20.804 43.198 2.762 1.00 33.66 398 THR A CA 1
ATOM 3275 C C . THR A 1 398 ? -21.577 44.513 2.899 1.00 33.66 398 THR A C 1
ATOM 3277 O O . THR A 1 398 ? -22.454 44.762 2.076 1.00 33.66 398 THR A O 1
ATOM 3280 N N . GLY A 1 399 ? -21.070 45.444 3.725 1.00 29.47 399 GLY A N 1
ATOM 3281 C CA . GLY A 1 399 ? -21.050 46.862 3.333 1.00 29.47 399 GLY A CA 1
ATOM 3282 C C . GLY A 1 399 ? -21.092 47.944 4.423 1.00 29.47 399 GLY A C 1
ATOM 3283 O O . GLY A 1 399 ? -22.164 48.421 4.742 1.00 29.47 399 GLY A O 1
ATOM 3284 N N . ALA A 1 400 ? -19.902 48.444 4.788 1.00 29.75 400 ALA A N 1
ATOM 3285 C CA . ALA A 1 400 ? -19.523 49.872 4.835 1.00 29.75 400 ALA A CA 1
ATOM 3286 C C . ALA A 1 400 ? -19.987 50.841 5.963 1.00 29.75 400 ALA A C 1
ATOM 3288 O O . ALA A 1 400 ? -21.171 51.079 6.142 1.00 29.75 400 ALA A O 1
ATOM 3289 N N . LYS A 1 401 ? -18.966 51.578 6.475 1.00 31.25 401 LYS A N 1
ATOM 3290 C CA . LYS A 1 401 ? -18.960 52.939 7.092 1.00 31.25 401 LYS A CA 1
ATOM 3291 C C . LYS A 1 401 ? -19.589 53.056 8.500 1.00 31.25 401 LYS A C 1
ATOM 3293 O O . LYS A 1 401 ? -20.487 52.311 8.818 1.00 31.25 401 LYS A O 1
ATOM 3298 N N . GLU A 1 402 ? -19.182 53.923 9.433 1.00 28.52 402 GLU A N 1
ATOM 3299 C CA . GLU A 1 402 ? -18.309 55.103 9.447 1.00 28.52 402 GLU A CA 1
ATOM 3300 C C . GLU A 1 402 ? -17.962 55.481 10.914 1.00 28.52 402 GLU A C 1
ATOM 3302 O O . GLU A 1 402 ? -18.831 55.465 11.769 1.00 28.52 402 GLU A O 1
ATOM 3307 N N . THR A 1 403 ? -16.701 55.861 11.163 1.00 29.30 403 THR A N 1
ATOM 3308 C CA . THR A 1 403 ? -16.192 56.997 11.983 1.00 29.30 403 THR A CA 1
ATOM 3309 C C . THR A 1 403 ? -16.737 57.407 13.372 1.00 29.30 403 THR A C 1
ATOM 3311 O O . THR A 1 403 ? -17.924 57.660 13.524 1.00 29.30 403 THR A O 1
ATOM 3314 N N . ARG A 1 404 ? -15.758 57.842 14.209 1.00 28.45 404 ARG A N 1
ATOM 3315 C CA . ARG A 1 404 ? -15.800 58.840 15.328 1.00 28.45 404 ARG A CA 1
ATOM 3316 C C . ARG A 1 404 ? -16.415 58.312 16.636 1.00 28.45 404 ARG A C 1
ATOM 3318 O O . ARG A 1 404 ? -17.344 57.537 16.573 1.00 28.45 404 ARG A O 1
ATOM 3325 N N . ARG A 1 405 ? -15.988 58.663 17.855 1.00 28.69 405 ARG A N 1
ATOM 3326 C CA . ARG A 1 405 ? -15.117 59.690 18.489 1.00 28.69 405 ARG A CA 1
ATOM 3327 C C . ARG A 1 405 ? -14.776 59.136 19.905 1.00 28.69 405 ARG A C 1
ATOM 3329 O O . ARG A 1 405 ? -15.498 58.261 20.357 1.00 28.69 405 ARG A O 1
ATOM 3336 N N . SER A 1 406 ? -13.597 59.412 20.483 1.00 30.11 406 SER A N 1
ATOM 3337 C CA . SER A 1 406 ? -13.389 60.291 21.675 1.00 30.11 406 SER A CA 1
ATOM 3338 C C . SER A 1 406 ? -14.313 59.948 22.856 1.00 30.11 406 SER A C 1
ATOM 3340 O O . SER A 1 406 ? -15.515 59.951 22.659 1.00 30.11 406 SER A O 1
ATOM 3342 N N . GLU A 1 407 ? -13.883 59.612 24.069 1.00 30.89 407 GLU A N 1
ATOM 3343 C CA . GLU A 1 407 ? -13.074 60.349 25.061 1.00 30.89 407 GLU A CA 1
ATOM 3344 C C . GLU A 1 407 ? -12.988 59.399 26.288 1.00 30.89 407 GLU A C 1
ATOM 3346 O O . GLU A 1 407 ? -13.890 58.598 26.507 1.00 30.89 407 GLU A O 1
ATOM 3351 N N . GLU A 1 408 ? -11.838 59.218 26.939 1.00 32.69 408 GLU A N 1
ATOM 3352 C CA . GLU A 1 408 ? -11.481 59.933 28.178 1.00 32.69 408 GLU A CA 1
ATOM 3353 C C . GLU A 1 408 ? -12.549 59.794 29.278 1.00 32.69 408 GLU A C 1
ATOM 3355 O O . GLU A 1 408 ? -13.620 60.361 29.151 1.00 32.69 408 GLU A O 1
ATOM 3360 N N . VAL A 1 409 ? -12.245 59.038 30.341 1.00 30.02 409 VAL A N 1
ATOM 3361 C CA . VAL A 1 409 ? -12.547 59.345 31.755 1.00 30.02 409 VAL A CA 1
ATOM 3362 C C . VAL A 1 409 ? -11.787 58.311 32.599 1.00 30.02 409 VAL A C 1
ATOM 3364 O O . VAL A 1 409 ? -12.058 57.112 32.582 1.00 30.02 409 VAL A O 1
ATOM 3367 N N . GLN A 1 410 ? -10.762 58.809 33.285 1.00 32.03 410 GLN A N 1
ATOM 3368 C CA . GLN A 1 410 ? -10.196 58.216 34.491 1.00 32.03 410 GLN A CA 1
ATOM 3369 C C . GLN A 1 410 ? -11.271 58.262 35.577 1.00 32.03 410 GLN A C 1
ATOM 3371 O O . GLN A 1 410 ? -11.877 59.315 35.722 1.00 32.03 410 GLN A O 1
ATOM 3376 N N . ASN A 1 411 ? -11.471 57.184 36.334 1.00 29.52 411 ASN A N 1
ATOM 3377 C CA . ASN A 1 411 ? -11.929 57.243 37.724 1.00 29.52 411 ASN A CA 1
ATOM 3378 C C . ASN A 1 411 ? -11.685 55.880 38.385 1.00 29.52 411 ASN A C 1
ATOM 3380 O O . ASN A 1 411 ? -12.372 54.903 38.094 1.00 29.52 411 ASN A O 1
ATOM 3384 N N . GLU A 1 412 ? -10.692 55.842 39.272 1.00 34.06 412 GLU A N 1
ATOM 3385 C CA . GLU A 1 412 ? -10.743 54.991 40.464 1.00 34.06 412 GLU A CA 1
ATOM 3386 C C . GLU A 1 412 ? -11.964 55.411 41.308 1.00 34.06 412 GLU A C 1
ATOM 3388 O O . GLU A 1 412 ? -12.396 56.570 41.242 1.00 34.06 412 GLU A O 1
ATOM 3393 N N . PRO A 1 413 ? -12.525 54.490 42.103 1.00 42.72 413 PRO A N 1
ATOM 3394 C CA . PRO A 1 413 ? -12.258 54.664 43.524 1.00 42.72 413 PRO A CA 1
ATOM 3395 C C . PRO A 1 413 ? -11.970 53.376 44.302 1.00 42.72 413 PRO A C 1
ATOM 3397 O O . PRO A 1 413 ? -12.373 52.268 43.949 1.00 42.72 413 PRO A O 1
ATOM 3400 N N . ASP A 1 414 ? -11.266 53.649 45.392 1.00 30.06 414 ASP A N 1
ATOM 3401 C CA . ASP A 1 414 ? -10.935 52.863 46.568 1.00 30.06 414 ASP A CA 1
ATOM 3402 C C . ASP A 1 414 ? -12.121 52.229 47.323 1.00 30.06 414 ASP A C 1
ATOM 3404 O O . ASP A 1 414 ? -13.224 52.769 47.361 1.00 30.06 414 ASP A O 1
ATOM 3408 N N . GLU A 1 415 ? -11.757 51.140 48.014 1.00 35.88 415 GLU A N 1
ATOM 3409 C CA . GLU A 1 415 ? -12.176 50.671 49.350 1.00 35.88 415 GLU A CA 1
ATOM 3410 C C . GLU A 1 415 ? -13.650 50.335 49.683 1.00 35.88 415 GLU A C 1
ATOM 3412 O O . GLU A 1 415 ? -14.582 51.107 49.485 1.00 35.88 415 GLU A O 1
ATOM 3417 N N . GLY A 1 416 ? -13.808 49.184 50.359 1.00 30.56 416 GLY A N 1
ATOM 3418 C CA . GLY A 1 416 ? -14.993 48.787 51.137 1.00 30.56 416 GLY A CA 1
ATOM 3419 C C . GLY A 1 416 ? -15.453 47.363 50.804 1.00 30.56 416 GLY A C 1
ATOM 3420 O O . GLY A 1 416 ? -16.149 47.154 49.825 1.00 30.56 416 GLY A O 1
ATOM 3421 N N . GLU A 1 417 ? -14.950 46.323 51.470 1.00 33.09 417 GLU A N 1
ATOM 3422 C CA . GLU A 1 417 ? -15.453 45.763 52.741 1.00 33.09 417 GLU A CA 1
ATOM 3423 C C . GLU A 1 417 ? -16.222 44.438 52.529 1.00 33.09 417 GLU A C 1
ATOM 3425 O O . GLU A 1 417 ? -17.049 44.315 51.635 1.00 33.09 417 GLU A O 1
ATOM 3430 N N . LEU A 1 418 ? -15.978 43.495 53.454 1.00 32.12 418 LEU A N 1
ATOM 3431 C CA . LEU A 1 418 ? -16.927 42.485 53.959 1.00 32.12 418 LEU A CA 1
ATOM 3432 C C . LEU A 1 418 ? -17.189 41.197 53.141 1.00 32.12 418 LEU A C 1
ATOM 3434 O O . LEU A 1 418 ? -18.101 41.119 52.332 1.00 32.12 418 LEU A O 1
ATOM 3438 N N . LEU A 1 419 ? -16.491 40.102 53.489 1.00 36.53 419 LEU A N 1
ATOM 3439 C CA . LEU A 1 419 ? -16.932 39.087 54.480 1.00 36.53 419 LEU A CA 1
ATOM 3440 C C . LEU A 1 419 ? -16.215 37.744 54.252 1.00 36.53 419 LEU A C 1
ATOM 3442 O O . LEU A 1 419 ? -16.500 37.008 53.312 1.00 36.53 419 LEU A O 1
ATOM 3446 N N . GLY A 1 420 ? -15.302 37.410 55.166 1.00 31.58 420 GLY A N 1
ATOM 3447 C CA . GLY A 1 420 ? -14.749 36.066 55.306 1.00 31.58 420 GLY A CA 1
ATOM 3448 C C . GLY A 1 420 ? -15.618 35.213 56.230 1.00 31.58 420 GLY A C 1
ATOM 3449 O O . GLY A 1 420 ? -15.963 35.646 57.329 1.00 31.58 420 GLY A O 1
ATOM 3450 N N . ILE A 1 421 ? -15.927 33.988 55.803 1.00 33.38 421 ILE A N 1
ATOM 3451 C CA . ILE A 1 421 ? -16.447 32.916 56.662 1.00 33.38 421 ILE A CA 1
ATOM 3452 C C . ILE A 1 421 ? -15.325 31.869 56.802 1.00 33.38 421 ILE A C 1
ATOM 3454 O O . ILE A 1 421 ? -14.771 31.450 55.784 1.00 33.38 421 ILE A O 1
ATOM 3458 N N . PRO A 1 422 ? -14.930 31.481 58.029 1.00 38.94 422 PRO A N 1
ATOM 3459 C CA . PRO A 1 422 ? -13.731 30.684 58.265 1.00 38.94 422 PRO A CA 1
ATOM 3460 C C . PRO A 1 422 ? -13.978 29.179 58.107 1.00 38.94 422 PRO A C 1
ATOM 3462 O O . PRO A 1 422 ? -14.954 28.631 58.616 1.00 38.94 422 PRO A O 1
ATOM 3465 N N . ILE A 1 423 ? -13.020 28.504 57.471 1.00 36.19 423 ILE A N 1
ATOM 3466 C CA . ILE A 1 423 ? -12.867 27.047 57.480 1.00 36.19 423 ILE A CA 1
ATOM 3467 C C . ILE A 1 423 ? -12.140 26.677 58.778 1.00 36.19 423 ILE A C 1
ATOM 3469 O O . ILE A 1 423 ? -10.961 26.992 58.948 1.00 36.19 423 ILE A O 1
ATOM 3473 N N . ALA A 1 424 ? -12.844 26.036 59.710 1.00 35.62 424 ALA A N 1
ATOM 3474 C CA . ALA A 1 424 ? -12.245 25.449 60.903 1.00 35.62 424 ALA A CA 1
ATOM 3475 C C . ALA A 1 424 ? -11.791 24.017 60.591 1.00 35.62 424 ALA A C 1
ATOM 3477 O O . ALA A 1 424 ? -12.608 23.142 60.316 1.00 35.62 424 ALA A O 1
ATOM 3478 N N . GLY A 1 425 ? -10.476 23.797 60.628 1.00 33.00 425 GLY A N 1
ATOM 3479 C CA . GLY A 1 425 ? -9.872 22.470 60.607 1.00 33.00 425 GLY A CA 1
ATOM 3480 C C . GLY A 1 425 ? -10.015 21.780 61.961 1.00 33.00 425 GLY A C 1
ATOM 3481 O O . GLY A 1 425 ? -9.783 22.393 63.004 1.00 33.00 425 GLY A O 1
ATOM 3482 N N . TRP A 1 426 ? -10.366 20.497 61.937 1.00 34.78 426 TRP A N 1
ATOM 3483 C CA . TRP A 1 426 ? -10.337 19.609 63.094 1.00 34.78 426 TRP A CA 1
ATOM 3484 C C . TRP A 1 426 ? -9.282 18.527 62.875 1.00 34.78 426 TRP A C 1
ATOM 3486 O O . TRP A 1 426 ? -9.451 17.612 62.079 1.00 34.78 426 TRP A O 1
ATOM 3496 N N . ASN A 1 427 ? -8.183 18.687 63.609 1.00 37.78 427 ASN A N 1
ATOM 3497 C CA . ASN A 1 427 ? -7.217 17.655 63.946 1.00 37.78 427 ASN A CA 1
ATOM 3498 C C . ASN A 1 427 ? -7.381 17.385 65.444 1.00 37.78 427 ASN A C 1
ATOM 3500 O O . ASN A 1 427 ? -7.138 18.285 66.249 1.00 37.78 427 ASN A O 1
ATOM 3504 N N . SER A 1 428 ? -7.700 16.153 65.821 1.00 37.00 428 SER A N 1
ATOM 3505 C CA . SER A 1 428 ? -7.341 15.612 67.132 1.00 37.00 428 SER A CA 1
ATOM 3506 C C . SER A 1 428 ? -7.333 14.093 67.049 1.00 37.00 428 SER A C 1
ATOM 3508 O O . SER A 1 428 ? -8.377 13.464 66.896 1.00 37.00 428 SER A O 1
ATOM 3510 N N . GLY A 1 429 ? -6.135 13.521 67.122 1.00 33.47 429 GLY A N 1
ATOM 3511 C CA . GLY A 1 429 ? -5.959 12.107 67.389 1.00 33.47 429 GLY A CA 1
ATOM 3512 C C . GLY A 1 429 ? -6.183 11.820 68.866 1.00 33.47 429 GLY A C 1
ATOM 3513 O O . GLY A 1 429 ? -5.678 12.548 69.714 1.00 33.47 429 GLY A O 1
ATOM 3514 N N . GLU A 1 430 ? -6.870 10.721 69.150 1.00 34.41 430 GLU A N 1
ATOM 3515 C CA . GLU A 1 430 ? -6.840 10.047 70.441 1.00 34.41 430 GLU A CA 1
ATOM 3516 C C . GLU A 1 430 ? -6.904 8.537 70.193 1.00 34.41 430 GLU A C 1
ATOM 3518 O O . GLU A 1 430 ? -7.843 8.005 69.607 1.00 34.41 430 GLU A O 1
ATOM 3523 N N . ARG A 1 431 ? -5.826 7.860 70.601 1.00 36.06 431 ARG A N 1
ATOM 3524 C CA . ARG A 1 431 ? -5.749 6.409 70.774 1.00 36.06 431 ARG A CA 1
ATOM 3525 C C . ARG A 1 431 ? -6.653 6.020 71.940 1.00 36.06 431 ARG A C 1
ATOM 3527 O O . ARG A 1 431 ? -6.537 6.617 73.007 1.00 36.06 431 ARG A O 1
ATOM 3534 N N . SER A 1 432 ? -7.443 4.966 71.784 1.00 37.38 432 SER A N 1
ATOM 3535 C CA . SER A 1 432 ? -7.977 4.209 72.915 1.00 37.38 432 SER A CA 1
ATOM 3536 C C . SER A 1 432 ? -7.885 2.714 72.641 1.00 37.38 432 SER A C 1
ATOM 3538 O O . SER A 1 432 ? -8.112 2.249 71.529 1.00 37.38 432 SER A O 1
ATOM 3540 N N . GLN A 1 433 ? -7.435 2.018 73.680 1.00 35.62 433 GLN A N 1
ATOM 3541 C CA . GLN A 1 433 ? -7.277 0.579 73.810 1.00 35.62 433 GLN A CA 1
ATOM 3542 C C . GLN A 1 433 ? -8.651 -0.099 73.838 1.00 35.62 433 GLN A C 1
ATOM 3544 O O . GLN A 1 433 ? -9.481 0.267 74.665 1.00 35.62 433 GLN A O 1
ATOM 3549 N N . GLU A 1 434 ? -8.851 -1.128 73.018 1.00 34.44 434 GLU A N 1
ATOM 3550 C CA . GLU A 1 434 ? -9.892 -2.139 73.232 1.00 34.44 434 GLU A CA 1
ATOM 3551 C C . GLU A 1 434 ? -9.216 -3.500 73.430 1.00 34.44 434 GLU A C 1
ATOM 3553 O O . GLU A 1 434 ? -8.923 -4.237 72.492 1.00 34.44 434 GLU A O 1
ATOM 3558 N N . GLU A 1 435 ? -8.926 -3.800 74.695 1.00 33.81 435 GLU A N 1
ATOM 3559 C CA . GLU A 1 435 ? -8.664 -5.147 75.194 1.00 33.81 435 GLU A CA 1
ATOM 3560 C C . GLU A 1 435 ? -9.923 -5.657 75.911 1.00 33.81 435 GLU A C 1
ATOM 3562 O O . GLU A 1 435 ? -10.463 -4.985 76.787 1.00 33.81 435 GLU A O 1
ATOM 3567 N N . GLY A 1 436 ? -10.322 -6.887 75.579 1.00 32.53 436 GLY A N 1
ATOM 3568 C CA . GLY A 1 436 ? -10.800 -7.863 76.560 1.00 32.53 436 GLY A CA 1
ATOM 3569 C C . GLY A 1 436 ? -12.277 -7.846 76.956 1.00 32.53 436 GLY A C 1
ATOM 3570 O O . GLY A 1 436 ? -12.597 -7.374 78.036 1.00 32.53 436 GLY A O 1
ATOM 3571 N N . TRP A 1 437 ? -13.127 -8.534 76.179 1.00 34.44 437 TRP A N 1
ATOM 3572 C CA . TRP A 1 437 ? -14.308 -9.247 76.701 1.00 34.44 437 TRP A CA 1
ATOM 3573 C C . TRP A 1 437 ? -14.566 -10.536 75.890 1.00 34.44 437 TRP A C 1
ATOM 3575 O O . TRP A 1 437 ? -15.257 -10.532 74.874 1.00 34.44 437 TRP A O 1
ATOM 3585 N N . ARG A 1 438 ? -13.987 -11.657 76.339 1.00 35.62 438 ARG A N 1
ATOM 3586 C CA . ARG A 1 438 ? -14.424 -13.041 76.062 1.00 35.62 438 ARG A CA 1
ATOM 3587 C C . ARG A 1 438 ? -14.267 -13.844 77.361 1.00 35.62 438 ARG A C 1
ATOM 3589 O O . ARG A 1 438 ? -13.366 -13.522 78.125 1.00 35.62 438 ARG A O 1
ATOM 3596 N N . GLU A 1 439 ? -15.108 -14.873 77.523 1.00 34.62 439 GLU A N 1
ATOM 3597 C CA . GLU A 1 439 ? -15.460 -15.642 78.748 1.00 34.62 439 GLU A CA 1
ATOM 3598 C C . GLU A 1 439 ? -16.668 -15.003 79.470 1.00 34.62 439 GLU A C 1
ATOM 3600 O O . GLU A 1 439 ? -16.659 -13.813 79.755 1.00 34.62 439 GLU A O 1
ATOM 3605 N N . ASP A 1 440 ? -17.821 -15.639 79.704 1.00 36.47 440 ASP A N 1
ATOM 3606 C CA . ASP A 1 440 ? -18.236 -17.046 79.794 1.00 36.47 440 ASP A CA 1
ATOM 3607 C C . ASP A 1 440 ? -19.730 -17.180 79.424 1.00 36.47 440 ASP A C 1
ATOM 3609 O O . ASP A 1 440 ? -20.485 -16.239 79.655 1.00 36.47 440 ASP A O 1
ATOM 3613 N N . LEU A 1 441 ? -20.176 -18.342 78.917 1.00 33.69 441 LEU A N 1
ATOM 3614 C CA . LEU A 1 441 ? -21.413 -19.064 79.308 1.00 33.69 441 LEU A CA 1
ATOM 3615 C C . LEU A 1 441 ? -21.537 -20.391 78.501 1.00 33.69 441 LEU A C 1
ATOM 3617 O O . LEU A 1 441 ? -20.954 -20.514 77.424 1.00 33.69 441 LEU A O 1
ATOM 3621 N N . PRO A 1 442 ? -22.222 -21.425 79.038 1.00 42.44 442 PRO A N 1
ATOM 3622 C CA . PRO A 1 442 ? -21.814 -22.821 78.900 1.00 42.44 442 PRO A CA 1
ATOM 3623 C C . PRO A 1 442 ? -22.553 -23.606 77.810 1.00 42.44 442 PRO A C 1
ATOM 3625 O O . PRO A 1 442 ? -23.657 -23.271 77.387 1.00 42.44 442 PRO A O 1
ATOM 3628 N N . GLY A 1 443 ? -21.922 -24.713 77.416 1.00 39.88 443 GLY A N 1
ATOM 3629 C CA . GLY A 1 443 ? -22.388 -25.625 76.384 1.00 39.88 443 GLY A CA 1
ATOM 3630 C C . GLY A 1 443 ? -23.716 -26.329 76.667 1.00 39.88 443 GLY A C 1
ATOM 3631 O O . GLY A 1 443 ? -24.039 -26.712 77.792 1.00 39.88 443 GLY A O 1
ATOM 3632 N N . VAL A 1 444 ? -24.430 -26.580 75.572 1.00 34.53 444 VAL A N 1
ATOM 3633 C CA . VAL A 1 444 ? -25.489 -27.579 75.436 1.00 34.53 444 VAL A CA 1
ATOM 3634 C C . VAL A 1 444 ? -25.246 -28.281 74.101 1.00 34.53 444 VAL A C 1
ATOM 3636 O O . VAL A 1 444 ? -24.963 -27.636 73.095 1.00 34.53 444 VAL A O 1
ATOM 3639 N N . GLY A 1 445 ? -25.248 -29.611 74.134 1.00 33.62 445 GLY A N 1
ATOM 3640 C CA . GLY A 1 445 ? -24.714 -30.464 73.080 1.00 33.62 445 GLY A CA 1
ATOM 3641 C C . GLY A 1 445 ? -25.673 -30.802 71.937 1.00 33.62 445 GLY A C 1
ATOM 3642 O O . GLY A 1 445 ? -26.888 -30.771 72.093 1.00 33.62 445 GLY A O 1
ATOM 3643 N N . GLY A 1 446 ? -25.057 -31.246 70.838 1.00 43.09 446 GLY A N 1
ATOM 3644 C CA . GLY A 1 446 ? -25.441 -32.447 70.092 1.00 43.09 446 GLY A CA 1
ATOM 3645 C C . GLY A 1 446 ? -26.597 -32.337 69.098 1.00 43.09 446 GLY A C 1
ATOM 3646 O O . GLY A 1 446 ? -27.739 -32.619 69.448 1.00 43.09 446 GLY A O 1
ATOM 3647 N N . VAL A 1 447 ? -26.261 -32.093 67.827 1.00 36.81 447 VAL A N 1
ATOM 3648 C CA . VAL A 1 447 ? -27.056 -32.451 66.635 1.00 36.81 447 VAL A CA 1
ATOM 3649 C C . VAL A 1 447 ? -26.061 -32.928 65.553 1.00 36.81 447 VAL A C 1
ATOM 3651 O O . VAL A 1 447 ? -24.999 -32.316 65.456 1.00 36.81 447 VAL A O 1
ATOM 3654 N N . PRO A 1 448 ? -26.317 -34.032 64.818 1.00 44.47 448 PRO A N 1
ATOM 3655 C CA . PRO A 1 448 ? -25.312 -34.671 63.963 1.00 44.47 448 PRO A CA 1
ATOM 3656 C C . PRO A 1 448 ? -25.136 -33.987 62.598 1.00 44.47 448 PRO A C 1
ATOM 3658 O O . PRO A 1 448 ? -26.046 -33.325 62.100 1.00 44.47 448 PRO A O 1
ATOM 3661 N N . ASP A 1 449 ? -23.945 -34.201 62.034 1.00 43.72 449 ASP A N 1
ATOM 3662 C CA . ASP A 1 449 ? -23.384 -33.638 60.804 1.00 43.72 449 ASP A CA 1
ATOM 3663 C C . ASP A 1 449 ? -24.309 -33.668 59.579 1.00 43.72 449 ASP A C 1
ATOM 3665 O O . ASP A 1 449 ? -24.831 -34.708 59.179 1.00 43.72 449 ASP A O 1
ATOM 3669 N N . ALA A 1 450 ? -24.420 -32.507 58.928 1.00 45.22 450 ALA A N 1
ATOM 3670 C CA . ALA A 1 450 ? -25.049 -32.301 57.623 1.00 45.22 450 ALA A CA 1
ATOM 3671 C C . ALA A 1 450 ? -24.023 -32.274 56.467 1.00 45.22 450 ALA A C 1
ATOM 3673 O O . ALA A 1 450 ? -24.320 -31.755 55.395 1.00 45.22 450 ALA A O 1
ATOM 3674 N N . ALA A 1 451 ? -22.819 -32.817 56.679 1.00 45.88 451 ALA A N 1
ATOM 3675 C CA . ALA A 1 451 ? -21.739 -32.831 55.686 1.00 45.88 451 ALA A CA 1
ATOM 3676 C C . ALA A 1 451 ? -21.792 -34.039 54.723 1.00 45.88 451 ALA A C 1
ATOM 3678 O O . ALA A 1 451 ? -21.178 -34.004 53.665 1.00 45.88 451 ALA A O 1
ATOM 3679 N N . ASP A 1 452 ? -22.578 -35.077 55.029 1.00 47.19 452 ASP A N 1
ATOM 3680 C CA . ASP A 1 452 ? -22.538 -36.370 54.315 1.00 47.19 452 ASP A CA 1
ATOM 3681 C C . ASP A 1 452 ? -23.555 -36.499 53.153 1.00 47.19 452 ASP A C 1
ATOM 3683 O O . ASP A 1 452 ? -23.697 -37.556 52.539 1.00 47.19 452 ASP A O 1
ATOM 3687 N N . VAL A 1 453 ? -24.309 -35.431 52.855 1.00 49.16 453 VAL A N 1
ATOM 3688 C CA . VAL A 1 453 ? -25.323 -35.406 51.774 1.00 49.16 453 VAL A CA 1
ATOM 3689 C C . VAL A 1 453 ? -24.871 -34.563 50.572 1.00 49.16 453 VAL A C 1
ATOM 3691 O O . VAL A 1 453 ? -25.370 -34.779 49.472 1.00 49.16 453 VAL A O 1
ATOM 3694 N N . GLY A 1 454 ? -23.896 -33.661 50.746 1.00 45.12 454 GLY A N 1
ATOM 3695 C CA . GLY A 1 454 ? -23.370 -32.812 49.666 1.00 45.12 454 GLY A CA 1
ATOM 3696 C C . GLY A 1 454 ? -22.514 -33.576 48.651 1.00 45.12 454 GLY A C 1
ATOM 3697 O O . GLY A 1 454 ? -22.760 -33.480 47.455 1.00 45.12 454 GLY A O 1
ATOM 3698 N N . GLN A 1 455 ? -21.608 -34.439 49.123 1.00 48.38 455 GLN A N 1
ATOM 3699 C CA . GLN A 1 455 ? -20.663 -35.156 48.251 1.00 48.38 455 GLN A CA 1
ATOM 3700 C C . GLN A 1 455 ? -21.319 -36.195 47.326 1.00 48.38 455 GLN A C 1
ATOM 3702 O O . GLN A 1 455 ? -20.801 -36.485 46.256 1.00 48.38 455 GLN A O 1
ATOM 3707 N N . LYS A 1 456 ? -22.495 -36.728 47.683 1.00 47.47 456 LYS A N 1
ATOM 3708 C CA . LYS A 1 456 ? -23.198 -37.715 46.841 1.00 47.47 456 LYS A CA 1
ATOM 3709 C C . LYS A 1 456 ? -23.973 -37.118 45.671 1.00 47.47 456 LYS A C 1
ATOM 3711 O O . LYS A 1 456 ? -24.325 -37.859 44.762 1.00 47.47 456 LYS A O 1
ATOM 3716 N N . VAL A 1 457 ? -24.278 -35.821 45.710 1.00 54.72 457 VAL A N 1
ATOM 3717 C CA . VAL A 1 457 ? -25.007 -35.145 44.626 1.00 54.72 457 VAL A CA 1
ATOM 3718 C C . VAL A 1 457 ? -24.035 -34.604 43.577 1.00 54.72 457 VAL A C 1
ATOM 3720 O O . VAL A 1 457 ? -24.376 -34.610 42.400 1.00 54.72 457 VAL A O 1
ATOM 3723 N N . GLU A 1 458 ? -22.818 -34.222 43.976 1.00 54.72 458 GLU A N 1
ATOM 3724 C CA . GLU A 1 458 ? -21.743 -33.835 43.050 1.00 54.72 458 GLU A CA 1
ATOM 3725 C C . GLU A 1 458 ? -21.223 -35.027 42.231 1.00 54.72 458 GLU A C 1
ATOM 3727 O O . GLU A 1 458 ? -21.161 -34.929 41.008 1.00 54.72 458 GLU A O 1
ATOM 3732 N N . GLU A 1 459 ? -20.997 -36.192 42.853 1.00 59.47 459 GLU A N 1
ATOM 3733 C CA . GLU A 1 459 ? -20.553 -37.399 42.127 1.00 59.47 459 GLU A CA 1
ATOM 3734 C C . GLU A 1 459 ? -21.611 -37.940 41.135 1.00 59.47 459 GLU A C 1
ATOM 3736 O O . GLU A 1 459 ? -21.264 -38.507 40.097 1.00 59.47 459 GLU A O 1
ATOM 3741 N N . GLU A 1 460 ? -22.913 -37.758 41.406 1.00 59.03 460 GLU A N 1
ATOM 3742 C CA . GLU A 1 460 ? -23.982 -38.122 40.455 1.00 59.03 460 GLU A CA 1
ATOM 3743 C C . GLU A 1 460 ? -24.129 -37.107 39.306 1.00 59.03 460 GLU A C 1
ATOM 3745 O O . GLU A 1 460 ? -24.582 -37.481 38.222 1.00 59.03 460 GLU A O 1
ATOM 3750 N N . TYR A 1 461 ? -23.734 -35.845 39.506 1.00 63.03 461 TYR A N 1
ATOM 3751 C CA . TYR A 1 461 ? -23.800 -34.808 38.471 1.00 63.03 461 TYR A CA 1
ATOM 3752 C C . TYR A 1 461 ? -22.622 -34.883 37.488 1.00 63.03 461 TYR A C 1
ATOM 3754 O O . TYR A 1 461 ? -22.824 -34.683 36.288 1.00 63.03 461 TYR A O 1
ATOM 3762 N N . GLU A 1 462 ? -21.422 -35.239 37.957 1.00 66.19 462 GLU A N 1
ATOM 3763 C CA . GLU A 1 462 ? -20.245 -35.422 37.094 1.00 66.19 462 GLU A CA 1
ATOM 3764 C C . GLU A 1 462 ? -20.381 -36.642 36.168 1.00 66.19 462 GLU A C 1
ATOM 3766 O O . GLU A 1 462 ? -20.091 -36.543 34.973 1.00 66.19 462 GLU A O 1
ATOM 3771 N N . MET A 1 463 ? -20.938 -37.761 36.653 1.00 65.44 463 MET A N 1
ATOM 3772 C CA . MET A 1 463 ? -21.191 -38.932 35.797 1.00 65.44 463 MET A CA 1
ATOM 3773 C C . MET A 1 463 ? -22.222 -38.663 34.687 1.00 65.44 463 MET A C 1
ATOM 3775 O O . MET A 1 463 ? -22.132 -39.251 33.608 1.00 65.44 463 MET A O 1
ATOM 3779 N N . LEU A 1 464 ? -23.192 -37.770 34.917 1.00 62.22 464 LEU A N 1
ATOM 3780 C CA . LEU A 1 464 ? -24.195 -37.410 33.907 1.00 62.22 464 LEU A CA 1
ATOM 3781 C C . LEU A 1 464 ? -23.646 -36.440 32.845 1.00 62.22 464 LEU A C 1
ATOM 3783 O O . LEU A 1 464 ? -24.091 -36.497 31.698 1.00 62.22 464 LEU A O 1
ATOM 3787 N N . GLN A 1 465 ? -22.658 -35.602 33.180 1.00 59.06 465 GLN A N 1
ATOM 3788 C CA . GLN A 1 465 ? -21.978 -34.742 32.201 1.00 59.06 465 GLN A CA 1
ATOM 3789 C C . GLN A 1 465 ? -20.999 -35.517 31.304 1.00 59.06 465 GLN A C 1
ATOM 3791 O O . GLN A 1 465 ? -20.929 -35.233 30.106 1.00 59.06 465 GLN A O 1
ATOM 3796 N N . GLU A 1 466 ? -20.302 -36.534 31.824 1.00 56.84 466 GLU A N 1
ATOM 3797 C CA . GLU A 1 466 ? -19.432 -37.392 31.001 1.00 56.84 466 GLU A CA 1
ATOM 3798 C C . GLU A 1 466 ? -20.218 -38.300 30.033 1.00 56.84 466 GLU A C 1
ATOM 3800 O O . GLU A 1 466 ? -19.749 -38.571 28.921 1.00 56.84 466 GLU A O 1
ATOM 3805 N N . GLU A 1 467 ? -21.431 -38.742 30.388 1.00 57.66 467 GLU A N 1
ATOM 3806 C CA . GLU A 1 467 ? -22.295 -39.490 29.459 1.00 57.66 467 GLU A CA 1
ATOM 3807 C C . GLU A 1 467 ? -22.867 -38.603 28.338 1.00 57.66 467 GLU A C 1
ATOM 3809 O O . GLU A 1 467 ? -22.991 -39.060 27.197 1.00 57.66 467 GLU A O 1
ATOM 3814 N N . GLU A 1 468 ? -23.165 -37.327 28.610 1.00 56.62 468 GLU A N 1
ATOM 3815 C CA . GLU A 1 468 ? -23.685 -36.396 27.599 1.00 56.62 468 GLU A CA 1
ATOM 3816 C C . GLU A 1 468 ? -22.584 -35.916 26.631 1.00 56.62 468 GLU A C 1
ATOM 3818 O O . GLU A 1 468 ? -22.835 -35.767 25.431 1.00 56.62 468 GLU A O 1
ATOM 3823 N N . TRP A 1 469 ? -21.340 -35.785 27.112 1.00 59.66 469 TRP A N 1
ATOM 3824 C CA . TRP A 1 469 ? -20.174 -35.467 26.279 1.00 59.66 469 TRP A CA 1
ATOM 3825 C C . TRP A 1 469 ? -19.821 -36.608 25.306 1.00 59.66 469 TRP A C 1
ATOM 3827 O O . TRP A 1 469 ? -19.632 -36.379 24.109 1.00 59.66 469 TRP A O 1
ATOM 3837 N N . ASN A 1 470 ? -19.853 -37.862 25.773 1.00 55.94 470 ASN A N 1
ATOM 3838 C CA . ASN A 1 470 ? -19.554 -39.039 24.944 1.00 55.94 470 ASN A CA 1
ATOM 3839 C C . ASN A 1 470 ? -20.635 -39.356 23.887 1.00 55.94 470 ASN A C 1
ATOM 3841 O O . ASN A 1 470 ? -20.354 -40.013 22.882 1.00 55.94 470 ASN A O 1
ATOM 3845 N N . LEU A 1 471 ? -21.869 -38.873 24.066 1.00 53.22 471 LEU A N 1
ATOM 3846 C CA . LEU A 1 471 ? -22.941 -38.989 23.067 1.00 53.22 471 LEU A CA 1
ATOM 3847 C C . LEU A 1 471 ? -22.910 -37.868 22.007 1.00 53.22 471 LEU A C 1
ATOM 3849 O O . LEU A 1 471 ? -23.540 -38.011 20.954 1.00 53.22 471 LEU A O 1
ATOM 3853 N N . GLY A 1 472 ? -22.176 -36.777 22.258 1.00 46.69 472 GLY A N 1
ATOM 3854 C CA . GLY A 1 472 ? -22.032 -35.633 21.353 1.00 46.69 472 GLY A CA 1
ATOM 3855 C C . GLY A 1 472 ? -20.935 -35.798 20.294 1.00 46.69 472 GLY A C 1
ATOM 3856 O O . GLY A 1 472 ? -21.166 -35.480 19.126 1.00 46.69 472 GLY A O 1
ATOM 3857 N N . GLU A 1 473 ? -19.772 -36.346 20.662 1.00 46.84 473 GLU A N 1
ATOM 3858 C CA . GLU A 1 473 ? -18.627 -36.496 19.743 1.00 46.84 473 GLU A CA 1
ATOM 3859 C C . GLU A 1 473 ? -18.837 -37.590 18.684 1.00 46.84 473 GLU A C 1
ATOM 3861 O O . GLU A 1 473 ? -18.495 -37.396 17.517 1.00 46.84 473 GLU A O 1
ATOM 3866 N N . GLY A 1 474 ? -19.524 -38.687 19.022 1.00 45.72 474 GLY A N 1
ATOM 3867 C CA . GLY A 1 474 ? -19.790 -39.778 18.073 1.00 45.72 474 GLY A CA 1
ATOM 3868 C C . GLY A 1 474 ? -20.734 -39.417 16.916 1.00 45.72 474 GLY A C 1
ATOM 3869 O O . GLY A 1 474 ? -20.864 -40.189 15.969 1.00 45.72 474 GLY A O 1
ATOM 3870 N N . ARG A 1 475 ? -21.407 -38.256 16.968 1.00 49.56 475 ARG A N 1
ATOM 3871 C CA . ARG A 1 475 ? -22.375 -37.830 15.945 1.00 49.56 475 ARG A CA 1
ATOM 3872 C C . ARG A 1 475 ? -21.802 -36.854 14.919 1.00 49.56 475 ARG A C 1
ATOM 3874 O O . ARG A 1 475 ? -22.344 -36.789 13.820 1.00 49.56 475 ARG A O 1
ATOM 3881 N N . MET A 1 476 ? -20.726 -36.133 15.245 1.00 51.59 476 MET A N 1
ATOM 3882 C CA . MET A 1 476 ? -20.066 -35.231 14.290 1.00 51.59 476 MET A CA 1
ATOM 3883 C C . MET A 1 476 ? -19.079 -35.969 13.376 1.00 51.59 476 MET A C 1
ATOM 3885 O O . MET A 1 476 ? -19.041 -35.674 12.183 1.00 51.59 476 MET A O 1
ATOM 3889 N N . GLU A 1 477 ? -18.392 -37.011 13.861 1.00 52.66 477 GLU A N 1
ATOM 3890 C CA . GLU A 1 477 ? -17.505 -37.829 13.012 1.00 52.66 477 GLU A CA 1
ATOM 3891 C C . GLU A 1 477 ? -18.270 -38.686 11.979 1.00 52.66 477 GLU A C 1
ATOM 3893 O O . GLU A 1 477 ? -17.741 -39.009 10.913 1.00 52.66 477 GLU A O 1
ATOM 3898 N N . GLU A 1 478 ? -19.535 -39.038 12.242 1.00 54.16 478 GLU A N 1
ATOM 3899 C CA . GLU A 1 478 ? -20.377 -39.779 11.286 1.00 54.16 478 GLU A CA 1
ATOM 3900 C C . GLU A 1 478 ? -20.982 -38.874 10.193 1.00 54.16 478 GLU A C 1
ATOM 3902 O O . GLU A 1 478 ? -21.325 -39.359 9.112 1.00 54.16 478 GLU A O 1
ATOM 3907 N N . GLU A 1 479 ? -21.106 -37.565 10.445 1.00 54.38 479 GLU A N 1
ATOM 3908 C CA . GLU A 1 479 ? -21.618 -36.590 9.471 1.00 54.38 479 GLU A CA 1
ATOM 3909 C C . GLU A 1 479 ? -20.495 -36.064 8.558 1.00 54.38 479 GLU A C 1
ATOM 3911 O O . GLU A 1 479 ? -20.700 -35.955 7.347 1.00 54.38 479 GLU A O 1
ATOM 3916 N N . GLU A 1 480 ? -19.280 -35.880 9.090 1.00 53.84 480 GLU A N 1
ATOM 3917 C CA . GLU A 1 480 ? -18.096 -35.466 8.320 1.00 53.84 480 GLU A CA 1
ATOM 3918 C C . GLU A 1 480 ? -17.624 -36.569 7.347 1.00 53.84 480 GLU A C 1
ATOM 3920 O O . GLU A 1 480 ? -17.405 -36.312 6.161 1.00 53.84 480 GLU A O 1
ATOM 3925 N N . ASN A 1 481 ? -17.636 -37.841 7.774 1.00 53.81 481 ASN A N 1
ATOM 3926 C CA . ASN A 1 481 ? -17.340 -38.979 6.888 1.00 53.81 481 ASN A CA 1
ATOM 3927 C C . ASN A 1 481 ? -18.399 -39.192 5.785 1.00 53.81 481 ASN A C 1
ATOM 3929 O O . ASN A 1 481 ? -18.115 -39.784 4.740 1.00 53.81 481 ASN A O 1
ATOM 3933 N N . ARG A 1 482 ? -19.631 -38.703 5.978 1.00 55.53 482 ARG A N 1
ATOM 3934 C CA . ARG A 1 482 ? -20.721 -38.841 4.998 1.00 55.53 482 ARG A CA 1
ATOM 3935 C C . ARG A 1 482 ? -20.674 -37.768 3.907 1.00 55.53 482 ARG A C 1
ATOM 3937 O O . ARG A 1 482 ? -21.153 -38.018 2.797 1.00 55.53 482 ARG A O 1
ATOM 3944 N N . GLU A 1 483 ? -20.085 -36.607 4.192 1.00 52.84 483 GLU A N 1
ATOM 3945 C CA . GLU A 1 483 ? -19.829 -35.569 3.189 1.00 52.84 483 GLU A CA 1
ATOM 3946 C C . GLU A 1 483 ? -18.601 -35.895 2.318 1.00 52.84 483 GLU A C 1
ATOM 3948 O O . GLU A 1 483 ? -18.640 -35.655 1.105 1.00 52.84 483 GLU A O 1
ATOM 3953 N N . GLU A 1 484 ? -17.577 -36.568 2.859 1.00 53.06 484 GLU A N 1
ATOM 3954 C CA . GLU A 1 484 ? -16.432 -37.044 2.063 1.00 53.06 484 GLU A CA 1
ATOM 3955 C C . GLU A 1 484 ? -16.790 -38.205 1.106 1.00 53.06 484 GLU A C 1
ATOM 3957 O O . GLU A 1 484 ? -16.296 -38.263 -0.030 1.00 53.06 484 GLU A O 1
ATOM 3962 N N . GLU A 1 485 ? -17.727 -39.088 1.481 1.00 51.47 485 GLU A N 1
ATOM 3963 C CA . GLU A 1 485 ? -18.160 -40.205 0.622 1.00 51.47 485 GLU A CA 1
ATOM 3964 C C . GLU A 1 485 ? -19.045 -39.774 -0.568 1.00 51.47 485 GLU A C 1
ATOM 3966 O O . GLU A 1 485 ? -19.092 -40.457 -1.599 1.00 51.47 485 GLU A O 1
ATOM 3971 N N . LEU A 1 486 ? -19.727 -38.625 -0.474 1.00 50.06 486 LEU A N 1
ATOM 3972 C CA . LEU A 1 486 ? -20.569 -38.090 -1.553 1.00 50.06 486 LEU A CA 1
ATOM 3973 C C . LEU A 1 486 ? -19.815 -37.142 -2.503 1.00 50.06 486 LEU A C 1
ATOM 3975 O O . LEU A 1 486 ? -20.266 -36.943 -3.633 1.00 50.06 486 LEU A O 1
ATOM 3979 N N . GLY A 1 487 ? -18.645 -36.630 -2.105 1.00 44.09 487 GLY A N 1
ATOM 3980 C CA . GLY A 1 487 ? -17.772 -35.800 -2.948 1.00 44.09 487 GLY A CA 1
ATOM 3981 C C . GLY A 1 487 ? -16.929 -36.572 -3.974 1.00 44.09 487 GLY A C 1
ATOM 3982 O O . GLY A 1 487 ? -16.450 -35.987 -4.945 1.00 44.09 487 GLY A O 1
ATOM 3983 N N . SER A 1 488 ? -16.786 -37.892 -3.821 1.00 44.94 488 SER A N 1
ATOM 3984 C CA . SER A 1 488 ? -15.804 -38.691 -4.579 1.00 44.94 488 SER A CA 1
ATOM 3985 C C . SER A 1 488 ? -16.373 -39.498 -5.760 1.00 44.94 488 SER A C 1
ATOM 3987 O O . SER A 1 488 ? -15.685 -40.358 -6.312 1.00 44.94 488 SER A O 1
ATOM 3989 N N . LYS A 1 489 ? -17.622 -39.248 -6.192 1.00 45.66 489 LYS A N 1
ATOM 3990 C CA . LYS A 1 489 ? -18.300 -40.074 -7.219 1.00 45.66 489 LYS A CA 1
ATOM 3991 C C . LYS A 1 489 ? -18.597 -39.424 -8.572 1.00 45.66 489 LYS A C 1
ATOM 3993 O O . LYS A 1 489 ? -19.210 -40.085 -9.408 1.00 45.66 489 LYS A O 1
ATOM 3998 N N . GLU A 1 490 ? -18.124 -38.209 -8.853 1.00 45.09 490 GLU A N 1
ATOM 3999 C CA . GLU A 1 490 ? -18.402 -37.545 -10.142 1.00 45.09 490 GLU A CA 1
ATOM 4000 C C . GLU A 1 490 ? -17.206 -36.855 -10.822 1.00 45.09 490 GLU A C 1
ATOM 4002 O O . GLU A 1 490 ? -17.387 -35.857 -11.498 1.00 45.09 490 GLU A O 1
ATOM 4007 N N . VAL A 1 491 ? -15.988 -37.408 -10.775 1.00 44.12 491 VAL A N 1
ATOM 4008 C CA . VAL A 1 491 ? -14.990 -37.143 -11.840 1.00 44.12 491 VAL A CA 1
ATOM 4009 C C . VAL A 1 491 ? -14.138 -38.391 -12.063 1.00 44.12 491 VAL A C 1
ATOM 4011 O O . VAL A 1 491 ? -13.105 -38.595 -11.441 1.00 44.12 491 VAL A O 1
ATOM 4014 N N . GLY A 1 492 ? -14.598 -39.261 -12.959 1.00 35.69 492 GLY A N 1
ATOM 4015 C CA . GLY A 1 492 ? -13.908 -40.494 -13.323 1.00 35.69 492 GLY A CA 1
ATOM 4016 C C . GLY A 1 492 ? -14.037 -40.779 -14.810 1.00 35.69 492 GLY A C 1
ATOM 4017 O O . GLY A 1 492 ? -14.700 -41.741 -15.193 1.00 35.69 492 GLY A O 1
ATOM 4018 N N . ARG A 1 493 ? -13.435 -39.938 -15.660 1.00 39.84 493 ARG A N 1
ATOM 4019 C CA . ARG A 1 493 ? -13.073 -40.332 -17.028 1.00 39.84 493 ARG A CA 1
ATOM 4020 C C . ARG A 1 493 ? -12.070 -39.358 -17.645 1.00 39.84 493 ARG A C 1
ATOM 4022 O O . ARG A 1 493 ? -12.410 -38.207 -17.868 1.00 39.84 493 ARG A O 1
ATOM 4029 N N . GLU A 1 494 ? -10.904 -39.916 -17.964 1.00 39.00 494 GLU A N 1
ATOM 4030 C CA . GLU A 1 494 ? -9.912 -39.517 -18.980 1.00 39.00 494 GLU A CA 1
ATOM 4031 C C . GLU A 1 494 ? -8.472 -39.354 -18.454 1.00 39.00 494 GLU A C 1
ATOM 4033 O O . GLU A 1 494 ? -8.031 -38.301 -18.023 1.00 39.00 494 GLU A O 1
ATOM 4038 N N . GLU A 1 495 ? -7.765 -40.485 -18.567 1.00 42.34 495 GLU A N 1
ATOM 4039 C CA . GLU A 1 495 ? -6.388 -40.615 -19.061 1.00 42.34 495 GLU A CA 1
ATOM 4040 C C . GLU A 1 495 ? -5.219 -40.036 -18.244 1.00 42.34 495 GLU A C 1
ATOM 4042 O O . GLU A 1 495 ? -4.599 -39.049 -18.621 1.00 42.34 495 GLU A O 1
ATOM 4047 N N . GLU A 1 496 ? -4.756 -40.811 -17.259 1.00 35.56 496 GLU A N 1
ATOM 4048 C CA . GLU A 1 496 ? -3.333 -40.867 -16.902 1.00 35.56 496 GLU A CA 1
ATOM 4049 C C . GLU A 1 496 ? -2.751 -42.230 -17.300 1.00 35.56 496 GLU A C 1
ATOM 4051 O O . GLU A 1 496 ? -3.045 -43.271 -16.712 1.00 35.56 496 GLU A O 1
ATOM 4056 N N . LYS A 1 497 ? -1.909 -42.225 -18.339 1.00 39.50 497 LYS A N 1
ATOM 4057 C CA . LYS A 1 497 ? -0.952 -43.300 -18.613 1.00 39.50 497 LYS A CA 1
ATOM 4058 C C . LYS A 1 497 ? 0.301 -43.017 -17.793 1.00 39.50 497 LYS A C 1
ATOM 4060 O O . LYS A 1 497 ? 1.128 -42.200 -18.187 1.00 39.50 497 LYS A O 1
ATOM 4065 N N . SER A 1 498 ? 0.442 -43.710 -16.673 1.00 34.09 498 SER A N 1
ATOM 4066 C CA . SER A 1 498 ? 1.691 -43.800 -15.927 1.00 34.09 498 SER A CA 1
ATOM 4067 C C . SER A 1 498 ? 2.683 -44.700 -16.675 1.00 34.09 498 SER A C 1
ATOM 4069 O O . SER A 1 498 ? 2.370 -45.829 -17.056 1.00 34.09 498 SER A O 1
ATOM 4071 N N . TYR A 1 499 ? 3.893 -44.187 -16.900 1.00 35.84 499 TYR A N 1
ATOM 4072 C CA . TYR A 1 499 ? 5.058 -44.977 -17.294 1.00 35.84 499 TYR A CA 1
ATOM 4073 C C . TYR A 1 499 ? 5.927 -45.178 -16.050 1.00 35.84 499 TYR A C 1
ATOM 4075 O O . TYR A 1 499 ? 6.329 -44.216 -15.398 1.00 35.84 499 TYR A O 1
ATOM 4083 N N . ALA A 1 500 ? 6.166 -46.441 -15.709 1.00 33.56 500 ALA A N 1
ATOM 4084 C CA . ALA A 1 500 ? 7.029 -46.866 -14.615 1.00 33.56 500 ALA A CA 1
ATOM 4085 C C . ALA A 1 500 ? 8.520 -46.629 -14.946 1.00 33.56 500 ALA A C 1
ATOM 4087 O O . ALA A 1 500 ? 8.893 -46.687 -16.122 1.00 33.56 500 ALA A O 1
ATOM 4088 N N . PRO A 1 501 ? 9.392 -46.424 -13.940 1.00 46.06 501 PRO A N 1
ATOM 4089 C CA . PRO A 1 501 ? 10.824 -46.284 -14.156 1.00 46.06 501 PRO A CA 1
ATOM 4090 C C . PRO A 1 501 ? 11.478 -47.671 -14.211 1.00 46.06 501 PRO A C 1
ATOM 4092 O O . PRO A 1 501 ? 11.357 -48.465 -13.278 1.00 46.06 501 PRO A O 1
ATOM 4095 N N . ALA A 1 502 ? 12.195 -47.961 -15.295 1.00 36.31 502 ALA A N 1
ATOM 4096 C CA . ALA A 1 502 ? 13.091 -49.109 -15.384 1.00 36.31 502 ALA A CA 1
ATOM 4097 C C . ALA A 1 502 ? 14.529 -48.613 -15.567 1.00 36.31 502 ALA A C 1
ATOM 4099 O O . ALA A 1 502 ? 14.814 -47.781 -16.425 1.00 36.31 502 ALA A O 1
ATOM 4100 N N . ALA A 1 503 ? 15.411 -49.131 -14.718 1.00 46.56 503 ALA A N 1
ATOM 4101 C CA . ALA A 1 503 ? 16.854 -48.966 -14.764 1.00 46.56 503 ALA A CA 1
ATOM 4102 C C . ALA A 1 503 ? 17.465 -49.585 -16.035 1.00 46.56 503 ALA A C 1
ATOM 4104 O O . ALA A 1 503 ? 17.029 -50.664 -16.423 1.00 46.56 503 ALA A O 1
ATOM 4105 N N . TYR A 1 504 ? 18.470 -48.923 -16.623 1.00 36.06 504 TYR A N 1
ATOM 4106 C CA . TYR A 1 504 ? 19.614 -49.447 -17.408 1.00 36.06 504 TYR A CA 1
ATOM 4107 C C . TYR A 1 504 ? 20.373 -48.212 -17.949 1.00 36.06 504 TYR A C 1
ATOM 4109 O O . TYR A 1 504 ? 19.768 -47.362 -18.591 1.00 36.06 504 TYR A O 1
ATOM 4117 N N . ASP A 1 505 ? 21.552 -47.861 -17.440 1.00 36.91 505 ASP A N 1
ATOM 4118 C CA . ASP A 1 505 ? 22.899 -48.358 -17.781 1.00 36.91 505 ASP A CA 1
ATOM 4119 C C . ASP A 1 505 ? 23.423 -47.903 -19.164 1.00 36.91 505 ASP A C 1
ATOM 4121 O O . ASP A 1 505 ? 22.888 -48.279 -20.201 1.00 36.91 505 ASP A O 1
ATOM 4125 N N . GLY A 1 506 ? 24.492 -47.094 -19.113 1.00 38.94 506 GLY A N 1
ATOM 4126 C CA . GLY A 1 506 ? 25.602 -46.989 -20.070 1.00 38.94 506 GLY A CA 1
ATOM 4127 C C . GLY A 1 506 ? 25.350 -46.640 -21.544 1.00 38.94 506 GLY A C 1
ATOM 4128 O O . GLY A 1 506 ? 24.922 -47.482 -22.324 1.00 38.94 506 GLY A O 1
ATOM 4129 N N . GLY A 1 507 ? 25.844 -45.473 -21.983 1.00 33.56 507 GLY A N 1
ATOM 4130 C CA . GLY A 1 507 ? 26.226 -45.272 -23.389 1.00 33.56 507 GLY A CA 1
ATOM 4131 C C . GLY A 1 507 ? 26.204 -43.823 -23.867 1.00 33.56 507 GLY A C 1
ATOM 4132 O O . GLY A 1 507 ? 25.149 -43.284 -24.169 1.00 33.56 507 GLY A O 1
ATOM 4133 N N . TYR A 1 508 ? 27.381 -43.205 -23.969 1.00 47.12 508 TYR A N 1
ATOM 4134 C CA . TYR A 1 508 ? 27.589 -41.960 -24.710 1.00 47.12 508 TYR A CA 1
ATOM 4135 C C . TYR A 1 508 ? 27.255 -42.163 -26.194 1.00 47.12 508 TYR A C 1
ATOM 4137 O O . TYR A 1 508 ? 27.943 -42.934 -26.854 1.00 47.12 508 TYR A O 1
ATOM 4145 N N . GLU A 1 509 ? 26.305 -41.400 -26.734 1.00 38.41 509 GLU A N 1
ATOM 4146 C CA . GLU A 1 509 ? 26.263 -41.048 -28.156 1.00 38.41 509 GLU A CA 1
ATOM 4147 C C . GLU A 1 509 ? 25.635 -39.654 -28.313 1.00 38.41 509 GLU A C 1
ATOM 4149 O O . GLU A 1 509 ? 24.450 -39.435 -28.074 1.00 38.41 509 GLU A O 1
ATOM 4154 N N . ILE A 1 510 ? 26.478 -38.682 -28.671 1.00 50.69 510 ILE A N 1
ATOM 4155 C CA . ILE A 1 510 ? 26.073 -37.347 -29.110 1.00 50.69 510 ILE A CA 1
ATOM 4156 C C . ILE A 1 510 ? 25.508 -37.523 -30.522 1.00 50.69 510 ILE A C 1
ATOM 4158 O O . ILE A 1 510 ? 26.271 -37.731 -31.466 1.00 50.69 510 ILE A O 1
ATOM 4162 N N . VAL A 1 511 ? 24.184 -37.464 -30.663 1.00 43.22 511 VAL A N 1
ATOM 4163 C CA . VAL A 1 511 ? 23.493 -37.451 -31.958 1.00 43.22 511 VAL A CA 1
ATOM 4164 C C . VAL A 1 511 ? 22.751 -36.125 -32.120 1.00 43.22 511 VAL A C 1
ATOM 4166 O O . VAL A 1 511 ? 22.097 -35.633 -31.208 1.00 43.22 511 VAL A O 1
ATOM 4169 N N . GLN A 1 512 ? 22.935 -35.550 -33.305 1.00 52.19 512 GLN A N 1
ATOM 4170 C CA . GLN A 1 512 ? 22.461 -34.268 -33.820 1.00 52.19 512 GLN A CA 1
ATOM 4171 C C . GLN A 1 512 ? 20.954 -34.017 -33.597 1.00 52.19 512 GLN A C 1
ATOM 4173 O O . GLN A 1 512 ? 20.118 -34.725 -34.154 1.00 52.19 512 GLN A O 1
ATOM 4178 N N . GLU A 1 513 ? 20.616 -32.948 -32.868 1.00 47.66 513 GLU A N 1
ATOM 4179 C CA . GLU A 1 513 ? 19.248 -32.409 -32.705 1.00 47.66 513 GLU A CA 1
ATOM 4180 C C . GLU A 1 513 ? 19.062 -31.012 -33.351 1.00 47.66 513 GLU A C 1
ATOM 4182 O O . GLU A 1 513 ? 18.130 -30.284 -33.019 1.00 47.66 513 GLU A O 1
ATOM 4187 N N . GLU A 1 514 ? 19.907 -30.605 -34.306 1.00 52.47 514 GLU A N 1
ATOM 4188 C CA . GLU A 1 514 ? 19.806 -29.263 -34.919 1.00 52.47 514 GLU A CA 1
ATOM 4189 C C . GLU A 1 514 ? 18.794 -29.151 -36.084 1.00 52.47 514 GLU A C 1
ATOM 4191 O O . GLU A 1 514 ? 18.367 -28.044 -36.412 1.00 52.47 514 GLU A O 1
ATOM 4196 N N . ASP A 1 515 ? 18.296 -30.256 -36.654 1.00 52.16 515 ASP A N 1
ATOM 4197 C CA . ASP A 1 515 ? 17.494 -30.198 -37.895 1.00 52.16 515 ASP A CA 1
ATOM 4198 C C . ASP A 1 515 ? 15.960 -30.125 -37.713 1.00 52.16 515 ASP A C 1
ATOM 4200 O O . ASP A 1 515 ? 15.239 -29.832 -38.666 1.00 52.16 515 ASP A O 1
ATOM 4204 N N . GLN A 1 516 ? 15.405 -30.306 -36.506 1.00 51.34 516 GLN A N 1
ATOM 4205 C CA . GLN A 1 516 ? 13.938 -30.240 -36.304 1.00 51.34 516 GLN A CA 1
ATOM 4206 C C . GLN A 1 516 ? 13.393 -28.827 -36.014 1.00 51.34 516 GLN A C 1
ATOM 4208 O O . GLN A 1 516 ? 12.178 -28.601 -36.076 1.00 51.34 516 GLN A O 1
ATOM 4213 N N . GLY A 1 517 ? 14.265 -27.862 -35.707 1.00 50.41 517 GLY A N 1
ATOM 4214 C CA . GLY A 1 517 ? 13.878 -26.466 -35.465 1.00 50.41 517 GLY A CA 1
ATOM 4215 C C . GLY A 1 517 ? 13.574 -25.683 -36.748 1.00 50.41 517 GLY A C 1
ATOM 4216 O O . GLY A 1 517 ? 12.681 -24.834 -36.764 1.00 50.41 517 GLY A O 1
ATOM 4217 N N . ALA A 1 518 ? 14.264 -26.003 -37.846 1.00 54.88 518 ALA A N 1
ATOM 4218 C CA . ALA A 1 518 ? 14.124 -25.291 -39.116 1.00 54.88 518 ALA A CA 1
ATOM 4219 C C . ALA A 1 518 ? 12.787 -25.586 -39.826 1.00 54.88 518 ALA A C 1
ATOM 4221 O O . ALA A 1 518 ? 12.175 -24.680 -40.397 1.00 54.88 518 ALA A O 1
ATOM 4222 N N . ASP A 1 519 ? 12.279 -26.817 -39.722 1.00 57.09 519 ASP A N 1
ATOM 4223 C CA . ASP A 1 519 ? 11.031 -27.224 -40.384 1.00 57.09 519 ASP A CA 1
ATOM 4224 C C . ASP A 1 519 ? 9.768 -26.679 -39.699 1.00 57.09 519 ASP A C 1
ATOM 4226 O O . ASP A 1 519 ? 8.765 -26.402 -40.363 1.00 57.09 519 ASP A O 1
ATOM 4230 N N . LYS A 1 520 ? 9.801 -26.444 -38.380 1.00 64.62 520 LYS A N 1
ATOM 4231 C CA . LYS A 1 520 ? 8.684 -25.797 -37.665 1.00 64.62 520 LYS A CA 1
ATOM 4232 C C . LYS A 1 520 ? 8.616 -24.297 -37.958 1.00 64.62 520 LYS A C 1
ATOM 4234 O O . LYS A 1 520 ? 7.518 -23.766 -38.113 1.00 64.62 520 LYS A O 1
ATOM 4239 N N . SER A 1 521 ? 9.769 -23.646 -38.099 1.00 60.88 521 SER A N 1
ATOM 4240 C CA . SER A 1 521 ? 9.859 -22.227 -38.462 1.00 60.88 521 SER A CA 1
ATOM 4241 C C . SER A 1 521 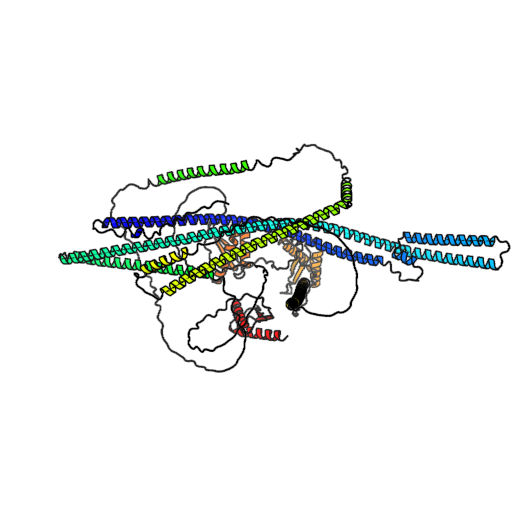? 9.391 -21.977 -39.899 1.00 60.88 521 SER A C 1
ATOM 4243 O O . SER A 1 521 ? 8.569 -21.093 -40.115 1.00 60.88 521 SER A O 1
ATOM 4245 N N . ARG A 1 522 ? 9.776 -22.831 -40.861 1.00 65.06 522 ARG A N 1
ATOM 4246 C CA . ARG A 1 522 ? 9.273 -22.749 -42.248 1.00 65.06 522 ARG A CA 1
ATOM 4247 C C . ARG A 1 522 ? 7.772 -23.007 -42.366 1.00 65.06 522 ARG A C 1
ATOM 4249 O O . ARG A 1 522 ? 7.103 -22.397 -43.193 1.00 65.06 522 ARG A O 1
ATOM 4256 N N . LYS A 1 523 ? 7.221 -23.891 -41.530 1.00 69.56 523 LYS A N 1
ATOM 4257 C CA . LYS A 1 523 ? 5.775 -24.155 -41.498 1.00 69.56 523 LYS A CA 1
ATOM 4258 C C . LYS A 1 523 ? 4.974 -22.996 -40.893 1.00 69.56 523 LYS A C 1
ATOM 4260 O O . LYS A 1 523 ? 3.824 -22.804 -41.274 1.00 69.56 523 LYS A O 1
ATOM 4265 N N . LEU A 1 524 ? 5.566 -22.230 -39.973 1.00 63.53 524 LEU A N 1
ATOM 4266 C CA . LEU A 1 524 ? 4.975 -20.998 -39.443 1.00 63.53 524 LEU A CA 1
ATOM 4267 C C . LEU A 1 524 ? 5.077 -19.832 -40.435 1.00 63.53 524 LEU A C 1
ATOM 4269 O O . LEU A 1 524 ? 4.118 -19.080 -40.545 1.00 63.53 524 LEU A O 1
ATOM 4273 N N . GLU A 1 525 ? 6.175 -19.719 -41.188 1.00 67.06 525 GLU A N 1
ATOM 4274 C CA . GLU A 1 525 ? 6.298 -18.746 -42.288 1.00 67.06 525 GLU A CA 1
ATOM 4275 C C . GLU A 1 525 ? 5.258 -18.996 -43.389 1.00 67.06 525 GLU A C 1
ATOM 4277 O O . GLU A 1 525 ? 4.565 -18.067 -43.786 1.00 67.06 525 GLU A O 1
ATOM 4282 N N . LEU A 1 526 ? 5.053 -20.254 -43.799 1.00 65.38 526 LEU A N 1
ATOM 4283 C CA . LEU A 1 526 ? 4.031 -20.607 -44.796 1.00 65.38 526 LEU A CA 1
ATOM 4284 C C . LEU A 1 526 ? 2.591 -20.333 -44.329 1.00 65.38 526 LEU A C 1
ATOM 4286 O O . LEU A 1 526 ? 1.746 -20.012 -45.150 1.00 65.38 526 LEU A O 1
ATOM 4290 N N . LEU A 1 527 ? 2.305 -20.429 -43.025 1.00 61.50 527 LEU A N 1
ATOM 4291 C CA . LEU A 1 527 ? 0.985 -20.088 -42.469 1.00 61.50 527 LEU A CA 1
ATOM 4292 C C . LEU A 1 527 ? 0.768 -18.575 -42.303 1.00 61.50 527 LEU A C 1
ATOM 4294 O O . LEU A 1 527 ? -0.372 -18.143 -42.154 1.00 61.50 527 LEU A O 1
ATOM 4298 N N . LEU A 1 528 ? 1.842 -17.781 -42.292 1.00 62.44 528 LEU A N 1
ATOM 4299 C CA . LEU A 1 528 ? 1.786 -16.317 -42.233 1.00 62.44 528 LEU A CA 1
ATOM 4300 C C . LEU A 1 528 ? 1.629 -15.680 -43.623 1.00 62.44 528 LEU A C 1
ATOM 4302 O O . LEU A 1 528 ? 1.219 -14.527 -43.701 1.00 62.44 528 LEU A O 1
ATOM 4306 N N . GLU A 1 529 ? 1.924 -16.412 -44.700 1.00 68.62 529 GLU A N 1
ATOM 4307 C CA . GLU A 1 529 ? 1.702 -15.963 -46.084 1.00 68.62 529 GLU A CA 1
ATOM 4308 C C . GLU A 1 529 ? 0.288 -16.281 -46.612 1.00 68.62 529 GLU A C 1
ATOM 4310 O O . GLU A 1 529 ? -0.107 -15.764 -47.658 1.00 68.62 529 GLU A O 1
ATOM 4315 N N . ASP A 1 530 ? -0.500 -17.086 -45.891 1.00 75.56 530 ASP A N 1
ATOM 4316 C CA . ASP A 1 530 ? -1.892 -17.373 -46.245 1.00 75.56 530 ASP A CA 1
ATOM 4317 C C . ASP A 1 530 ? -2.785 -16.160 -45.907 1.00 75.56 530 ASP A C 1
ATOM 4319 O O . ASP A 1 530 ? -3.182 -15.957 -44.757 1.00 75.56 530 ASP A O 1
ATOM 4323 N N . GLU A 1 531 ? -3.148 -15.366 -46.923 1.00 73.56 531 GLU A N 1
ATOM 4324 C CA . GLU A 1 531 ? -4.043 -14.192 -46.809 1.00 73.56 531 GLU A CA 1
ATOM 4325 C C . GLU A 1 531 ? -5.378 -14.522 -46.097 1.00 73.56 531 GLU A C 1
ATOM 4327 O O . GLU A 1 531 ? -5.953 -13.692 -45.387 1.00 73.56 531 GLU A O 1
ATOM 4332 N N . ASP A 1 532 ? -5.843 -15.771 -46.207 1.00 77.62 532 ASP A N 1
ATOM 4333 C CA . ASP A 1 532 ? -7.050 -16.266 -45.537 1.00 77.62 532 ASP A CA 1
ATOM 4334 C C . ASP A 1 532 ? -6.906 -16.332 -43.999 1.00 77.62 532 ASP A C 1
ATOM 4336 O O . ASP A 1 532 ? -7.900 -16.206 -43.272 1.00 77.62 532 ASP A O 1
ATOM 4340 N N . PHE A 1 533 ? -5.684 -16.498 -43.476 1.00 80.69 533 PHE A N 1
ATOM 4341 C CA . PHE A 1 533 ? -5.416 -16.544 -42.036 1.00 80.69 533 PHE A CA 1
ATOM 4342 C C . PHE A 1 533 ? -5.478 -15.151 -41.401 1.00 80.69 533 PHE A C 1
ATOM 4344 O O . PHE A 1 533 ? -6.049 -15.002 -40.314 1.00 80.69 533 PHE A O 1
ATOM 4351 N N . GLU A 1 534 ? -4.966 -14.121 -42.083 1.00 80.25 534 GLU A N 1
ATOM 4352 C CA . GLU A 1 534 ? -5.102 -12.729 -41.638 1.00 80.25 534 GLU A CA 1
ATOM 4353 C C . GLU A 1 534 ? -6.575 -12.302 -41.606 1.00 80.25 534 GLU A C 1
ATOM 4355 O O . GLU A 1 534 ? -7.035 -11.764 -40.593 1.00 80.25 534 GLU A O 1
ATOM 4360 N N . GLU A 1 535 ? -7.363 -12.639 -42.635 1.00 84.50 535 GLU A N 1
ATOM 4361 C CA . GLU A 1 535 ? -8.807 -12.375 -42.630 1.00 84.50 535 GLU A CA 1
ATOM 4362 C C . GLU A 1 535 ? -9.536 -13.109 -41.490 1.00 84.50 535 GLU A C 1
ATOM 4364 O O . GLU A 1 535 ? -10.461 -12.565 -40.869 1.00 84.50 535 GLU A O 1
ATOM 4369 N N . GLU A 1 536 ? -9.157 -14.353 -41.181 1.00 88.00 536 GLU A N 1
ATOM 4370 C CA . GLU A 1 536 ? -9.757 -15.096 -40.073 1.00 88.00 536 GLU A CA 1
ATOM 4371 C C . GLU A 1 536 ? -9.379 -14.495 -38.709 1.00 88.00 536 GLU A C 1
ATOM 4373 O O . GLU A 1 536 ? -10.233 -14.394 -37.813 1.00 88.00 536 GLU A O 1
ATOM 4378 N N . LEU A 1 537 ? -8.132 -14.043 -38.553 1.00 83.50 537 LEU A N 1
ATOM 4379 C CA . LEU A 1 537 ? -7.653 -13.355 -37.358 1.00 83.50 537 LEU A CA 1
ATOM 4380 C C . LEU A 1 537 ? -8.381 -12.017 -37.164 1.00 83.50 537 LEU A C 1
ATOM 4382 O O . LEU A 1 537 ? -8.858 -11.736 -36.060 1.00 83.50 537 LEU A O 1
ATOM 4386 N N . GLU A 1 538 ? -8.558 -11.229 -38.227 1.00 88.25 538 GLU A N 1
ATOM 4387 C CA . GLU A 1 538 ? -9.317 -9.976 -38.193 1.00 88.25 538 GLU A CA 1
ATOM 4388 C C . GLU A 1 538 ? -10.788 -10.210 -37.838 1.00 88.25 538 GLU A C 1
ATOM 4390 O O . GLU A 1 538 ? -11.338 -9.513 -36.977 1.00 88.25 538 GLU A O 1
ATOM 4395 N N . ARG A 1 539 ? -11.427 -11.246 -38.400 1.00 89.94 539 ARG A N 1
ATOM 4396 C CA . ARG A 1 539 ? -12.806 -11.628 -38.041 1.00 89.94 539 ARG A CA 1
ATOM 4397 C C . ARG A 1 539 ? -12.919 -12.051 -36.575 1.00 89.94 539 ARG A C 1
ATOM 4399 O O . ARG A 1 539 ? -13.915 -11.719 -35.921 1.00 89.94 539 ARG A O 1
ATOM 4406 N N . LYS A 1 540 ? -11.928 -12.764 -36.027 1.00 89.00 540 LYS A N 1
ATOM 4407 C CA . LYS A 1 540 ? -11.888 -13.142 -34.600 1.00 89.00 540 LYS A CA 1
ATOM 4408 C C . LYS A 1 540 ? -11.677 -11.920 -33.702 1.00 89.00 540 LYS A C 1
ATOM 4410 O O . LYS A 1 540 ? -12.417 -11.753 -32.731 1.00 89.00 540 LYS A O 1
ATOM 4415 N N . LEU A 1 541 ? -10.762 -11.020 -34.061 1.00 88.81 541 LEU A N 1
ATOM 4416 C CA . LEU A 1 541 ? -10.535 -9.750 -33.362 1.00 88.81 541 LEU A CA 1
ATOM 4417 C C . LEU A 1 541 ? -11.776 -8.851 -33.380 1.00 88.81 541 LEU A C 1
ATOM 4419 O O . LEU A 1 541 ? -12.117 -8.244 -32.363 1.00 88.81 541 LEU A O 1
ATOM 4423 N N . GLN A 1 542 ? -12.493 -8.794 -34.501 1.00 93.12 542 GLN A N 1
ATOM 4424 C CA . GLN A 1 542 ? -13.725 -8.019 -34.622 1.00 93.12 542 GLN A CA 1
ATOM 4425 C C . GLN A 1 542 ? -14.848 -8.596 -33.748 1.00 93.12 542 GLN A C 1
ATOM 4427 O O . GLN A 1 542 ? -15.522 -7.836 -33.049 1.00 93.12 542 GLN A O 1
ATOM 4432 N N . LYS A 1 543 ? -15.005 -9.928 -33.702 1.00 91.75 543 LYS A N 1
ATOM 4433 C CA . LYS A 1 543 ? -15.939 -10.594 -32.775 1.00 91.75 543 LYS A CA 1
ATOM 4434 C C . LYS A 1 543 ? -15.594 -10.310 -31.312 1.00 91.75 543 LYS A C 1
ATOM 4436 O O . LYS A 1 543 ? -16.498 -10.018 -30.533 1.00 91.75 543 LYS A O 1
ATOM 4441 N N . PHE A 1 544 ? -14.311 -10.331 -30.949 1.00 87.12 544 PHE A N 1
ATOM 4442 C CA . PHE A 1 544 ? -13.869 -10.042 -29.582 1.00 87.12 544 PHE A CA 1
ATOM 4443 C C . PHE A 1 544 ? -14.136 -8.581 -29.184 1.00 87.12 544 PHE A C 1
ATOM 4445 O O . PHE A 1 544 ? -14.658 -8.306 -28.104 1.00 87.12 544 PHE A O 1
ATOM 4452 N N . ARG A 1 545 ? -13.878 -7.625 -30.090 1.00 90.62 545 ARG A N 1
ATOM 4453 C CA . ARG A 1 545 ? -14.240 -6.209 -29.886 1.00 90.62 545 ARG A CA 1
ATOM 4454 C C . ARG A 1 545 ? -15.746 -6.032 -29.690 1.00 90.62 545 ARG A C 1
ATOM 4456 O O . ARG A 1 545 ? -16.160 -5.272 -28.818 1.00 90.62 545 ARG A O 1
ATOM 4463 N N . GLN A 1 546 ? -16.557 -6.754 -30.459 1.00 93.44 546 GLN A N 1
ATOM 4464 C CA . GLN A 1 546 ? -18.012 -6.693 -30.348 1.00 93.44 546 GLN A CA 1
ATOM 4465 C C . GLN A 1 546 ? -18.527 -7.299 -29.032 1.00 93.44 546 GLN A C 1
ATOM 4467 O O . GLN A 1 546 ? -19.412 -6.718 -28.408 1.00 93.44 546 GLN A O 1
ATOM 4472 N N . GLN A 1 547 ? -17.924 -8.394 -28.556 1.00 90.31 547 GLN A N 1
ATOM 4473 C CA . GLN A 1 547 ? -18.222 -8.970 -27.239 1.00 90.31 547 GLN A CA 1
ATOM 4474 C C . GLN A 1 547 ? -17.924 -7.982 -26.101 1.00 90.31 547 GLN A C 1
ATOM 4476 O O . GLN A 1 547 ? -18.780 -7.776 -25.243 1.00 90.31 547 GLN A O 1
ATOM 4481 N N . LEU A 1 548 ? -16.777 -7.295 -26.141 1.00 90.00 548 LEU A N 1
ATOM 4482 C CA . LEU A 1 548 ? -16.429 -6.270 -25.148 1.00 90.00 548 LEU A CA 1
ATOM 4483 C C . LEU A 1 548 ? -17.383 -5.063 -25.170 1.00 90.00 548 LEU A C 1
ATOM 4485 O O . LEU A 1 548 ? -17.668 -4.471 -24.127 1.00 90.00 548 LEU A O 1
ATOM 4489 N N . GLU A 1 549 ? -17.885 -4.662 -26.342 1.00 91.38 549 GLU A N 1
ATOM 4490 C CA . GLU A 1 549 ? -18.894 -3.599 -26.430 1.00 91.38 549 GLU A CA 1
ATOM 4491 C C . GLU A 1 549 ? -20.245 -4.023 -25.848 1.00 91.38 549 GLU A C 1
ATOM 4493 O O . GLU A 1 549 ? -20.898 -3.231 -25.161 1.00 91.38 549 GLU A O 1
ATOM 4498 N N . ASP A 1 550 ? -20.673 -5.257 -26.105 1.00 92.75 550 ASP A N 1
ATOM 4499 C CA . ASP A 1 550 ? -21.938 -5.772 -25.589 1.00 92.75 550 ASP A CA 1
ATOM 4500 C C . ASP A 1 550 ? -21.884 -6.024 -24.074 1.00 92.75 550 ASP A C 1
ATOM 4502 O O . ASP A 1 550 ? -22.861 -5.730 -23.379 1.00 92.75 550 ASP A O 1
ATOM 4506 N N . GLU A 1 551 ? -20.733 -6.436 -23.538 1.00 91.81 551 GLU A N 1
ATOM 4507 C CA . GLU A 1 551 ? -20.481 -6.528 -22.096 1.00 91.81 551 GLU A CA 1
ATOM 4508 C C . GLU A 1 551 ? -20.545 -5.146 -21.424 1.00 91.81 551 GLU A C 1
ATOM 4510 O O . GLU A 1 551 ? -21.295 -4.956 -20.464 1.00 91.81 551 GLU A O 1
ATOM 4515 N N . LYS A 1 552 ? -19.900 -4.120 -22.003 1.00 91.75 552 LYS A N 1
ATOM 4516 C CA . LYS A 1 552 ? -20.020 -2.730 -21.517 1.00 91.75 552 LYS A CA 1
ATOM 4517 C C . LYS A 1 552 ? -21.466 -2.226 -21.529 1.00 91.75 552 LYS A C 1
ATOM 4519 O O . LYS A 1 552 ? -21.896 -1.538 -20.600 1.00 91.75 552 LYS A O 1
ATOM 4524 N N . ARG A 1 553 ? -22.250 -2.571 -22.559 1.00 92.12 553 ARG A N 1
ATOM 4525 C CA . ARG A 1 553 ? -23.688 -2.240 -22.617 1.00 92.12 553 ARG A CA 1
ATOM 4526 C C . ARG A 1 553 ? -24.493 -2.994 -21.557 1.00 92.12 553 ARG A C 1
ATOM 4528 O O . ARG A 1 553 ? -25.471 -2.442 -21.044 1.00 92.12 553 ARG A O 1
ATOM 4535 N N . ALA A 1 554 ? -24.129 -4.234 -21.236 1.00 90.88 554 ALA A N 1
ATOM 4536 C CA . ALA A 1 554 ? -24.763 -5.012 -20.175 1.00 90.88 554 ALA A CA 1
ATOM 4537 C C . ALA A 1 554 ? -24.478 -4.409 -18.790 1.00 90.88 554 ALA A C 1
ATOM 4539 O O . ALA A 1 554 ? -25.427 -4.165 -18.038 1.00 90.88 554 ALA A O 1
ATOM 4540 N N . GLU A 1 555 ? -23.225 -4.045 -18.503 1.00 89.56 555 GLU A N 1
ATOM 4541 C CA . GLU A 1 555 ? -22.849 -3.345 -17.268 1.00 89.56 555 GLU A CA 1
ATOM 4542 C C . GLU A 1 555 ? -23.587 -2.007 -17.115 1.00 89.56 555 GLU A C 1
ATOM 4544 O O . GLU A 1 555 ? -24.062 -1.663 -16.029 1.00 89.56 555 GLU A O 1
ATOM 4549 N N . GLU A 1 556 ? -23.738 -1.235 -18.197 1.00 91.88 556 GLU A N 1
ATOM 4550 C CA . GLU A 1 556 ? -24.473 0.033 -18.152 1.00 91.88 556 GLU A CA 1
ATOM 4551 C C . GLU A 1 556 ? -25.966 -0.184 -17.842 1.00 91.88 556 GLU A C 1
ATOM 4553 O O . GLU A 1 556 ? -26.571 0.566 -17.068 1.00 91.88 556 GLU A O 1
ATOM 4558 N N . ARG A 1 557 ? -26.577 -1.244 -18.392 1.00 94.19 557 ARG A N 1
ATOM 4559 C CA . ARG A 1 557 ? -27.961 -1.629 -18.062 1.00 94.19 557 ARG A CA 1
ATOM 4560 C C . ARG A 1 557 ? -28.096 -2.040 -16.598 1.00 94.19 557 ARG A C 1
ATOM 4562 O O . ARG A 1 557 ? -29.096 -1.687 -15.968 1.00 94.19 557 ARG A O 1
ATOM 4569 N N . GLU A 1 558 ? -27.115 -2.748 -16.047 1.00 91.81 558 GLU A N 1
ATOM 4570 C CA . GLU A 1 558 ? -27.104 -3.132 -14.637 1.00 91.81 558 GLU A CA 1
ATOM 4571 C C . GLU A 1 558 ? -26.927 -1.916 -13.715 1.00 91.81 558 GLU A C 1
ATOM 4573 O O . GLU A 1 558 ? -27.686 -1.761 -12.755 1.00 91.81 558 GLU A O 1
ATOM 4578 N N . LYS A 1 559 ? -26.025 -0.984 -14.054 1.00 89.88 559 LYS A N 1
ATOM 4579 C CA . LYS A 1 559 ? -25.874 0.298 -13.341 1.00 89.88 559 LYS A CA 1
ATOM 4580 C C . LYS A 1 559 ? -27.189 1.074 -13.302 1.00 89.88 559 LYS A C 1
ATOM 4582 O O . LYS A 1 559 ? -27.611 1.495 -12.228 1.00 89.88 559 LYS A O 1
ATOM 4587 N N . ARG A 1 560 ? -27.905 1.168 -14.430 1.00 91.69 560 ARG A N 1
ATOM 4588 C CA . ARG A 1 560 ? -29.234 1.807 -14.485 1.00 91.69 560 ARG A CA 1
ATOM 4589 C C . ARG A 1 560 ? -30.288 1.069 -13.649 1.00 91.69 560 ARG A C 1
ATOM 4591 O O . ARG A 1 560 ? -31.179 1.710 -13.096 1.00 91.69 560 ARG A O 1
ATOM 4598 N N . ARG A 1 561 ? -30.225 -0.266 -13.537 1.00 91.62 561 ARG A N 1
ATOM 4599 C CA . ARG A 1 561 ? -31.112 -1.040 -12.641 1.00 91.62 561 ARG A CA 1
ATOM 4600 C C . ARG A 1 561 ? -30.813 -0.751 -11.168 1.00 91.62 561 ARG A C 1
ATOM 4602 O O . ARG A 1 561 ? -31.749 -0.502 -10.412 1.00 91.62 561 ARG A O 1
ATOM 4609 N N . LYS A 1 562 ? -29.534 -0.722 -10.780 1.00 89.69 562 LYS A N 1
ATOM 4610 C CA . LYS A 1 562 ? -29.092 -0.384 -9.416 1.00 89.69 562 LYS A CA 1
ATOM 4611 C C . LYS A 1 562 ? -29.466 1.054 -9.037 1.00 89.69 562 LYS A C 1
ATOM 4613 O O . LYS A 1 562 ? -29.970 1.278 -7.943 1.00 89.69 562 LYS A O 1
ATOM 4618 N N . GLU A 1 563 ? -29.314 2.009 -9.953 1.00 90.38 563 GLU A N 1
ATOM 4619 C CA . GLU A 1 563 ? -29.729 3.405 -9.749 1.00 90.38 563 GLU A CA 1
ATOM 4620 C C . GLU A 1 563 ? -31.250 3.531 -9.556 1.00 90.38 563 GLU A C 1
ATOM 4622 O O . GLU A 1 563 ? -31.698 4.200 -8.628 1.00 90.38 563 GLU A O 1
ATOM 4627 N N . LYS A 1 564 ? -32.059 2.802 -10.341 1.00 93.31 564 LYS A N 1
ATOM 4628 C CA . LYS A 1 564 ? -33.520 2.740 -10.143 1.00 93.31 564 LYS A CA 1
ATOM 4629 C C . LYS A 1 564 ? -33.920 2.138 -8.794 1.00 93.31 564 LYS A C 1
ATOM 4631 O O . LYS A 1 564 ? -34.891 2.600 -8.202 1.00 93.31 564 LYS A O 1
ATOM 4636 N N . LEU A 1 565 ? -33.210 1.116 -8.311 1.00 91.75 565 LEU A N 1
ATOM 4637 C CA . LEU A 1 565 ? -33.458 0.539 -6.983 1.00 91.75 565 LEU A CA 1
ATOM 4638 C C . LEU A 1 565 ? -33.101 1.522 -5.864 1.00 91.75 565 LEU A C 1
ATOM 4640 O O . LEU A 1 565 ? -33.881 1.674 -4.930 1.00 91.75 565 LEU A O 1
ATOM 4644 N N . ARG A 1 566 ? -31.979 2.242 -5.990 1.00 88.62 566 ARG A N 1
ATOM 4645 C CA . ARG A 1 566 ? -31.603 3.303 -5.043 1.00 88.62 566 ARG A CA 1
ATOM 4646 C C . ARG A 1 566 ? -32.629 4.433 -5.012 1.00 88.62 566 ARG A C 1
ATOM 4648 O O . ARG A 1 566 ? -33.021 4.839 -3.929 1.00 88.62 566 ARG A O 1
ATOM 4655 N N . ALA A 1 567 ? -33.121 4.873 -6.171 1.00 89.06 567 ALA A N 1
ATOM 4656 C CA . ALA A 1 567 ? -34.175 5.885 -6.247 1.00 89.06 567 ALA A CA 1
ATOM 4657 C C . ALA A 1 567 ? -35.487 5.417 -5.588 1.00 89.06 567 ALA A C 1
ATOM 4659 O O . ALA A 1 567 ? -36.122 6.187 -4.877 1.00 89.06 567 ALA A O 1
ATOM 4660 N N . LYS A 1 568 ? -35.872 4.142 -5.761 1.00 91.88 568 LYS A N 1
ATOM 4661 C CA . LYS A 1 568 ? -37.045 3.571 -5.074 1.00 91.88 568 LYS A CA 1
ATOM 4662 C C . LYS A 1 568 ? -36.868 3.491 -3.556 1.00 91.88 568 LYS A C 1
ATOM 4664 O O . LYS A 1 568 ? -37.817 3.751 -2.830 1.00 91.88 568 LYS A O 1
ATOM 4669 N N . LEU A 1 569 ? -35.677 3.126 -3.078 1.00 89.81 569 LEU A N 1
ATOM 4670 C CA . LEU A 1 569 ? -35.382 3.096 -1.643 1.00 89.81 569 LEU A CA 1
ATOM 4671 C C . LEU A 1 569 ? -35.347 4.502 -1.035 1.00 89.81 569 LEU A C 1
ATOM 4673 O O . LEU A 1 569 ? -35.839 4.677 0.072 1.00 89.81 569 LEU A O 1
ATOM 4677 N N . ALA A 1 570 ? -34.817 5.491 -1.760 1.00 87.50 570 ALA A N 1
ATOM 4678 C CA . ALA A 1 570 ? -34.842 6.891 -1.340 1.00 87.50 570 ALA A CA 1
ATOM 4679 C C . ALA A 1 570 ? -36.282 7.407 -1.210 1.00 87.50 570 ALA A C 1
ATOM 4681 O O . ALA A 1 570 ? -36.641 7.895 -0.149 1.00 87.50 570 ALA A O 1
ATOM 4682 N N . MET A 1 571 ? -37.128 7.172 -2.221 1.00 91.94 571 MET A N 1
ATOM 4683 C CA . MET A 1 571 ? -38.556 7.509 -2.157 1.00 91.94 571 MET A CA 1
ATOM 4684 C C . MET A 1 571 ? -39.258 6.812 -0.981 1.00 91.94 571 MET A C 1
ATOM 4686 O O . MET A 1 571 ? -40.067 7.428 -0.304 1.00 91.94 571 MET A O 1
ATOM 4690 N N . LYS A 1 572 ? -38.946 5.537 -0.699 1.00 93.25 572 LYS A N 1
ATOM 4691 C CA . LYS A 1 572 ? -39.541 4.827 0.445 1.00 93.25 572 LYS A CA 1
ATOM 4692 C C . LYS A 1 572 ? -39.122 5.438 1.790 1.00 93.25 572 LYS A C 1
ATOM 4694 O O . LYS A 1 572 ? -39.937 5.482 2.701 1.00 93.25 572 LYS A O 1
ATOM 4699 N N . ARG A 1 573 ? -37.874 5.901 1.918 1.00 88.81 573 ARG A N 1
ATOM 4700 C CA . ARG A 1 573 ? -37.395 6.603 3.121 1.00 88.81 573 ARG A CA 1
ATOM 4701 C C . ARG A 1 573 ? -38.040 7.976 3.275 1.00 88.81 573 ARG A C 1
ATOM 4703 O O . ARG A 1 573 ? -38.387 8.342 4.382 1.00 88.81 573 ARG A O 1
ATOM 4710 N N . GLU A 1 574 ? -38.218 8.698 2.176 1.00 88.62 574 GLU A N 1
ATOM 4711 C CA . GLU A 1 574 ? -38.914 9.987 2.158 1.00 88.62 574 GLU A CA 1
ATOM 4712 C C . GLU A 1 574 ? -40.389 9.825 2.546 1.00 88.62 574 GLU A C 1
ATOM 4714 O O . GLU A 1 574 ? -40.879 10.572 3.376 1.00 88.62 574 GLU A O 1
ATOM 4719 N N . GLN A 1 575 ? -41.063 8.776 2.059 1.00 90.31 575 GLN A N 1
ATOM 4720 C CA . GLN A 1 575 ? -42.411 8.425 2.520 1.00 90.31 575 GLN A CA 1
ATOM 4721 C C . GLN A 1 575 ? -42.446 8.086 4.012 1.00 90.31 575 GLN A C 1
ATOM 4723 O O . GLN A 1 575 ? -43.366 8.501 4.696 1.00 90.31 575 GLN A O 1
ATOM 4728 N N . GLN A 1 576 ? -41.461 7.344 4.528 1.00 87.62 576 GLN A N 1
ATOM 4729 C CA . GLN A 1 576 ? -41.386 7.052 5.963 1.00 87.62 576 GLN A CA 1
ATOM 4730 C C . GLN A 1 576 ? -41.151 8.305 6.808 1.00 87.62 576 GLN A C 1
ATOM 4732 O O . GLN A 1 576 ? -41.715 8.380 7.887 1.00 87.62 576 GLN A O 1
ATOM 4737 N N . ARG A 1 577 ? -40.362 9.269 6.317 1.00 86.31 577 ARG A N 1
ATOM 4738 C CA . ARG A 1 577 ? -40.180 10.566 6.981 1.00 86.31 577 ARG A CA 1
ATOM 4739 C C . ARG A 1 577 ? -41.464 11.380 6.980 1.00 86.31 577 ARG A C 1
ATOM 4741 O O . ARG A 1 577 ? -41.856 11.826 8.037 1.00 86.31 577 ARG A O 1
ATOM 4748 N N . ALA A 1 578 ? -42.157 11.463 5.844 1.00 86.06 578 ALA A N 1
ATOM 4749 C CA . ALA A 1 578 ? -43.447 12.145 5.777 1.00 86.06 578 ALA A CA 1
ATOM 4750 C C . ALA A 1 578 ? -44.473 11.537 6.751 1.00 86.06 578 ALA A C 1
ATOM 4752 O O . ALA A 1 578 ? -45.186 12.271 7.409 1.00 86.06 578 ALA A O 1
ATOM 4753 N N . TYR A 1 579 ? -44.495 10.207 6.908 1.00 89.81 579 TYR A N 1
ATOM 4754 C CA . TYR A 1 579 ? -45.347 9.559 7.914 1.00 89.81 579 TYR A CA 1
ATOM 4755 C C . TYR A 1 579 ? -44.922 9.830 9.363 1.00 89.81 579 TYR A C 1
ATOM 4757 O O . TYR A 1 579 ? -45.767 9.758 10.244 1.00 89.81 579 TYR A O 1
ATOM 4765 N N . GLN A 1 580 ? -43.632 10.060 9.620 1.00 86.62 580 GLN A N 1
ATOM 4766 C CA . GLN A 1 580 ? -43.142 10.417 10.954 1.00 86.62 580 GLN A CA 1
ATOM 4767 C C . GLN A 1 580 ? -43.445 11.879 11.278 1.00 86.62 580 GLN A C 1
ATOM 4769 O O . GLN A 1 580 ? -43.922 12.155 12.366 1.00 86.62 580 GLN A O 1
ATOM 4774 N N . GLU A 1 581 ? -43.245 12.777 10.315 1.00 86.81 581 GLU A N 1
ATOM 4775 C CA . GLU A 1 581 ? -43.609 14.192 10.428 1.00 86.81 581 GLU A CA 1
ATOM 4776 C C . GLU A 1 581 ? -45.127 14.346 10.623 1.00 86.81 581 GLU A C 1
ATOM 4778 O O . GLU A 1 581 ? -45.538 15.041 11.539 1.00 86.81 581 GLU A O 1
ATOM 4783 N N . GLU A 1 582 ? -45.963 13.617 9.866 1.00 87.81 582 GLU A N 1
ATOM 4784 C CA . GLU A 1 582 ? -47.422 13.600 10.086 1.00 87.81 582 GLU A CA 1
ATOM 4785 C C . GLU A 1 582 ? -47.795 13.065 11.483 1.00 87.81 582 GLU A C 1
ATOM 4787 O O . GLU A 1 582 ? -48.736 13.567 12.085 1.00 87.81 582 GLU A O 1
ATOM 4792 N N . SER A 1 583 ? -47.071 12.073 12.024 1.00 84.50 583 SER A N 1
ATOM 4793 C CA . SER A 1 583 ? -47.346 11.574 13.382 1.00 84.50 583 SER A CA 1
ATOM 4794 C C . SER A 1 583 ? -46.857 12.508 14.491 1.00 84.50 583 SER A C 1
ATOM 4796 O O . SER A 1 583 ? -47.476 12.554 15.545 1.00 84.50 583 SER A O 1
ATOM 4798 N N . GLU A 1 584 ? -45.755 13.227 14.267 1.00 83.00 584 GLU A N 1
ATOM 4799 C CA . GLU A 1 584 ? -45.225 14.218 15.211 1.00 83.00 584 GLU A CA 1
ATOM 4800 C C . GLU A 1 584 ? -46.109 15.476 15.225 1.00 83.00 584 GLU A C 1
ATOM 4802 O O . GLU A 1 584 ? -46.401 15.987 16.299 1.00 83.00 584 GLU A O 1
ATOM 4807 N N . GLU A 1 585 ? -46.618 15.920 14.067 1.00 83.31 585 GLU A N 1
ATOM 4808 C CA . GLU A 1 585 ? -47.611 17.003 13.989 1.00 83.31 585 GLU A CA 1
ATOM 4809 C C . GLU A 1 585 ? -48.940 16.611 14.668 1.00 83.31 585 GLU A C 1
ATOM 4811 O O . GLU A 1 585 ? -49.519 17.433 15.373 1.00 83.31 585 GLU A O 1
ATOM 4816 N N . GLU A 1 586 ? -49.409 15.360 14.527 1.00 82.31 586 GLU A N 1
ATOM 4817 C CA . GLU A 1 586 ? -50.595 14.874 15.259 1.00 82.31 586 GLU A CA 1
ATOM 4818 C C . GLU A 1 586 ? -50.365 14.829 16.786 1.00 82.31 586 GLU A C 1
ATOM 4820 O O . GLU A 1 586 ? -51.268 15.185 17.544 1.00 82.31 586 GLU A O 1
ATOM 4825 N N . GLU A 1 587 ? -49.174 14.436 17.259 1.00 78.62 587 GLU A N 1
ATOM 4826 C CA . GLU A 1 587 ? -48.838 14.460 18.694 1.00 78.62 587 GLU A CA 1
ATOM 4827 C C . GLU A 1 587 ? -48.702 15.897 19.236 1.00 78.62 587 GLU A C 1
ATOM 4829 O O . GLU A 1 587 ? -49.200 16.181 20.326 1.00 78.62 587 GLU A O 1
ATOM 4834 N N . GLU A 1 588 ? -48.099 16.823 18.480 1.00 77.38 588 GLU A N 1
ATOM 4835 C CA . GLU A 1 588 ? -48.008 18.239 18.866 1.00 77.38 588 GLU A CA 1
ATOM 4836 C C . GLU A 1 588 ? -49.388 18.921 18.896 1.00 77.38 588 GLU A C 1
ATOM 4838 O O . GLU A 1 588 ? -49.668 19.687 19.822 1.00 77.38 588 GLU A O 1
ATOM 4843 N N . GLU A 1 589 ? -50.289 18.613 17.952 1.00 75.88 589 GLU A N 1
ATOM 4844 C CA . GLU A 1 589 ? -51.673 19.108 17.988 1.00 75.88 589 GLU A CA 1
ATOM 4845 C C . GLU A 1 589 ? -52.462 18.525 19.180 1.00 75.88 589 GLU A C 1
ATOM 4847 O O . GLU A 1 589 ? -53.219 19.258 19.829 1.00 75.88 589 GLU A O 1
ATOM 4852 N N . GLU A 1 590 ? -52.260 17.248 19.540 1.00 69.94 590 GLU A N 1
ATOM 4853 C CA . GLU A 1 590 ? -52.863 16.653 20.745 1.00 69.94 590 GLU A CA 1
ATOM 4854 C C . GLU A 1 590 ? -52.310 17.270 22.048 1.00 69.94 590 GLU A C 1
ATOM 4856 O O . GLU A 1 590 ? -53.070 17.478 23.005 1.00 69.94 590 GLU A O 1
ATOM 4861 N N . GLU A 1 591 ? -51.020 17.619 22.104 1.00 68.12 591 GLU A N 1
ATOM 4862 C CA . GLU A 1 591 ? -50.418 18.306 23.255 1.00 68.12 591 GLU A CA 1
ATOM 4863 C C . GLU A 1 591 ? -50.863 19.779 23.364 1.00 68.12 591 GLU A C 1
ATOM 4865 O O . GLU A 1 591 ? -51.172 20.247 24.471 1.00 68.12 591 GLU A O 1
ATOM 4870 N N . GLU A 1 592 ? -50.988 20.505 22.246 1.00 65.56 592 GLU A N 1
ATOM 4871 C CA . GLU A 1 592 ? -51.498 21.884 22.238 1.00 65.56 592 GLU A CA 1
ATOM 4872 C C . GLU A 1 592 ? -52.997 21.962 22.583 1.00 65.56 592 GLU A C 1
ATOM 4874 O O . GLU A 1 592 ? -53.411 22.857 23.337 1.00 65.56 592 GLU A O 1
ATOM 4879 N N . GLU A 1 593 ? -53.828 21.015 22.127 1.00 57.66 593 GLU A N 1
ATOM 4880 C CA . GLU A 1 593 ? -55.238 20.944 22.542 1.00 57.66 593 GLU A CA 1
ATOM 4881 C C . GLU A 1 593 ? -55.407 20.443 23.991 1.00 57.66 593 GLU A C 1
ATOM 4883 O O . GLU A 1 593 ? -56.318 20.895 24.704 1.00 57.66 593 GLU A O 1
ATOM 4888 N N . GLY A 1 594 ? -54.497 19.593 24.482 1.00 53.41 594 GLY A N 1
ATOM 4889 C CA . GLY A 1 594 ? -54.455 19.120 25.870 1.00 53.41 594 GLY A CA 1
ATOM 4890 C C . GLY A 1 594 ? -54.164 20.221 26.901 1.00 53.41 594 GLY A C 1
ATOM 4891 O O . GLY A 1 594 ? -54.591 20.126 28.057 1.00 53.41 594 GLY A O 1
ATOM 4892 N N . GLY A 1 595 ? -53.512 21.311 26.485 1.00 53.38 595 GLY A N 1
ATOM 4893 C CA . GLY A 1 595 ? -53.123 22.427 27.351 1.00 53.38 595 GLY A CA 1
ATOM 4894 C C . GLY A 1 595 ? -54.231 23.428 27.708 1.00 53.38 595 GLY A C 1
ATOM 4895 O O . GLY A 1 595 ? -54.032 24.252 28.606 1.00 53.38 595 GLY A O 1
ATOM 4896 N N . ARG A 1 596 ? -55.404 23.403 27.049 1.00 51.28 596 ARG A N 1
ATOM 4897 C CA . ARG A 1 596 ? -56.421 24.473 27.203 1.00 51.28 596 ARG A CA 1
ATOM 4898 C C . ARG A 1 596 ? -57.791 24.095 27.747 1.00 51.28 596 ARG A C 1
ATOM 4900 O O . ARG A 1 596 ? -58.555 25.011 28.039 1.00 51.28 596 ARG A O 1
ATOM 4907 N N . ASN A 1 597 ? -58.115 22.826 27.983 1.00 47.56 597 ASN A N 1
ATOM 4908 C CA . ASN A 1 597 ? -59.413 22.472 28.568 1.00 47.56 597 ASN A CA 1
ATOM 4909 C C . ASN A 1 597 ? -59.297 21.401 29.653 1.00 47.56 597 ASN A C 1
ATOM 4911 O O . ASN A 1 597 ? -59.443 20.207 29.409 1.00 47.56 597 ASN A O 1
ATOM 4915 N N . HIS A 1 598 ? -59.139 21.853 30.898 1.00 47.22 598 HIS A N 1
ATOM 4916 C CA . HIS A 1 598 ? -59.402 21.031 32.074 1.00 47.22 598 HIS A CA 1
ATOM 4917 C C . HIS A 1 598 ? -60.926 20.850 32.211 1.00 47.22 598 HIS A C 1
ATOM 4919 O O . HIS A 1 598 ? -61.611 21.634 32.866 1.00 47.22 598 HIS A O 1
ATOM 4925 N N . MET A 1 599 ? -61.472 19.859 31.505 1.00 52.06 599 MET A N 1
ATOM 4926 C CA . MET A 1 599 ? -62.883 19.472 31.555 1.00 52.06 599 MET A CA 1
ATOM 4927 C C . MET A 1 599 ? -63.042 18.058 32.119 1.00 52.06 599 MET A C 1
ATOM 4929 O O . MET A 1 599 ? -62.244 17.157 31.876 1.00 52.06 599 MET A O 1
ATOM 4933 N N . ASP A 1 600 ? -64.110 17.915 32.895 1.00 52.00 600 ASP A N 1
ATOM 4934 C CA . ASP A 1 600 ? -64.506 16.775 33.721 1.00 52.00 600 ASP A CA 1
ATOM 4935 C C . ASP A 1 600 ? -64.456 15.415 32.968 1.00 52.00 600 ASP A C 1
ATOM 4937 O O . ASP A 1 600 ? -65.060 15.292 31.888 1.00 52.00 600 ASP A O 1
ATOM 4941 N N . PRO A 1 601 ? -63.827 14.356 33.528 1.00 54.34 601 PRO A N 1
ATOM 4942 C CA . PRO A 1 601 ? -63.647 13.049 32.874 1.00 54.34 601 PRO A CA 1
ATOM 4943 C C . PRO A 1 601 ? -64.946 12.289 32.541 1.00 54.34 601 PRO A C 1
ATOM 4945 O O . PRO A 1 601 ? -64.896 11.273 31.848 1.00 54.34 601 PRO A O 1
ATOM 4948 N N . SER A 1 602 ? -66.124 12.771 32.958 1.00 50.16 602 SER A N 1
ATOM 4949 C CA . SER A 1 602 ? -67.410 12.170 32.561 1.00 50.16 602 SER A CA 1
ATOM 4950 C C . SER A 1 602 ? -67.873 12.552 31.143 1.00 50.16 602 SER A C 1
ATOM 4952 O O . SER A 1 602 ? -68.696 11.841 30.565 1.00 50.16 602 SER A O 1
ATOM 4954 N N . SER A 1 603 ? -67.321 13.616 30.541 1.00 52.28 603 SER A N 1
ATOM 4955 C CA . SER A 1 603 ? -67.715 14.082 29.195 1.00 52.28 603 SER A CA 1
ATOM 4956 C C . SER A 1 603 ? -66.932 13.421 28.046 1.00 52.28 603 SER A C 1
ATOM 4958 O O . SER A 1 603 ? -67.461 13.257 26.944 1.00 52.28 603 SER A O 1
ATOM 4960 N N . LEU A 1 604 ? -65.709 12.947 28.315 1.00 54.00 604 LEU A N 1
ATOM 4961 C CA . LEU A 1 604 ? -64.821 12.310 27.330 1.00 54.00 604 LEU A CA 1
ATOM 4962 C C . LEU A 1 604 ? -65.313 10.923 26.878 1.00 54.00 604 LEU A C 1
ATOM 4964 O O . LEU A 1 604 ? -65.145 10.550 25.718 1.00 54.00 604 LEU A O 1
ATOM 4968 N N . ALA A 1 605 ? -66.010 10.183 27.747 1.00 55.97 605 ALA A N 1
ATOM 4969 C CA . ALA A 1 605 ? -66.574 8.873 27.404 1.00 55.97 605 ALA A CA 1
ATOM 4970 C C . ALA A 1 605 ? -67.790 8.954 26.455 1.00 55.97 605 ALA A C 1
ATOM 4972 O O . ALA A 1 605 ? -68.100 7.982 25.766 1.00 55.97 605 ALA A O 1
ATOM 4973 N N . ALA A 1 606 ? -68.477 10.102 26.400 1.00 55.56 606 ALA A N 1
ATOM 4974 C CA . ALA A 1 606 ? -69.605 10.322 25.494 1.00 55.56 606 ALA A CA 1
ATOM 4975 C C . ALA A 1 606 ? -69.147 10.801 24.106 1.00 55.56 606 ALA A C 1
ATOM 4977 O O . ALA A 1 606 ? -69.709 10.369 23.102 1.00 55.56 606 ALA A O 1
ATOM 4978 N N . LYS A 1 607 ? -68.090 11.623 24.045 1.00 57.72 607 LYS A N 1
ATOM 4979 C CA . LYS A 1 607 ? -67.543 12.164 22.790 1.00 57.72 607 LYS A CA 1
ATOM 4980 C C . LYS A 1 607 ? -66.821 11.094 21.961 1.00 57.72 607 LYS A C 1
ATOM 4982 O O . LYS A 1 607 ? -67.092 10.958 20.773 1.00 57.72 607 LYS A O 1
ATOM 4987 N N . LYS A 1 608 ? -66.041 10.223 22.618 1.00 61.19 608 LYS A N 1
ATOM 4988 C CA . LYS A 1 608 ? -65.331 9.108 21.960 1.00 61.19 608 LYS A CA 1
ATOM 4989 C C . LYS A 1 608 ? -66.275 8.077 21.319 1.00 61.19 608 LYS A C 1
ATOM 4991 O O . LYS A 1 608 ? -65.935 7.458 20.321 1.00 61.19 608 LYS A O 1
ATOM 4996 N N . LYS A 1 609 ? -67.501 7.942 21.846 1.00 59.56 609 LYS A N 1
ATOM 4997 C CA . LYS A 1 609 ? -68.552 7.080 21.275 1.00 59.56 609 LYS A CA 1
ATOM 4998 C C . LYS A 1 609 ? -69.275 7.689 20.071 1.00 59.56 609 LYS A C 1
ATOM 5000 O O . LYS A 1 609 ? -69.902 6.949 19.323 1.00 59.56 609 LYS A O 1
ATOM 5005 N N . GLN A 1 610 ? -69.224 9.010 19.915 1.00 55.50 610 GLN A N 1
ATOM 5006 C CA . GLN A 1 610 ? -69.848 9.726 18.803 1.00 55.50 610 GLN A CA 1
ATOM 5007 C C . GLN A 1 610 ? -68.888 9.804 17.604 1.00 55.50 610 GLN A C 1
ATOM 5009 O O . GLN A 1 610 ? -69.308 9.624 16.467 1.00 55.50 610 GLN A O 1
ATOM 5014 N N . GLU A 1 611 ? -67.589 9.937 17.874 1.00 56.22 611 GLU A N 1
ATOM 5015 C CA . GLU A 1 611 ? -66.520 10.010 16.869 1.00 56.22 611 GLU A CA 1
ATOM 5016 C C . GLU A 1 611 ? -66.191 8.641 16.229 1.00 56.22 611 GLU A C 1
ATOM 5018 O O . GLU A 1 611 ? -65.939 8.552 15.028 1.00 56.22 611 GLU A O 1
ATOM 5023 N N . GLU A 1 612 ? -66.304 7.539 16.988 1.00 58.44 612 GLU A N 1
ATOM 5024 C CA . GLU A 1 612 ? -66.249 6.172 16.431 1.00 58.44 612 GLU A CA 1
ATOM 5025 C C . GLU A 1 612 ? -67.473 5.823 15.566 1.00 58.44 612 GLU A C 1
ATOM 5027 O O . GLU A 1 612 ? -67.399 4.921 14.731 1.00 58.44 612 GLU A O 1
ATOM 5032 N N . GLN A 1 613 ? -68.595 6.533 15.734 1.00 53.44 613 GLN A N 1
ATOM 5033 C CA . GLN A 1 613 ? -69.792 6.341 14.913 1.00 53.44 613 GLN A CA 1
ATOM 5034 C C . GLN A 1 613 ? -69.702 7.102 13.582 1.00 53.44 613 GLN A C 1
ATOM 5036 O O . GLN A 1 613 ? -70.173 6.594 12.569 1.00 53.44 613 GLN A O 1
ATOM 5041 N N . GLU A 1 614 ? -69.037 8.260 13.561 1.00 53.06 614 GLU A N 1
ATOM 5042 C CA . GLU A 1 614 ? -68.867 9.091 12.360 1.00 53.06 614 GLU A CA 1
ATOM 5043 C C . GLU A 1 614 ? -67.774 8.534 11.423 1.00 53.06 614 GLU A C 1
ATOM 5045 O O . GLU A 1 614 ? -67.969 8.470 10.210 1.00 53.06 614 GLU A O 1
ATOM 5050 N N . LYS A 1 615 ? -66.681 7.966 11.967 1.00 53.72 615 LYS A N 1
ATOM 5051 C CA . LYS A 1 615 ? -65.655 7.267 11.158 1.00 53.72 615 LYS A CA 1
ATOM 5052 C C . LYS A 1 615 ? -66.160 5.990 10.473 1.00 53.72 615 LYS A C 1
ATOM 5054 O O . LYS A 1 615 ? -65.552 5.542 9.504 1.00 53.72 615 LYS A O 1
ATOM 5059 N N . HIS A 1 616 ? -67.265 5.403 10.939 1.00 49.06 616 HIS A N 1
ATOM 5060 C CA . HIS A 1 616 ? -67.813 4.179 10.352 1.00 49.06 616 HIS A CA 1
ATOM 5061 C C . HIS A 1 616 ? -68.771 4.439 9.168 1.00 49.06 616 HIS A C 1
ATOM 5063 O O . HIS A 1 616 ? -69.090 3.495 8.440 1.00 49.06 616 HIS A O 1
ATOM 5069 N N . GLU A 1 617 ? -69.194 5.690 8.934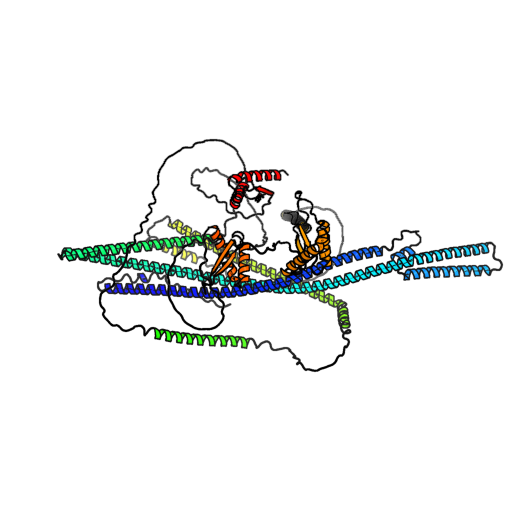 1.00 52.81 617 GLU A N 1
ATOM 5070 C CA . GLU A 1 617 ? -70.076 6.066 7.812 1.00 52.81 617 GLU A CA 1
ATOM 5071 C C . GLU A 1 617 ? -69.303 6.524 6.553 1.00 52.81 617 GLU A C 1
ATOM 5073 O O . GLU A 1 617 ? -69.787 6.345 5.431 1.00 52.81 617 GLU A O 1
ATOM 5078 N N . ASP A 1 618 ? -68.062 7.005 6.690 1.00 47.22 618 ASP A N 1
ATOM 5079 C CA . ASP A 1 618 ? -67.262 7.479 5.545 1.00 47.22 618 ASP A CA 1
ATOM 5080 C C . ASP A 1 618 ? -66.575 6.355 4.741 1.00 47.22 618 ASP A C 1
ATOM 5082 O O . ASP A 1 618 ? -66.335 6.501 3.534 1.00 47.22 618 ASP A O 1
ATOM 5086 N N . ASP A 1 619 ? -66.345 5.187 5.350 1.00 46.97 619 ASP A N 1
ATOM 5087 C CA . ASP A 1 619 ? -65.725 4.036 4.675 1.00 46.97 619 ASP A CA 1
ATOM 5088 C C . ASP A 1 619 ? -66.707 3.201 3.822 1.00 46.97 619 ASP A C 1
ATOM 5090 O O . ASP A 1 619 ? -66.282 2.401 2.981 1.00 46.97 619 ASP A O 1
ATOM 5094 N N . GLU A 1 620 ? -68.023 3.436 3.919 1.00 46.56 620 GLU A N 1
ATOM 5095 C CA . GLU A 1 620 ? -69.019 2.784 3.047 1.00 46.56 620 GLU A CA 1
ATOM 5096 C C . GLU A 1 620 ? -69.234 3.499 1.695 1.00 46.56 620 GLU A C 1
ATOM 5098 O O . GLU A 1 620 ? -69.858 2.944 0.784 1.00 46.56 620 GLU A O 1
ATOM 5103 N N . SER A 1 621 ? -68.639 4.679 1.479 1.00 48.19 621 SER A N 1
ATOM 5104 C CA . SER A 1 621 ? -68.891 5.498 0.278 1.00 48.19 621 SER A CA 1
ATOM 5105 C C . SER A 1 621 ? -67.902 5.294 -0.884 1.00 48.19 621 SER A C 1
ATOM 5107 O O . SER A 1 621 ? -68.070 5.892 -1.952 1.00 48.19 621 SER A O 1
ATOM 5109 N N . ARG A 1 622 ? -66.874 4.438 -0.749 1.00 44.28 622 ARG A N 1
ATOM 5110 C CA . ARG A 1 622 ? -65.787 4.306 -1.753 1.00 44.28 622 ARG A CA 1
ATOM 5111 C C . ARG A 1 622 ? -65.760 3.015 -2.577 1.00 44.28 622 ARG A C 1
ATOM 5113 O O . ARG A 1 622 ? -64.767 2.719 -3.242 1.00 44.28 622 ARG A O 1
ATOM 5120 N N . SER A 1 623 ? -66.869 2.282 -2.628 1.00 45.00 623 SER A N 1
ATOM 5121 C CA . SER A 1 623 ? -67.026 1.094 -3.474 1.00 45.00 623 SER A CA 1
ATOM 5122 C C . SER A 1 623 ? -67.985 1.363 -4.632 1.00 45.00 623 SER A C 1
ATOM 5124 O O . SER A 1 623 ? -69.158 1.049 -4.525 1.00 45.00 623 SER A O 1
ATOM 5126 N N . TYR A 1 624 ? -67.509 1.911 -5.758 1.00 42.25 624 TYR A N 1
ATOM 5127 C CA . TYR A 1 624 ? -68.103 1.645 -7.079 1.00 42.25 624 TYR A CA 1
ATOM 5128 C C . TYR A 1 624 ? -67.155 2.038 -8.225 1.00 42.25 624 TYR A C 1
ATOM 5130 O O . TYR A 1 624 ? -66.904 3.210 -8.485 1.00 42.25 624 TYR A O 1
ATOM 5138 N N . GLY A 1 625 ? -66.732 1.033 -9.000 1.00 35.81 625 GLY A N 1
ATOM 5139 C CA . GLY A 1 625 ? -66.487 1.199 -10.437 1.00 35.81 625 GLY A CA 1
ATOM 5140 C C . GLY A 1 625 ? -65.082 0.870 -10.942 1.00 35.81 625 GLY A C 1
ATOM 5141 O O . GLY A 1 625 ? -64.125 1.578 -10.665 1.00 35.81 625 GLY A O 1
ATOM 5142 N N . GLY A 1 626 ? -64.987 -0.135 -11.826 1.00 34.91 626 GLY A N 1
ATOM 5143 C CA . GLY A 1 626 ? -63.950 -0.107 -12.869 1.00 34.91 626 GLY A CA 1
ATOM 5144 C C . GLY A 1 626 ? -63.279 -1.419 -13.269 1.00 34.91 626 GLY A C 1
ATOM 5145 O O . GLY A 1 626 ? -62.057 -1.494 -13.314 1.00 34.91 626 GLY A O 1
ATOM 5146 N N . ARG A 1 627 ? -64.045 -2.439 -13.675 1.00 43.19 627 ARG A N 1
ATOM 5147 C CA . ARG A 1 627 ? -63.524 -3.497 -14.562 1.00 43.19 627 ARG A CA 1
ATOM 5148 C C . ARG A 1 627 ? -63.058 -2.883 -15.892 1.00 43.19 627 ARG A C 1
ATOM 5150 O O . ARG A 1 627 ? -63.859 -2.196 -16.522 1.00 43.19 627 ARG A O 1
ATOM 5157 N N . ARG A 1 628 ? -61.881 -3.269 -16.411 1.00 37.47 628 ARG A N 1
ATOM 5158 C CA . ARG A 1 628 ? -61.714 -3.655 -17.835 1.00 37.47 628 ARG A CA 1
ATOM 5159 C C . ARG A 1 628 ? -60.362 -4.311 -18.156 1.00 37.47 628 ARG A C 1
ATOM 5161 O O . ARG A 1 628 ? -59.298 -3.711 -18.098 1.00 37.47 628 ARG A O 1
ATOM 5168 N N . SER A 1 629 ? -60.489 -5.558 -18.590 1.00 46.38 629 SER A N 1
ATOM 5169 C CA . SER A 1 629 ? -59.632 -6.341 -19.483 1.00 46.38 629 SER A CA 1
ATOM 5170 C C . SER A 1 629 ? -58.979 -5.562 -20.631 1.00 46.38 629 SER A C 1
ATOM 5172 O O . SER A 1 629 ? -59.683 -4.806 -21.295 1.00 46.38 629 SER A O 1
ATOM 5174 N N . THR A 1 630 ? -57.749 -5.923 -21.024 1.00 37.09 630 THR A N 1
ATOM 5175 C CA . THR A 1 630 ? -57.428 -6.130 -22.453 1.00 37.09 630 THR A CA 1
ATOM 5176 C C . THR A 1 630 ? -56.384 -7.229 -22.672 1.00 37.09 630 THR A C 1
ATOM 5178 O O . THR A 1 630 ? -55.279 -7.239 -22.142 1.00 37.09 630 THR A O 1
ATOM 5181 N N . SER A 1 631 ? -56.797 -8.171 -23.505 1.00 38.44 631 SER A N 1
ATOM 5182 C CA . SER A 1 631 ? -56.050 -9.227 -24.167 1.00 38.44 631 SER A CA 1
ATOM 5183 C C . SER A 1 631 ? -55.342 -8.731 -25.439 1.00 38.44 631 SER A C 1
ATOM 5185 O O . SER A 1 631 ? -55.853 -7.854 -26.126 1.00 38.44 631 SER A O 1
ATOM 5187 N N . ARG A 1 632 ? -54.216 -9.383 -25.771 1.00 43.69 632 ARG A N 1
ATOM 5188 C CA . ARG A 1 632 ? -53.634 -9.666 -27.110 1.00 43.69 632 ARG A CA 1
ATOM 5189 C C . ARG A 1 632 ? -53.960 -8.723 -28.286 1.00 43.69 632 ARG A C 1
ATOM 5191 O O . ARG A 1 632 ? -55.085 -8.694 -28.768 1.00 43.69 632 ARG A O 1
ATOM 5198 N N . SER A 1 633 ? -52.911 -8.247 -28.969 1.00 39.56 633 SER A N 1
ATOM 5199 C CA . SER A 1 633 ? -52.929 -8.140 -30.439 1.00 39.56 633 SER A CA 1
ATOM 5200 C C . SER A 1 633 ? -51.518 -8.153 -31.044 1.00 39.56 633 SER A C 1
ATOM 5202 O O . SER A 1 633 ? -50.741 -7.214 -30.905 1.00 39.56 633 SER A O 1
ATOM 5204 N N . ARG A 1 634 ? -51.200 -9.255 -31.739 1.00 46.38 634 ARG A N 1
ATOM 5205 C CA . ARG A 1 634 ? -50.168 -9.346 -32.783 1.00 46.38 634 ARG A CA 1
ATOM 5206 C C . ARG A 1 634 ? -50.695 -8.622 -34.026 1.00 46.38 634 ARG A C 1
ATOM 5208 O O . ARG A 1 634 ? -51.791 -8.952 -34.474 1.00 46.38 634 ARG A O 1
ATOM 5215 N N . LYS A 1 635 ? -49.887 -7.783 -34.685 1.00 45.38 635 LYS A N 1
ATOM 5216 C CA . LYS A 1 635 ? -50.143 -7.424 -36.090 1.00 45.38 635 LYS A CA 1
ATOM 5217 C C . LYS A 1 635 ? -48.856 -7.325 -36.913 1.00 45.38 635 LYS A C 1
ATOM 5219 O O . LYS A 1 635 ? -47.923 -6.610 -36.576 1.00 45.38 635 LYS A O 1
ATOM 5224 N N . LYS A 1 636 ? -48.858 -8.134 -37.975 1.00 45.69 636 LYS A N 1
ATOM 5225 C CA . LYS A 1 636 ? -47.929 -8.218 -39.110 1.00 45.69 636 LYS A CA 1
ATOM 5226 C C . LYS A 1 636 ? -48.088 -7.018 -40.059 1.00 45.69 636 LYS A C 1
ATOM 5228 O O . LYS A 1 636 ? -49.195 -6.513 -40.210 1.00 45.69 636 LYS A O 1
ATOM 5233 N N . GLY A 1 637 ? -47.028 -6.737 -40.820 1.00 36.06 637 GLY A N 1
ATOM 5234 C CA . GLY A 1 637 ? -47.005 -5.998 -42.100 1.00 36.06 637 GLY A CA 1
ATOM 5235 C C . GLY A 1 637 ? -45.549 -5.614 -42.395 1.00 36.06 637 GLY A C 1
ATOM 5236 O O . GLY A 1 637 ? -44.998 -4.844 -41.627 1.00 36.06 637 GLY A O 1
ATOM 5237 N N . LYS A 1 638 ? -44.754 -6.240 -43.276 1.00 40.72 638 LYS A N 1
ATOM 5238 C CA . LYS A 1 638 ? -44.885 -6.713 -44.673 1.00 40.72 638 LYS A CA 1
ATOM 5239 C C . LYS A 1 638 ? -44.878 -5.564 -45.704 1.00 40.72 638 LYS A C 1
ATOM 5241 O O . LYS A 1 638 ? -45.769 -4.728 -45.678 1.00 40.72 638 LYS A O 1
ATOM 5246 N N . HIS A 1 639 ? -43.922 -5.669 -46.645 1.00 36.81 639 HIS A N 1
ATOM 5247 C CA . HIS A 1 639 ? -43.609 -4.836 -47.830 1.00 36.81 639 HIS A CA 1
ATOM 5248 C C . HIS A 1 639 ? -42.757 -3.577 -47.573 1.00 36.81 639 HIS A C 1
ATOM 5250 O O . HIS A 1 639 ? -43.026 -2.837 -46.647 1.00 36.81 639 HIS A O 1
ATOM 5256 N N . GLY A 1 640 ? -41.713 -3.267 -48.349 1.00 38.62 640 GLY A N 1
ATOM 5257 C CA . GLY A 1 640 ? -41.140 -3.901 -49.537 1.00 38.62 640 GLY A CA 1
ATOM 5258 C C . GLY A 1 640 ? -40.038 -3.009 -50.150 1.00 38.62 640 GLY A C 1
ATOM 5259 O O . GLY A 1 640 ? -40.003 -1.822 -49.867 1.00 38.62 640 GLY A O 1
ATOM 5260 N N . ARG A 1 641 ? -39.138 -3.639 -50.931 1.00 39.03 641 ARG A N 1
ATOM 5261 C CA . ARG A 1 641 ? -38.501 -3.219 -52.217 1.00 39.03 641 ARG A CA 1
ATOM 5262 C C . ARG A 1 641 ? -38.401 -1.700 -52.502 1.00 39.03 641 ARG A C 1
ATOM 5264 O O . ARG A 1 641 ? -39.412 -1.030 -52.424 1.00 39.03 641 ARG A O 1
ATOM 5271 N N . ARG A 1 642 ? -37.329 -1.092 -53.033 1.00 40.69 642 ARG A N 1
ATOM 5272 C CA . ARG A 1 642 ? -36.333 -1.449 -54.079 1.00 40.69 642 ARG A CA 1
ATOM 5273 C C . ARG A 1 642 ? -35.393 -0.214 -54.218 1.00 40.69 642 ARG A C 1
ATOM 5275 O O . ARG A 1 642 ? -35.884 0.891 -54.064 1.00 40.69 642 ARG A O 1
ATOM 5282 N N . ARG A 1 643 ? -34.069 -0.396 -54.362 1.00 39.91 643 ARG A N 1
ATOM 5283 C CA . ARG A 1 643 ? -33.199 -0.096 -55.541 1.00 39.91 643 ARG A CA 1
ATOM 5284 C C . ARG A 1 643 ? -33.056 1.366 -56.025 1.00 39.91 643 ARG A C 1
ATOM 5286 O O . ARG A 1 643 ? -34.053 1.994 -56.341 1.00 39.91 643 ARG A O 1
ATOM 5293 N N . GLY A 1 644 ? -31.794 1.713 -56.324 1.00 36.47 644 GLY A N 1
ATOM 5294 C CA . GLY A 1 644 ? -31.346 2.648 -57.378 1.00 36.47 644 GLY A CA 1
ATOM 5295 C C . GLY A 1 644 ? -30.917 4.009 -56.825 1.00 36.47 644 GLY A C 1
ATOM 5296 O O . GLY A 1 644 ? -31.760 4.685 -56.260 1.00 36.47 644 GLY A O 1
ATOM 5297 N N . ALA A 1 645 ? -29.632 4.361 -56.735 1.00 38.06 645 ALA A N 1
ATOM 5298 C CA . ALA A 1 645 ? -28.633 4.607 -57.789 1.00 38.06 645 ALA A CA 1
ATOM 5299 C C . ALA A 1 645 ? -28.747 6.003 -58.439 1.00 38.06 645 ALA A C 1
ATOM 5301 O O . ALA A 1 645 ? -29.793 6.362 -58.964 1.00 38.06 645 ALA A O 1
ATOM 5302 N N . ASP A 1 646 ? -27.595 6.677 -58.414 1.00 32.69 646 ASP A N 1
ATOM 5303 C CA . ASP A 1 646 ? -27.043 7.644 -59.367 1.00 32.69 646 ASP A CA 1
ATOM 5304 C C . ASP A 1 646 ? -27.534 9.089 -59.504 1.00 32.69 646 ASP A C 1
ATOM 5306 O O . ASP A 1 646 ? -28.711 9.392 -59.668 1.00 32.69 646 ASP A O 1
ATOM 5310 N N . SER A 1 647 ? -26.490 9.924 -59.658 1.00 36.28 647 SER A N 1
ATOM 5311 C CA . SER A 1 647 ? -26.398 11.226 -60.338 1.00 36.28 647 SER A CA 1
ATOM 5312 C C . SER A 1 647 ? -27.128 12.396 -59.668 1.00 36.28 647 SER A C 1
ATOM 5314 O O . SER A 1 647 ? -28.237 12.261 -59.181 1.00 36.28 647 SER A O 1
ATOM 5316 N N . GLY A 1 648 ? -26.570 13.595 -59.544 1.00 33.38 648 GLY A N 1
ATOM 5317 C CA . GLY A 1 648 ? -25.559 14.256 -60.360 1.00 33.38 648 GLY A CA 1
ATOM 5318 C C . GLY A 1 648 ? -26.121 15.621 -60.781 1.00 33.38 648 GLY A C 1
ATOM 5319 O O . GLY A 1 648 ? -27.297 15.715 -61.102 1.00 33.38 648 GLY A O 1
ATOM 5320 N N . SER A 1 649 ? -25.246 16.625 -60.760 1.00 33.91 649 SER A N 1
ATOM 5321 C CA . SER A 1 649 ? -25.343 17.983 -61.324 1.00 33.91 649 SER A CA 1
ATOM 5322 C C . SER A 1 649 ? -26.368 18.973 -60.724 1.00 33.91 649 SER A C 1
ATOM 5324 O O . SER A 1 649 ? -27.530 18.647 -60.539 1.00 33.91 649 SER A O 1
ATOM 5326 N N . GLU A 1 650 ? -25.990 20.153 -60.219 1.00 34.38 650 GLU A N 1
ATOM 5327 C CA . GLU A 1 650 ? -25.383 21.355 -60.845 1.00 34.38 650 GLU A CA 1
ATOM 5328 C C . GLU A 1 650 ? -26.409 22.276 -61.551 1.00 34.38 650 GLU A C 1
ATOM 5330 O O . GLU A 1 650 ? -27.187 21.796 -62.368 1.00 34.38 650 GLU A O 1
ATOM 5335 N N . TYR A 1 651 ? -26.321 23.589 -61.242 1.00 34.00 651 TYR A N 1
ATOM 5336 C CA . TYR A 1 651 ? -26.999 24.763 -61.850 1.00 34.00 651 TYR A CA 1
ATOM 5337 C C . TYR A 1 651 ? -28.546 24.821 -61.689 1.00 34.00 651 TYR A C 1
ATOM 5339 O O . TYR A 1 651 ? -29.216 23.805 -61.620 1.00 34.00 651 TYR A O 1
ATOM 5347 N N . GLU A 1 652 ? -29.254 25.945 -61.548 1.00 35.06 652 GLU A N 1
ATOM 5348 C CA . GLU A 1 652 ? -28.966 27.373 -61.663 1.00 35.06 652 GLU A CA 1
ATOM 5349 C C . GLU A 1 652 ? -30.120 28.176 -61.019 1.00 35.06 652 GLU A C 1
ATOM 5351 O O . GLU A 1 652 ? -31.202 27.665 -60.733 1.00 35.06 652 GLU A O 1
ATOM 5356 N N . SER A 1 653 ? -29.857 29.460 -60.813 1.00 36.19 653 SER A N 1
ATOM 5357 C CA . SER A 1 653 ? -30.768 30.559 -60.487 1.00 36.19 653 SER A CA 1
ATOM 5358 C C . SER A 1 653 ? -31.984 30.729 -61.415 1.00 36.19 653 SER A C 1
ATOM 5360 O O . SER A 1 653 ? -31.868 30.485 -62.609 1.00 36.19 653 SER A O 1
ATOM 5362 N N . GLY A 1 654 ? -33.058 31.366 -60.915 1.00 33.47 654 GLY A N 1
ATOM 5363 C CA . GLY A 1 654 ? -33.866 32.273 -61.751 1.00 33.47 654 GLY A CA 1
ATOM 5364 C C . GLY A 1 654 ? -35.386 32.307 -61.534 1.00 33.47 654 GLY A C 1
ATOM 5365 O O . GLY A 1 654 ? -36.094 31.443 -62.024 1.00 33.47 654 GLY A O 1
ATOM 5366 N N . ALA A 1 655 ? -35.838 33.395 -60.898 1.00 34.28 655 ALA A N 1
ATOM 5367 C CA . ALA A 1 655 ? -37.009 34.229 -61.229 1.00 34.28 655 ALA A CA 1
ATOM 5368 C C . ALA A 1 655 ? -38.478 33.717 -61.134 1.00 34.28 655 ALA A C 1
ATOM 5370 O O . ALA A 1 655 ? -38.934 32.859 -61.876 1.00 34.28 655 ALA A O 1
ATOM 5371 N N . GLU A 1 656 ? -39.212 34.415 -60.250 1.00 36.38 656 GLU A N 1
ATOM 5372 C CA . GLU A 1 656 ? -40.522 35.090 -60.427 1.00 36.38 656 GLU A CA 1
ATOM 5373 C C . GLU A 1 656 ? -41.754 34.362 -61.015 1.00 36.38 656 GLU A C 1
ATOM 5375 O O . GLU A 1 656 ? -41.822 34.064 -62.202 1.00 36.38 656 GLU A O 1
ATOM 5380 N N . SER A 1 657 ? -42.840 34.280 -60.220 1.00 34.09 657 SER A N 1
ATOM 5381 C CA . SER A 1 657 ? -44.134 34.947 -60.527 1.00 34.09 657 SER A CA 1
ATOM 5382 C C . SER A 1 657 ? -45.249 34.713 -59.471 1.00 34.09 657 SER A C 1
ATOM 5384 O O . SER A 1 657 ? -45.596 33.585 -59.146 1.00 34.09 657 SER A O 1
ATOM 5386 N N . VAL A 1 658 ? -45.775 35.838 -58.955 1.00 34.84 658 VAL A N 1
ATOM 5387 C CA . VAL A 1 658 ? -47.193 36.242 -58.730 1.00 34.84 658 VAL A CA 1
ATOM 5388 C C . VAL A 1 658 ? -48.181 35.342 -57.932 1.00 34.84 658 VAL A C 1
ATOM 5390 O O . VAL A 1 658 ? -48.693 34.369 -58.464 1.00 34.84 658 VAL A O 1
ATOM 5393 N N . ASP A 1 659 ? -48.490 35.789 -56.693 1.00 33.03 659 ASP A N 1
ATOM 5394 C CA . ASP A 1 659 ? -49.783 35.947 -55.949 1.00 33.03 659 ASP A CA 1
ATOM 5395 C C . ASP A 1 659 ? -51.005 34.991 -56.113 1.00 33.03 659 ASP A C 1
ATOM 5397 O O . ASP A 1 659 ? -51.201 34.398 -57.167 1.00 33.03 659 ASP A O 1
ATOM 5401 N N . PRO A 1 660 ? -52.006 34.991 -55.185 1.00 50.53 660 PRO A N 1
ATOM 5402 C CA . PRO A 1 660 ? -51.998 35.297 -53.744 1.00 50.53 660 PRO A CA 1
ATOM 5403 C C . PRO A 1 660 ? -52.807 34.280 -52.886 1.00 50.53 660 PRO A C 1
ATOM 5405 O O . PRO A 1 660 ? -53.654 33.532 -53.366 1.00 50.53 660 PRO A O 1
ATOM 5408 N N . GLY A 1 661 ? -52.638 34.351 -51.561 1.00 32.31 661 GLY A N 1
ATOM 5409 C CA . GLY A 1 661 ? -53.698 33.980 -50.614 1.00 32.31 661 GLY A CA 1
ATOM 5410 C C . GLY A 1 661 ? -53.576 32.614 -49.938 1.00 32.31 661 GLY A C 1
ATOM 5411 O O . GLY A 1 661 ? -54.072 31.608 -50.428 1.00 32.31 661 GLY A O 1
ATOM 5412 N N . THR A 1 662 ? -53.012 32.598 -48.729 1.00 38.31 662 THR A N 1
ATOM 5413 C CA . THR A 1 662 ? -53.568 31.851 -47.581 1.00 38.31 662 THR A CA 1
ATOM 5414 C C . THR A 1 662 ? -52.774 32.176 -46.315 1.00 38.31 662 THR A C 1
ATOM 5416 O O . THR A 1 662 ? -51.616 31.805 -46.131 1.00 38.31 662 THR A O 1
ATOM 5419 N N . HIS A 1 663 ? -53.421 32.912 -45.412 1.00 42.09 663 HIS A N 1
ATOM 5420 C CA . HIS A 1 663 ? -52.952 33.182 -44.060 1.00 42.09 663 HIS A CA 1
ATOM 5421 C C . HIS A 1 663 ? -52.972 31.894 -43.223 1.00 42.09 663 HIS A C 1
ATOM 5423 O O . HIS A 1 663 ? -53.984 31.610 -42.594 1.00 42.09 663 HIS A O 1
ATOM 5429 N N . ALA A 1 664 ? -51.876 31.124 -43.187 1.00 45.75 664 ALA A N 1
ATOM 5430 C CA . ALA A 1 664 ? -51.682 30.071 -42.176 1.00 45.75 664 ALA A CA 1
ATOM 5431 C C . ALA A 1 664 ? -50.238 29.515 -42.099 1.00 45.75 664 ALA A C 1
ATOM 5433 O O . ALA A 1 664 ? -50.036 28.324 -42.300 1.00 45.75 664 ALA A O 1
ATOM 5434 N N . SER A 1 665 ? -49.202 30.309 -41.779 1.00 50.00 665 SER A N 1
ATOM 5435 C CA . SER A 1 665 ? -47.924 29.706 -41.302 1.00 50.00 665 SER A CA 1
ATOM 5436 C C . SER A 1 665 ? -46.975 30.607 -40.487 1.00 50.00 665 SER A C 1
ATOM 5438 O O . SER A 1 665 ? -45.814 30.256 -40.265 1.00 50.00 665 SER A O 1
ATOM 5440 N N . SER A 1 666 ? -47.453 31.729 -39.930 1.00 48.22 666 SER A N 1
ATOM 5441 C CA . SER A 1 666 ? -46.627 32.618 -39.083 1.00 48.22 666 SER A CA 1
ATOM 5442 C C . SER A 1 666 ? -46.084 31.941 -37.809 1.00 48.22 666 SER A C 1
ATOM 5444 O O . SER A 1 666 ? -45.106 32.427 -37.240 1.00 48.22 666 SER A O 1
ATOM 5446 N N . SER A 1 667 ? -46.683 30.835 -37.362 1.00 51.19 667 SER A N 1
ATOM 5447 C CA . SER A 1 667 ? -46.217 30.061 -36.204 1.00 51.19 667 SER A CA 1
ATOM 5448 C C . SER A 1 667 ? -45.020 29.165 -36.557 1.00 51.19 667 SER A C 1
ATOM 5450 O O . SER A 1 667 ? -44.001 29.201 -35.868 1.00 51.19 667 SER A O 1
ATOM 5452 N N . ALA A 1 668 ? -45.076 28.450 -37.686 1.00 50.34 668 ALA A N 1
ATOM 5453 C CA . ALA A 1 668 ? -44.040 27.497 -38.087 1.00 50.34 668 ALA A CA 1
ATOM 5454 C C . ALA A 1 668 ? -42.729 28.184 -38.507 1.00 50.34 668 ALA A C 1
ATOM 5456 O O . ALA A 1 668 ? -41.645 27.727 -38.146 1.00 50.34 668 ALA A O 1
ATOM 5457 N N . ALA A 1 669 ? -42.811 29.329 -39.196 1.00 51.19 669 ALA A N 1
ATOM 5458 C CA . ALA A 1 669 ? -41.629 30.103 -39.577 1.00 51.19 669 ALA A CA 1
ATOM 5459 C C . ALA A 1 669 ? -40.928 30.732 -38.358 1.00 51.19 669 ALA A C 1
ATOM 5461 O O . ALA A 1 669 ? -39.699 30.718 -38.271 1.00 51.19 669 ALA A O 1
ATOM 5462 N N . ARG A 1 670 ? -41.700 31.212 -37.370 1.00 56.03 670 ARG A N 1
ATOM 5463 C CA . ARG A 1 670 ? -41.152 31.707 -36.097 1.00 56.03 670 ARG A CA 1
ATOM 5464 C C . ARG A 1 670 ? -40.537 30.571 -35.279 1.00 56.03 670 ARG A C 1
ATOM 5466 O O . ARG A 1 670 ? -39.442 30.745 -34.754 1.00 56.03 670 ARG A O 1
ATOM 5473 N N . HIS A 1 671 ? -41.156 29.390 -35.259 1.00 55.16 671 HIS A N 1
ATOM 5474 C CA . HIS A 1 671 ? -40.584 28.209 -34.609 1.00 55.16 671 HIS A CA 1
ATOM 5475 C C . HIS A 1 671 ? -39.275 27.751 -35.266 1.00 55.16 671 HIS A C 1
ATOM 5477 O O . HIS A 1 671 ? -38.299 27.496 -34.566 1.00 55.16 671 HIS A O 1
ATOM 5483 N N . ALA A 1 672 ? -39.197 27.736 -36.599 1.00 59.81 672 ALA A N 1
ATOM 5484 C CA . ALA A 1 672 ? -37.975 27.377 -37.320 1.00 59.81 672 ALA A CA 1
ATOM 5485 C C . ALA A 1 672 ? -36.834 28.390 -37.097 1.00 59.81 672 ALA A C 1
ATOM 5487 O O . ALA A 1 672 ? -35.663 28.007 -37.009 1.00 59.81 672 ALA A O 1
ATOM 5488 N N . MET A 1 673 ? -37.155 29.681 -36.961 1.00 61.06 673 MET A N 1
ATOM 5489 C CA . MET A 1 673 ? -36.170 30.716 -36.631 1.00 61.06 673 MET A CA 1
ATOM 5490 C C . MET A 1 673 ? -35.676 30.592 -35.181 1.00 61.06 673 MET A C 1
ATOM 5492 O O . MET A 1 673 ? -34.473 30.708 -34.940 1.00 61.06 673 MET A O 1
ATOM 5496 N N . VAL A 1 674 ? -36.572 30.270 -34.239 1.00 68.19 674 VAL A N 1
ATOM 5497 C CA . VAL A 1 674 ? -36.244 30.009 -32.826 1.00 68.19 674 VAL A CA 1
ATOM 5498 C C . VAL A 1 674 ? -35.442 28.713 -32.663 1.00 68.19 674 VAL A C 1
ATOM 5500 O O . VAL A 1 674 ? -34.512 28.651 -31.862 1.00 68.19 674 VAL A O 1
ATOM 5503 N N . GLU A 1 675 ? -35.715 27.677 -33.453 1.00 69.56 675 GLU A N 1
ATOM 5504 C CA . GLU A 1 675 ? -34.900 26.460 -33.444 1.00 69.56 675 GLU A CA 1
ATOM 5505 C C . GLU A 1 675 ? -33.507 26.689 -34.035 1.00 69.56 675 GLU A C 1
ATOM 5507 O O . GLU A 1 675 ? -32.519 26.165 -33.515 1.00 69.56 675 GLU A O 1
ATOM 5512 N N . ARG A 1 676 ? -33.390 27.507 -35.089 1.00 71.25 676 ARG A N 1
ATOM 5513 C CA . ARG A 1 676 ? -32.087 27.882 -35.655 1.00 71.25 676 ARG A CA 1
ATOM 5514 C C . ARG A 1 676 ? -31.287 28.782 -34.710 1.00 71.25 676 ARG A C 1
ATOM 5516 O O . ARG A 1 676 ? -30.070 28.609 -34.630 1.00 71.25 676 ARG A O 1
ATOM 5523 N N . SER A 1 677 ? -31.923 29.691 -33.968 1.00 68.75 677 SER A N 1
ATOM 5524 C CA . SER A 1 677 ? -31.232 30.502 -32.955 1.00 68.75 677 SER A CA 1
ATOM 5525 C C . SER A 1 677 ? -30.795 29.656 -31.755 1.00 68.75 677 SER A C 1
ATOM 5527 O O . SER A 1 677 ? -29.635 29.746 -31.355 1.00 68.75 677 SER A O 1
ATOM 5529 N N . ARG A 1 678 ? -31.636 28.727 -31.278 1.00 73.25 678 ARG A N 1
ATOM 5530 C CA . ARG A 1 678 ? -31.276 27.761 -30.223 1.00 73.25 678 ARG A CA 1
ATOM 5531 C C . ARG A 1 678 ? -30.132 26.834 -30.634 1.00 73.25 678 ARG A C 1
ATOM 5533 O O . ARG A 1 678 ? -29.244 26.573 -29.824 1.00 73.25 678 ARG A O 1
ATOM 5540 N N . LYS A 1 679 ? -30.091 26.376 -31.892 1.00 74.81 679 LYS A N 1
ATOM 5541 C CA . LYS A 1 679 ? -28.964 25.580 -32.418 1.00 74.81 679 LYS A CA 1
ATOM 5542 C C . LYS A 1 679 ? -27.667 26.394 -32.472 1.00 74.81 679 LYS A C 1
ATOM 5544 O O . LYS A 1 679 ? -26.633 25.899 -32.032 1.00 74.81 679 LYS A O 1
ATOM 5549 N N . LYS A 1 680 ? -27.722 27.659 -32.908 1.00 76.62 680 LYS A N 1
ATOM 5550 C CA . LYS A 1 680 ? -26.555 28.562 -32.903 1.00 76.62 680 LYS A CA 1
ATOM 5551 C C . LYS A 1 680 ? -26.078 28.904 -31.485 1.00 76.62 680 LYS A C 1
ATOM 5553 O O . LYS A 1 680 ? -24.875 29.007 -31.256 1.00 76.62 680 LYS A O 1
ATOM 5558 N N . GLU A 1 681 ? -26.982 29.044 -30.518 1.00 67.88 681 GLU A N 1
ATOM 5559 C CA . GLU A 1 681 ? -26.622 29.248 -29.109 1.00 67.88 681 GLU A CA 1
ATOM 5560 C C . GLU A 1 681 ? -26.029 27.994 -28.464 1.00 67.88 681 GLU A C 1
ATOM 5562 O O . GLU A 1 681 ? -25.045 28.091 -27.729 1.00 67.88 681 GLU A O 1
ATOM 5567 N N . ALA A 1 682 ? -26.562 26.811 -28.777 1.00 68.81 682 ALA A N 1
ATOM 5568 C CA . ALA A 1 682 ? -25.997 25.544 -28.324 1.00 68.81 682 ALA A CA 1
ATOM 5569 C C . ALA A 1 682 ? -24.587 25.318 -28.895 1.00 68.81 682 ALA A C 1
ATOM 5571 O O . ALA A 1 682 ? -23.689 24.891 -28.168 1.00 68.81 682 ALA A O 1
ATOM 5572 N N . GLU A 1 683 ? -24.355 25.671 -30.163 1.00 74.19 683 GLU A N 1
ATOM 5573 C CA . GLU A 1 683 ? -23.031 25.591 -30.781 1.00 74.19 683 GLU A CA 1
ATOM 5574 C C . GLU A 1 683 ? -22.053 26.615 -30.182 1.00 74.19 683 GLU A C 1
ATOM 5576 O O . GLU A 1 683 ? -20.914 26.267 -29.867 1.00 74.19 683 GLU A O 1
ATOM 5581 N N . LYS A 1 684 ? -22.498 27.851 -29.906 1.00 78.94 684 LYS A N 1
ATOM 5582 C CA . LYS A 1 684 ? -21.692 28.844 -29.172 1.00 78.94 684 LYS A CA 1
ATOM 5583 C C . LYS A 1 684 ? -21.344 28.376 -27.755 1.00 78.94 684 LYS A C 1
ATOM 5585 O O . LYS A 1 684 ? -20.211 28.581 -27.322 1.00 78.94 684 LYS A O 1
ATOM 5590 N N . ARG A 1 685 ? -22.267 27.719 -27.040 1.00 75.12 685 ARG A N 1
ATOM 5591 C CA . ARG A 1 685 ? -21.997 27.127 -25.715 1.00 75.12 685 ARG A CA 1
ATOM 5592 C C . ARG A 1 685 ? -20.993 25.976 -25.801 1.00 75.12 685 ARG A C 1
ATOM 5594 O O . ARG A 1 685 ? -20.069 25.949 -24.996 1.00 75.12 685 ARG A O 1
ATOM 5601 N N . ARG A 1 686 ? -21.096 25.098 -26.807 1.00 73.44 686 ARG A N 1
ATOM 5602 C CA . ARG A 1 686 ? -20.107 24.030 -27.050 1.00 73.44 686 ARG A CA 1
ATOM 5603 C C . ARG A 1 686 ? -18.725 24.579 -27.393 1.00 73.44 686 ARG A C 1
ATOM 5605 O O . ARG A 1 686 ? -17.740 24.096 -26.849 1.00 73.44 686 ARG A O 1
ATOM 5612 N N . ARG A 1 687 ? -18.635 25.621 -28.229 1.00 78.81 687 ARG A N 1
ATOM 5613 C CA . ARG A 1 687 ? -17.353 26.284 -28.524 1.00 78.81 687 ARG A CA 1
ATOM 5614 C C . ARG A 1 687 ? -16.748 26.913 -27.271 1.00 78.81 687 ARG A C 1
ATOM 5616 O O . ARG A 1 687 ? -15.564 26.732 -27.034 1.00 78.81 687 ARG A O 1
ATOM 5623 N N . ARG A 1 688 ? -17.544 27.586 -26.432 1.00 75.44 688 ARG A N 1
ATOM 5624 C CA . ARG A 1 688 ? -17.060 28.120 -25.144 1.00 75.44 688 ARG A CA 1
ATOM 5625 C C . ARG A 1 688 ? -16.576 27.010 -24.209 1.00 75.44 688 ARG A C 1
ATOM 5627 O O . ARG A 1 688 ? -15.515 27.164 -23.626 1.00 75.44 688 ARG A O 1
ATOM 5634 N N . GLN A 1 689 ? -17.295 25.889 -24.136 1.00 76.31 689 GLN A N 1
ATOM 5635 C CA . GLN A 1 689 ? -16.878 24.716 -23.361 1.00 76.31 689 GLN A CA 1
ATOM 5636 C C . GLN A 1 689 ? -15.562 24.112 -23.877 1.00 76.31 689 GLN A C 1
ATOM 5638 O O . GLN A 1 689 ? -14.689 23.785 -23.077 1.00 76.31 689 GLN A O 1
ATOM 5643 N N . LEU A 1 690 ? -15.383 24.023 -25.198 1.00 82.19 690 LEU A N 1
ATOM 5644 C CA . LEU A 1 690 ? -14.130 23.581 -25.817 1.00 82.19 690 LEU A CA 1
ATOM 5645 C C . LEU A 1 690 ? -12.971 24.531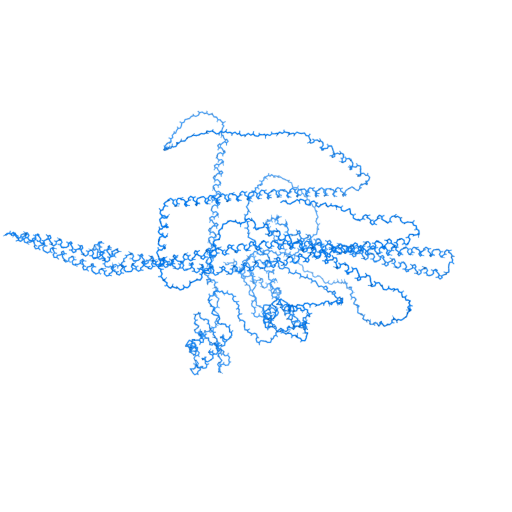 -25.503 1.00 82.19 690 LEU A C 1
ATOM 5647 O O . LEU A 1 690 ? -11.911 24.064 -25.109 1.00 82.19 690 LEU A O 1
ATOM 5651 N N . TRP A 1 691 ? -13.178 25.847 -25.593 1.00 84.19 691 TRP A N 1
ATOM 5652 C CA . TRP A 1 691 ? -12.155 26.829 -25.218 1.00 84.19 691 TRP A CA 1
ATOM 5653 C C . TRP A 1 691 ? -11.804 26.768 -23.729 1.00 84.19 691 TRP A C 1
ATOM 5655 O O . TRP A 1 691 ? -10.629 26.850 -23.386 1.00 84.19 691 TRP A O 1
ATOM 5665 N N . THR A 1 692 ? -12.780 26.555 -22.840 1.00 79.31 692 THR A N 1
ATOM 5666 C CA . THR A 1 692 ? -12.496 26.373 -21.408 1.00 79.31 692 THR A CA 1
ATOM 5667 C C . THR A 1 692 ? -11.762 25.066 -21.119 1.00 79.31 692 THR A C 1
ATOM 5669 O O . THR A 1 692 ? -10.875 25.056 -20.275 1.00 79.31 692 THR A O 1
ATOM 5672 N N . LEU A 1 693 ? -12.079 23.977 -21.829 1.00 80.38 693 LEU A N 1
ATOM 5673 C CA . LEU A 1 693 ? -11.366 22.704 -21.683 1.00 80.38 693 LEU A CA 1
ATOM 5674 C C . LEU A 1 693 ? -9.941 22.791 -22.238 1.00 80.38 693 LEU A C 1
ATOM 5676 O O . LEU A 1 693 ? -9.022 22.281 -21.609 1.00 80.38 693 LEU A O 1
ATOM 5680 N N . LEU A 1 694 ? -9.745 23.486 -23.361 1.00 84.88 694 LEU A N 1
ATOM 5681 C CA . LEU A 1 694 ? -8.424 23.747 -23.928 1.00 84.88 694 LEU A CA 1
ATOM 5682 C C . LEU A 1 694 ? -7.579 24.615 -22.985 1.00 84.88 694 LEU A C 1
ATOM 5684 O O . LEU A 1 694 ? -6.431 24.281 -22.715 1.00 84.88 694 LEU A O 1
ATOM 5688 N N . ALA A 1 695 ? -8.156 25.680 -22.418 1.00 80.81 695 ALA A N 1
ATOM 5689 C CA . ALA A 1 695 ? -7.484 26.510 -21.419 1.00 80.81 695 ALA A CA 1
ATOM 5690 C C . ALA A 1 695 ? -7.120 25.709 -20.155 1.00 80.81 695 ALA A C 1
ATOM 5692 O O . ALA A 1 695 ? -6.035 25.885 -19.607 1.00 80.81 695 ALA A O 1
ATOM 5693 N N . PHE A 1 696 ? -7.989 24.790 -19.724 1.00 82.81 696 PHE A N 1
ATOM 5694 C CA . PHE A 1 696 ? -7.721 23.912 -18.584 1.00 82.81 696 PHE A CA 1
ATOM 5695 C C . PHE A 1 696 ? -6.617 22.887 -18.887 1.00 82.81 696 PHE A C 1
ATOM 5697 O O . PHE A 1 696 ? -5.755 22.655 -18.046 1.00 82.81 696 PHE A O 1
ATOM 5704 N N . ALA A 1 697 ? -6.588 22.321 -20.097 1.00 85.50 697 ALA A N 1
ATOM 5705 C CA . ALA A 1 697 ? -5.530 21.414 -20.538 1.00 85.50 697 ALA A CA 1
ATOM 5706 C C . ALA A 1 697 ? -4.166 22.120 -20.629 1.00 85.50 697 ALA A C 1
ATOM 5708 O O . ALA A 1 697 ? -3.166 21.566 -20.182 1.00 85.50 697 ALA A O 1
ATOM 5709 N N . ILE A 1 698 ? -4.130 23.361 -21.130 1.00 87.06 698 ILE A N 1
ATOM 5710 C CA . ILE A 1 698 ? -2.914 24.188 -21.144 1.00 87.06 698 ILE A CA 1
ATOM 5711 C C . ILE A 1 698 ? -2.456 24.491 -19.712 1.00 87.06 698 ILE A C 1
ATOM 5713 O O . ILE A 1 698 ? -1.275 24.352 -19.414 1.00 87.06 698 ILE A O 1
ATOM 5717 N N . ALA A 1 699 ? -3.372 24.843 -18.803 1.00 83.25 699 ALA A N 1
ATOM 5718 C CA . ALA A 1 699 ? -3.031 25.096 -17.404 1.00 83.25 699 ALA A CA 1
ATOM 5719 C C . ALA A 1 699 ? -2.453 23.850 -16.709 1.00 83.25 699 ALA A C 1
ATOM 5721 O O . ALA A 1 699 ? -1.448 23.956 -16.012 1.00 83.25 699 ALA A O 1
ATOM 5722 N N . ILE A 1 700 ? -3.033 22.666 -16.944 1.00 85.44 700 ILE A N 1
ATOM 5723 C CA . ILE A 1 700 ? -2.481 21.398 -16.443 1.00 85.44 700 ILE A CA 1
ATOM 5724 C C . ILE A 1 700 ? -1.107 21.129 -17.063 1.00 85.44 700 ILE A C 1
ATOM 5726 O O . ILE A 1 700 ? -0.190 20.771 -16.336 1.00 85.44 700 ILE A O 1
ATOM 5730 N N . GLY A 1 701 ? -0.935 21.353 -18.368 1.00 84.06 701 GLY A N 1
ATOM 5731 C CA . GLY A 1 701 ? 0.357 21.207 -19.042 1.00 84.06 701 GLY A CA 1
ATOM 5732 C C . GLY A 1 701 ? 1.443 22.107 -18.447 1.00 84.06 701 GLY A C 1
ATOM 5733 O O . GLY A 1 701 ? 2.547 21.636 -18.199 1.00 84.06 701 GLY A O 1
ATOM 5734 N N . VAL A 1 702 ? 1.122 23.367 -18.133 1.00 82.69 702 VAL A N 1
ATOM 5735 C CA . VAL A 1 702 ? 2.050 24.303 -17.473 1.00 82.69 702 VAL A CA 1
ATOM 5736 C C . VAL A 1 702 ? 2.372 23.859 -16.046 1.00 82.69 702 VAL A C 1
ATOM 5738 O O . VAL A 1 702 ? 3.531 23.914 -15.651 1.00 82.69 702 VAL A O 1
ATOM 5741 N N . ILE A 1 703 ? 1.387 23.376 -15.281 1.00 83.38 703 ILE A N 1
ATOM 5742 C CA . ILE A 1 703 ? 1.621 22.852 -13.926 1.00 83.38 703 ILE A CA 1
ATOM 5743 C C . ILE A 1 703 ? 2.496 21.594 -13.982 1.00 83.38 703 ILE A C 1
ATOM 5745 O O . ILE A 1 703 ? 3.472 21.509 -13.245 1.00 83.38 703 ILE A O 1
ATOM 5749 N N . CYS A 1 704 ? 2.209 20.647 -14.877 1.00 79.69 704 CYS A N 1
ATOM 5750 C CA . CYS A 1 704 ? 3.024 19.447 -15.070 1.00 79.69 704 CYS A CA 1
ATOM 5751 C C . CYS A 1 704 ? 4.443 19.781 -15.547 1.00 79.69 704 CYS A C 1
ATOM 5753 O O . CYS A 1 704 ? 5.388 19.155 -15.086 1.00 79.69 704 CYS A O 1
ATOM 5755 N N . TRP A 1 705 ? 4.611 20.786 -16.411 1.00 83.88 705 TRP A N 1
ATOM 5756 C CA . TRP A 1 705 ? 5.926 21.261 -16.846 1.00 83.88 705 TRP A CA 1
ATOM 5757 C C . TRP A 1 705 ? 6.698 21.946 -15.709 1.00 83.88 705 TRP A C 1
ATOM 5759 O O . TRP A 1 705 ? 7.877 21.666 -15.522 1.00 83.88 705 TRP A O 1
ATOM 5769 N N . MET A 1 706 ? 6.037 22.769 -14.887 1.00 74.12 706 MET A N 1
ATOM 5770 C CA . MET A 1 706 ? 6.655 23.386 -13.706 1.00 74.12 706 MET A CA 1
ATOM 5771 C C . MET A 1 706 ? 7.045 22.355 -12.641 1.00 74.12 706 MET A C 1
ATOM 5773 O O . MET A 1 706 ? 8.113 22.469 -12.044 1.00 74.12 706 MET A O 1
ATOM 5777 N N . VAL A 1 707 ? 6.215 21.333 -12.421 1.00 77.31 707 VAL A N 1
ATOM 5778 C CA . VAL A 1 707 ? 6.548 20.209 -11.533 1.00 77.31 707 VAL A CA 1
ATOM 5779 C C . VAL A 1 707 ? 7.693 19.388 -12.128 1.00 77.31 707 VAL A C 1
ATOM 5781 O O . VAL A 1 707 ? 8.623 19.061 -11.405 1.00 77.31 707 VAL A O 1
ATOM 5784 N N . GLY A 1 708 ? 7.688 19.137 -13.440 1.00 71.69 708 GLY A N 1
ATOM 5785 C CA . GLY A 1 708 ? 8.782 18.466 -14.146 1.00 71.69 708 GLY A CA 1
ATOM 5786 C C . GLY A 1 708 ? 10.119 19.190 -13.983 1.00 71.69 708 GLY A C 1
ATOM 5787 O O . GLY A 1 708 ? 11.091 18.566 -13.583 1.00 71.69 708 GLY A O 1
ATOM 5788 N N . ILE A 1 709 ? 10.159 20.512 -14.177 1.00 69.62 709 ILE A N 1
ATOM 5789 C CA . ILE A 1 709 ? 11.367 21.324 -13.938 1.00 69.62 709 ILE A CA 1
ATOM 5790 C C . ILE A 1 709 ? 11.795 21.275 -12.467 1.00 69.62 709 ILE A C 1
ATOM 5792 O O . ILE A 1 709 ? 12.983 21.207 -12.178 1.00 69.62 709 ILE A O 1
ATOM 5796 N N . SER A 1 710 ? 10.840 21.246 -11.535 1.00 58.62 710 SER A N 1
ATOM 5797 C CA . SER A 1 710 ? 11.142 21.140 -10.099 1.00 58.62 710 SER A CA 1
ATOM 5798 C C . SER A 1 710 ? 11.740 19.780 -9.707 1.00 58.62 710 SER A C 1
ATOM 5800 O O . SER A 1 710 ? 12.384 19.689 -8.668 1.00 58.62 710 SER A O 1
ATOM 5802 N N . PHE A 1 711 ? 11.533 18.738 -10.519 1.00 61.00 711 PHE A N 1
ATOM 5803 C CA . PHE A 1 711 ? 12.168 17.424 -10.361 1.00 61.00 711 PHE A CA 1
ATOM 5804 C C . PHE A 1 711 ? 13.467 17.274 -11.170 1.00 61.00 711 PHE A C 1
ATOM 5806 O O . PHE A 1 711 ? 14.295 16.444 -10.815 1.00 61.00 711 PHE A O 1
ATOM 5813 N N . LEU A 1 712 ? 13.648 18.058 -12.239 1.00 57.75 712 LEU A N 1
ATOM 5814 C CA . LEU A 1 712 ? 14.805 17.988 -13.142 1.00 57.75 712 LEU A CA 1
ATOM 5815 C C . LEU A 1 712 ? 15.981 18.894 -12.731 1.00 57.75 712 LEU A C 1
ATOM 5817 O O . LEU A 1 712 ? 17.078 18.681 -13.231 1.00 57.75 712 LEU A O 1
ATOM 5821 N N . ASP A 1 713 ? 15.786 19.851 -11.816 1.00 45.75 713 ASP A N 1
ATOM 5822 C CA . ASP A 1 713 ? 16.854 20.712 -11.276 1.00 45.75 713 ASP A CA 1
ATOM 5823 C C . ASP A 1 713 ? 16.775 20.816 -9.732 1.00 45.75 713 ASP A C 1
ATOM 5825 O O . ASP A 1 713 ? 16.301 21.821 -9.187 1.00 45.75 713 ASP A O 1
ATOM 5829 N N . PRO A 1 714 ? 17.238 19.802 -8.975 1.00 48.25 714 PRO A N 1
ATOM 5830 C CA . PRO A 1 714 ? 17.296 19.882 -7.511 1.00 48.25 714 PRO A CA 1
ATOM 5831 C C . PRO A 1 714 ? 18.314 20.919 -6.985 1.00 48.25 714 PRO A C 1
ATOM 5833 O O . PRO A 1 714 ? 18.220 21.335 -5.828 1.00 48.25 714 PRO A O 1
ATOM 5836 N N . ASP A 1 715 ? 19.234 21.411 -7.827 1.00 43.69 715 ASP A N 1
ATOM 5837 C CA . ASP A 1 715 ? 20.311 22.327 -7.418 1.00 43.69 715 ASP A CA 1
ATOM 5838 C C . A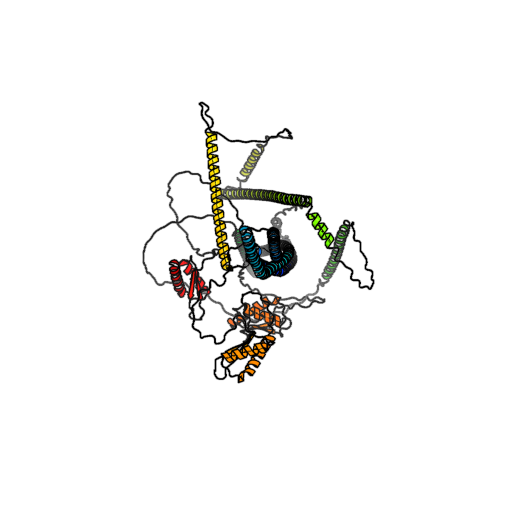SP A 1 715 ? 20.033 23.824 -7.665 1.00 43.69 715 ASP A C 1
ATOM 5840 O O . ASP A 1 715 ? 20.744 24.689 -7.141 1.00 43.69 715 ASP A O 1
ATOM 5844 N N . ALA A 1 716 ? 18.972 24.186 -8.394 1.00 44.75 716 ALA A N 1
ATOM 5845 C CA . ALA A 1 716 ? 18.765 25.570 -8.842 1.00 44.75 716 ALA A CA 1
ATOM 5846 C C . ALA A 1 716 ? 18.152 26.529 -7.793 1.00 44.75 716 ALA A C 1
ATOM 5848 O O . ALA A 1 716 ? 18.050 27.733 -8.043 1.00 44.75 716 ALA A O 1
ATOM 5849 N N . THR A 1 717 ? 17.766 26.061 -6.597 1.00 41.78 717 THR A N 1
ATOM 5850 C CA . THR A 1 717 ? 17.107 26.910 -5.575 1.00 41.78 717 THR A CA 1
ATOM 5851 C C . THR A 1 717 ? 17.778 26.931 -4.200 1.00 41.78 717 THR A C 1
ATOM 5853 O O . THR A 1 717 ? 17.100 27.051 -3.179 1.00 41.78 717 THR A O 1
ATOM 5856 N N . ARG A 1 718 ? 19.116 26.908 -4.132 1.00 35.19 718 ARG A N 1
ATOM 5857 C CA . ARG A 1 718 ? 19.834 27.362 -2.924 1.00 35.19 718 ARG A CA 1
ATOM 5858 C C . ARG A 1 718 ? 20.237 28.837 -3.054 1.00 35.19 718 ARG A C 1
ATOM 5860 O O . ARG A 1 718 ? 21.165 29.152 -3.795 1.00 35.19 718 ARG A O 1
ATOM 5867 N N . PRO A 1 719 ? 19.594 29.775 -2.328 1.00 37.31 719 PRO A N 1
ATOM 5868 C CA . PRO A 1 719 ? 20.083 31.144 -2.267 1.00 37.31 719 PRO A CA 1
ATOM 5869 C C . PRO A 1 719 ? 21.434 31.164 -1.546 1.00 37.31 719 PRO A C 1
ATOM 5871 O O . PRO A 1 719 ? 21.552 30.748 -0.394 1.00 37.31 719 PRO A O 1
ATOM 5874 N N . SER A 1 720 ? 22.450 31.672 -2.241 1.00 38.00 720 SER A N 1
ATOM 5875 C CA . SER A 1 720 ? 23.803 31.900 -1.741 1.00 38.00 720 SER A CA 1
ATOM 5876 C C . SER A 1 720 ? 23.783 32.676 -0.416 1.00 38.00 720 SER A C 1
ATOM 5878 O O . SER A 1 720 ? 23.580 33.895 -0.401 1.00 38.00 720 SER A O 1
ATOM 5880 N N . SER A 1 721 ? 24.008 31.989 0.708 1.00 32.88 721 SER A N 1
ATOM 5881 C CA . SER A 1 721 ? 24.211 32.640 2.001 1.00 32.88 721 SER A CA 1
ATOM 5882 C C . SER A 1 721 ? 25.697 32.947 2.196 1.00 32.88 721 SER A C 1
ATOM 5884 O O . SER A 1 721 ? 26.534 32.053 2.280 1.00 32.88 721 SER A O 1
ATOM 5886 N N . SER A 1 722 ? 25.990 34.242 2.219 1.00 36.03 722 SER A N 1
ATOM 5887 C CA . SER A 1 722 ? 27.124 34.929 2.846 1.00 36.03 722 SER A CA 1
ATOM 5888 C C . SER A 1 722 ? 28.171 34.078 3.588 1.00 36.03 722 SER A C 1
ATOM 5890 O O . SER A 1 722 ? 28.046 33.808 4.779 1.00 36.03 722 SER A O 1
ATOM 5892 N N . ARG A 1 723 ? 29.267 33.795 2.881 1.00 36.75 723 ARG A N 1
ATOM 5893 C CA . ARG A 1 723 ? 30.675 34.045 3.250 1.00 36.75 723 ARG A CA 1
ATOM 5894 C C . ARG A 1 723 ? 30.919 34.503 4.705 1.00 36.75 723 ARG A C 1
ATOM 5896 O O . ARG A 1 723 ? 31.108 35.691 4.962 1.00 36.75 723 ARG A O 1
ATOM 5903 N N . SER A 1 724 ? 31.021 33.559 5.635 1.00 32.22 724 SER A N 1
ATOM 5904 C CA . SER A 1 724 ? 31.826 33.720 6.849 1.00 32.22 724 SER A CA 1
ATOM 5905 C C . SER A 1 724 ? 33.259 33.297 6.532 1.00 32.22 724 SER A C 1
ATOM 5907 O O . SER A 1 724 ? 33.506 32.174 6.107 1.00 32.22 724 SER A O 1
ATOM 5909 N N . ARG A 1 725 ? 34.203 34.229 6.693 1.00 39.50 725 ARG A N 1
ATOM 5910 C CA . ARG A 1 725 ? 35.645 33.965 6.658 1.00 39.50 725 ARG A CA 1
ATOM 5911 C C . ARG A 1 725 ? 36.001 32.986 7.784 1.00 39.50 725 ARG A C 1
ATOM 5913 O O . ARG A 1 725 ? 36.140 33.413 8.925 1.00 39.50 725 ARG A O 1
ATOM 5920 N N . SER A 1 726 ? 36.186 31.716 7.454 1.00 34.84 726 SER A N 1
ATOM 5921 C CA . SER A 1 726 ? 37.083 30.813 8.173 1.00 34.84 726 SER A CA 1
ATOM 5922 C C . SER A 1 726 ? 38.214 30.409 7.225 1.00 34.84 726 SER A C 1
ATOM 5924 O O . SER A 1 726 ? 38.058 30.410 6.004 1.00 34.84 726 SER A O 1
ATOM 5926 N N . SER A 1 727 ? 39.388 30.220 7.811 1.00 35.09 727 SER A N 1
ATOM 5927 C CA . SER A 1 727 ? 40.693 29.970 7.198 1.00 35.09 727 SER A CA 1
ATOM 5928 C C . SER A 1 727 ? 40.675 28.888 6.103 1.00 35.09 727 SER A C 1
ATOM 5930 O O . SER A 1 727 ? 39.825 28.000 6.149 1.00 35.09 727 SER A O 1
ATOM 5932 N N . PRO A 1 728 ? 41.599 28.934 5.123 1.00 35.06 728 PRO A N 1
ATOM 5933 C CA . PRO A 1 728 ? 41.633 27.962 4.033 1.00 35.06 728 PRO A CA 1
ATOM 5934 C C . PRO A 1 728 ? 41.858 26.537 4.579 1.00 35.06 728 PRO A C 1
ATOM 5936 O O . PRO A 1 728 ? 42.717 26.375 5.451 1.00 35.06 728 PRO A O 1
ATOM 5939 N N . PRO A 1 729 ? 41.121 25.515 4.100 1.00 42.94 729 PRO A N 1
ATOM 5940 C CA . PRO A 1 729 ? 41.401 24.126 4.450 1.00 42.94 729 PRO A CA 1
ATOM 5941 C C . PRO A 1 729 ? 42.785 23.736 3.911 1.00 42.94 729 PRO A C 1
ATOM 5943 O O . PRO A 1 729 ? 43.118 24.019 2.760 1.00 42.94 729 PRO A O 1
ATOM 5946 N N . LEU A 1 730 ? 43.610 23.144 4.776 1.00 47.25 730 LEU A N 1
ATOM 5947 C CA . LEU A 1 730 ? 45.023 22.826 4.530 1.00 47.25 730 LEU A CA 1
ATOM 5948 C C . LEU A 1 730 ? 45.252 21.442 3.891 1.00 47.25 730 LEU A C 1
ATOM 5950 O O . LEU A 1 730 ? 46.387 20.980 3.844 1.00 47.25 730 LEU A O 1
ATOM 5954 N N . SER A 1 731 ? 44.224 20.796 3.340 1.00 50.41 731 SER A N 1
ATOM 5955 C CA . SER A 1 731 ? 44.380 19.563 2.562 1.00 50.41 731 SER A CA 1
ATOM 5956 C C . SER A 1 731 ? 43.499 19.589 1.305 1.00 50.41 731 SER A C 1
ATOM 5958 O O . SER A 1 731 ? 42.343 20.014 1.366 1.00 50.41 731 SER A O 1
ATOM 5960 N N . PRO A 1 732 ? 44.020 19.176 0.135 1.00 54.47 732 PRO A N 1
ATOM 5961 C CA . PRO A 1 732 ? 43.190 18.946 -1.036 1.00 54.47 732 PRO A CA 1
ATOM 5962 C C . PRO A 1 732 ? 42.365 17.673 -0.801 1.00 54.47 732 PRO A C 1
ATOM 5964 O O . PRO A 1 732 ? 42.861 16.567 -1.004 1.00 54.47 732 PRO A O 1
ATOM 5967 N N . GLU A 1 733 ? 41.120 17.818 -0.343 1.00 59.44 733 GLU A N 1
ATOM 5968 C CA . GLU A 1 733 ? 40.147 16.718 -0.346 1.00 59.44 733 GLU A CA 1
ATOM 5969 C C . GLU A 1 733 ? 40.053 16.134 -1.767 1.00 59.44 733 GLU A C 1
ATOM 5971 O O . GLU A 1 733 ? 39.828 16.870 -2.739 1.00 59.44 733 GLU A O 1
ATOM 5976 N N . ARG A 1 734 ? 40.232 14.811 -1.911 1.00 63.44 734 ARG A N 1
ATOM 5977 C CA . ARG A 1 734 ? 39.896 14.111 -3.159 1.00 63.44 734 ARG A CA 1
ATOM 5978 C C . ARG A 1 734 ? 38.384 14.254 -3.345 1.00 63.44 734 ARG A C 1
ATOM 5980 O O . ARG A 1 734 ? 37.607 13.654 -2.609 1.00 63.44 734 ARG A O 1
ATOM 5987 N N . LYS A 1 735 ? 37.957 15.089 -4.300 1.00 64.81 735 LYS A N 1
ATOM 5988 C CA . LYS A 1 735 ? 36.533 15.297 -4.604 1.00 64.81 735 LYS A CA 1
ATOM 5989 C C . LYS A 1 735 ? 35.875 13.947 -4.913 1.00 64.81 735 LYS A C 1
ATOM 5991 O O . LYS A 1 735 ? 36.178 13.364 -5.947 1.00 64.81 735 LYS A O 1
ATOM 5996 N N . GLY A 1 736 ? 34.974 13.501 -4.038 1.00 71.81 736 GLY A N 1
ATOM 5997 C CA . GLY A 1 736 ? 34.098 12.348 -4.271 1.00 71.81 736 GLY A CA 1
ATOM 5998 C C . GLY A 1 736 ? 34.393 11.084 -3.458 1.00 71.81 736 GLY A C 1
ATOM 5999 O O . GLY A 1 736 ? 33.566 10.185 -3.491 1.00 71.81 736 GLY A O 1
ATOM 6000 N N . MET A 1 737 ? 35.495 11.000 -2.701 1.00 76.38 737 MET A N 1
ATOM 6001 C CA . MET A 1 737 ? 35.790 9.815 -1.874 1.00 76.38 737 MET A CA 1
ATOM 6002 C C . MET A 1 737 ? 35.558 10.119 -0.390 1.00 76.38 737 MET A C 1
ATOM 6004 O O . MET A 1 737 ? 36.062 11.119 0.124 1.00 76.38 737 MET A O 1
ATOM 6008 N N . LYS A 1 738 ? 34.784 9.274 0.304 1.00 81.88 738 LYS A N 1
ATOM 6009 C CA . LYS A 1 738 ? 34.646 9.331 1.769 1.00 81.88 738 LYS A CA 1
ATOM 6010 C C . LYS A 1 738 ? 35.892 8.689 2.404 1.00 81.88 738 LYS A C 1
ATOM 6012 O O . LYS A 1 738 ? 36.345 7.669 1.894 1.00 81.88 738 LYS A O 1
ATOM 6017 N N . PRO A 1 739 ? 36.465 9.262 3.476 1.00 88.50 739 PRO A N 1
ATOM 6018 C CA . PRO A 1 739 ? 37.600 8.650 4.154 1.00 88.50 739 PRO A CA 1
ATOM 6019 C C . PRO A 1 739 ? 37.169 7.361 4.860 1.00 88.50 739 PRO A C 1
ATOM 6021 O O . PRO A 1 739 ? 36.162 7.345 5.564 1.00 88.50 739 PRO A O 1
ATOM 6024 N N . LEU A 1 740 ? 37.953 6.307 4.664 1.00 89.38 740 LEU A N 1
ATOM 6025 C CA . LEU A 1 740 ? 37.777 4.973 5.227 1.00 89.38 740 LEU A CA 1
ATOM 6026 C C . LEU A 1 740 ? 38.108 4.928 6.724 1.00 89.38 740 LEU A C 1
ATOM 6028 O O . LEU A 1 740 ? 37.423 4.274 7.502 1.00 89.38 740 LEU A O 1
ATOM 6032 N N . ALA A 1 741 ? 39.135 5.673 7.134 1.00 91.38 741 ALA A N 1
ATOM 6033 C CA . ALA A 1 741 ? 39.506 5.866 8.531 1.00 91.38 741 ALA A CA 1
ATOM 6034 C C . ALA A 1 741 ? 40.114 7.263 8.744 1.00 91.38 741 ALA A C 1
ATOM 6036 O O . ALA A 1 741 ? 40.561 7.929 7.803 1.00 91.38 741 ALA A O 1
ATOM 6037 N N . SER A 1 742 ? 40.130 7.731 9.994 1.00 91.00 742 SER A N 1
ATOM 6038 C CA . SER A 1 742 ? 40.751 9.006 10.369 1.00 91.00 742 SER A CA 1
ATOM 6039 C C . SER A 1 742 ? 41.621 8.865 11.612 1.00 91.00 742 SER A C 1
ATOM 6041 O O . SER A 1 742 ? 41.143 8.416 12.651 1.00 91.00 742 SER A O 1
ATOM 6043 N N . VAL A 1 743 ? 42.877 9.301 11.519 1.00 92.25 743 VAL A N 1
ATOM 6044 C CA . VAL A 1 743 ? 43.865 9.260 12.605 1.00 92.25 743 VAL A CA 1
ATOM 6045 C C . VAL A 1 743 ? 44.019 10.660 13.204 1.00 92.25 743 VAL A C 1
ATOM 6047 O O . VAL A 1 743 ? 44.391 11.603 12.503 1.00 92.25 743 VAL A O 1
ATOM 6050 N N . GLU A 1 744 ? 43.744 10.818 14.504 1.00 90.56 744 GLU A N 1
ATOM 6051 C CA . GLU A 1 744 ? 44.008 12.067 15.237 1.00 90.56 744 GLU A CA 1
ATOM 6052 C C . GLU A 1 744 ? 45.494 12.133 15.624 1.00 90.56 744 GLU A C 1
ATOM 6054 O O . GLU A 1 744 ? 45.959 11.369 16.468 1.00 90.56 744 GLU A O 1
ATOM 6059 N N . ILE A 1 745 ? 46.239 13.076 15.046 1.00 87.75 745 ILE A N 1
ATOM 6060 C CA . ILE A 1 745 ? 47.655 13.301 15.353 1.00 87.75 745 ILE A CA 1
ATOM 6061 C C . ILE A 1 745 ? 47.764 14.531 16.253 1.00 87.75 745 ILE A C 1
ATOM 6063 O O . ILE A 1 745 ? 47.333 15.636 15.896 1.00 87.75 745 ILE A O 1
ATOM 6067 N N . ARG A 1 746 ? 48.348 14.341 17.440 1.00 82.44 746 ARG A N 1
ATOM 6068 C CA . ARG A 1 746 ? 48.655 15.422 18.384 1.00 82.44 746 ARG A CA 1
ATOM 6069 C C . ARG A 1 746 ? 50.126 15.795 18.263 1.00 82.44 746 ARG A C 1
ATOM 6071 O O . ARG A 1 746 ? 50.990 14.980 18.560 1.00 82.44 746 ARG A O 1
ATOM 6078 N N . GLY A 1 747 ? 50.393 17.023 17.819 1.00 75.12 747 GLY A N 1
ATOM 6079 C CA . GLY A 1 747 ? 51.746 17.573 17.802 1.00 75.12 747 GLY A CA 1
ATOM 6080 C C . GLY A 1 747 ? 52.236 17.845 19.223 1.00 75.12 747 GLY A C 1
ATOM 6081 O O . GLY A 1 747 ? 51.512 18.433 20.023 1.00 75.12 747 GLY A O 1
ATOM 6082 N N . GLU A 1 748 ? 53.460 17.420 19.526 1.00 64.88 748 GLU A N 1
ATOM 6083 C CA . GLU A 1 748 ? 54.067 17.526 20.860 1.00 64.88 748 GLU A CA 1
ATOM 6084 C C . GLU A 1 748 ? 54.389 18.985 21.253 1.00 64.88 748 GLU A C 1
ATOM 6086 O O . GLU A 1 748 ? 54.385 19.324 22.434 1.00 64.88 748 GLU A O 1
ATOM 6091 N N . GLU A 1 749 ? 54.582 19.876 20.270 1.00 64.25 749 GLU A N 1
ATOM 6092 C CA . GLU A 1 749 ? 54.990 21.276 20.494 1.00 64.25 749 GLU A CA 1
ATOM 6093 C C . GLU A 1 749 ? 53.837 22.302 20.416 1.00 64.25 749 GLU A C 1
ATOM 6095 O O . GLU A 1 749 ? 53.956 23.404 20.949 1.00 64.25 749 GLU A O 1
ATOM 6100 N N . ASP A 1 750 ? 52.687 21.934 19.841 1.00 56.75 750 ASP A N 1
ATOM 6101 C CA . ASP A 1 750 ? 51.504 22.798 19.715 1.00 56.75 750 ASP A CA 1
ATOM 6102 C C . ASP A 1 750 ? 50.371 22.272 20.610 1.00 56.75 750 ASP A C 1
ATOM 6104 O O . ASP A 1 750 ? 49.436 21.610 20.148 1.00 56.75 750 ASP A O 1
ATOM 6108 N N . ALA A 1 751 ? 50.453 22.573 21.911 1.00 51.16 751 ALA A N 1
ATOM 6109 C CA . ALA A 1 751 ? 49.511 22.151 22.953 1.00 51.16 751 ALA A CA 1
ATOM 6110 C C . ALA A 1 751 ? 48.073 22.677 22.724 1.00 51.16 751 ALA A C 1
ATOM 6112 O O . ALA A 1 751 ? 47.607 23.611 23.376 1.00 51.16 751 ALA A O 1
ATOM 6113 N N . GLY A 1 752 ? 47.359 22.075 21.773 1.00 61.50 752 GLY A N 1
ATOM 6114 C CA . GLY A 1 752 ? 45.952 22.350 21.485 1.00 61.50 752 GLY A CA 1
ATOM 6115 C C . GLY A 1 752 ? 45.511 22.114 20.040 1.00 61.50 752 GLY A C 1
ATOM 6116 O O . GLY A 1 752 ? 44.306 22.106 19.787 1.00 61.50 752 GLY A O 1
ATOM 6117 N N . ARG A 1 753 ? 46.425 21.907 19.080 1.00 66.50 753 ARG A N 1
ATOM 6118 C CA . ARG A 1 753 ? 46.042 21.654 17.680 1.00 66.50 753 ARG A CA 1
ATOM 6119 C C . ARG A 1 753 ? 46.025 20.162 17.374 1.00 66.50 753 ARG A C 1
ATOM 6121 O O . ARG A 1 753 ? 47.056 19.537 17.156 1.00 66.50 753 ARG A O 1
ATOM 6128 N N . LYS A 1 754 ? 44.816 19.607 17.337 1.00 79.62 754 LYS A N 1
ATOM 6129 C CA . LYS A 1 754 ? 44.546 18.275 16.793 1.00 79.62 754 LYS A CA 1
ATOM 6130 C C . LYS A 1 754 ? 44.502 18.377 15.272 1.00 79.62 754 LYS A C 1
ATOM 6132 O O . LYS A 1 754 ? 43.711 19.160 14.746 1.00 79.62 754 LYS A O 1
ATOM 6137 N N . THR A 1 755 ? 45.330 17.603 14.579 1.00 85.62 755 THR A N 1
ATOM 6138 C CA . THR A 1 755 ? 45.258 17.484 13.117 1.00 85.62 755 THR A CA 1
ATOM 6139 C C . THR A 1 755 ? 44.741 16.093 12.783 1.00 85.62 755 THR A C 1
ATOM 6141 O O . THR A 1 755 ? 45.246 15.118 13.331 1.00 85.62 755 THR A O 1
ATOM 6144 N N . MET A 1 756 ? 43.728 15.988 11.920 1.00 90.31 756 MET A N 1
ATOM 6145 C CA . MET A 1 756 ? 43.232 14.690 11.456 1.00 90.31 756 MET A CA 1
ATOM 6146 C C . MET A 1 756 ? 43.869 14.317 10.121 1.00 90.31 756 MET A C 1
ATOM 6148 O O . MET A 1 756 ? 43.852 15.110 9.179 1.00 90.31 756 MET A O 1
ATOM 6152 N N . MET A 1 757 ? 44.416 13.108 10.051 1.00 94.19 757 MET A N 1
ATOM 6153 C CA . MET A 1 757 ? 44.849 12.465 8.816 1.00 94.19 757 MET A CA 1
ATOM 6154 C C . MET A 1 757 ? 43.729 11.544 8.335 1.00 94.19 757 MET A C 1
ATOM 6156 O O . MET A 1 757 ? 43.282 10.678 9.080 1.00 94.19 757 MET A O 1
ATOM 6160 N N . HIS A 1 758 ? 43.261 11.754 7.110 1.00 94.50 758 HIS A N 1
ATOM 6161 C CA . HIS A 1 758 ? 42.205 10.961 6.486 1.00 94.50 758 HIS A CA 1
ATOM 6162 C C . HIS A 1 758 ? 42.820 9.920 5.551 1.00 94.50 758 HIS A C 1
ATOM 6164 O O . HIS A 1 758 ? 43.664 10.283 4.733 1.00 94.50 758 HIS A O 1
ATOM 6170 N N . ILE A 1 759 ? 42.387 8.666 5.670 1.00 94.38 759 ILE A N 1
ATOM 6171 C CA . ILE A 1 759 ? 42.849 7.534 4.860 1.00 94.38 759 ILE A CA 1
ATOM 6172 C C . ILE A 1 759 ? 41.711 7.138 3.927 1.00 94.38 759 ILE A C 1
ATOM 6174 O O . ILE A 1 759 ? 40.582 6.983 4.388 1.00 94.38 759 ILE A O 1
ATOM 6178 N N . TYR A 1 760 ? 41.982 7.016 2.633 1.00 94.38 760 TYR A N 1
ATOM 6179 C CA . TYR A 1 760 ? 40.978 6.755 1.598 1.00 94.38 760 TYR A CA 1
ATOM 6180 C C . TYR A 1 760 ? 41.118 5.373 0.957 1.00 94.38 760 TYR A C 1
ATOM 6182 O O . TYR A 1 760 ? 40.197 4.950 0.265 1.00 94.38 760 TYR A O 1
ATOM 6190 N N . HIS A 1 761 ? 42.235 4.685 1.189 1.00 95.50 761 HIS A N 1
ATOM 6191 C CA . HIS A 1 761 ? 42.507 3.351 0.655 1.00 95.50 761 HIS A CA 1
ATOM 6192 C C . HIS A 1 761 ? 42.397 2.294 1.765 1.00 95.50 761 HIS A C 1
ATOM 6194 O O . HIS A 1 761 ? 42.658 2.581 2.938 1.00 95.50 761 HIS A O 1
ATOM 6200 N N . GLY A 1 762 ? 41.935 1.094 1.406 1.00 89.62 762 GLY A N 1
ATOM 6201 C CA . GLY A 1 762 ? 41.727 -0.009 2.351 1.00 89.62 762 GLY A CA 1
ATOM 6202 C C . GLY A 1 762 ? 43.047 -0.633 2.824 1.00 89.62 762 GLY A C 1
ATOM 6203 O O . GLY A 1 762 ? 44.089 -0.396 2.213 1.00 89.62 762 GLY A O 1
ATOM 6204 N N . PRO A 1 763 ? 43.033 -1.470 3.881 1.00 88.56 763 PRO A N 1
ATOM 6205 C CA . PRO A 1 763 ? 44.250 -2.106 4.395 1.00 88.56 763 PRO A CA 1
ATOM 6206 C C . PRO A 1 763 ? 44.919 -3.054 3.383 1.00 88.56 763 PRO A C 1
ATOM 6208 O O . PRO A 1 763 ? 46.114 -3.318 3.499 1.00 88.56 763 PRO A O 1
ATOM 6211 N N . GLU A 1 764 ? 44.182 -3.529 2.372 1.00 88.19 764 GLU A N 1
ATOM 6212 C CA . GLU A 1 764 ? 44.724 -4.352 1.280 1.00 88.19 764 GLU A CA 1
ATOM 6213 C C . GLU A 1 764 ? 45.570 -3.544 0.277 1.00 88.19 764 GLU A C 1
ATOM 6215 O O . GLU A 1 764 ? 46.456 -4.090 -0.380 1.00 88.19 764 GLU A O 1
ATOM 6220 N N . GLU A 1 765 ? 45.358 -2.228 0.191 1.00 92.06 765 GLU A N 1
ATOM 6221 C CA . GLU A 1 765 ? 46.050 -1.326 -0.732 1.00 92.06 765 GLU A CA 1
ATOM 6222 C C . GLU A 1 765 ? 47.204 -0.599 -0.030 1.00 92.06 765 GLU A C 1
ATOM 6224 O O . GLU A 1 765 ? 47.186 0.619 0.156 1.00 92.06 765 GLU A O 1
ATOM 6229 N N . VAL A 1 766 ? 48.240 -1.349 0.360 1.00 92.44 766 VAL A N 1
ATOM 6230 C CA . VAL A 1 766 ? 49.393 -0.821 1.120 1.00 92.44 766 VAL A CA 1
ATOM 6231 C C . VAL A 1 766 ? 50.026 0.404 0.445 1.00 92.44 766 VAL A C 1
ATOM 6233 O O . VAL A 1 766 ? 50.296 1.399 1.115 1.00 92.44 766 VAL A O 1
ATOM 6236 N N . GLU A 1 767 ? 50.192 0.380 -0.882 1.00 93.75 767 GLU A N 1
ATOM 6237 C CA . GLU A 1 767 ? 50.717 1.524 -1.646 1.00 93.75 767 GLU A CA 1
ATOM 6238 C C . GLU A 1 767 ? 49.780 2.746 -1.592 1.00 93.75 767 GLU A C 1
ATOM 6240 O O . GLU A 1 767 ? 50.251 3.877 -1.484 1.00 93.75 767 GLU A O 1
ATOM 6245 N N . GLY A 1 768 ? 48.459 2.541 -1.590 1.00 92.44 768 GLY A N 1
ATOM 6246 C CA . GLY A 1 768 ? 47.469 3.619 -1.484 1.00 92.44 768 GLY A CA 1
ATOM 6247 C C . GLY A 1 768 ? 47.452 4.275 -0.100 1.00 92.44 768 GLY A C 1
ATOM 6248 O O . GLY A 1 768 ? 47.379 5.501 0.015 1.00 92.44 768 GLY A O 1
ATOM 6249 N N . VAL A 1 769 ? 47.598 3.477 0.963 1.00 93.81 769 VAL A N 1
ATOM 6250 C CA . VAL A 1 769 ? 47.741 3.987 2.338 1.00 93.81 769 VAL A CA 1
ATOM 6251 C C . VAL A 1 769 ? 49.061 4.753 2.496 1.00 93.81 769 VAL A C 1
ATOM 6253 O O . VAL A 1 769 ? 49.089 5.809 3.133 1.00 93.81 769 VAL A O 1
ATOM 6256 N N . GLU A 1 770 ? 50.143 4.283 1.866 1.00 95.12 770 GLU A N 1
ATOM 6257 C CA . GLU A 1 770 ? 51.414 5.013 1.810 1.00 95.12 770 GLU A CA 1
ATOM 6258 C C . GLU A 1 770 ? 51.294 6.368 1.107 1.00 95.12 770 GLU A C 1
ATOM 6260 O O . GLU A 1 770 ? 51.776 7.373 1.636 1.00 95.12 770 GLU A O 1
ATOM 6265 N N . GLU A 1 771 ? 50.588 6.431 -0.023 1.00 95.00 771 GLU A N 1
ATOM 6266 C CA . GLU A 1 771 ? 50.316 7.689 -0.722 1.00 95.00 771 GLU A CA 1
ATOM 6267 C C . GLU A 1 771 ? 49.494 8.675 0.121 1.00 95.00 771 GLU A C 1
ATOM 6269 O O . GLU A 1 771 ? 49.755 9.884 0.087 1.00 95.00 771 GLU A O 1
ATOM 6274 N N . ASP A 1 772 ? 48.509 8.190 0.881 1.00 94.94 772 ASP A N 1
ATOM 6275 C CA . ASP A 1 772 ? 47.686 9.031 1.756 1.00 94.94 772 ASP A CA 1
ATOM 6276 C C . ASP A 1 772 ? 48.515 9.634 2.901 1.00 94.94 772 ASP A C 1
ATOM 6278 O O . ASP A 1 772 ? 48.410 10.837 3.179 1.00 94.94 772 ASP A O 1
ATOM 6282 N N . VAL A 1 773 ? 49.397 8.836 3.517 1.00 95.69 773 VAL A N 1
ATOM 6283 C CA . VAL A 1 773 ? 50.321 9.301 4.565 1.00 95.69 773 VAL A CA 1
ATOM 6284 C C . VAL A 1 773 ? 51.360 10.270 4.000 1.00 95.69 773 VAL A C 1
ATOM 6286 O O . VAL A 1 773 ? 51.588 11.331 4.587 1.00 95.69 773 VAL A O 1
ATOM 6289 N N . ASP A 1 774 ? 51.948 9.976 2.841 1.00 95.00 774 ASP A N 1
ATOM 6290 C CA . ASP A 1 774 ? 52.942 10.847 2.208 1.00 95.00 774 ASP A CA 1
ATOM 6291 C C . ASP A 1 774 ? 52.331 12.188 1.787 1.00 95.00 774 ASP A C 1
ATOM 6293 O O . ASP A 1 774 ? 52.932 13.250 1.991 1.00 95.00 774 ASP A O 1
ATOM 6297 N N . ARG A 1 775 ? 51.094 12.179 1.277 1.00 92.12 775 ARG A N 1
ATOM 6298 C CA . ARG A 1 775 ? 50.357 13.401 0.936 1.00 92.12 775 ARG A CA 1
ATOM 6299 C C . ARG A 1 775 ? 50.011 14.212 2.184 1.00 92.12 775 ARG A C 1
ATOM 6301 O O . ARG A 1 775 ? 50.123 15.442 2.159 1.00 92.12 775 ARG A O 1
ATOM 6308 N N . PHE A 1 776 ? 49.633 13.553 3.279 1.00 93.94 776 PHE A N 1
ATOM 6309 C CA . PHE A 1 776 ? 49.403 14.213 4.562 1.00 93.94 776 PHE A CA 1
ATOM 6310 C C . PHE A 1 776 ? 50.688 14.844 5.116 1.00 93.94 776 PHE A C 1
ATOM 6312 O O . PHE A 1 776 ? 50.694 16.022 5.484 1.00 93.94 776 PHE A O 1
ATOM 6319 N N . MET A 1 777 ? 51.802 14.109 5.102 1.00 94.38 777 MET A N 1
ATOM 6320 C CA . MET A 1 777 ? 53.105 14.624 5.516 1.00 94.38 777 MET A CA 1
ATOM 6321 C C . MET A 1 777 ? 53.560 15.802 4.653 1.00 94.38 777 MET A C 1
ATOM 6323 O O . MET A 1 777 ? 54.075 16.787 5.184 1.00 94.38 777 MET A O 1
ATOM 6327 N N . GLN A 1 778 ? 53.328 15.746 3.339 1.00 93.88 778 GLN A N 1
ATOM 6328 C CA . GLN A 1 778 ? 53.648 16.835 2.420 1.00 93.88 778 GLN A CA 1
ATOM 6329 C C . GLN A 1 778 ? 52.796 18.083 2.696 1.00 93.88 778 GLN A C 1
ATOM 6331 O O . GLN A 1 778 ? 53.321 19.200 2.682 1.00 93.88 778 GLN A O 1
ATOM 6336 N N . ALA A 1 779 ? 51.503 17.907 2.990 1.00 88.56 779 ALA A N 1
ATOM 6337 C CA . ALA A 1 779 ? 50.585 18.997 3.318 1.00 88.56 779 ALA A CA 1
ATOM 6338 C C . ALA A 1 779 ? 50.937 19.673 4.654 1.00 88.56 779 ALA A C 1
ATOM 6340 O O . ALA A 1 779 ? 50.945 20.902 4.748 1.00 88.56 779 ALA A O 1
ATOM 6341 N N . MET A 1 780 ? 51.294 18.877 5.665 1.00 87.88 780 MET A N 1
ATOM 6342 C CA . MET A 1 780 ? 51.615 19.353 7.014 1.00 87.88 780 MET A CA 1
ATOM 6343 C C . MET A 1 780 ? 53.104 19.661 7.224 1.00 87.88 780 MET A C 1
ATOM 6345 O O . MET A 1 780 ? 53.486 20.127 8.296 1.00 87.88 780 MET A O 1
ATOM 6349 N N . ARG A 1 781 ? 53.943 19.446 6.199 1.00 88.69 781 ARG A N 1
ATOM 6350 C CA . ARG A 1 781 ? 55.410 19.586 6.245 1.00 88.69 781 ARG A CA 1
ATOM 6351 C C . ARG A 1 781 ? 56.053 18.791 7.389 1.00 88.69 781 ARG A C 1
ATOM 6353 O O . ARG A 1 781 ? 56.988 19.267 8.031 1.00 88.69 781 ARG A O 1
ATOM 6360 N N . ILE A 1 782 ? 55.547 17.587 7.638 1.00 87.19 782 ILE A N 1
ATOM 6361 C CA . ILE A 1 782 ? 56.055 16.699 8.687 1.00 87.19 782 ILE A CA 1
ATOM 6362 C C . ILE A 1 782 ? 57.361 16.048 8.193 1.00 87.19 782 ILE A C 1
ATOM 6364 O O . ILE A 1 782 ? 57.404 15.578 7.052 1.00 87.19 782 ILE A O 1
ATOM 6368 N N . PRO A 1 783 ? 58.435 16.011 9.006 1.00 89.56 783 PRO A N 1
ATOM 6369 C CA . PRO A 1 783 ? 59.675 15.333 8.639 1.00 89.56 783 PRO A CA 1
ATOM 6370 C C . PRO A 1 783 ? 59.458 13.847 8.326 1.00 89.56 783 PRO A C 1
ATOM 6372 O O . PRO A 1 783 ? 58.707 13.159 9.017 1.00 89.56 783 PRO A O 1
ATOM 6375 N N . SER A 1 784 ? 60.183 13.320 7.335 1.00 89.38 784 SER A N 1
ATOM 6376 C CA . SER A 1 784 ? 60.063 11.920 6.900 1.00 89.38 784 SER A CA 1
ATOM 6377 C C . SER A 1 784 ? 60.421 10.890 7.973 1.00 89.38 784 SER A C 1
ATOM 6379 O O . SER A 1 784 ? 60.060 9.726 7.837 1.00 89.38 784 SER A O 1
ATOM 6381 N N . SER A 1 785 ? 61.068 11.306 9.065 1.00 89.25 785 SER A N 1
ATOM 6382 C CA . SER A 1 785 ? 61.328 10.462 10.235 1.00 89.25 785 SER A CA 1
ATOM 6383 C C . SER A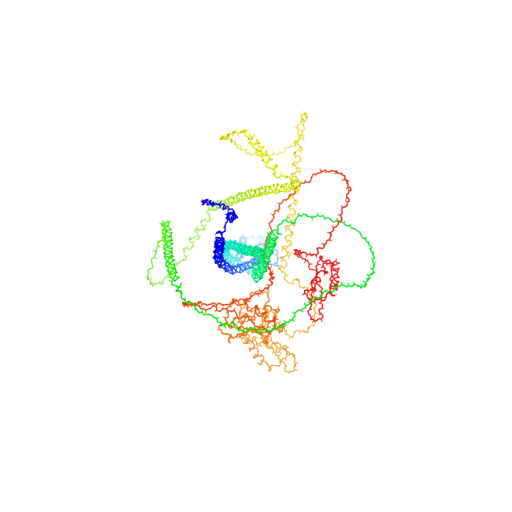 1 785 ? 60.056 9.963 10.928 1.00 89.25 785 SER A C 1
ATOM 6385 O O . SER A 1 785 ? 60.113 8.956 11.620 1.00 89.25 785 SER A O 1
ATOM 6387 N N . TYR A 1 786 ? 58.916 10.639 10.745 1.00 90.88 786 TYR A N 1
ATOM 6388 C CA . TYR A 1 786 ? 57.630 10.226 11.317 1.00 90.88 786 TYR A CA 1
ATOM 6389 C C . TYR A 1 786 ? 56.808 9.329 10.381 1.00 90.88 786 TYR A C 1
ATOM 6391 O O . TYR A 1 786 ? 55.751 8.852 10.786 1.00 90.88 786 TYR A O 1
ATOM 6399 N N . ARG A 1 787 ? 57.281 9.071 9.151 1.00 94.00 787 ARG A N 1
ATOM 6400 C CA . ARG A 1 787 ? 56.541 8.303 8.134 1.00 94.00 787 ARG A CA 1
ATOM 6401 C C . ARG A 1 787 ? 56.129 6.926 8.642 1.00 94.00 787 ARG A C 1
ATOM 6403 O O . ARG A 1 787 ? 54.961 6.576 8.555 1.00 94.00 787 ARG A O 1
ATOM 6410 N N . GLU A 1 788 ? 57.057 6.180 9.237 1.00 93.88 788 GLU A N 1
ATOM 6411 C CA . GLU A 1 788 ? 56.781 4.831 9.753 1.00 93.88 788 GLU A CA 1
ATOM 6412 C C . GLU A 1 788 ? 55.771 4.842 10.911 1.00 93.88 788 GLU A C 1
ATOM 6414 O O . GLU A 1 788 ? 54.865 4.014 10.938 1.00 93.88 788 GLU A O 1
ATOM 6419 N N . GLN A 1 789 ? 55.854 5.815 11.826 1.00 92.75 789 GLN A N 1
ATOM 6420 C CA . GLN A 1 789 ? 54.887 5.951 12.926 1.00 92.75 789 GLN A CA 1
ATOM 6421 C C . GLN A 1 789 ? 53.488 6.327 12.427 1.00 92.75 789 GLN A C 1
ATOM 6423 O O . GLN A 1 789 ? 52.487 5.838 12.958 1.00 92.75 789 GLN A O 1
ATOM 6428 N N . LEU A 1 790 ? 53.406 7.186 11.407 1.00 94.12 790 LEU A N 1
ATOM 6429 C CA . LEU A 1 790 ? 52.141 7.577 10.791 1.00 94.12 790 LEU A CA 1
ATOM 6430 C C . LEU A 1 790 ? 51.523 6.429 9.993 1.00 94.12 790 LEU A C 1
ATOM 6432 O O . LEU A 1 790 ? 50.320 6.220 10.109 1.00 94.12 790 LEU A O 1
ATOM 6436 N N . LEU A 1 791 ? 52.330 5.647 9.273 1.00 95.94 791 LEU A N 1
ATOM 6437 C CA . LEU A 1 791 ? 51.877 4.429 8.597 1.00 95.94 791 LEU A CA 1
ATOM 6438 C C . LEU A 1 791 ? 51.357 3.398 9.590 1.00 95.94 791 LEU A C 1
ATOM 6440 O O . LEU A 1 791 ? 50.258 2.882 9.424 1.00 95.94 791 LEU A O 1
ATOM 6444 N N . GLN A 1 792 ? 52.094 3.152 10.670 1.00 95.12 792 GLN A N 1
ATOM 6445 C CA . GLN A 1 792 ? 51.664 2.210 11.696 1.00 95.12 792 GLN A CA 1
ATOM 6446 C C . GLN A 1 792 ? 50.363 2.664 12.376 1.00 95.12 792 GLN A C 1
ATOM 6448 O O . GLN A 1 792 ? 49.473 1.856 12.623 1.00 95.12 792 GLN A O 1
ATOM 6453 N N . SER A 1 793 ? 50.208 3.969 12.617 1.00 93.44 793 SER A N 1
ATOM 6454 C CA . SER A 1 793 ? 48.963 4.539 13.150 1.00 93.44 793 SER A CA 1
ATOM 6455 C C . SER A 1 793 ? 47.809 4.469 12.142 1.00 93.44 793 SER A C 1
ATOM 6457 O O . SER A 1 793 ? 46.662 4.290 12.546 1.00 93.44 793 SER A O 1
ATOM 6459 N N . ALA A 1 794 ? 48.106 4.588 10.845 1.00 94.62 794 ALA A N 1
ATOM 6460 C CA . ALA A 1 794 ? 47.134 4.475 9.766 1.00 94.62 794 ALA A CA 1
ATOM 6461 C C . ALA A 1 794 ? 46.586 3.050 9.632 1.00 94.62 794 ALA A C 1
ATOM 6463 O O . ALA A 1 794 ? 45.369 2.873 9.632 1.00 94.62 794 ALA A O 1
ATOM 6464 N N . PHE A 1 795 ? 47.462 2.043 9.614 1.00 95.94 795 PHE A N 1
ATOM 6465 C CA . PHE A 1 795 ? 47.048 0.639 9.583 1.00 95.94 795 PHE A CA 1
ATOM 6466 C C . PHE A 1 795 ? 46.299 0.233 10.852 1.00 95.94 795 PHE A C 1
ATOM 6468 O O . PHE A 1 795 ? 45.244 -0.375 10.749 1.00 95.94 795 PHE A O 1
ATOM 6475 N N . ASN A 1 796 ? 46.739 0.673 12.035 1.00 92.00 796 ASN A N 1
ATOM 6476 C CA . ASN A 1 796 ? 46.001 0.403 13.274 1.00 92.00 796 ASN A CA 1
ATOM 6477 C C . ASN A 1 796 ? 44.586 1.010 13.261 1.00 92.00 796 ASN A C 1
ATOM 6479 O O . ASN A 1 796 ? 43.653 0.415 13.800 1.00 92.00 796 ASN A O 1
ATOM 6483 N N . ALA A 1 797 ? 44.412 2.197 12.669 1.00 89.81 797 ALA A N 1
ATOM 6484 C CA . ALA A 1 797 ? 43.102 2.833 12.548 1.00 89.81 797 ALA A CA 1
ATOM 6485 C C . ALA A 1 797 ? 42.209 2.145 11.506 1.00 89.81 797 ALA A C 1
ATOM 6487 O O . ALA A 1 797 ? 41.008 2.028 11.740 1.00 89.81 797 ALA A O 1
ATOM 6488 N N . LEU A 1 798 ? 42.783 1.669 10.397 1.00 91.62 798 LEU A N 1
ATOM 6489 C CA . LEU A 1 798 ? 42.078 0.845 9.412 1.00 91.62 798 LEU A CA 1
ATOM 6490 C C . LEU A 1 798 ? 41.664 -0.507 10.004 1.00 91.62 798 LEU A C 1
ATOM 6492 O O . LEU A 1 798 ? 40.509 -0.887 9.859 1.00 91.62 798 LEU A O 1
ATOM 6496 N N . ASP A 1 799 ? 42.550 -1.184 10.735 1.00 90.69 799 ASP A N 1
ATOM 6497 C CA . ASP A 1 799 ? 42.255 -2.455 11.407 1.00 90.69 799 ASP A CA 1
ATOM 6498 C C . ASP A 1 799 ? 41.183 -2.288 12.491 1.00 90.69 799 ASP A C 1
ATOM 6500 O O . ASP A 1 799 ? 40.284 -3.119 12.609 1.00 90.69 799 ASP A O 1
ATOM 6504 N N . SER A 1 800 ? 41.227 -1.185 13.249 1.00 84.88 800 SER A N 1
ATOM 6505 C CA . SER A 1 800 ? 40.184 -0.858 14.234 1.00 84.88 800 SER A CA 1
ATOM 6506 C C . SER A 1 800 ? 38.839 -0.592 13.548 1.00 84.88 800 SER A C 1
ATOM 6508 O O . SER A 1 800 ? 37.810 -1.091 13.992 1.00 84.88 800 SER A O 1
ATOM 6510 N N . ALA A 1 801 ? 38.847 0.132 12.422 1.00 83.69 801 ALA A N 1
ATOM 6511 C CA . ALA A 1 801 ? 37.650 0.356 11.613 1.00 83.69 801 ALA A CA 1
ATOM 6512 C C . ALA A 1 801 ? 37.120 -0.940 10.969 1.00 83.69 801 ALA A C 1
ATOM 6514 O O . ALA A 1 801 ? 35.920 -1.062 10.733 1.00 83.69 801 ALA A O 1
ATOM 6515 N N . LEU A 1 802 ? 37.994 -1.915 10.695 1.00 84.25 802 LEU A N 1
ATOM 6516 C CA . LEU A 1 802 ? 37.620 -3.236 10.190 1.00 84.25 802 LEU A CA 1
ATOM 6517 C C . LEU A 1 802 ? 36.990 -4.111 11.287 1.00 84.25 802 LEU A C 1
ATOM 6519 O O . LEU A 1 802 ? 35.997 -4.792 11.036 1.00 84.25 802 LEU A O 1
ATOM 6523 N N . GLN A 1 803 ? 37.533 -4.065 12.507 1.00 79.69 803 GLN A N 1
ATOM 6524 C CA . GLN A 1 803 ? 37.033 -4.829 13.657 1.00 79.69 803 GLN A CA 1
ATOM 6525 C C . GLN A 1 803 ? 35.703 -4.304 14.211 1.00 79.69 803 GLN A C 1
ATOM 6527 O O . GLN A 1 803 ? 34.896 -5.106 14.676 1.00 79.69 803 GLN A O 1
ATOM 6532 N N . ASP A 1 804 ? 35.428 -3.002 14.095 1.00 72.69 804 ASP A N 1
ATOM 6533 C CA . ASP A 1 804 ? 34.148 -2.395 14.495 1.00 72.69 804 ASP A CA 1
ATOM 6534 C C . ASP A 1 804 ? 32.971 -2.725 13.537 1.00 72.69 804 ASP A C 1
ATOM 6536 O O . ASP A 1 804 ? 31.867 -2.199 13.693 1.00 72.69 804 ASP A O 1
ATOM 6540 N N . GLY A 1 805 ? 33.166 -3.651 12.585 1.00 55.59 805 GLY A N 1
ATOM 6541 C CA . GLY A 1 805 ? 32.080 -4.399 11.940 1.00 55.59 805 GLY A CA 1
ATOM 6542 C C . GLY A 1 805 ? 31.232 -3.599 10.951 1.00 55.59 805 GLY A C 1
ATOM 6543 O O . GLY A 1 805 ? 30.005 -3.604 11.040 1.00 55.59 805 GLY A O 1
ATOM 6544 N N . GLY A 1 806 ? 31.863 -2.915 9.993 1.00 48.75 806 GLY A N 1
ATOM 6545 C CA . GLY A 1 806 ? 31.136 -2.087 9.028 1.00 48.75 806 GLY A CA 1
ATOM 6546 C C . GLY A 1 806 ? 31.814 -1.887 7.679 1.00 48.75 806 GLY A C 1
ATOM 6547 O O . GLY A 1 806 ? 31.827 -0.762 7.195 1.00 48.75 806 GLY A O 1
ATOM 6548 N N . TRP A 1 807 ? 32.337 -2.953 7.072 1.00 52.09 807 TRP A N 1
ATOM 6549 C CA . TRP A 1 807 ? 32.597 -3.004 5.627 1.00 52.09 807 TRP A CA 1
ATOM 6550 C C . TRP A 1 807 ? 31.593 -3.956 4.980 1.00 52.09 807 TRP A C 1
ATOM 6552 O O . TRP A 1 807 ? 31.963 -4.945 4.360 1.00 52.09 807 TRP A O 1
ATOM 6562 N N . GLU A 1 808 ? 30.299 -3.706 5.182 1.00 45.88 808 GLU A N 1
ATOM 6563 C CA . GLU A 1 808 ? 29.360 -4.152 4.159 1.00 45.88 808 GLU A CA 1
ATOM 6564 C C . GLU A 1 808 ? 29.639 -3.266 2.945 1.00 45.88 808 GLU A C 1
ATOM 6566 O O . GLU A 1 808 ? 29.592 -2.038 3.049 1.00 45.88 808 GLU A O 1
ATOM 6571 N N . GLU A 1 809 ? 30.020 -3.886 1.829 1.00 45.81 809 GLU A N 1
ATOM 6572 C CA . GLU A 1 809 ? 29.987 -3.261 0.512 1.00 45.81 809 GLU A CA 1
ATOM 6573 C C . GLU A 1 809 ? 28.555 -2.753 0.285 1.00 45.81 809 GLU A C 1
ATOM 6575 O O . GLU A 1 809 ? 27.675 -3.484 -0.167 1.00 45.81 809 GLU A O 1
ATOM 6580 N N . GLU A 1 810 ? 28.295 -1.502 0.671 1.00 44.81 810 GLU A N 1
ATOM 6581 C CA . GLU A 1 810 ? 27.116 -0.755 0.247 1.00 44.81 810 GLU A CA 1
ATOM 6582 C C . GLU A 1 810 ? 27.251 -0.556 -1.271 1.00 44.81 810 GLU A C 1
ATOM 6584 O O . GLU A 1 810 ? 27.799 0.442 -1.742 1.00 44.81 810 GLU A O 1
ATOM 6589 N N . GLU A 1 811 ? 26.769 -1.536 -2.048 1.00 40.75 811 GLU A N 1
ATOM 6590 C CA . GLU A 1 811 ? 26.326 -1.300 -3.420 1.00 40.75 811 GLU A CA 1
ATOM 6591 C C . GLU A 1 811 ? 25.383 -0.092 -3.391 1.00 40.75 811 GLU A C 1
ATOM 6593 O O . GLU A 1 811 ? 24.381 -0.084 -2.674 1.00 40.75 811 GLU A O 1
ATOM 6598 N N . GLU A 1 812 ? 25.749 0.945 -4.141 1.00 45.72 812 GLU A N 1
ATOM 6599 C CA . GLU A 1 812 ? 25.105 2.254 -4.178 1.00 45.72 812 GLU A CA 1
ATOM 6600 C C . GLU A 1 812 ? 23.569 2.161 -4.310 1.00 45.72 812 GLU A C 1
ATOM 6602 O O . GLU A 1 812 ? 23.013 2.044 -5.405 1.00 45.72 812 GLU A O 1
ATOM 6607 N N . GLU A 1 813 ? 22.860 2.288 -3.187 1.00 37.00 813 GLU A N 1
ATOM 6608 C CA . GLU A 1 813 ? 21.491 2.795 -3.147 1.00 37.00 813 GLU A CA 1
ATOM 6609 C C . GLU A 1 813 ? 21.518 4.229 -2.609 1.00 37.00 813 GLU A C 1
ATOM 6611 O O . GLU A 1 813 ? 21.749 4.502 -1.430 1.00 37.00 813 GLU A O 1
ATOM 6616 N N . GLU A 1 814 ? 21.300 5.175 -3.524 1.00 41.16 814 GLU A N 1
ATOM 6617 C CA . GLU A 1 814 ? 20.977 6.556 -3.195 1.00 41.16 814 GLU A CA 1
ATOM 6618 C C . GLU A 1 814 ? 19.661 6.607 -2.407 1.00 41.16 814 GLU A C 1
ATOM 6620 O O . GLU A 1 814 ? 18.578 6.568 -2.987 1.00 41.16 814 GLU A O 1
ATOM 6625 N N . ASP A 1 815 ? 19.757 6.776 -1.089 1.00 33.69 815 ASP A N 1
ATOM 6626 C CA . ASP A 1 815 ? 18.698 7.394 -0.294 1.00 33.69 815 ASP A CA 1
ATOM 6627 C C . ASP A 1 815 ? 19.304 8.332 0.766 1.00 33.69 815 ASP A C 1
ATOM 6629 O O . ASP A 1 815 ? 19.907 7.934 1.766 1.00 33.69 815 ASP A O 1
ATOM 6633 N N . VAL A 1 816 ? 19.147 9.642 0.542 1.00 37.94 816 VAL A N 1
ATOM 6634 C CA . VAL A 1 816 ? 19.496 10.684 1.514 1.00 37.94 816 VAL A CA 1
ATOM 6635 C C . VAL A 1 816 ? 18.323 10.879 2.466 1.00 37.94 816 VAL A C 1
ATOM 6637 O O . VAL A 1 816 ? 17.330 11.528 2.142 1.00 37.94 816 VAL A O 1
ATOM 6640 N N . GLY A 1 817 ? 18.494 10.374 3.687 1.00 33.72 817 GLY A N 1
ATOM 6641 C CA . GLY A 1 817 ? 17.570 10.584 4.799 1.00 33.72 817 GLY A CA 1
ATOM 6642 C C . GLY A 1 817 ? 18.182 10.351 6.182 1.00 33.72 817 GLY A C 1
ATOM 6643 O O . GLY A 1 817 ? 17.525 9.788 7.044 1.00 33.72 817 GLY A O 1
ATOM 6644 N N . THR A 1 818 ? 19.445 10.750 6.377 1.00 43.38 818 THR A N 1
ATOM 6645 C CA . THR A 1 818 ? 20.138 11.005 7.663 1.00 43.38 818 THR A CA 1
ATOM 6646 C C . THR A 1 818 ? 19.653 10.236 8.908 1.00 43.38 818 THR A C 1
ATOM 6648 O O . THR A 1 818 ? 18.830 10.732 9.681 1.00 43.38 818 THR A O 1
ATOM 6651 N N . ARG A 1 819 ? 20.292 9.099 9.204 1.00 33.97 819 ARG A N 1
ATOM 6652 C CA . ARG A 1 819 ? 20.441 8.582 10.574 1.00 33.97 819 ARG A CA 1
ATOM 6653 C C . ARG A 1 819 ? 21.913 8.699 10.964 1.00 33.97 819 ARG A C 1
ATOM 6655 O O . ARG A 1 819 ? 22.765 8.032 10.390 1.00 33.97 819 ARG A O 1
ATOM 6662 N N . GLY A 1 820 ? 22.212 9.596 11.903 1.00 34.91 820 GLY A N 1
ATOM 6663 C CA . GLY A 1 820 ? 23.547 9.719 12.484 1.00 34.91 820 GLY A CA 1
ATOM 6664 C C . GLY A 1 820 ? 23.930 8.421 13.191 1.00 34.91 820 GLY A C 1
ATOM 6665 O O . GLY A 1 820 ? 23.196 7.964 14.067 1.00 34.91 820 GLY A O 1
ATOM 6666 N N . ARG A 1 821 ? 25.060 7.823 12.796 1.00 36.41 821 ARG A N 1
ATOM 6667 C CA . ARG A 1 821 ? 25.661 6.706 13.528 1.00 36.41 821 ARG A CA 1
ATOM 6668 C C . ARG A 1 821 ? 26.187 7.233 14.862 1.00 36.41 821 ARG A C 1
ATOM 6670 O O . ARG A 1 821 ? 26.954 8.193 14.921 1.00 36.41 821 ARG A O 1
ATOM 6677 N N . ARG A 1 822 ? 25.658 6.622 15.917 1.00 40.25 822 ARG A N 1
ATOM 6678 C CA . ARG A 1 822 ? 25.824 6.961 17.325 1.00 40.25 822 ARG A CA 1
ATOM 6679 C C . ARG A 1 822 ? 27.133 6.368 17.829 1.00 40.25 822 ARG A C 1
ATOM 6681 O O . ARG A 1 822 ? 27.342 5.164 17.736 1.00 40.25 822 ARG A O 1
ATOM 6688 N N . SER A 1 823 ? 27.980 7.219 18.391 1.00 37.97 823 SER A N 1
ATOM 6689 C CA . SER A 1 823 ? 29.050 6.815 19.297 1.00 37.97 823 SER A CA 1
ATOM 6690 C C . SER A 1 823 ? 28.465 6.036 20.476 1.00 37.97 823 SER A C 1
ATOM 6692 O O . SER A 1 823 ? 27.460 6.458 21.056 1.00 37.97 823 SER A O 1
ATOM 6694 N N . SER A 1 824 ? 29.099 4.931 20.856 1.00 45.31 824 SER A N 1
ATOM 6695 C CA . SER A 1 824 ? 28.843 4.241 22.121 1.00 45.31 824 SER A CA 1
ATOM 6696 C C . SER A 1 824 ? 28.897 5.245 23.286 1.00 45.31 824 SER A C 1
ATOM 6698 O O . SER A 1 824 ? 29.859 6.014 23.367 1.00 45.31 824 SER A O 1
ATOM 6700 N N . PRO A 1 825 ? 27.885 5.302 24.171 1.00 47.25 825 PRO A N 1
ATOM 6701 C CA . PRO A 1 825 ? 27.882 6.239 25.281 1.00 47.25 825 PRO A CA 1
ATOM 6702 C C . PRO A 1 825 ? 28.895 5.756 26.323 1.00 47.25 825 PRO A C 1
ATOM 6704 O O . PRO A 1 825 ? 28.662 4.788 27.035 1.00 47.25 825 PRO A O 1
ATOM 6707 N N . THR A 1 826 ? 30.042 6.425 26.409 1.00 57.53 826 THR A N 1
ATOM 6708 C CA . THR A 1 826 ? 31.061 6.217 27.454 1.00 57.53 826 THR A CA 1
ATOM 6709 C C . THR A 1 826 ? 30.813 7.090 28.697 1.00 57.53 826 THR A C 1
ATOM 6711 O O . THR A 1 826 ? 31.731 7.357 29.470 1.00 57.53 826 THR A O 1
ATOM 6714 N N . GLY A 1 827 ? 29.577 7.563 28.896 1.00 72.31 827 GLY A N 1
ATOM 6715 C CA . GLY A 1 827 ? 29.177 8.404 30.031 1.00 72.31 827 GLY A CA 1
ATOM 6716 C C . GLY A 1 827 ? 28.617 7.606 31.211 1.00 72.31 827 GLY A C 1
ATOM 6717 O O . GLY A 1 827 ? 28.204 6.463 31.049 1.00 72.31 827 GLY A O 1
ATOM 6718 N N . GLN A 1 828 ? 28.578 8.212 32.403 1.00 81.62 828 GLN A N 1
ATOM 6719 C CA . GLN A 1 828 ? 27.771 7.682 33.510 1.00 81.62 828 GLN A CA 1
ATOM 6720 C C . GLN A 1 828 ? 26.277 7.733 33.130 1.00 81.62 828 GLN A C 1
ATOM 6722 O O . GLN A 1 828 ? 25.861 8.717 32.513 1.00 81.62 828 GLN A O 1
ATOM 6727 N N . PRO A 1 829 ? 25.478 6.709 33.480 1.00 87.00 829 PRO A N 1
ATOM 6728 C CA . PRO A 1 829 ? 24.044 6.711 33.214 1.00 87.00 829 PRO A CA 1
ATOM 6729 C C . PRO A 1 829 ? 23.358 7.858 33.964 1.00 87.00 829 PRO A C 1
ATOM 6731 O O . PRO A 1 829 ? 23.685 8.145 35.116 1.00 87.00 829 PRO A O 1
ATOM 6734 N N . LEU A 1 830 ? 22.416 8.523 33.296 1.00 88.25 830 LEU A N 1
ATOM 6735 C CA . LEU A 1 830 ? 21.608 9.601 33.861 1.00 88.25 830 LEU A CA 1
ATOM 6736 C C . LEU A 1 830 ? 20.662 9.066 34.935 1.00 88.25 830 LEU A C 1
ATOM 6738 O O . LEU A 1 830 ? 20.519 9.712 35.968 1.00 88.25 830 LEU A O 1
ATOM 6742 N N . ALA A 1 831 ? 20.078 7.887 34.704 1.00 89.81 831 ALA A N 1
ATOM 6743 C CA . ALA A 1 831 ? 19.202 7.174 35.628 1.00 89.81 831 ALA A CA 1
ATOM 6744 C C . ALA A 1 831 ? 19.472 5.665 35.584 1.00 89.81 831 ALA A C 1
ATOM 6746 O O . ALA A 1 831 ? 19.963 5.142 34.584 1.00 89.81 831 ALA A O 1
ATOM 6747 N N . MET A 1 832 ? 19.105 4.964 36.656 1.00 90.81 832 MET A N 1
ATOM 6748 C CA . MET A 1 832 ? 19.131 3.503 36.722 1.00 90.81 832 MET A CA 1
ATOM 6749 C C . MET A 1 832 ? 17.716 3.005 37.002 1.00 90.81 832 MET A C 1
ATOM 6751 O O . MET A 1 832 ? 17.153 3.313 38.053 1.00 90.81 832 MET A O 1
ATOM 6755 N N . LEU A 1 833 ? 17.138 2.232 36.083 1.00 92.06 833 LEU A N 1
ATOM 6756 C CA . LEU A 1 833 ? 15.874 1.541 36.326 1.00 92.06 833 LEU A CA 1
ATOM 6757 C C . LEU A 1 833 ? 16.174 0.144 36.879 1.00 92.06 833 LEU A C 1
ATOM 6759 O O . LEU A 1 833 ? 16.751 -0.691 36.186 1.00 92.06 833 LEU A O 1
ATOM 6763 N N . ARG A 1 834 ? 15.780 -0.122 38.128 1.00 90.38 834 ARG A N 1
ATOM 6764 C CA . ARG A 1 834 ? 15.943 -1.441 38.753 1.00 90.38 834 ARG A CA 1
ATOM 6765 C C . ARG A 1 834 ? 14.737 -2.322 38.432 1.00 90.38 834 ARG A C 1
ATOM 6767 O O . ARG A 1 834 ? 13.618 -2.000 38.821 1.00 90.38 834 ARG A O 1
ATOM 6774 N N . ILE A 1 835 ? 14.981 -3.432 37.747 1.00 89.69 835 ILE A N 1
ATOM 6775 C CA . ILE A 1 835 ? 13.988 -4.436 37.356 1.00 89.69 835 ILE A CA 1
ATOM 6776 C C . ILE A 1 835 ? 14.193 -5.645 38.272 1.00 89.69 835 ILE A C 1
ATOM 6778 O O . ILE A 1 835 ? 15.241 -6.286 38.223 1.00 89.69 835 ILE A O 1
ATOM 6782 N N . GLN A 1 836 ? 13.231 -5.927 39.150 1.00 84.62 836 GLN A N 1
ATOM 6783 C CA . GLN A 1 836 ? 13.271 -7.094 40.037 1.00 84.62 836 GLN A CA 1
ATOM 6784 C C . GLN A 1 836 ? 12.531 -8.265 39.396 1.00 84.62 836 GLN A C 1
ATOM 6786 O O . GLN A 1 836 ? 11.408 -8.094 38.917 1.00 84.62 836 GLN A O 1
ATOM 6791 N N . SER A 1 837 ? 13.151 -9.446 39.402 1.00 77.44 837 SER A N 1
ATOM 6792 C CA . SER A 1 837 ? 12.439 -10.673 39.055 1.00 77.44 837 SER A CA 1
ATOM 6793 C C . SER A 1 837 ? 11.390 -10.975 40.124 1.00 77.44 837 SER A C 1
ATOM 6795 O O . SER A 1 837 ? 11.648 -10.836 41.321 1.00 77.44 837 SER A O 1
ATOM 6797 N N . ARG A 1 838 ? 10.198 -11.392 39.692 1.00 68.56 838 ARG A N 1
ATOM 6798 C CA . ARG A 1 838 ? 9.139 -11.847 40.602 1.00 68.56 838 ARG A CA 1
ATOM 6799 C C . ARG A 1 838 ? 9.474 -13.206 41.221 1.00 68.56 838 ARG A C 1
ATOM 6801 O O . ARG A 1 838 ? 9.080 -13.460 42.352 1.00 68.56 838 ARG A O 1
ATOM 6808 N N . GLU A 1 839 ? 10.187 -14.056 40.484 1.00 68.69 839 GLU A N 1
ATOM 6809 C CA . GLU A 1 839 ? 10.555 -15.410 40.918 1.00 68.69 839 GLU A CA 1
ATOM 6810 C C . GLU A 1 839 ? 11.702 -15.396 41.931 1.00 68.69 839 GLU A C 1
ATOM 6812 O O . GLU A 1 839 ? 11.766 -16.249 42.812 1.00 68.69 839 GLU A O 1
ATOM 6817 N N . ASP A 1 840 ? 12.582 -14.396 41.843 1.00 74.38 840 ASP A N 1
ATOM 6818 C CA . ASP A 1 840 ? 13.678 -14.215 42.784 1.00 74.38 840 ASP A CA 1
ATOM 6819 C C . ASP A 1 840 ? 13.936 -12.714 43.013 1.00 74.38 840 ASP A C 1
ATOM 6821 O O . ASP A 1 840 ? 14.680 -12.088 42.253 1.00 74.38 840 ASP A O 1
ATOM 6825 N N . PRO A 1 841 ? 13.350 -12.098 44.059 1.00 73.69 841 PRO A N 1
ATOM 6826 C CA . PRO A 1 841 ? 13.523 -10.670 44.335 1.00 73.69 841 PRO A CA 1
ATOM 6827 C C . PRO A 1 841 ? 14.970 -10.306 44.707 1.00 73.69 841 PRO A C 1
ATOM 6829 O O . PRO A 1 841 ? 15.320 -9.123 44.749 1.00 73.69 841 PRO A O 1
ATOM 6832 N N . SER A 1 842 ? 15.828 -11.304 44.963 1.00 74.50 842 SER A N 1
ATOM 6833 C CA . SER A 1 842 ? 17.266 -11.100 45.141 1.00 74.50 842 SER A CA 1
ATOM 6834 C C . SER A 1 842 ? 17.995 -10.843 43.814 1.00 74.50 842 SER A C 1
ATOM 6836 O O . SER A 1 842 ? 19.044 -10.192 43.804 1.00 74.50 842 SER A O 1
ATOM 6838 N N . GLN A 1 843 ? 17.406 -11.259 42.688 1.00 69.94 843 GLN A N 1
ATOM 6839 C CA . GLN A 1 843 ? 17.893 -10.988 41.342 1.00 69.94 843 GLN A CA 1
ATOM 6840 C C . GLN A 1 843 ? 17.237 -9.719 40.802 1.00 69.94 843 GLN A C 1
ATOM 6842 O O . GLN A 1 843 ? 16.117 -9.708 40.287 1.00 69.94 843 GLN A O 1
ATOM 6847 N N . SER A 1 844 ? 17.966 -8.613 40.925 1.00 84.62 844 SER A N 1
ATOM 6848 C CA . SER A 1 844 ? 17.603 -7.360 40.277 1.00 84.62 844 SER A CA 1
ATOM 6849 C C . SER A 1 844 ? 18.584 -7.034 39.167 1.00 84.62 844 SER A C 1
ATOM 6851 O O . SER A 1 844 ? 19.788 -6.970 39.417 1.00 84.62 844 SER A O 1
ATOM 6853 N N . LEU A 1 845 ? 18.064 -6.770 37.977 1.00 91.31 845 LEU A N 1
ATOM 6854 C CA . LEU A 1 845 ? 18.833 -6.227 36.869 1.00 91.31 845 LEU A CA 1
ATOM 6855 C C . LEU A 1 845 ? 18.677 -4.712 36.856 1.00 91.31 845 LEU A C 1
ATOM 6857 O O . LEU A 1 845 ? 17.622 -4.178 37.197 1.00 91.31 845 LEU A O 1
ATOM 6861 N N . GLU A 1 846 ? 19.735 -4.010 36.478 1.00 93.06 846 GLU A N 1
ATOM 6862 C CA . GLU A 1 846 ? 19.709 -2.557 36.390 1.00 93.06 846 GLU A CA 1
ATOM 6863 C C . GLU A 1 846 ? 19.824 -2.148 34.921 1.00 93.06 846 GLU A C 1
ATOM 6865 O O . GLU A 1 846 ? 20.785 -2.502 34.242 1.00 93.06 846 GLU A O 1
ATOM 6870 N N . LEU A 1 847 ? 18.826 -1.418 34.430 1.00 94.75 847 LEU A N 1
ATOM 6871 C CA . LEU A 1 847 ? 18.805 -0.813 33.106 1.00 94.75 847 LEU A CA 1
ATOM 6872 C C . LEU A 1 847 ? 19.414 0.599 33.209 1.00 94.75 847 LEU A C 1
ATOM 6874 O O . LEU A 1 847 ? 18.761 1.497 33.755 1.00 94.75 847 LEU A O 1
ATOM 6878 N N . PRO A 1 848 ? 20.647 0.819 32.717 1.00 93.94 848 PRO A N 1
ATOM 6879 C CA . PRO A 1 848 ? 21.235 2.150 32.653 1.00 93.94 848 PRO A CA 1
ATOM 6880 C C . PRO A 1 848 ? 20.583 2.977 31.539 1.00 93.94 848 PRO A C 1
ATOM 6882 O O . PRO A 1 848 ? 20.512 2.538 30.392 1.00 93.94 848 PRO A O 1
ATOM 6885 N N . LEU A 1 849 ? 20.139 4.190 31.869 1.00 94.56 849 LEU A N 1
ATOM 6886 C CA . LEU A 1 849 ? 19.543 5.139 30.926 1.00 94.56 849 LEU A CA 1
ATOM 6887 C C . LEU A 1 849 ? 20.533 6.270 30.662 1.00 94.56 849 LEU A C 1
ATOM 6889 O O . LEU A 1 849 ? 20.922 6.987 31.584 1.00 94.56 849 LEU A O 1
ATOM 6893 N N . PHE A 1 850 ? 20.963 6.426 29.414 1.00 94.81 850 PHE A N 1
ATOM 6894 C CA . PHE A 1 850 ? 21.966 7.413 29.000 1.00 94.81 850 PHE A CA 1
ATOM 6895 C C . PHE A 1 850 ? 21.342 8.644 28.342 1.00 94.81 850 PHE A C 1
ATOM 6897 O O . PHE A 1 850 ? 22.007 9.675 28.229 1.00 94.81 850 PHE A O 1
ATOM 6904 N N . HIS A 1 851 ? 20.081 8.545 27.925 1.00 93.94 851 HIS A N 1
ATOM 6905 C CA . HIS A 1 851 ? 19.331 9.634 27.311 1.00 93.94 851 HIS A CA 1
ATOM 6906 C C . HIS A 1 851 ? 18.354 10.259 28.311 1.00 93.94 851 HIS A C 1
ATOM 6908 O O . HIS A 1 851 ? 17.846 9.593 29.214 1.00 93.94 851 HIS A O 1
ATOM 6914 N N . ASP A 1 852 ? 18.125 11.567 28.183 1.00 88.94 852 ASP A N 1
ATOM 6915 C CA . ASP A 1 852 ? 17.186 12.273 29.049 1.00 88.94 852 ASP A CA 1
ATOM 6916 C C . ASP A 1 852 ? 15.727 11.906 28.715 1.00 88.94 852 ASP A C 1
ATOM 6918 O O . ASP A 1 852 ? 15.413 11.408 27.634 1.00 88.94 852 ASP A O 1
ATOM 6922 N N . GLY A 1 853 ? 14.804 12.179 29.643 1.00 82.12 853 GLY A N 1
ATOM 6923 C CA . GLY A 1 853 ? 13.376 11.905 29.439 1.00 82.12 853 GLY A CA 1
ATOM 6924 C C . GLY A 1 853 ? 12.718 12.736 28.326 1.00 82.12 853 GLY A C 1
ATOM 6925 O O . GLY A 1 853 ? 11.546 12.513 28.024 1.00 82.12 853 GLY A O 1
ATOM 6926 N N . SER A 1 854 ? 13.436 13.694 27.723 1.00 86.50 854 SER A N 1
ATOM 6927 C CA . SER A 1 854 ? 12.956 14.487 26.587 1.00 86.50 854 SER A CA 1
ATOM 6928 C C . SER A 1 854 ? 13.273 13.832 25.236 1.00 86.50 854 SER A C 1
ATOM 6930 O O . SER A 1 854 ? 12.533 14.040 24.272 1.00 86.50 854 SER A O 1
ATOM 6932 N N . ASP A 1 855 ? 14.298 12.973 25.171 1.00 91.44 855 ASP A N 1
ATOM 6933 C CA . ASP A 1 855 ? 14.633 12.148 24.008 1.00 91.44 855 ASP A CA 1
ATOM 6934 C C . ASP A 1 855 ? 14.059 10.729 24.134 1.00 91.44 855 ASP A C 1
ATOM 6936 O O . ASP A 1 855 ? 14.772 9.744 24.341 1.00 91.44 855 ASP A O 1
ATOM 6940 N N . ARG A 1 856 ? 12.739 10.604 23.942 1.00 91.19 856 ARG A N 1
ATOM 6941 C CA . ARG A 1 856 ? 12.035 9.306 23.947 1.00 91.19 856 ARG A CA 1
ATOM 6942 C C . ARG A 1 856 ? 12.699 8.266 23.040 1.00 91.19 856 ARG A C 1
ATOM 6944 O O . ARG A 1 856 ? 12.723 7.090 23.379 1.00 91.19 856 ARG A O 1
ATOM 6951 N N . LYS A 1 857 ? 13.252 8.686 21.898 1.00 91.38 857 LYS A N 1
ATOM 6952 C CA . LYS A 1 857 ? 13.905 7.779 20.947 1.00 91.38 857 LYS A CA 1
ATOM 6953 C C . LYS A 1 857 ? 15.251 7.281 21.474 1.00 91.38 857 LYS A C 1
ATOM 6955 O O . LYS A 1 857 ? 15.601 6.133 21.239 1.00 91.38 857 LYS A O 1
ATOM 6960 N N . GLY A 1 858 ? 15.992 8.128 22.183 1.00 92.50 858 GLY A N 1
ATOM 6961 C CA . GLY A 1 858 ? 17.182 7.731 22.928 1.00 92.50 858 GLY A CA 1
ATOM 6962 C C . GLY A 1 858 ? 16.878 6.720 24.036 1.00 92.50 858 GLY A C 1
ATOM 6963 O O . GLY A 1 858 ? 17.542 5.692 24.115 1.00 92.50 858 GLY A O 1
ATOM 6964 N N . VAL A 1 859 ? 15.818 6.953 24.819 1.00 93.44 859 VAL A N 1
ATOM 6965 C CA . VAL A 1 859 ? 15.368 6.023 25.875 1.00 93.44 859 VAL A CA 1
ATOM 6966 C C . VAL A 1 859 ? 14.915 4.680 25.292 1.00 93.44 859 VAL A C 1
ATOM 6968 O O . VAL A 1 859 ? 15.240 3.626 25.834 1.00 93.44 859 VAL A O 1
ATOM 6971 N N . GLU A 1 860 ? 14.213 4.696 24.157 1.00 94.69 860 GLU A N 1
ATOM 6972 C CA . GLU A 1 860 ? 13.857 3.479 23.419 1.00 94.69 860 GLU A CA 1
ATOM 6973 C C . GLU A 1 860 ? 15.087 2.673 22.984 1.00 94.69 860 GLU A C 1
ATOM 6975 O O . GLU A 1 860 ? 15.084 1.452 23.097 1.00 94.69 860 GLU A O 1
ATOM 6980 N N . GLU A 1 861 ? 16.158 3.336 22.550 1.00 94.88 861 GLU A N 1
ATOM 6981 C CA . GLU A 1 861 ? 17.397 2.656 22.170 1.00 94.88 861 GLU A CA 1
ATOM 6982 C C . GLU A 1 861 ? 18.175 2.098 23.369 1.00 94.88 861 GLU A C 1
ATOM 6984 O O . GLU A 1 861 ? 18.792 1.037 23.247 1.00 94.88 861 GLU A O 1
ATOM 6989 N N . ASP A 1 862 ? 18.137 2.771 24.522 1.00 94.81 862 ASP A N 1
ATOM 6990 C CA . ASP A 1 862 ? 18.714 2.249 25.766 1.00 94.81 862 ASP A CA 1
ATOM 6991 C C . ASP A 1 862 ? 17.982 0.965 26.205 1.00 94.81 862 ASP A C 1
ATOM 6993 O O . ASP A 1 862 ? 18.624 -0.033 26.546 1.00 94.81 862 ASP A O 1
ATOM 6997 N N . VAL A 1 863 ? 16.645 0.944 26.097 1.00 95.81 863 VAL A N 1
ATOM 6998 C CA . VAL A 1 863 ? 15.813 -0.245 26.358 1.00 95.81 863 VAL A CA 1
ATOM 6999 C C . VAL A 1 863 ? 16.075 -1.353 25.337 1.00 95.81 863 VAL A C 1
ATOM 7001 O O . VAL A 1 863 ? 16.249 -2.505 25.726 1.00 95.81 863 VAL A O 1
ATOM 7004 N N . ASP A 1 864 ? 16.156 -1.034 24.044 1.00 95.12 864 ASP A N 1
ATOM 7005 C CA . ASP A 1 864 ? 16.394 -2.025 22.987 1.00 95.12 864 ASP A CA 1
ATOM 7006 C C . ASP A 1 864 ? 17.767 -2.706 23.142 1.00 95.12 864 ASP A C 1
ATOM 7008 O O . ASP A 1 864 ? 17.889 -3.925 22.976 1.00 95.12 864 ASP A O 1
ATOM 7012 N N . ARG A 1 865 ? 18.803 -1.952 23.540 1.00 93.75 865 ARG A N 1
ATOM 7013 C CA . ARG A 1 865 ? 20.125 -2.512 23.883 1.00 93.75 865 ARG A CA 1
ATOM 7014 C C . ARG A 1 865 ? 20.077 -3.415 25.108 1.00 93.75 865 ARG A C 1
ATOM 7016 O O . ARG A 1 865 ? 20.783 -4.423 25.161 1.00 93.75 865 ARG A O 1
ATOM 7023 N N . PHE A 1 866 ? 19.268 -3.067 26.099 1.00 95.00 866 PHE A N 1
ATOM 7024 C CA . PHE A 1 866 ? 19.115 -3.867 27.306 1.00 95.00 866 PHE A CA 1
ATOM 7025 C C . PHE A 1 866 ? 18.362 -5.173 27.045 1.00 95.00 866 PHE A C 1
ATOM 7027 O O . PHE A 1 866 ? 18.838 -6.232 27.449 1.00 95.00 866 PHE A O 1
ATOM 7034 N N . ILE A 1 867 ? 17.261 -5.117 26.288 1.00 94.19 867 ILE A N 1
ATOM 7035 C CA . ILE A 1 867 ? 16.508 -6.299 25.846 1.00 94.19 867 ILE A CA 1
ATOM 7036 C C . ILE A 1 867 ? 17.417 -7.233 25.048 1.00 94.19 867 ILE A C 1
ATOM 7038 O O . ILE A 1 867 ? 17.475 -8.426 25.336 1.00 94.19 867 ILE A O 1
ATOM 7042 N N . SER A 1 868 ? 18.189 -6.677 24.111 1.00 91.88 868 SER A N 1
ATOM 7043 C CA . SER A 1 868 ? 19.113 -7.454 23.279 1.00 91.88 868 SER A CA 1
ATOM 7044 C C . SER A 1 868 ? 20.259 -8.078 24.084 1.00 91.88 868 SER A C 1
ATOM 7046 O O . SER A 1 868 ? 20.652 -9.205 23.804 1.00 91.88 868 SER A O 1
ATOM 7048 N N . SER A 1 869 ? 20.800 -7.374 25.086 1.00 92.06 869 SER A N 1
ATOM 7049 C CA . SER A 1 869 ? 21.933 -7.872 25.886 1.00 92.06 869 SER A CA 1
ATOM 7050 C C . SER A 1 869 ? 21.540 -8.906 26.943 1.00 92.06 869 SER A C 1
ATOM 7052 O O . SER A 1 869 ? 22.369 -9.739 27.299 1.00 92.06 869 SER A O 1
ATOM 7054 N N . HIS A 1 870 ? 20.289 -8.889 27.409 1.00 89.75 870 HIS A N 1
ATOM 7055 C CA . HIS A 1 870 ? 19.790 -9.804 28.443 1.00 89.75 870 HIS A CA 1
ATOM 7056 C C . HIS A 1 870 ? 18.815 -10.863 27.902 1.00 89.75 870 HIS A C 1
ATOM 7058 O O . HIS A 1 870 ? 18.350 -11.705 28.665 1.00 89.75 870 HIS A O 1
ATOM 7064 N N . GLY A 1 871 ? 18.521 -10.850 26.596 1.00 88.62 871 GLY A N 1
ATOM 7065 C CA . GLY A 1 871 ? 17.655 -11.836 25.944 1.00 88.62 871 GLY A CA 1
ATOM 7066 C C . GLY A 1 871 ? 16.183 -11.740 26.354 1.00 88.62 871 GLY A C 1
ATOM 7067 O O . GLY A 1 871 ? 15.494 -12.756 26.390 1.00 88.62 871 GLY A O 1
ATOM 7068 N N . PHE A 1 872 ? 15.701 -10.542 26.693 1.00 87.62 872 PHE A N 1
ATOM 7069 C CA . PHE A 1 872 ? 14.289 -10.335 27.019 1.00 87.62 872 PHE A CA 1
ATOM 7070 C C . PHE A 1 872 ? 13.400 -10.429 25.771 1.00 87.62 872 PHE A C 1
ATOM 7072 O O . PHE A 1 872 ? 13.835 -10.152 24.654 1.00 87.62 872 PHE A O 1
ATOM 7079 N N . ASP A 1 873 ? 12.131 -10.786 25.969 1.00 85.62 873 ASP A N 1
ATOM 7080 C CA . ASP A 1 873 ? 11.135 -10.783 24.896 1.00 85.62 873 ASP A CA 1
ATOM 7081 C C . ASP A 1 873 ? 10.908 -9.342 24.378 1.00 85.62 873 ASP A C 1
ATOM 7083 O O . ASP A 1 873 ? 10.639 -8.441 25.187 1.00 85.62 873 ASP A O 1
ATOM 7087 N N . PRO A 1 874 ? 10.968 -9.088 23.053 1.00 86.69 874 PRO A N 1
ATOM 7088 C CA . PRO A 1 874 ? 10.617 -7.799 22.456 1.00 86.69 874 PRO A CA 1
ATOM 7089 C C . PRO A 1 874 ? 9.243 -7.246 22.870 1.00 86.69 874 PRO A C 1
ATOM 7091 O O . PRO A 1 874 ? 9.042 -6.031 22.830 1.00 86.69 874 PRO A O 1
ATOM 7094 N N . GLN A 1 875 ? 8.298 -8.091 23.297 1.00 85.44 875 GLN A N 1
ATOM 7095 C CA . GLN A 1 875 ? 6.995 -7.653 23.811 1.00 85.44 875 GLN A CA 1
ATOM 7096 C C . GLN A 1 875 ? 7.102 -6.798 25.088 1.00 85.44 875 GLN A C 1
ATOM 7098 O O . GLN A 1 875 ? 6.251 -5.937 25.322 1.00 85.44 875 GLN A O 1
ATOM 7103 N N . LEU A 1 876 ? 8.178 -6.948 25.873 1.00 86.75 876 LEU A N 1
ATOM 7104 C CA . LEU A 1 876 ? 8.437 -6.165 27.091 1.00 86.75 876 LEU A CA 1
ATOM 7105 C C . LEU A 1 876 ? 8.911 -4.733 26.800 1.00 86.75 876 LEU A C 1
ATOM 7107 O O . LEU A 1 876 ? 8.929 -3.887 27.698 1.00 86.75 876 LEU A O 1
ATOM 7111 N N . ARG A 1 877 ? 9.258 -4.428 25.541 1.00 92.62 877 ARG A N 1
ATOM 7112 C CA . ARG A 1 877 ? 9.803 -3.132 25.110 1.00 92.62 877 ARG A CA 1
ATOM 7113 C C . ARG A 1 877 ? 8.945 -1.951 25.540 1.00 92.62 877 ARG A C 1
ATOM 7115 O O . ARG A 1 877 ? 9.461 -1.002 26.117 1.00 92.62 877 ARG A O 1
ATOM 7122 N N . SER A 1 878 ? 7.639 -1.991 25.289 1.00 91.75 878 SER A N 1
ATOM 7123 C CA . SER A 1 878 ? 6.747 -0.862 25.598 1.00 91.75 878 SER A CA 1
ATOM 7124 C C . SER A 1 878 ? 6.658 -0.579 27.103 1.00 91.75 878 SER A C 1
ATOM 7126 O O . SER A 1 878 ? 6.622 0.583 27.512 1.00 91.75 878 SER A O 1
ATOM 7128 N N . GLN A 1 879 ? 6.678 -1.630 27.925 1.00 89.12 879 GLN A N 1
ATOM 7129 C CA . GLN A 1 879 ? 6.598 -1.534 29.381 1.00 89.12 879 GLN A CA 1
ATOM 7130 C C . GLN A 1 879 ? 7.914 -1.033 29.983 1.00 89.12 879 GLN A C 1
ATOM 7132 O O . GLN A 1 879 ? 7.896 -0.147 30.836 1.00 89.12 879 GLN A O 1
ATOM 7137 N N . LEU A 1 880 ? 9.053 -1.521 29.481 1.00 93.25 880 LEU A N 1
ATOM 7138 C CA . LEU A 1 880 ? 10.379 -1.053 29.884 1.00 93.25 880 LEU A CA 1
ATOM 7139 C C . LEU A 1 880 ? 10.627 0.405 29.477 1.00 93.25 880 LEU A C 1
ATOM 7141 O O . LEU A 1 880 ? 11.148 1.173 30.280 1.00 93.25 880 LEU A O 1
ATOM 7145 N N . VAL A 1 881 ? 10.187 0.825 28.284 1.00 95.56 881 VAL A N 1
ATOM 7146 C CA . VAL A 1 881 ? 10.254 2.234 27.845 1.00 95.56 881 VAL A CA 1
ATOM 7147 C C . VAL A 1 881 ? 9.418 3.133 28.747 1.00 95.56 881 VAL A C 1
ATOM 7149 O O . VAL A 1 881 ? 9.883 4.199 29.148 1.00 95.56 881 VAL A O 1
ATOM 7152 N N . LYS A 1 882 ? 8.203 2.707 29.108 1.00 93.38 882 LYS A N 1
ATOM 7153 C CA . LYS A 1 882 ? 7.351 3.461 30.032 1.00 93.38 882 LYS A CA 1
ATOM 7154 C C . LYS A 1 882 ? 8.006 3.591 31.413 1.00 93.38 882 LYS A C 1
ATOM 7156 O O . LYS A 1 882 ? 8.167 4.706 31.895 1.00 93.38 882 LYS A O 1
ATOM 7161 N N . GLY A 1 883 ? 8.472 2.481 31.992 1.00 90.31 883 GLY A N 1
ATOM 7162 C CA . GLY A 1 883 ? 9.167 2.484 33.283 1.00 90.31 883 GLY A CA 1
ATOM 7163 C C . GLY A 1 883 ? 10.452 3.320 33.278 1.00 90.31 883 GLY A C 1
ATOM 7164 O O . GLY A 1 883 ? 10.737 4.018 34.248 1.00 90.31 883 GLY A O 1
ATOM 7165 N N . ALA A 1 884 ? 11.198 3.314 32.171 1.00 93.44 884 ALA A N 1
ATOM 7166 C CA . ALA A 1 884 ? 12.396 4.129 31.997 1.00 93.44 884 ALA A CA 1
ATOM 7167 C C . ALA A 1 884 ? 12.088 5.636 31.970 1.00 93.44 884 ALA A C 1
ATOM 7169 O O . ALA A 1 884 ? 12.774 6.421 32.628 1.00 93.44 884 ALA A O 1
ATOM 7170 N N . LEU A 1 885 ? 11.037 6.046 31.253 1.00 92.75 885 LEU A N 1
ATOM 7171 C CA . LEU A 1 885 ? 10.586 7.441 31.221 1.00 92.75 885 LEU A CA 1
ATOM 7172 C C . LEU A 1 885 ? 10.067 7.905 32.589 1.00 92.75 885 LEU A C 1
ATOM 7174 O O . LEU A 1 885 ? 10.372 9.024 33.006 1.00 92.75 885 LEU A O 1
ATOM 7178 N N . ASP A 1 886 ? 9.345 7.043 33.306 1.00 89.19 886 ASP A N 1
ATOM 7179 C CA . ASP A 1 886 ? 8.846 7.331 34.654 1.00 89.19 886 ASP A CA 1
ATOM 7180 C C . ASP A 1 886 ? 9.998 7.462 35.666 1.00 89.19 886 ASP A C 1
ATOM 7182 O O . ASP A 1 886 ? 10.000 8.386 36.481 1.00 89.19 886 ASP A O 1
ATOM 7186 N N . ALA A 1 887 ? 11.030 6.615 35.574 1.00 84.44 887 ALA A N 1
ATOM 7187 C CA . ALA A 1 887 ? 12.229 6.714 36.410 1.00 84.44 887 ALA A CA 1
ATOM 7188 C C . ALA A 1 887 ? 13.024 8.006 36.147 1.00 84.44 887 ALA A C 1
ATOM 7190 O O . ALA A 1 887 ? 13.425 8.687 37.094 1.00 84.44 887 ALA A O 1
ATOM 7191 N N . LEU A 1 888 ? 13.202 8.390 34.876 1.00 90.12 888 LEU A N 1
ATOM 7192 C CA . LEU A 1 888 ? 13.846 9.654 34.494 1.00 90.12 888 LEU A CA 1
ATOM 7193 C C . LEU A 1 888 ? 13.046 10.872 34.983 1.00 90.12 888 LEU A C 1
ATOM 7195 O O . LEU A 1 888 ? 13.632 11.842 35.475 1.00 90.12 888 LEU A O 1
ATOM 7199 N N . ARG A 1 889 ? 11.709 10.818 34.903 1.00 88.12 889 ARG A N 1
ATOM 7200 C CA . ARG A 1 889 ? 10.825 11.863 35.439 1.00 88.12 889 ARG A CA 1
ATOM 7201 C C . ARG A 1 889 ? 10.931 11.944 36.964 1.00 88.12 889 ARG A C 1
ATOM 7203 O O . ARG A 1 889 ? 11.176 13.031 37.485 1.00 88.12 889 ARG A O 1
ATOM 7210 N N . GLY A 1 890 ? 10.848 10.816 37.669 1.00 79.88 890 GLY A N 1
ATOM 7211 C CA . GLY A 1 890 ? 10.977 10.752 39.128 1.00 79.88 890 GLY A CA 1
ATOM 7212 C C . GLY A 1 890 ? 12.310 11.309 39.632 1.00 79.88 890 GLY A C 1
ATOM 7213 O O . GLY A 1 890 ? 12.339 12.072 40.598 1.00 79.88 890 GLY A O 1
ATOM 7214 N N . GLN A 1 891 ? 13.408 11.039 38.921 1.00 81.38 891 GLN A N 1
ATOM 7215 C CA . GLN A 1 891 ? 14.717 11.593 39.259 1.00 81.38 891 GLN A CA 1
ATOM 7216 C C . GLN A 1 891 ? 14.795 13.111 39.040 1.00 81.38 891 GLN A C 1
ATOM 7218 O O . GLN A 1 891 ? 15.399 13.810 39.856 1.00 81.38 891 GLN A O 1
ATOM 7223 N N . SER A 1 892 ? 14.150 13.641 37.994 1.00 79.62 892 SER A N 1
ATOM 7224 C CA . SER A 1 892 ? 14.043 15.095 37.785 1.00 79.62 892 SER A CA 1
ATOM 7225 C C . SER A 1 892 ? 13.226 15.797 38.881 1.00 79.62 892 SER A C 1
ATOM 7227 O O . SER A 1 892 ? 13.467 16.964 39.185 1.00 79.62 892 SER A O 1
ATOM 7229 N N . GLU A 1 893 ? 12.324 15.059 39.530 1.00 81.31 893 GLU A N 1
ATOM 7230 C CA . GLU A 1 893 ? 11.498 15.508 40.654 1.00 81.31 893 GLU A CA 1
ATOM 7231 C C . GLU A 1 893 ? 12.123 15.200 42.032 1.00 81.31 893 GLU A C 1
ATOM 7233 O O . GLU A 1 893 ? 11.524 15.495 43.068 1.00 81.31 893 GLU A O 1
ATOM 7238 N N . GLY A 1 894 ? 13.329 14.617 42.074 1.00 68.06 894 GLY A N 1
ATOM 7239 C CA . GLY A 1 894 ? 14.029 14.269 43.314 1.00 68.06 894 GLY A CA 1
ATOM 7240 C C . GLY A 1 894 ? 13.426 13.088 44.088 1.00 68.06 894 GLY A C 1
ATOM 7241 O O . GLY A 1 894 ? 13.706 12.940 45.278 1.00 68.06 894 GLY A O 1
ATOM 7242 N N . ARG A 1 895 ? 12.605 12.246 43.447 1.00 60.66 895 ARG A N 1
ATOM 7243 C CA . ARG A 1 895 ? 11.995 11.044 44.037 1.00 60.66 895 ARG A CA 1
ATOM 7244 C C . ARG A 1 895 ? 12.703 9.785 43.527 1.00 60.66 895 ARG A C 1
ATOM 7246 O O . ARG A 1 895 ? 12.751 9.535 42.327 1.00 60.66 895 ARG A O 1
ATOM 7253 N N . SER A 1 896 ? 13.239 8.966 44.435 1.00 50.72 896 SER A N 1
ATOM 7254 C CA . SER A 1 896 ? 13.749 7.630 44.099 1.00 50.72 896 SER A CA 1
ATOM 7255 C C . SER A 1 896 ? 12.571 6.698 43.799 1.00 50.72 896 SER A C 1
ATOM 7257 O O . SER A 1 896 ? 11.768 6.428 44.692 1.00 50.72 896 SER A O 1
ATOM 7259 N N . PHE A 1 897 ? 12.453 6.231 42.557 1.00 47.47 897 PHE A N 1
ATOM 7260 C CA . PHE A 1 897 ? 11.349 5.387 42.100 1.00 47.47 897 PHE A CA 1
ATOM 7261 C C . PHE A 1 897 ? 11.773 3.911 42.047 1.00 47.47 897 PHE A C 1
ATOM 7263 O O . PHE A 1 897 ? 12.803 3.584 41.458 1.00 47.47 897 PHE A O 1
ATOM 7270 N N . SER A 1 898 ? 10.976 3.018 42.640 1.00 46.00 898 SER A N 1
ATOM 7271 C CA . SER A 1 898 ? 11.052 1.564 42.449 1.00 46.00 898 SER A CA 1
ATOM 7272 C C . SER A 1 898 ? 9.763 1.089 41.781 1.00 46.00 898 SER A C 1
ATOM 7274 O O . SER A 1 898 ? 8.684 1.316 42.328 1.00 46.00 898 SER A O 1
ATOM 7276 N N . ALA A 1 899 ? 9.853 0.456 40.611 1.00 43.47 899 ALA A N 1
ATOM 7277 C CA . ALA A 1 899 ? 8.673 -0.053 39.917 1.00 43.47 899 ALA A CA 1
ATOM 7278 C C . ALA A 1 899 ? 7.996 -1.184 40.729 1.00 43.47 899 ALA A C 1
ATOM 7280 O O . ALA A 1 899 ? 8.708 -1.995 41.328 1.00 43.47 899 ALA A O 1
ATOM 7281 N N . PRO A 1 900 ? 6.652 -1.260 40.770 1.00 37.38 900 PRO A N 1
ATOM 7282 C CA . PRO A 1 900 ? 5.942 -2.310 41.498 1.00 37.38 900 PRO A CA 1
ATOM 7283 C C . PRO A 1 900 ? 6.135 -3.694 40.855 1.00 37.38 900 PRO A C 1
ATOM 7285 O O . PRO A 1 900 ? 6.133 -3.841 39.632 1.00 37.38 900 PRO A O 1
ATOM 7288 N N . ALA A 1 901 ? 6.308 -4.711 41.704 1.00 40.03 901 ALA A N 1
ATOM 7289 C CA . ALA A 1 901 ? 6.553 -6.097 41.317 1.00 40.03 901 ALA A CA 1
ATOM 7290 C C . ALA A 1 901 ? 5.272 -6.759 40.784 1.00 40.03 901 ALA A C 1
ATOM 7292 O O . ALA A 1 901 ? 4.366 -7.096 41.539 1.00 40.03 901 ALA A O 1
ATOM 7293 N N . GLY A 1 902 ? 5.210 -6.963 39.471 1.00 43.50 902 GLY A N 1
ATOM 7294 C CA . GLY A 1 902 ? 4.083 -7.618 38.811 1.00 43.50 902 GLY A CA 1
ATOM 7295 C C . GLY A 1 902 ? 4.427 -8.039 37.389 1.00 43.50 902 GLY A C 1
ATOM 7296 O O . GLY A 1 902 ? 3.804 -7.568 36.447 1.00 43.50 902 GLY A O 1
ATOM 7297 N N . PHE A 1 903 ? 5.441 -8.893 37.225 1.00 42.53 903 PHE A N 1
ATOM 7298 C CA . PHE A 1 903 ? 5.832 -9.454 35.928 1.00 42.53 903 PHE A CA 1
ATOM 7299 C C . PHE A 1 903 ? 5.770 -10.983 35.961 1.00 42.53 903 PHE A C 1
ATOM 7301 O O . PHE A 1 903 ? 6.270 -11.605 36.896 1.00 42.53 903 PHE A O 1
ATOM 7308 N N . GLN A 1 904 ? 5.123 -11.576 34.956 1.00 36.97 904 GLN A N 1
ATOM 7309 C CA . GLN A 1 904 ? 5.068 -13.019 34.713 1.00 36.97 904 GLN A CA 1
ATOM 7310 C C . GLN A 1 904 ? 5.996 -13.335 33.535 1.00 36.97 904 GLN A C 1
ATOM 7312 O O . GLN A 1 904 ? 5.815 -12.796 32.443 1.00 36.97 904 GLN A O 1
ATOM 7317 N N . GLN A 1 905 ? 6.991 -14.189 33.759 1.00 34.47 905 GLN A N 1
ATOM 7318 C CA . GLN A 1 905 ? 7.878 -14.705 32.724 1.00 34.47 905 GLN A CA 1
ATOM 7319 C C . GLN A 1 905 ? 7.309 -16.051 32.255 1.00 34.47 905 GLN A C 1
ATOM 7321 O O . GLN A 1 905 ? 7.599 -17.102 32.810 1.00 34.47 905 GLN A O 1
ATOM 7326 N N . GLY A 1 906 ? 6.414 -16.026 31.269 1.00 30.42 906 GLY A N 1
ATOM 7327 C CA . GLY A 1 906 ? 5.843 -17.250 30.709 1.00 30.42 906 GLY A CA 1
ATOM 7328 C C . GLY A 1 906 ? 6.804 -17.898 29.718 1.00 30.42 906 GLY A C 1
ATOM 7329 O O . GLY A 1 906 ? 6.786 -17.533 28.551 1.00 30.42 906 GLY A O 1
ATOM 7330 N N . ASN A 1 907 ? 7.626 -18.849 30.169 1.00 31.30 907 ASN A N 1
ATOM 7331 C CA . ASN A 1 907 ? 8.279 -19.825 29.293 1.00 31.30 907 ASN A CA 1
ATOM 7332 C C . ASN A 1 907 ? 8.557 -21.142 30.039 1.00 31.30 907 ASN A C 1
ATOM 7334 O O . ASN A 1 907 ? 9.642 -21.356 30.569 1.00 31.30 907 ASN A O 1
ATOM 7338 N N . SER A 1 908 ? 7.595 -22.065 30.020 1.00 33.50 908 SER A N 1
ATOM 7339 C CA . SER A 1 908 ? 7.887 -23.490 29.818 1.00 33.50 908 SER A CA 1
ATOM 7340 C C . SER A 1 908 ? 6.638 -24.230 29.335 1.00 33.50 908 SER A C 1
ATOM 7342 O O . SER A 1 908 ? 5.539 -24.094 29.864 1.00 33.50 908 SER A O 1
ATOM 7344 N N . PHE A 1 909 ? 6.831 -24.974 28.254 1.00 31.86 909 PHE A N 1
ATOM 7345 C CA . PHE A 1 909 ? 5.889 -25.908 27.662 1.00 31.86 909 PHE A CA 1
ATOM 7346 C C . PHE A 1 909 ? 6.234 -27.278 28.265 1.00 31.86 909 PHE A C 1
ATOM 7348 O O . PHE A 1 909 ? 7.338 -27.764 28.017 1.00 31.86 909 PHE A O 1
ATOM 7355 N N . GLY A 1 910 ? 5.348 -27.885 29.064 1.00 27.56 910 GLY A N 1
ATOM 7356 C CA . GLY A 1 910 ? 5.510 -29.280 29.498 1.00 27.56 910 GLY A CA 1
ATOM 7357 C C . GLY A 1 910 ? 4.900 -29.662 30.852 1.00 27.56 910 GLY A C 1
ATOM 7358 O O . GLY A 1 910 ? 5.472 -29.361 31.887 1.00 27.56 910 GLY A O 1
ATOM 7359 N N . GLU A 1 911 ? 3.809 -30.431 30.775 1.00 30.62 911 GLU A N 1
ATOM 7360 C CA . GLU A 1 911 ? 3.378 -31.506 31.695 1.00 30.62 911 GLU A CA 1
ATOM 7361 C C . GLU A 1 911 ? 2.881 -31.208 33.132 1.00 30.62 911 GLU A C 1
ATOM 7363 O O . GLU A 1 911 ? 3.657 -31.138 34.072 1.00 30.62 911 GLU A O 1
ATOM 7368 N N . LYS A 1 912 ? 1.540 -31.285 33.247 1.00 34.19 912 LYS A N 1
ATOM 7369 C CA . LYS A 1 912 ? 0.690 -32.027 34.216 1.00 34.19 912 LYS A CA 1
ATOM 7370 C C . LYS A 1 912 ? 0.730 -31.736 35.737 1.00 34.19 912 LYS A C 1
ATOM 7372 O O . LYS A 1 912 ? 1.791 -31.607 36.329 1.00 34.19 912 LYS A O 1
ATOM 7377 N N . PHE A 1 913 ? -0.472 -31.922 36.324 1.00 28.64 913 PHE A N 1
ATOM 7378 C CA . PHE A 1 913 ? -0.847 -32.051 37.754 1.00 28.64 913 PHE A CA 1
ATOM 7379 C C . PHE A 1 913 ? -0.741 -30.759 38.579 1.00 28.64 913 PHE A C 1
ATOM 7381 O O . PHE A 1 913 ? 0.178 -29.983 38.373 1.00 28.64 913 PHE A O 1
ATOM 7388 N N . GLU A 1 914 ? -1.564 -30.452 39.577 1.00 32.56 914 GLU A N 1
ATOM 7389 C CA . GLU A 1 914 ? -2.907 -30.812 40.071 1.00 32.56 914 GLU A CA 1
ATOM 7390 C C . GLU A 1 914 ? -3.221 -29.687 41.095 1.00 32.56 914 GLU A C 1
ATOM 7392 O O . GLU A 1 914 ? -2.287 -29.051 41.590 1.00 32.56 914 GLU A O 1
ATOM 7397 N N . ASP A 1 915 ? -4.501 -29.422 41.350 1.00 38.72 915 ASP A N 1
ATOM 7398 C CA . ASP A 1 915 ? -5.118 -28.780 42.527 1.00 38.72 915 ASP A CA 1
ATOM 7399 C C . ASP A 1 915 ? -4.260 -27.927 43.480 1.00 38.72 915 ASP A C 1
ATOM 7401 O O . ASP A 1 915 ? -3.405 -28.454 44.183 1.00 38.72 915 ASP A O 1
ATOM 7405 N N . PHE A 1 916 ? -4.601 -26.639 43.637 1.00 28.67 916 PHE A N 1
ATOM 7406 C CA . PHE A 1 916 ? -4.521 -25.955 44.939 1.00 28.67 916 PHE A CA 1
ATOM 7407 C C . PHE A 1 916 ? -5.440 -24.720 44.954 1.00 28.67 916 PHE A C 1
ATOM 7409 O O . PHE A 1 916 ? -5.165 -23.705 44.308 1.00 28.67 916 PHE A O 1
ATOM 7416 N N . GLU A 1 917 ? -6.547 -24.841 45.686 1.00 42.34 917 GLU A N 1
ATOM 7417 C CA . GLU A 1 917 ? -7.306 -23.726 46.253 1.00 42.34 917 GLU A CA 1
ATOM 7418 C C . GLU A 1 917 ? -6.425 -22.981 47.268 1.00 42.34 917 GLU A C 1
ATOM 7420 O O . GLU A 1 917 ? -5.681 -23.624 48.004 1.00 42.34 917 GLU A O 1
ATOM 7425 N N . ASP A 1 918 ? -6.510 -21.649 47.321 1.00 37.12 918 ASP A N 1
ATOM 7426 C CA . ASP A 1 918 ? -6.541 -20.928 48.599 1.00 37.12 918 ASP A CA 1
ATOM 7427 C C . ASP A 1 918 ? -6.919 -19.447 48.425 1.00 37.12 918 ASP A C 1
ATOM 7429 O O . ASP A 1 918 ? -6.621 -18.784 47.428 1.00 37.12 918 ASP A O 1
ATOM 7433 N N . GLU A 1 919 ? -7.637 -18.993 49.445 1.00 36.91 919 GLU A N 1
ATOM 7434 C CA . GLU A 1 919 ? -8.375 -17.749 49.632 1.00 36.91 919 GLU A CA 1
ATOM 7435 C C . GLU A 1 919 ? -7.514 -16.492 49.927 1.00 36.91 919 GLU A C 1
ATOM 7437 O O . GLU A 1 919 ? -6.326 -16.573 50.236 1.00 36.91 919 GLU A O 1
ATOM 7442 N N . ALA A 1 920 ? -8.217 -15.344 49.962 1.00 35.22 920 ALA A N 1
ATOM 7443 C CA . ALA A 1 920 ? -7.862 -14.014 50.501 1.00 35.22 920 ALA A CA 1
ATOM 7444 C C . ALA A 1 920 ? -6.922 -13.136 49.635 1.00 35.22 920 ALA A C 1
ATOM 7446 O O . ALA A 1 920 ? -6.007 -13.615 48.983 1.00 35.22 920 ALA A O 1
ATOM 7447 N N . ASP A 1 921 ? -7.079 -11.814 49.529 1.00 37.44 921 ASP A N 1
ATOM 7448 C CA . ASP A 1 921 ? -7.552 -10.839 50.516 1.00 37.44 921 ASP A CA 1
ATOM 7449 C C . ASP A 1 921 ? -8.079 -9.555 49.826 1.00 37.44 921 ASP A C 1
ATOM 7451 O O . ASP A 1 921 ? -7.814 -9.289 48.650 1.00 37.44 921 ASP A O 1
ATOM 7455 N N . GLU A 1 922 ? -8.854 -8.782 50.580 1.00 39.47 922 GLU A N 1
ATOM 7456 C CA . GLU A 1 922 ? -9.617 -7.599 50.192 1.00 39.47 922 GLU A CA 1
ATOM 7457 C C . GLU A 1 922 ? -8.770 -6.333 49.928 1.00 39.47 922 GLU A C 1
ATOM 7459 O O . GLU A 1 922 ? -7.737 -6.099 50.546 1.00 39.47 922 GLU A O 1
ATOM 7464 N N . GLY A 1 923 ? -9.325 -5.442 49.092 1.00 33.38 923 GLY A N 1
ATOM 7465 C CA . GLY A 1 923 ? -9.322 -3.990 49.327 1.00 33.38 923 GLY A CA 1
ATOM 7466 C C . GLY A 1 923 ? -8.160 -3.148 48.780 1.00 33.38 923 GLY A C 1
ATOM 7467 O O . GLY A 1 923 ? -7.080 -3.124 49.347 1.00 33.38 923 GLY A O 1
ATOM 7468 N N . GLU A 1 924 ? -8.437 -2.310 47.773 1.00 33.97 924 GLU A N 1
ATOM 7469 C CA . GLU A 1 924 ? -8.259 -0.852 47.911 1.00 33.97 924 GLU A CA 1
ATOM 7470 C C . GLU A 1 924 ? -8.902 -0.094 46.737 1.00 33.97 924 GLU A C 1
ATOM 7472 O O . GLU A 1 924 ? -8.593 -0.297 45.561 1.00 33.97 924 GLU A O 1
ATOM 7477 N N . GLU A 1 925 ? -9.828 0.801 47.086 1.00 36.38 925 GLU A N 1
ATOM 7478 C CA . GLU A 1 925 ? -10.392 1.819 46.209 1.00 36.38 925 GLU A CA 1
ATOM 7479 C C . GLU A 1 925 ? -9.337 2.889 45.893 1.00 36.38 925 GLU A C 1
ATOM 7481 O O . GLU A 1 925 ? -8.721 3.465 46.787 1.00 36.38 925 GLU A O 1
ATOM 7486 N N . GLY A 1 926 ? -9.175 3.217 44.611 1.00 30.17 926 GLY A N 1
ATOM 7487 C CA . GLY A 1 926 ? -8.323 4.314 44.161 1.00 30.17 926 GLY A CA 1
ATOM 7488 C C . GLY A 1 926 ? -8.892 4.957 42.906 1.00 30.17 926 GLY A C 1
ATOM 7489 O O . GLY A 1 926 ? -8.558 4.567 41.789 1.00 30.17 926 GLY A O 1
ATOM 7490 N N . GLY A 1 927 ? -9.780 5.934 43.097 1.00 41.34 927 GLY A N 1
ATOM 7491 C CA . GLY A 1 927 ? -10.279 6.801 42.035 1.00 41.34 927 GLY A CA 1
ATOM 7492 C C . GLY A 1 927 ? -9.152 7.643 41.433 1.00 41.34 927 GLY A C 1
ATOM 7493 O O . GLY A 1 927 ? -8.423 8.326 42.147 1.00 41.34 927 GLY A O 1
ATOM 7494 N N . GLY A 1 928 ? -9.027 7.598 40.108 1.00 30.70 928 GLY A N 1
ATOM 7495 C CA . GLY A 1 928 ? -8.109 8.425 39.334 1.00 30.70 928 GLY A CA 1
ATOM 7496 C C . GLY A 1 928 ? -8.741 8.760 37.990 1.00 30.70 928 GLY A C 1
ATOM 7497 O O . GLY A 1 928 ? -9.001 7.871 37.179 1.00 30.70 928 GLY A O 1
ATOM 7498 N N . GLU A 1 929 ? -9.035 10.042 37.801 1.00 36.91 929 GLU A N 1
ATOM 7499 C CA . GLU A 1 929 ? -9.601 10.636 36.594 1.00 36.91 929 GLU A CA 1
ATOM 7500 C C . GLU A 1 929 ? -8.754 10.276 35.365 1.00 36.91 929 GLU A C 1
ATOM 7502 O O . GLU A 1 929 ? -7.538 10.467 35.333 1.00 36.91 929 GLU A O 1
ATOM 7507 N N . ARG A 1 930 ? -9.414 9.705 34.357 1.00 32.25 930 ARG A N 1
ATOM 7508 C CA . ARG A 1 930 ? -8.811 9.227 33.115 1.00 32.25 930 ARG A CA 1
ATOM 7509 C C . ARG A 1 930 ? -9.153 10.221 32.006 1.00 32.25 930 ARG A C 1
ATOM 7511 O O . ARG A 1 930 ? -10.255 10.188 31.467 1.00 32.25 930 ARG A O 1
ATOM 7518 N N . GLU A 1 931 ? -8.217 11.112 31.694 1.00 40.75 931 GLU A N 1
ATOM 7519 C CA . GLU A 1 931 ? -8.224 11.887 30.449 1.00 40.75 931 GLU A CA 1
ATOM 7520 C C . GLU A 1 931 ? -7.712 10.976 29.321 1.00 40.75 931 GLU A C 1
ATOM 7522 O O . GLU A 1 931 ? -6.530 10.639 29.264 1.00 40.75 931 GLU A O 1
ATOM 7527 N N . GLU A 1 932 ? -8.615 10.509 28.455 1.00 37.69 932 GLU A N 1
ATOM 7528 C CA . GLU A 1 932 ? -8.258 9.812 27.214 1.00 37.69 932 GLU A CA 1
ATOM 7529 C C . GLU A 1 932 ? -8.135 10.839 26.077 1.00 37.69 932 GLU A C 1
ATOM 7531 O O . GLU A 1 932 ? -9.129 11.393 25.611 1.00 37.69 932 GLU A O 1
ATOM 7536 N N . GLU A 1 933 ? -6.903 11.099 25.631 1.00 35.12 933 GLU A N 1
ATOM 7537 C CA . GLU A 1 933 ? -6.627 11.709 24.327 1.00 35.12 933 GLU A CA 1
ATOM 7538 C C . GLU A 1 933 ? -6.671 10.605 23.253 1.00 35.12 933 GLU A C 1
ATOM 7540 O O . GLU A 1 933 ? -5.743 9.807 23.117 1.00 35.12 933 GLU A O 1
ATOM 7545 N N . GLU A 1 934 ? -7.769 10.539 22.495 1.00 37.22 934 GLU A N 1
ATOM 7546 C CA . GLU A 1 934 ? -7.874 9.738 21.270 1.00 37.22 934 GLU A CA 1
ATOM 7547 C C . GLU A 1 934 ? -7.237 10.494 20.086 1.00 37.22 934 GLU A C 1
ATOM 7549 O O . GLU A 1 934 ? -7.753 11.513 19.620 1.00 37.22 934 GLU A O 1
ATOM 7554 N N . GLU A 1 935 ? -6.122 9.984 19.555 1.00 33.66 935 GLU A N 1
ATOM 7555 C CA . GLU A 1 935 ? -5.615 10.356 18.228 1.00 33.66 935 GLU A CA 1
ATOM 7556 C C . GLU A 1 935 ? -6.343 9.532 17.145 1.00 33.66 935 GLU A C 1
ATOM 7558 O O . GLU A 1 935 ? -5.973 8.398 16.841 1.00 33.66 935 GLU A O 1
ATOM 7563 N N . GLU A 1 936 ? -7.388 10.102 16.535 1.00 34.09 936 GLU A N 1
ATOM 7564 C CA . GLU A 1 936 ? -8.012 9.557 15.319 1.00 34.09 936 GLU A CA 1
ATOM 7565 C C . GLU A 1 936 ? -7.148 9.833 14.066 1.00 34.09 936 GLU A C 1
ATOM 7567 O O . GLU A 1 936 ? -7.093 10.952 13.543 1.00 34.09 936 GLU A O 1
ATOM 7572 N N . GLU A 1 937 ? -6.531 8.790 13.502 1.00 34.97 937 GLU A N 1
ATOM 7573 C CA . GLU A 1 937 ? -5.995 8.801 12.133 1.00 34.97 937 GLU A CA 1
ATOM 7574 C C . GLU A 1 937 ? -7.126 8.636 11.094 1.00 34.97 937 GLU A C 1
ATOM 7576 O O . GLU A 1 937 ? -7.646 7.545 10.860 1.00 34.97 937 GLU A O 1
ATOM 7581 N N . GLN A 1 938 ? -7.487 9.722 10.400 1.00 32.62 938 GLN A N 1
ATOM 7582 C CA . GLN A 1 938 ? -8.405 9.682 9.250 1.00 32.62 938 GLN A CA 1
ATOM 7583 C C . GLN A 1 938 ? -7.690 9.283 7.937 1.00 32.62 938 GLN A C 1
ATOM 7585 O O . GLN A 1 938 ? -6.729 9.950 7.534 1.00 32.62 938 GLN A O 1
ATOM 7590 N N . PRO A 1 939 ? -8.193 8.296 7.165 1.00 36.16 939 PRO A N 1
ATOM 7591 C CA . PRO A 1 939 ? -7.726 8.037 5.807 1.00 36.16 939 PRO A CA 1
ATOM 7592 C C . PRO A 1 939 ? -8.358 8.993 4.776 1.00 36.16 939 PRO A C 1
ATOM 7594 O O . PRO A 1 939 ? -9.557 9.262 4.755 1.00 36.16 939 PRO A O 1
ATOM 7597 N N . ARG A 1 940 ? -7.511 9.489 3.867 1.00 31.31 940 ARG A N 1
ATOM 7598 C CA . ARG A 1 940 ? -7.835 10.397 2.752 1.00 31.31 940 ARG A CA 1
ATOM 7599 C C . ARG A 1 940 ? -8.795 9.768 1.729 1.00 31.31 940 ARG A C 1
ATOM 7601 O O . ARG A 1 940 ? -8.390 8.887 0.971 1.00 31.31 940 ARG A O 1
ATOM 7608 N N . GLU A 1 941 ? -9.998 10.324 1.583 1.00 31.58 941 GLU A N 1
ATOM 7609 C CA . GLU A 1 941 ? -10.874 10.071 0.428 1.00 31.58 941 GLU A CA 1
ATOM 7610 C C . GLU A 1 941 ? -10.650 11.077 -0.720 1.00 31.58 941 GLU A C 1
ATOM 7612 O O . GLU A 1 941 ? -10.528 12.288 -0.529 1.00 31.58 941 GLU A O 1
ATOM 7617 N N . GLN A 1 942 ? -10.610 10.558 -1.952 1.00 33.09 942 GLN A N 1
ATOM 7618 C CA . GLN A 1 942 ? -10.545 11.326 -3.201 1.00 33.09 942 GLN A CA 1
ATOM 7619 C C . GLN A 1 942 ? -11.950 11.793 -3.644 1.00 33.09 942 GLN A C 1
ATOM 7621 O O . GLN A 1 942 ? -12.897 11.005 -3.583 1.00 33.09 942 GLN A O 1
ATOM 7626 N N . PRO A 1 943 ? -12.127 13.017 -4.186 1.00 37.59 943 PRO A N 1
ATOM 7627 C CA . PRO A 1 943 ? -13.457 13.540 -4.484 1.00 37.59 943 PRO A CA 1
ATOM 7628 C C . PRO A 1 943 ? -14.003 13.080 -5.846 1.00 37.59 943 PRO A C 1
ATOM 7630 O O . PRO A 1 943 ? -13.413 13.301 -6.907 1.00 37.59 943 PRO A O 1
ATOM 7633 N N . ARG A 1 944 ? -15.214 12.508 -5.813 1.00 32.19 944 ARG A N 1
ATOM 7634 C CA . ARG A 1 944 ? -16.084 12.257 -6.972 1.00 32.19 944 ARG A CA 1
ATOM 7635 C C . ARG A 1 944 ? -16.826 13.538 -7.376 1.00 32.19 944 ARG A C 1
ATOM 7637 O O . ARG A 1 944 ? -17.408 14.221 -6.543 1.00 32.19 944 ARG A O 1
ATOM 7644 N N . ARG A 1 945 ? -16.846 13.844 -8.680 1.00 32.09 945 ARG A N 1
ATOM 7645 C CA . ARG A 1 945 ? -17.588 14.965 -9.287 1.00 32.09 945 ARG A CA 1
ATOM 7646 C C . ARG A 1 945 ? -18.999 14.551 -9.733 1.00 32.09 945 ARG A C 1
ATOM 7648 O O . ARG A 1 945 ? -19.142 13.743 -10.646 1.00 32.09 945 ARG A O 1
ATOM 7655 N N . THR A 1 946 ? -20.011 15.231 -9.204 1.00 32.56 946 THR A N 1
ATOM 7656 C CA . THR A 1 946 ? -21.362 15.442 -9.772 1.00 32.56 946 THR A CA 1
ATOM 7657 C C . THR A 1 946 ? -21.749 16.878 -9.383 1.00 32.56 946 THR A C 1
ATOM 7659 O O . THR A 1 946 ? -21.502 17.254 -8.252 1.00 32.56 946 THR A O 1
ATOM 7662 N N . GLY A 1 947 ? -22.268 17.809 -10.181 1.00 32.72 947 GLY A N 1
ATOM 7663 C CA . GLY A 1 947 ? -22.908 17.768 -11.485 1.00 32.72 947 GLY A CA 1
ATOM 7664 C C . GLY A 1 947 ? -24.414 18.014 -11.346 1.00 32.72 947 GLY A C 1
ATOM 7665 O O . GLY A 1 947 ? -25.118 17.017 -11.240 1.00 32.72 947 GLY A O 1
ATOM 7666 N N . LYS A 1 948 ? -24.870 19.288 -11.417 1.00 32.91 948 LYS A N 1
ATOM 7667 C CA . LYS A 1 948 ? -26.174 19.831 -11.931 1.00 32.91 948 LYS A CA 1
ATOM 7668 C C . LYS A 1 948 ? -26.642 21.057 -11.109 1.00 32.91 948 LYS A C 1
ATOM 7670 O O . LYS A 1 948 ? -26.587 21.014 -9.897 1.00 32.91 948 LYS A O 1
ATOM 7675 N N . LYS A 1 949 ? -26.828 22.231 -11.731 1.00 32.34 949 LYS A N 1
ATOM 7676 C CA . LYS A 1 949 ? -28.015 22.791 -12.437 1.00 32.34 949 LYS A CA 1
ATOM 7677 C C . LYS A 1 949 ? -29.007 23.499 -11.495 1.00 32.34 949 LYS A C 1
ATOM 7679 O O . LYS A 1 949 ? -29.771 22.839 -10.810 1.00 32.34 949 LYS A O 1
ATOM 7684 N N . GLU A 1 950 ? -29.033 24.827 -11.609 1.00 36.59 950 GLU A N 1
ATOM 7685 C CA . GLU A 1 950 ? -30.136 25.737 -11.245 1.00 36.59 950 GLU A CA 1
ATOM 7686 C C . GLU A 1 950 ? -31.401 25.464 -12.082 1.00 36.59 950 GLU A C 1
ATOM 7688 O O . GLU A 1 950 ? -31.287 24.904 -13.188 1.00 36.59 950 GLU A O 1
ATOM 7693 N N . PRO A 1 951 ? -32.593 25.878 -11.596 1.00 44.72 951 PRO A N 1
ATOM 7694 C CA . PRO A 1 951 ? -33.379 26.915 -12.298 1.00 44.72 951 PRO A CA 1
ATOM 7695 C C . PRO A 1 951 ? -34.229 27.801 -11.309 1.00 44.72 951 PRO A C 1
ATOM 7697 O O . PRO A 1 951 ? -33.868 27.860 -10.140 1.00 44.72 951 PRO A O 1
ATOM 7700 N N . PRO A 1 952 ? -35.258 28.591 -11.717 1.00 46.66 952 PRO A N 1
ATOM 7701 C CA . PRO A 1 952 ? -35.168 30.057 -11.738 1.00 46.66 952 PRO A CA 1
ATOM 7702 C C . PRO A 1 952 ? -36.237 30.812 -10.907 1.00 46.66 952 PRO A C 1
ATOM 7704 O O . PRO A 1 952 ? -37.335 30.324 -10.657 1.00 46.66 952 PRO A O 1
ATOM 7707 N N . MET A 1 953 ? -35.937 32.074 -10.584 1.00 30.58 953 MET A N 1
ATOM 7708 C CA . MET A 1 953 ? -36.865 33.049 -9.991 1.00 30.58 953 MET A CA 1
ATOM 7709 C C . MET A 1 953 ? -37.980 33.503 -10.952 1.00 30.58 953 MET A C 1
ATOM 7711 O O . MET A 1 953 ? -37.742 33.723 -12.144 1.00 30.58 953 MET A O 1
ATOM 7715 N N . ARG A 1 954 ? -39.170 33.754 -10.386 1.00 30.94 954 ARG A N 1
ATOM 7716 C CA . ARG A 1 954 ? -40.294 34.488 -10.988 1.00 30.94 954 ARG A CA 1
ATOM 7717 C C . ARG A 1 954 ? -40.679 35.661 -10.070 1.00 30.94 954 ARG A C 1
ATOM 7719 O O . ARG A 1 954 ? -40.623 35.537 -8.856 1.00 30.94 954 ARG A O 1
ATOM 7726 N N . GLN A 1 955 ? -41.000 36.788 -10.702 1.00 35.00 955 GLN A N 1
ATOM 7727 C CA . GLN A 1 955 ? -41.313 38.116 -10.151 1.00 35.00 955 GLN A CA 1
ATOM 7728 C C . GLN A 1 955 ? -42.692 38.207 -9.474 1.00 35.00 955 GLN A C 1
ATOM 7730 O O . GLN A 1 955 ? -43.613 37.576 -9.988 1.00 35.00 955 GLN A O 1
ATOM 7735 N N . GLN A 1 956 ? -42.826 39.092 -8.469 1.00 32.22 956 GLN A N 1
ATOM 7736 C CA . GLN A 1 956 ? -43.919 40.069 -8.182 1.00 32.22 956 GLN A CA 1
ATOM 7737 C C . GLN A 1 956 ? -43.772 40.540 -6.712 1.00 32.22 956 GLN A C 1
ATOM 7739 O O . GLN A 1 956 ? -43.577 39.699 -5.850 1.00 32.22 956 GLN A O 1
ATOM 7744 N N . GLN A 1 957 ? -43.493 41.819 -6.417 1.00 29.34 957 GLN A N 1
ATOM 7745 C CA . GLN A 1 957 ? -44.353 43.025 -6.326 1.00 29.34 957 GLN A CA 1
ATOM 7746 C C . GLN A 1 957 ? -44.950 43.272 -4.920 1.00 29.34 957 GLN A C 1
ATOM 7748 O O . GLN A 1 957 ? -45.644 42.403 -4.411 1.00 29.34 957 GLN A O 1
ATOM 7753 N N . ASN A 1 958 ? -44.742 44.516 -4.440 1.00 30.17 958 ASN A N 1
ATOM 7754 C CA . ASN A 1 958 ? -45.491 45.296 -3.425 1.00 30.17 958 ASN A CA 1
ATOM 7755 C C . ASN A 1 958 ? -45.402 44.840 -1.954 1.00 30.17 958 ASN A C 1
ATOM 7757 O O . ASN A 1 958 ? -45.146 43.674 -1.710 1.00 30.17 958 ASN A O 1
ATOM 7761 N N . GLU A 1 959 ? -45.678 45.622 -0.905 1.00 32.09 959 GLU A N 1
ATOM 7762 C CA . GLU A 1 959 ? -45.687 47.047 -0.482 1.00 32.09 959 GLU A CA 1
ATOM 7763 C C . GLU A 1 959 ? -45.974 46.983 1.051 1.00 32.09 959 GLU A C 1
ATOM 7765 O O . GLU A 1 959 ? -46.540 45.987 1.498 1.00 32.09 959 GLU A O 1
ATOM 7770 N N . GLY A 1 960 ? -45.647 48.030 1.826 1.00 29.47 960 GLY A N 1
ATOM 7771 C CA . GLY A 1 960 ? -46.111 48.265 3.220 1.00 29.47 960 GLY A CA 1
ATOM 7772 C C . GLY A 1 960 ? -45.092 47.873 4.304 1.00 29.47 960 GLY A C 1
ATOM 7773 O O . GLY A 1 960 ? -44.702 46.716 4.375 1.00 29.47 960 GLY A O 1
ATOM 7774 N N . GLU A 1 961 ? -44.433 48.790 5.026 1.00 35.47 961 GLU A N 1
ATOM 7775 C CA . GLU A 1 961 ? -44.937 49.636 6.136 1.00 35.47 961 GLU A CA 1
ATOM 7776 C C . GLU A 1 961 ? -45.661 48.840 7.231 1.00 35.47 961 GLU A C 1
ATOM 7778 O O . GLU A 1 961 ? -46.821 48.498 7.055 1.00 35.47 961 GLU A O 1
ATOM 7783 N N . GLU A 1 962 ? -44.984 48.602 8.363 1.00 34.47 962 GLU A N 1
ATOM 7784 C CA . GLU A 1 962 ? -45.532 48.857 9.705 1.00 34.47 962 GLU A CA 1
ATOM 7785 C C . GLU A 1 962 ? -44.426 48.816 10.778 1.00 34.47 962 GLU A C 1
ATOM 7787 O O . GLU A 1 962 ? -43.484 48.024 10.720 1.00 34.47 962 GLU A O 1
ATOM 7792 N N . GLU A 1 963 ? -44.537 49.759 11.710 1.00 35.22 963 GLU A N 1
ATOM 7793 C CA . GLU A 1 963 ? -43.729 49.939 12.913 1.00 35.22 963 GLU A CA 1
ATOM 7794 C C . GLU A 1 963 ? -44.085 48.873 13.964 1.00 35.22 963 GLU A C 1
ATOM 7796 O O . GLU A 1 963 ? -45.239 48.468 14.080 1.00 35.22 963 GLU A O 1
ATOM 7801 N N . GLY A 1 964 ? -43.104 48.446 14.763 1.00 31.77 964 GLY A N 1
ATOM 7802 C CA . GLY A 1 964 ? -43.312 47.512 15.869 1.00 31.77 964 GLY A CA 1
ATOM 7803 C C . GLY A 1 964 ? -42.139 47.538 16.845 1.00 31.77 964 GLY A C 1
ATOM 7804 O O . GLY A 1 964 ? -41.046 47.078 16.534 1.00 31.77 964 GLY A O 1
ATOM 7805 N N . GLU A 1 965 ? -42.395 48.152 17.991 1.00 32.97 965 GLU A N 1
ATOM 7806 C CA . GLU A 1 965 ? -41.533 48.464 19.135 1.00 32.97 965 GLU A CA 1
ATOM 7807 C C . GLU A 1 965 ? -41.540 47.300 20.170 1.00 32.97 965 GLU A C 1
ATOM 7809 O O . GLU A 1 965 ? -42.462 46.487 20.131 1.00 32.97 965 GLU A O 1
ATOM 7814 N N . PHE A 1 966 ? -40.582 47.284 21.123 1.00 29.61 966 PHE A N 1
ATOM 7815 C CA . PHE A 1 966 ? -40.392 46.360 22.286 1.00 29.61 966 PHE A CA 1
ATOM 7816 C C . PHE A 1 966 ? -39.796 44.960 22.003 1.00 29.61 966 PHE A C 1
ATOM 7818 O O . PHE A 1 966 ? -40.170 44.319 21.032 1.00 29.61 966 PHE A O 1
ATOM 7825 N N . ALA A 1 967 ? -38.898 44.353 22.795 1.00 31.88 967 ALA A N 1
ATOM 7826 C CA . ALA A 1 967 ? -38.170 44.631 24.050 1.00 31.88 967 ALA A CA 1
ATOM 7827 C C . ALA A 1 967 ? -36.899 43.733 24.011 1.00 31.88 967 ALA A C 1
ATOM 7829 O O . ALA A 1 967 ? -36.956 42.644 23.446 1.00 31.88 967 ALA A O 1
ATOM 7830 N N . GLU A 1 968 ? -35.691 44.241 24.255 1.00 37.47 968 GLU A N 1
ATOM 7831 C CA . GLU A 1 968 ? -34.933 44.155 25.521 1.00 37.47 968 GLU A CA 1
ATOM 7832 C C . GLU A 1 968 ? -34.764 42.747 26.146 1.00 37.47 968 GLU A C 1
ATOM 7834 O O . GLU A 1 968 ? -35.739 42.078 26.467 1.00 37.47 968 GLU A O 1
ATOM 7839 N N . GLU A 1 969 ? -33.477 42.421 26.355 1.00 33.16 969 GLU A N 1
ATOM 7840 C CA . GLU A 1 969 ? -32.851 41.530 27.354 1.00 33.16 969 GLU A CA 1
ATOM 7841 C C . GLU A 1 969 ? -32.155 40.217 26.905 1.00 33.16 969 GLU A C 1
ATOM 7843 O O . GLU A 1 969 ? -32.685 39.378 26.182 1.00 33.16 969 GLU A O 1
ATOM 7848 N N . ASP A 1 970 ? -30.916 40.123 27.415 1.00 35.97 970 ASP A N 1
ATOM 7849 C CA . ASP A 1 970 ? -30.023 38.980 27.651 1.00 35.97 970 ASP A CA 1
ATOM 7850 C C . ASP A 1 970 ? -29.032 38.499 26.566 1.00 35.97 970 ASP A C 1
ATOM 7852 O O . ASP A 1 970 ? -29.143 37.430 25.965 1.00 35.97 970 ASP A O 1
ATOM 7856 N N . GLU A 1 971 ? -27.945 39.276 26.426 1.00 36.47 971 GLU A N 1
ATOM 7857 C CA . GLU A 1 971 ? -26.612 38.801 26.024 1.00 36.47 971 GLU A CA 1
ATOM 7858 C C . GLU A 1 971 ? -25.788 38.388 27.265 1.00 36.47 971 GLU A C 1
ATOM 7860 O O . GLU A 1 971 ? -25.335 39.254 28.011 1.00 36.47 971 GLU A O 1
ATOM 7865 N N . GLU A 1 972 ? -25.459 37.099 27.419 1.00 35.72 972 GLU A N 1
ATOM 7866 C CA . GLU A 1 972 ? -24.268 36.671 28.170 1.00 35.72 972 GLU A CA 1
ATOM 7867 C C . GLU A 1 972 ? -23.449 35.613 27.399 1.00 35.72 972 GLU A C 1
ATOM 7869 O O . GLU A 1 972 ? -23.914 34.533 27.052 1.00 35.72 972 GLU A O 1
ATOM 7874 N N . HIS A 1 973 ? -22.195 35.994 27.133 1.00 36.22 973 HIS A N 1
ATOM 7875 C CA . HIS A 1 973 ? -20.968 35.192 27.056 1.00 36.22 973 HIS A CA 1
ATOM 7876 C C . HIS A 1 973 ? -20.951 33.824 26.345 1.00 36.22 973 HIS A C 1
ATOM 7878 O O . HIS A 1 973 ? -21.206 32.803 26.961 1.00 36.22 973 HIS A O 1
ATOM 7884 N N . GLU A 1 974 ? -20.342 33.770 25.147 1.00 32.59 974 GLU A N 1
ATOM 7885 C CA . GLU A 1 974 ? -19.465 32.646 24.757 1.00 32.59 974 GLU A CA 1
ATOM 7886 C C . GLU A 1 974 ? -18.505 33.031 23.602 1.00 32.59 974 GLU A C 1
ATOM 7888 O O . GLU A 1 974 ? -18.868 33.093 22.428 1.00 32.59 974 GLU A O 1
ATOM 7893 N N . LEU A 1 975 ? -17.232 33.304 23.926 1.00 32.59 975 LEU A N 1
ATOM 7894 C CA . LEU A 1 975 ? -16.152 33.562 22.958 1.00 32.59 975 LEU A CA 1
ATOM 7895 C C . LEU A 1 975 ? -15.050 32.500 23.091 1.00 32.59 975 LEU A C 1
ATOM 7897 O O . LEU A 1 975 ? -14.036 32.718 23.750 1.00 32.59 975 LEU A O 1
ATOM 7901 N N . PHE A 1 976 ? -15.205 31.379 22.383 1.00 32.25 976 PHE A N 1
ATOM 7902 C CA . PHE A 1 976 ? -14.105 30.463 22.053 1.00 32.25 976 PHE A CA 1
ATOM 7903 C C . PHE A 1 976 ? -14.064 30.216 20.534 1.00 32.25 976 PHE A C 1
ATOM 7905 O O . PHE A 1 976 ? -15.042 29.723 19.967 1.00 32.25 976 PHE A O 1
ATOM 7912 N N . PRO A 1 977 ? -12.958 30.512 19.822 1.00 40.19 977 PRO A N 1
ATOM 7913 C CA . PRO A 1 977 ? -12.858 30.171 18.409 1.00 40.19 977 PRO A CA 1
ATOM 7914 C C . PRO A 1 977 ? -12.493 28.686 18.239 1.00 40.19 977 PRO A C 1
ATOM 7916 O O . PRO A 1 977 ? -11.359 28.278 18.480 1.00 40.19 977 PRO A O 1
ATOM 7919 N N . LYS A 1 978 ? -13.463 27.882 17.782 1.00 33.88 978 LYS A N 1
ATOM 7920 C CA . LYS A 1 978 ? -13.279 26.479 17.364 1.00 33.88 978 LYS A CA 1
ATOM 7921 C C . LYS A 1 978 ? -12.394 26.383 16.107 1.00 33.88 978 LYS A C 1
ATOM 7923 O O . LYS A 1 978 ? -12.552 27.151 15.156 1.00 33.88 978 LYS A O 1
ATOM 7928 N N . ALA A 1 979 ? -11.472 25.418 16.116 1.00 40.22 979 ALA A N 1
ATOM 7929 C CA . ALA A 1 979 ? -10.420 25.192 15.124 1.00 40.22 979 ALA A CA 1
ATOM 7930 C C . ALA A 1 979 ? -10.948 25.058 13.678 1.00 40.22 979 ALA A C 1
ATOM 7932 O O . ALA A 1 979 ? -11.673 24.126 13.328 1.00 40.22 979 ALA A O 1
ATOM 7933 N N . ALA A 1 980 ? -10.545 25.990 12.811 1.00 39.09 980 ALA A N 1
ATOM 7934 C CA . ALA A 1 980 ? -10.848 25.962 11.385 1.00 39.09 980 ALA A CA 1
ATOM 7935 C C . ALA A 1 980 ? -9.865 25.054 10.624 1.00 39.09 980 ALA A C 1
ATOM 7937 O O . ALA A 1 980 ? -8.647 25.137 10.795 1.00 39.09 980 ALA A O 1
ATOM 7938 N N . ARG A 1 981 ? -10.407 24.210 9.736 1.00 40.12 981 ARG A N 1
ATOM 7939 C CA . ARG A 1 981 ? -9.670 23.343 8.803 1.00 40.12 981 ARG A CA 1
ATOM 7940 C C . ARG A 1 981 ? -8.560 24.125 8.077 1.00 40.12 981 ARG A C 1
ATOM 7942 O O . ARG A 1 981 ? -8.828 25.104 7.381 1.00 40.12 981 ARG A O 1
ATOM 7949 N N . LYS A 1 982 ? -7.311 23.669 8.240 1.00 45.59 982 LYS A N 1
ATOM 7950 C CA . LYS A 1 982 ? -6.081 24.303 7.737 1.00 45.59 982 LYS A CA 1
ATOM 7951 C C . LYS A 1 982 ? -6.005 24.234 6.205 1.00 45.59 982 LYS A C 1
ATOM 7953 O O . LYS A 1 982 ? -5.514 23.263 5.637 1.00 45.59 982 LYS A O 1
ATOM 7958 N N . VAL A 1 983 ? -6.450 25.287 5.522 1.00 53.22 983 VAL A N 1
ATOM 7959 C CA . VAL A 1 983 ? -5.998 25.571 4.149 1.00 53.22 983 VAL A CA 1
ATOM 7960 C C . VAL A 1 983 ? -4.492 25.874 4.225 1.00 53.22 983 VAL A C 1
ATOM 7962 O O . VAL A 1 983 ? -4.099 26.648 5.101 1.00 53.22 983 VAL A O 1
ATOM 7965 N N . PRO A 1 984 ? -3.626 25.295 3.370 1.00 61.94 984 PRO A N 1
ATOM 7966 C CA . PRO A 1 984 ? -2.194 25.580 3.410 1.00 61.94 984 PRO A CA 1
ATOM 7967 C C . PRO A 1 984 ? -1.945 27.074 3.158 1.00 61.94 984 PRO A C 1
ATOM 7969 O O . PRO A 1 984 ? -2.126 27.579 2.048 1.00 61.94 984 PRO A O 1
ATOM 7972 N N . ARG A 1 985 ? -1.553 27.797 4.212 1.00 85.12 985 ARG A N 1
ATOM 7973 C CA . ARG A 1 985 ? -1.230 29.227 4.158 1.00 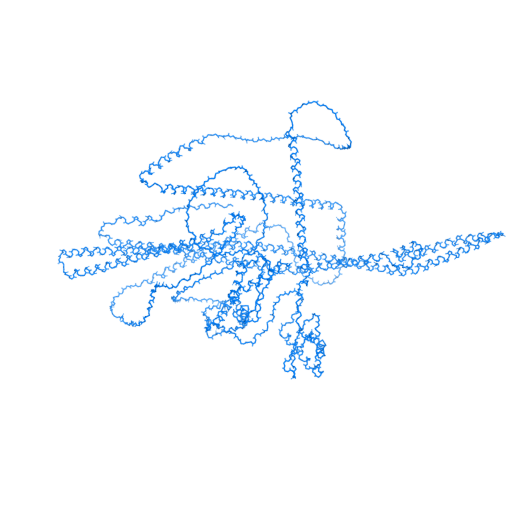85.12 985 ARG A CA 1
ATOM 7974 C C . ARG A 1 985 ? 0.183 29.404 3.610 1.00 85.12 985 ARG A C 1
ATOM 7976 O O . ARG A 1 985 ? 1.120 28.726 4.029 1.00 85.12 985 ARG A O 1
ATOM 7983 N N . LYS A 1 986 ? 0.367 30.347 2.684 1.00 88.19 986 LYS A N 1
ATOM 7984 C CA . LYS A 1 986 ? 1.687 30.651 2.117 1.00 88.19 986 LYS A CA 1
ATOM 7985 C C . LYS A 1 986 ? 2.529 31.416 3.141 1.00 88.19 986 LYS A C 1
ATOM 7987 O O . LYS A 1 986 ? 2.251 32.581 3.435 1.00 88.19 986 LYS A O 1
ATOM 7992 N N . GLN A 1 987 ? 3.572 30.779 3.667 1.00 92.88 987 GLN A N 1
ATOM 7993 C CA . GLN A 1 987 ? 4.528 31.424 4.567 1.00 92.88 987 GLN A CA 1
ATOM 7994 C C . GLN A 1 987 ? 5.312 32.510 3.811 1.00 92.88 987 GLN A C 1
ATOM 7996 O O . GLN A 1 987 ? 5.940 32.244 2.786 1.00 92.88 987 GLN A O 1
ATOM 8001 N N . LEU A 1 988 ? 5.282 33.755 4.301 1.00 90.75 988 LEU A N 1
ATOM 8002 C CA . LEU A 1 988 ? 6.014 34.871 3.686 1.00 90.75 988 LEU A CA 1
ATOM 8003 C C . LEU A 1 988 ? 7.427 35.036 4.249 1.00 90.75 988 LEU A C 1
ATOM 8005 O O . LEU A 1 988 ? 8.294 35.609 3.579 1.00 90.75 988 LEU A O 1
ATOM 8009 N N . GLY A 1 989 ? 7.671 34.564 5.468 1.00 93.25 989 GLY A N 1
ATOM 8010 C CA . GLY A 1 989 ? 8.979 34.587 6.108 1.00 93.25 989 GLY A CA 1
ATOM 8011 C C . GLY A 1 989 ? 8.892 34.268 7.595 1.00 93.25 989 GLY A C 1
ATOM 8012 O O . GLY A 1 989 ? 7.883 33.753 8.073 1.00 93.25 989 GLY A O 1
ATOM 8013 N N . SER A 1 990 ? 9.963 34.585 8.322 1.00 95.75 990 SER A N 1
ATOM 8014 C CA . SER A 1 990 ? 10.024 34.441 9.776 1.00 95.75 990 SER A CA 1
ATOM 8015 C C . SER A 1 990 ? 10.731 35.620 10.459 1.00 95.75 990 SER A C 1
ATOM 8017 O O . SER A 1 990 ? 11.535 36.347 9.853 1.00 95.75 990 SER A O 1
ATOM 8019 N N . VAL A 1 991 ? 10.402 35.861 11.727 1.00 95.88 991 VAL A N 1
ATOM 8020 C CA . VAL A 1 991 ? 11.076 36.808 12.625 1.00 95.88 991 VAL A CA 1
ATOM 8021 C C . VAL A 1 991 ? 12.055 36.022 13.495 1.00 95.88 991 VAL A C 1
ATOM 8023 O O . VAL A 1 991 ? 11.668 35.048 14.129 1.00 95.88 991 VAL A O 1
ATOM 8026 N N . LYS A 1 992 ? 13.328 36.437 13.503 1.00 95.00 992 LYS A N 1
ATOM 8027 C CA . LYS A 1 992 ? 14.361 35.852 14.366 1.00 95.00 992 LYS A CA 1
ATOM 8028 C C . LYS A 1 992 ? 14.214 36.420 15.769 1.00 95.00 992 LYS A C 1
ATOM 8030 O O . LYS A 1 992 ? 14.306 37.637 15.926 1.00 95.00 992 LYS A O 1
ATOM 8035 N N . LEU A 1 993 ? 14.023 35.547 16.747 1.00 92.38 993 LEU A N 1
ATOM 8036 C CA . LEU A 1 993 ? 13.973 35.880 18.162 1.00 92.38 993 LEU A CA 1
ATOM 8037 C C . LEU A 1 993 ? 15.253 35.379 18.818 1.00 92.38 993 LEU A C 1
ATOM 8039 O O . LEU A 1 993 ? 15.674 34.241 18.607 1.00 92.38 993 LEU A O 1
ATOM 8043 N N . ARG A 1 994 ? 15.910 36.268 19.562 1.00 84.38 994 ARG A N 1
ATOM 8044 C CA . ARG A 1 994 ? 17.126 35.947 20.303 1.00 84.38 994 ARG A CA 1
ATOM 8045 C C . ARG A 1 994 ? 16.704 35.638 21.734 1.00 84.38 994 ARG A C 1
ATOM 8047 O O . ARG A 1 994 ? 16.248 36.541 22.428 1.00 84.38 994 ARG A O 1
ATOM 8054 N N . GLN A 1 995 ? 16.803 34.376 22.136 1.00 80.12 995 GLN A N 1
ATOM 8055 C CA . GLN A 1 995 ? 16.513 33.971 23.506 1.00 80.12 995 GLN A CA 1
ATOM 8056 C C . GLN A 1 995 ? 17.676 34.427 24.398 1.00 80.12 995 GLN A C 1
ATOM 8058 O O . GLN A 1 995 ? 18.838 34.188 24.077 1.00 80.12 995 GLN A O 1
ATOM 8063 N N . GLU A 1 996 ? 17.384 35.141 25.486 1.00 73.31 996 GLU A N 1
ATOM 8064 C CA . GLU A 1 996 ? 18.418 35.749 26.343 1.00 73.31 996 GLU A CA 1
ATOM 8065 C C . GLU A 1 996 ? 19.253 34.714 27.120 1.00 73.31 996 GLU A C 1
ATOM 8067 O O . GLU A 1 996 ? 20.317 35.060 27.622 1.00 73.31 996 GLU A O 1
ATOM 8072 N N . GLN A 1 997 ? 18.810 33.451 27.195 1.00 53.75 997 GLN A N 1
ATOM 8073 C CA . GLN A 1 997 ? 19.401 32.431 28.076 1.00 53.75 997 GLN A CA 1
ATOM 8074 C C . GLN A 1 997 ? 19.888 31.148 27.382 1.00 53.75 997 GLN A C 1
ATOM 8076 O O . GLN A 1 997 ? 20.376 30.241 28.042 1.00 53.75 997 GLN A O 1
ATOM 8081 N N . GLY A 1 998 ? 19.855 31.073 26.055 1.00 57.28 998 GLY A N 1
ATOM 8082 C CA . GLY A 1 998 ? 20.407 29.934 25.325 1.00 57.28 998 GLY A CA 1
ATOM 8083 C C . GLY A 1 998 ? 20.622 30.331 23.879 1.00 57.28 998 GLY A C 1
ATOM 8084 O O . GLY A 1 998 ? 19.753 30.956 23.284 1.00 57.28 998 GLY A O 1
ATOM 8085 N N . GLY A 1 999 ? 21.779 30.019 23.297 1.00 69.56 999 GLY A N 1
ATOM 8086 C CA . GLY A 1 999 ? 22.162 30.445 21.942 1.00 69.56 999 GLY A CA 1
ATOM 8087 C C . GLY A 1 999 ? 21.253 29.963 20.795 1.00 69.56 999 GLY A C 1
ATOM 8088 O O . GLY A 1 999 ? 21.583 30.197 19.631 1.00 69.56 999 GLY A O 1
ATOM 8089 N N . ALA A 1 1000 ? 20.127 29.311 21.093 1.00 69.31 1000 ALA A N 1
ATOM 8090 C CA . ALA A 1 1000 ? 19.139 28.863 20.128 1.00 69.31 1000 ALA A CA 1
ATOM 8091 C C . ALA A 1 1000 ? 18.386 30.057 19.508 1.00 69.31 1000 ALA A C 1
ATOM 8093 O O . ALA A 1 1000 ? 17.803 30.901 20.191 1.00 69.31 1000 ALA A O 1
ATOM 8094 N N . GLN A 1 1001 ? 18.411 30.142 18.175 1.00 85.88 1001 GLN A N 1
ATOM 8095 C CA . GLN A 1 1001 ? 17.611 31.109 17.423 1.00 85.88 1001 GLN A CA 1
ATOM 8096 C C . GLN A 1 1001 ? 16.217 30.531 17.187 1.00 85.88 1001 GLN A C 1
ATOM 8098 O O . GLN A 1 1001 ? 16.066 29.591 16.410 1.00 85.88 1001 GLN A O 1
ATOM 8103 N N . LEU A 1 1002 ? 15.196 31.136 17.795 1.00 91.19 1002 LEU A N 1
ATOM 8104 C CA . LEU A 1 1002 ? 13.800 30.801 17.516 1.00 91.19 1002 LEU A CA 1
ATOM 8105 C C . LEU A 1 1002 ? 13.294 31.619 16.320 1.00 91.19 1002 LEU A C 1
ATOM 8107 O O . LEU A 1 1002 ? 13.613 32.804 16.167 1.00 91.19 1002 LEU A O 1
ATOM 8111 N N . LEU A 1 1003 ? 12.514 30.983 15.445 1.00 96.00 1003 LEU A N 1
ATOM 8112 C CA . LEU A 1 1003 ? 11.957 31.594 14.238 1.00 96.00 1003 LEU A CA 1
ATOM 8113 C C . LEU A 1 1003 ? 10.431 31.620 14.324 1.00 96.00 1003 LEU A C 1
ATOM 8115 O O . LEU A 1 1003 ? 9.796 30.585 14.174 1.00 96.00 1003 LEU A O 1
ATOM 8119 N N . PHE A 1 1004 ? 9.842 32.804 14.490 1.00 96.31 1004 PHE A N 1
ATOM 8120 C CA . PHE A 1 1004 ? 8.388 32.984 14.434 1.00 96.31 1004 PHE A CA 1
ATOM 8121 C C . PHE A 1 1004 ? 7.924 33.129 12.971 1.00 96.31 1004 PHE A C 1
ATOM 8123 O O . PHE A 1 1004 ? 8.291 34.128 12.336 1.00 96.31 1004 PHE A O 1
ATOM 8130 N N . PRO A 1 1005 ? 7.183 32.167 12.388 1.00 95.44 1005 PRO A N 1
ATOM 8131 C CA . PRO A 1 1005 ? 6.691 32.259 11.013 1.00 95.44 1005 PRO A CA 1
ATOM 8132 C C . PRO A 1 1005 ? 5.533 33.266 10.890 1.00 95.44 1005 PRO A C 1
ATOM 8134 O O . PRO A 1 1005 ? 4.748 33.424 11.813 1.00 95.44 1005 PRO A O 1
ATOM 8137 N N . PHE A 1 1006 ? 5.406 33.942 9.741 1.00 94.31 1006 PHE A N 1
ATOM 8138 C CA . PHE A 1 1006 ? 4.232 34.770 9.419 1.00 94.31 1006 PHE A CA 1
ATOM 8139 C C . PHE A 1 1006 ? 3.744 34.517 7.983 1.00 94.31 1006 PHE A C 1
ATOM 8141 O O . PHE A 1 1006 ? 4.549 34.281 7.069 1.00 94.31 1006 PHE A O 1
ATOM 8148 N N . PHE A 1 1007 ? 2.427 34.583 7.772 1.00 95.44 1007 PHE A N 1
ATOM 8149 C CA . PHE A 1 1007 ? 1.758 34.179 6.529 1.00 95.44 1007 PHE A CA 1
ATOM 8150 C C . PHE A 1 1007 ? 1.231 35.377 5.724 1.00 95.44 1007 PHE A C 1
ATOM 8152 O O . PHE A 1 1007 ? 1.207 36.513 6.196 1.00 95.44 1007 PHE A O 1
ATOM 8159 N N . SER A 1 1008 ? 0.872 35.154 4.455 1.00 92.56 1008 SER A N 1
ATOM 8160 C CA . SER A 1 1008 ? 0.464 36.230 3.531 1.00 92.56 1008 SER A CA 1
ATOM 8161 C C . SER A 1 1008 ? -0.842 36.933 3.886 1.00 92.56 1008 SER A C 1
ATOM 8163 O O . SER A 1 1008 ? -1.027 38.118 3.580 1.00 92.56 1008 SER A O 1
ATOM 8165 N N . ASP A 1 1009 ? -1.732 36.186 4.516 1.00 90.94 1009 ASP A N 1
ATOM 8166 C CA . ASP A 1 1009 ? -3.073 36.571 4.924 1.00 90.94 1009 ASP A CA 1
ATOM 8167 C C . ASP A 1 1009 ? -3.155 36.964 6.406 1.00 90.94 1009 ASP A C 1
ATOM 8169 O O . ASP A 1 1009 ? -4.220 37.382 6.846 1.00 90.94 1009 ASP A O 1
ATOM 8173 N N . SER A 1 1010 ? -2.049 36.900 7.160 1.00 93.25 1010 SER A N 1
ATOM 8174 C CA . SER A 1 1010 ? -2.029 37.323 8.561 1.00 93.25 1010 SER A CA 1
ATOM 8175 C C . SER A 1 1010 ? -2.267 38.837 8.679 1.00 93.25 1010 SER A C 1
ATOM 8177 O O . SER A 1 1010 ? -1.519 39.654 8.126 1.00 93.25 1010 SER A O 1
ATOM 8179 N N . ASP A 1 1011 ? -3.310 39.217 9.411 1.00 94.12 1011 ASP A N 1
ATOM 8180 C CA . ASP A 1 1011 ? -3.559 40.574 9.891 1.00 94.12 1011 ASP A CA 1
ATOM 8181 C C . ASP A 1 1011 ? -2.980 40.761 11.309 1.00 94.12 1011 ASP A C 1
ATOM 8183 O O . ASP A 1 1011 ? -2.432 39.836 11.906 1.00 94.12 1011 ASP A O 1
ATOM 8187 N N . GLU A 1 1012 ? -3.030 41.980 11.852 1.00 95.19 1012 GLU A N 1
ATOM 8188 C CA . GLU A 1 1012 ? -2.456 42.281 13.175 1.00 95.19 1012 GLU A CA 1
ATOM 8189 C C . GLU A 1 1012 ? -3.105 41.457 14.298 1.00 95.19 1012 GLU A C 1
ATOM 8191 O O . GLU A 1 1012 ? -2.413 41.019 15.217 1.00 95.19 1012 GLU A O 1
ATOM 8196 N N . LYS A 1 1013 ? -4.409 41.173 14.182 1.00 94.12 1013 LYS A N 1
ATOM 8197 C CA . LYS A 1 1013 ? -5.148 40.340 15.137 1.00 94.12 1013 LYS A CA 1
ATOM 8198 C C . LYS A 1 1013 ? -4.725 38.868 15.054 1.00 94.12 1013 LYS A C 1
ATOM 8200 O O . LYS A 1 1013 ? -4.417 38.286 16.093 1.00 94.12 1013 LYS A O 1
ATOM 8205 N N . SER A 1 1014 ? -4.623 38.293 13.851 1.00 93.31 1014 SER A N 1
ATOM 8206 C CA . SER A 1 1014 ? -4.119 36.925 13.634 1.00 93.31 1014 SER A CA 1
ATOM 8207 C C . SER A 1 1014 ? -2.668 36.792 14.095 1.00 93.31 1014 SER A C 1
ATOM 8209 O O . SER A 1 1014 ? -2.343 35.837 14.789 1.00 93.31 1014 SER A O 1
ATOM 8211 N N . LEU A 1 1015 ? -1.804 37.776 13.805 1.00 96.19 1015 LEU A N 1
ATOM 8212 C CA . LEU A 1 1015 ? -0.412 37.770 14.275 1.00 96.19 1015 LEU A CA 1
ATOM 8213 C C . LEU A 1 1015 ? -0.311 37.850 15.800 1.00 96.19 1015 LEU A C 1
ATOM 8215 O O . LEU A 1 1015 ? 0.565 37.207 16.365 1.00 96.19 1015 LEU A O 1
ATOM 8219 N N . MET A 1 1016 ? -1.180 38.612 16.473 1.00 96.75 1016 MET A N 1
ATOM 8220 C CA . MET A 1 1016 ? -1.225 38.652 17.940 1.00 96.75 1016 MET A CA 1
ATOM 8221 C C . MET A 1 1016 ? -1.651 37.315 18.543 1.00 96.75 1016 MET A C 1
ATOM 8223 O O . MET A 1 1016 ? -1.052 36.893 19.529 1.00 96.75 1016 MET A O 1
ATOM 8227 N N . ALA A 1 1017 ? -2.644 36.637 17.964 1.00 94.75 1017 ALA A N 1
ATOM 8228 C CA . ALA A 1 1017 ? -3.057 35.310 18.419 1.00 94.75 1017 ALA A CA 1
ATOM 8229 C C . ALA A 1 1017 ? -1.942 34.271 18.199 1.00 94.75 1017 ALA A C 1
ATOM 8231 O O . ALA A 1 1017 ? -1.512 33.626 19.154 1.00 94.75 1017 ALA A O 1
ATOM 8232 N N . GLU A 1 1018 ? -1.393 34.208 16.981 1.00 95.31 1018 GLU A N 1
ATOM 8233 C CA . GLU A 1 1018 ? -0.301 33.300 16.607 1.00 95.31 1018 GLU A CA 1
ATOM 8234 C C . GLU A 1 1018 ? 0.965 33.557 17.444 1.00 95.31 1018 GLU A C 1
ATOM 8236 O O . GLU A 1 1018 ? 1.621 32.620 17.887 1.00 95.31 1018 GLU A O 1
ATOM 8241 N N . ALA A 1 1019 ? 1.310 34.820 17.723 1.00 96.25 1019 ALA A N 1
ATOM 8242 C CA . ALA A 1 1019 ? 2.472 35.162 18.545 1.00 96.25 1019 ALA A CA 1
ATOM 8243 C C . ALA A 1 1019 ? 2.268 34.841 20.033 1.00 96.25 1019 ALA A C 1
ATOM 8245 O O . ALA A 1 1019 ? 3.242 34.514 20.708 1.00 96.25 1019 ALA A O 1
ATOM 8246 N N . ARG A 1 1020 ? 1.034 34.909 20.557 1.00 96.44 1020 ARG A N 1
ATOM 8247 C CA . ARG A 1 1020 ? 0.721 34.462 21.927 1.00 96.44 1020 ARG A CA 1
ATOM 8248 C C . ARG A 1 1020 ? 0.838 32.951 22.053 1.00 96.44 1020 ARG A C 1
ATOM 8250 O O . ARG A 1 1020 ? 1.430 32.481 23.018 1.00 96.44 1020 ARG A O 1
ATOM 8257 N N . GLU A 1 1021 ? 0.307 32.212 21.086 1.00 94.69 1021 GLU A N 1
ATOM 8258 C CA . GLU A 1 1021 ? 0.407 30.752 21.040 1.00 94.69 1021 GLU A CA 1
ATOM 8259 C C . GLU A 1 1021 ? 1.870 30.311 20.905 1.00 94.69 1021 GLU A C 1
ATOM 8261 O O . GLU A 1 1021 ? 2.357 29.524 21.712 1.00 94.69 1021 GLU A O 1
ATOM 8266 N N . PHE A 1 1022 ? 2.616 30.934 19.988 1.00 95.56 1022 PHE A N 1
ATOM 8267 C CA . PHE A 1 1022 ? 4.046 30.687 19.816 1.00 95.56 1022 PHE A CA 1
ATOM 8268 C C . PHE A 1 1022 ? 4.862 31.037 21.066 1.00 95.56 1022 PHE A C 1
ATOM 8270 O O . PHE A 1 1022 ? 5.809 30.329 21.405 1.00 95.56 1022 PHE A O 1
ATOM 8277 N N . ALA A 1 1023 ? 4.514 32.126 21.760 1.00 94.62 1023 ALA A N 1
ATOM 8278 C CA . ALA A 1 1023 ? 5.188 32.507 22.993 1.00 94.62 1023 ALA A CA 1
ATOM 8279 C C . ALA A 1 1023 ? 4.902 31.525 24.136 1.00 94.62 1023 ALA A C 1
ATOM 8281 O O . ALA A 1 1023 ? 5.823 31.196 24.880 1.00 94.62 1023 ALA A O 1
ATOM 8282 N N . ARG A 1 1024 ? 3.667 31.012 24.233 1.00 94.06 1024 ARG A N 1
ATOM 8283 C CA . ARG A 1 1024 ? 3.297 29.958 25.190 1.00 94.06 1024 ARG A CA 1
ATOM 8284 C C . ARG A 1 1024 ? 4.049 28.660 24.910 1.00 94.06 1024 ARG A C 1
ATOM 8286 O O . ARG A 1 1024 ? 4.629 28.104 25.831 1.00 94.06 1024 ARG A O 1
ATOM 8293 N N . SER A 1 1025 ? 4.115 28.221 23.653 1.00 93.62 1025 SER A N 1
ATOM 8294 C CA . SER A 1 1025 ? 4.753 26.945 23.302 1.00 93.62 1025 SER A CA 1
ATOM 8295 C C . SER A 1 1025 ? 6.285 26.960 23.410 1.00 93.62 1025 SER A C 1
ATOM 8297 O O . SER A 1 1025 ? 6.898 25.901 23.454 1.00 93.62 1025 SER A O 1
ATOM 8299 N N . HIS A 1 1026 ? 6.919 28.140 23.439 1.00 91.50 1026 HIS A N 1
ATOM 8300 C CA . HIS A 1 1026 ? 8.382 28.288 23.511 1.00 91.50 1026 HIS A CA 1
ATOM 8301 C C . HIS A 1 1026 ? 8.865 29.012 24.781 1.00 91.50 1026 HIS A C 1
ATOM 8303 O O . HIS A 1 1026 ? 10.000 29.493 24.813 1.00 91.50 1026 HIS A O 1
ATOM 8309 N N . ASN A 1 1027 ? 8.020 29.125 25.815 1.00 91.56 1027 ASN A N 1
ATOM 8310 C CA . ASN A 1 1027 ? 8.334 29.805 27.081 1.00 91.56 1027 ASN A CA 1
ATOM 8311 C C . ASN A 1 1027 ? 8.894 31.235 26.905 1.00 91.56 1027 ASN A C 1
ATOM 8313 O O . ASN A 1 1027 ? 9.780 31.685 27.635 1.00 91.56 1027 ASN A O 1
ATOM 8317 N N . ILE A 1 1028 ? 8.378 31.978 25.923 1.00 91.62 1028 ILE A N 1
ATOM 8318 C CA . ILE A 1 1028 ? 8.737 33.379 25.693 1.00 91.62 1028 ILE A CA 1
ATOM 8319 C C . ILE A 1 1028 ? 7.843 34.267 26.566 1.00 91.62 1028 ILE A C 1
ATOM 8321 O O . ILE A 1 1028 ? 6.621 34.122 26.574 1.00 91.62 1028 ILE A O 1
ATOM 8325 N N . LYS A 1 1029 ? 8.440 35.229 27.284 1.00 93.00 1029 LYS A N 1
ATOM 8326 C CA . LYS A 1 1029 ? 7.698 36.175 28.136 1.00 93.00 1029 LYS A CA 1
ATOM 8327 C C . LYS A 1 1029 ? 6.606 36.880 27.324 1.00 93.00 1029 LYS A C 1
ATOM 8329 O O . LYS A 1 1029 ? 6.882 37.432 26.258 1.00 93.00 1029 LYS A O 1
ATOM 8334 N N . SER A 1 1030 ? 5.387 36.939 27.861 1.00 93.19 1030 SER A N 1
ATOM 8335 C CA . SER A 1 1030 ? 4.234 37.593 27.218 1.00 93.19 1030 SER A CA 1
ATOM 8336 C C . SER A 1 1030 ? 4.501 39.060 26.848 1.00 93.19 1030 SER A C 1
ATOM 8338 O O . SER A 1 1030 ? 3.974 39.551 25.850 1.00 93.19 1030 SER A O 1
ATOM 8340 N N . SER A 1 1031 ? 5.396 39.738 27.575 1.00 94.31 1031 SER A N 1
ATOM 8341 C CA . SER A 1 1031 ? 5.866 41.099 27.280 1.00 94.31 1031 SER A CA 1
ATOM 8342 C C . SER A 1 1031 ? 6.623 41.235 25.952 1.00 94.31 1031 SER A C 1
ATOM 8344 O O . SER A 1 1031 ? 6.704 42.334 25.406 1.00 94.31 1031 SER A O 1
ATOM 8346 N N . GLN A 1 1032 ? 7.151 40.143 25.392 1.00 93.31 1032 GLN A N 1
ATOM 8347 C CA . GLN A 1 1032 ? 7.844 40.146 24.101 1.00 93.31 1032 GLN A CA 1
ATOM 8348 C C . GLN A 1 1032 ? 6.883 39.986 22.910 1.00 93.31 1032 GLN A C 1
ATOM 8350 O O . GLN A 1 1032 ? 7.251 40.344 21.791 1.00 93.31 1032 GLN A O 1
ATOM 8355 N N . VAL A 1 1033 ? 5.639 39.537 23.130 1.00 95.94 1033 VAL A N 1
ATOM 8356 C CA . VAL A 1 1033 ? 4.634 39.315 22.070 1.00 95.94 1033 VAL A CA 1
ATOM 8357 C C . VAL A 1 1033 ? 4.395 40.561 21.200 1.00 95.94 1033 VAL A C 1
ATOM 8359 O O . VAL A 1 1033 ? 4.475 40.434 19.975 1.00 95.94 1033 VAL A O 1
ATOM 8362 N N . PRO A 1 1034 ? 4.206 41.782 21.748 1.00 96.12 1034 PRO A N 1
ATOM 8363 C CA . PRO A 1 1034 ? 4.026 42.977 20.918 1.00 96.12 1034 PRO A CA 1
ATOM 8364 C C . PRO A 1 1034 ? 5.236 43.278 20.019 1.00 96.12 1034 PRO A C 1
ATOM 8366 O O . PRO A 1 1034 ? 5.076 43.726 18.884 1.00 96.12 1034 PRO A O 1
ATOM 8369 N N . SER A 1 1035 ? 6.455 42.988 20.491 1.00 94.44 1035 SER A N 1
ATOM 8370 C CA . SER A 1 1035 ? 7.694 43.173 19.721 1.00 94.44 1035 SER A CA 1
ATOM 8371 C C . SER A 1 1035 ? 7.793 42.182 18.554 1.00 94.44 1035 SER A C 1
ATOM 8373 O O . SER A 1 1035 ? 8.139 42.569 17.432 1.00 94.44 1035 SER A O 1
ATOM 8375 N N . ILE A 1 1036 ? 7.405 40.920 18.785 1.00 95.69 1036 ILE A N 1
ATOM 8376 C CA . ILE A 1 1036 ? 7.328 39.872 17.753 1.00 95.69 1036 ILE A CA 1
ATOM 8377 C C . ILE A 1 1036 ? 6.351 40.296 16.647 1.00 95.69 1036 ILE A C 1
ATOM 8379 O O . ILE A 1 1036 ? 6.700 40.273 15.461 1.00 95.69 1036 ILE A O 1
ATOM 8383 N N . VAL A 1 1037 ? 5.159 40.758 17.033 1.00 96.94 1037 VAL A N 1
ATOM 8384 C CA . VAL A 1 1037 ? 4.113 41.196 16.098 1.00 96.94 1037 VAL A CA 1
ATOM 8385 C C . VAL A 1 1037 ? 4.532 42.444 15.327 1.00 96.94 1037 VAL A C 1
ATOM 8387 O O . VAL A 1 1037 ? 4.406 42.476 14.102 1.00 96.94 1037 VAL A O 1
ATOM 8390 N N . ALA A 1 1038 ? 5.119 43.443 15.990 1.00 96.75 1038 ALA A N 1
ATOM 8391 C CA . ALA A 1 1038 ? 5.622 44.644 15.325 1.00 96.75 1038 ALA A CA 1
ATOM 8392 C C . ALA A 1 1038 ? 6.708 44.313 14.281 1.00 96.75 1038 ALA A C 1
ATOM 8394 O O . ALA A 1 1038 ? 6.708 44.860 13.169 1.00 96.75 1038 ALA A O 1
ATOM 8395 N N . ALA A 1 1039 ? 7.611 43.379 14.596 1.00 96.50 1039 ALA A N 1
ATOM 8396 C CA . ALA A 1 1039 ? 8.639 42.913 13.671 1.00 96.50 1039 ALA A CA 1
ATOM 8397 C C . ALA A 1 1039 ? 8.049 42.133 12.480 1.00 96.50 1039 ALA A C 1
ATOM 8399 O O . ALA A 1 1039 ? 8.475 42.351 11.337 1.00 96.50 1039 ALA A O 1
ATOM 8400 N N . ALA A 1 1040 ? 7.051 41.275 12.719 1.00 96.50 1040 ALA A N 1
ATOM 8401 C CA . ALA A 1 1040 ? 6.337 40.537 11.675 1.00 96.50 1040 ALA A CA 1
ATOM 8402 C C . ALA A 1 1040 ? 5.576 41.492 10.740 1.00 96.50 1040 ALA A C 1
ATOM 8404 O O . ALA A 1 1040 ? 5.771 41.447 9.523 1.00 96.50 1040 ALA A O 1
ATOM 8405 N N . LEU A 1 1041 ? 4.821 42.449 11.292 1.00 96.50 1041 LEU A N 1
ATOM 8406 C CA . LEU A 1 1041 ? 4.103 43.478 10.534 1.00 96.50 1041 LEU A CA 1
ATOM 8407 C C . LEU A 1 1041 ? 5.045 44.346 9.696 1.00 96.50 1041 LEU A C 1
ATOM 8409 O O . LEU A 1 1041 ? 4.738 44.661 8.544 1.00 96.50 1041 LEU A O 1
ATOM 8413 N N . LYS A 1 1042 ? 6.220 44.715 10.224 1.00 96.50 1042 LYS A N 1
ATOM 8414 C CA . LYS A 1 1042 ? 7.226 45.482 9.471 1.00 96.50 1042 LYS A CA 1
ATOM 8415 C C . LYS A 1 1042 ? 7.750 44.697 8.265 1.00 96.50 1042 LYS A C 1
ATOM 8417 O O . LYS A 1 1042 ? 7.884 45.266 7.178 1.00 96.50 1042 LYS A O 1
ATOM 8422 N N . LYS A 1 1043 ? 8.021 43.395 8.424 1.00 95.56 1043 LYS A N 1
ATOM 8423 C CA . LYS A 1 1043 ? 8.454 42.525 7.316 1.00 95.56 1043 LYS A CA 1
ATOM 8424 C C . LYS A 1 1043 ? 7.334 42.274 6.307 1.00 95.56 1043 LYS A C 1
ATOM 8426 O O . LYS A 1 1043 ? 7.597 42.323 5.107 1.00 95.56 1043 LYS A O 1
ATOM 8431 N N . LEU A 1 1044 ? 6.102 42.083 6.771 1.00 94.50 1044 LEU A N 1
ATOM 8432 C CA . LEU A 1 1044 ? 4.926 41.880 5.927 1.00 94.50 1044 LEU A CA 1
ATOM 8433 C C . LEU A 1 1044 ? 4.608 43.138 5.100 1.00 94.50 1044 LEU A C 1
ATOM 8435 O O . LEU A 1 1044 ? 4.432 43.044 3.887 1.00 94.50 1044 LEU A O 1
ATOM 8439 N N . LYS A 1 1045 ? 4.680 44.337 5.700 1.00 93.25 1045 LYS A N 1
ATOM 8440 C CA . LYS A 1 1045 ? 4.580 45.623 4.978 1.00 93.25 1045 LYS A CA 1
ATOM 8441 C C . LYS A 1 1045 ? 5.691 45.798 3.939 1.00 93.25 1045 LYS A C 1
ATOM 8443 O O . LYS A 1 1045 ? 5.422 46.305 2.855 1.00 93.25 1045 LYS A O 1
ATOM 8448 N N . LYS A 1 1046 ? 6.927 45.375 4.239 1.00 92.88 1046 LYS A N 1
ATOM 8449 C CA . LYS A 1 1046 ? 8.046 45.422 3.280 1.00 92.88 1046 LYS A CA 1
ATOM 8450 C C . LYS A 1 1046 ? 7.824 44.468 2.100 1.00 92.88 1046 LYS A C 1
ATOM 8452 O O . LYS A 1 1046 ? 8.069 44.865 0.970 1.00 92.88 1046 LYS A O 1
ATOM 8457 N N . LYS A 1 1047 ? 7.325 43.253 2.357 1.00 89.38 1047 LYS A N 1
ATOM 8458 C CA . LYS A 1 1047 ? 7.020 42.241 1.329 1.00 89.38 1047 LYS A CA 1
ATOM 8459 C C . LYS A 1 1047 ? 5.765 42.528 0.506 1.00 89.38 1047 LYS A C 1
ATOM 8461 O O . LYS A 1 1047 ? 5.648 41.989 -0.575 1.00 89.38 1047 LYS A O 1
ATOM 8466 N N . ARG A 1 1048 ? 4.823 43.339 0.997 1.00 86.44 1048 ARG A N 1
ATOM 8467 C CA . ARG A 1 1048 ? 3.666 43.791 0.199 1.00 86.44 1048 ARG A CA 1
ATOM 8468 C C . ARG A 1 1048 ? 4.001 44.948 -0.749 1.00 86.44 1048 ARG A C 1
ATOM 8470 O O . ARG A 1 1048 ? 3.216 45.232 -1.643 1.00 86.44 1048 ARG A O 1
ATOM 8477 N N . LYS A 1 1049 ? 5.115 45.651 -0.518 1.00 81.56 1049 LYS A N 1
ATOM 8478 C CA . LYS A 1 1049 ? 5.546 46.804 -1.326 1.00 81.56 1049 LYS A CA 1
ATOM 8479 C C . LYS A 1 1049 ? 6.483 46.444 -2.481 1.00 81.56 1049 LYS A C 1
ATOM 8481 O O . LYS A 1 1049 ? 6.676 47.292 -3.345 1.00 81.56 1049 LYS A O 1
ATOM 8486 N N . GLY A 1 1050 ? 7.098 45.265 -2.452 1.00 63.78 1050 GLY A N 1
ATOM 8487 C CA . GLY A 1 1050 ? 7.942 44.735 -3.525 1.00 63.78 1050 GLY A CA 1
ATOM 8488 C C . GLY A 1 1050 ? 7.307 43.483 -4.078 1.00 63.78 1050 GLY A C 1
ATOM 8489 O O . GLY A 1 1050 ? 7.399 43.300 -5.305 1.00 63.78 1050 GLY A O 1
#

Foldseek 3Di:
DDDDPPPPPPPDPDPPPPVVVVPPDDDDDVCPVVVVVVVVVVLVVLVVVLVVLVVVLVVLVVVLVVLVVVLVVLVVVLVVLVVVLVVLVVVLVVLVVVLVVLVVVLVVLVVVLVVLVVLLVVLLVFPPPVDDPPPDPQVVCCRNPNALVVLVVVLVVLVVVLVVLVVVLVVVLVVQVPDPDRPPVSVVVNVVSVVVNVVSVVVSVVVNVVSVVCSVSNVVSVVSNVVSVVSSVVSVVVSVVSVVVSVVSVVVSVVSVVVSVVSVVVSVVSVVVSVVSVVVSVVSVVVSVVSVVVSVVSVLVVVLVVLVVQLVVLVVQLVVLVVVLVVCVVVVHDVVVNVVSVVSNVVSVVSNVVSVVVSVVSVVVVVVVVVVVCVVVVVVCCVVVVPDDDDDDDDDDDDDDDDDDDDDDDDDDDDDDDDDDDDDDDDDDDDDDDDDDDDDDDDDDDDDDPPVPVVVVVVVVVVVVVVVVVVPVVVVVVVVVVVVVVVPPPDDDDDDDDDDDDDDDDDDDDDDPPPPVVVVVVVVVVCVPPPVNVVVVVVVVVVVVVVVVVVVVVVVVVVVVVVVVVVVVVVVVVVVVVVVVVVVVVVVVVVVVVPPDPDDPVVVVVVVVVVVVVVVVVVVPPDDDDDDDDDDDDDDDDDDDDDDDDDDDDDDDDDDDDDDDDPDDPPVVVVVVVVVVVVVVVVVVVVVVVVVVVVVVVVVVVVVVVVVVCVVCVPPPDDDDDDDDDDDDLADPPPPADFLFKFFDDDPPPVPDTDIQGQRDALVPLVSRLVSLVRVCVSVVPDCVCSVVSSVRSNVRRVVSVVVPDPPPPPDDDDPDDDDDDDDPPDFAPFWAWDADPVHNVDIDIQGQNDALVPLVSLLVSLVVVCVVVVNDPVCSVVSSVSSSVRNVCVVVVHHDHDDDDDDDDDDDDDDDDDDDDDDDDDDDDDDDDDDDDDDDDDDDDDDDDDDDDDDDDDDDDDDDDDDDDDDDDDDDDDDDDDDDDDPFAWPFWDWDCDPPDRDTDTQIDGLPDDLVNLLVSLVVVCVVVVNPNVCSVVRSVRNVVSSVVVVVD

Radius of gyration: 54.76 Å; chains: 1; bounding box: 131×110×193 Å

Organism: Guillardia theta (strain CCMP2712) (NCBI:txid905079)

Sequence (1050 aa):
MPRDSRQEQRKLPAPAGWMQAEFTGVTSDTERSRTKEDIRRLELAWQMRINLDLEEVEKAEEEIKKMQEQVGICSGALSRIAEEVRQQQQLVAPFQKRMKGILIELERLQEERRSIREEEEEVRKGPTLEDRNKRTMEFSSLVQYGRPDDAEHLIRSIESEFETNVAGAEAKFAMLMNKPNISKTGLKKATNDQSALLRAEKQTIQRISEINKLKPLIEQHAEKKEGVRERAREVEEKMRRLEHDLSIVKRQSESLRRTMVELKRTEAAQRKEYDAKLQERNKIRMKVERLRQDVKAEMAERNKQRERYRFLIAQEREMQLRHLLRQSQLSGSDQQELDQVQQELVEASRAKEEAEAHARMIQASLANYERLREEVEGRRQKQNGGGGEERDGRRLTTGAKETRRSEEVQNEPDEGELLGIPIAGWNSGERSQEEGWREDLPGVGGVPDAADVGQKVEEEYEMLQEEEWNLGEGRMEEEENREEELGSKEVGREEEKSYAPAAYDGGYEIVQEEDQGADKSRKLELLLEDEDFEEELERKLQKFRQQLEDEKRAEEREKRRKEKLRAKLAMKREQQRAYQEESEEEEEEEEEEGGRNHMDPSSLAAKKKQEEQEKHEDDESRSYGGRRSTSRSRKKGKHGRRRGADSGSEYESGAESVDPGTHASSSAARHAMVERSRKKEAEKRRRRQLWTLLAFAIAIGVICWMVGISFLDPDATRPSSSRSRSSPPLSPERKGMKPLASVEIRGEEDAGRKTMMHIYHGPEEVEGVEEDVDRFMQAMRIPSSYREQLLQSAFNALDSALQDGGWEEEEEEEDVGTRGRRSSPTGQPLAMLRIQSREDPSQSLELPLFHDGSDRKGVEEDVDRFISSHGFDPQLRSQLVKGALDALRGQSEGRSFSAPAGFQQGNSFGEKFEDFEDEADEGEEGGGEREEEEEEEQPREQPRRTGKKEPPMRQQQNEGEEEGEFAEEDEEHELFPKAARKVPRKQLGSVKLRQEQGGAQLLFPFFSDSDEKSLMAEAREFARSHNIKSSQVPSIVAAALKKLKKKRKG

pLDDT: mean 70.09, std 23.39, range [27.56, 97.5]

Secondary structure (DSSP, 8-state):
-----------PPPGGGHHHHGGG---SGGGHHHHHHHHHHHHHHHHHHHHHHHHHHHHHHHHHHHHHHHHHHHHHHHHHHHHHHHHHHHHHHHHHHHHHHHHHHHHHHHHHHHHHHHHHHHHHT-----------HHHHHHHHH--HHHHHHHHHHHHHHHHHHHHHHHHHHHHHHTSTT--HHHHHHHHHHHHHHHHHHHHHHHHHHHHHHHHHHHHHHHHHHHHHHHHHHHHHHHHHHHHHHHHHHHHHHHHHHHHHHHHHHHHHHHHHHHHHHHHHHHHHHHHHHHHHHHHHHHHHHHHHHHHHHHHHHHHHHHHHHHHHHHHHHHHT--HHHHHHHHHHHHHHHHHHHHHHHHHHHHHHHHHHHHHHHHHHHHHHHHHHHTTSS------------------------------------------------------------S-TTTHHHHHHHHHHHHHHHHHHHHHHHHHHHHHHHHHTSS---S---PPPP-------------SHHHHHHHHHHHHHS-HHHHHHHHHHHHHHHHHHHHHHHHHHHHHHHHHHHHHHHHHHHHHHHHHHHHHHHHHHHHHHHHTT----HHHHHHHHHHHHHHHHHHTTS--------------------------------------------HHHHHHHHHHHHHHHHHHHHHHHHHHHHHHHHHHHHHHHHHHHHHHH-TTTT---------PPPSS---TT---SEEEEEE-SSSTT-EEEEEE-S-TT-HHHHHHHHHHHHHHHT--GGGHHHHHHHHHHHHHHHHHTT--------------PPPPP--SPPSEEEEEE-SS-TT-EEEEEE-S-TT-HHHHHHHHHHHHHHHT--GGGHHHHHHHHHHHHHHHHTT------S---------------------------------------PPPPP--------------------------------PPPP-----EEEEEEEE-TTSS-EEEEEEETT--HHHHHHHHHHHHHHTT--GGGHHHHHHHHHHHHHHHHH-